Protein AF-0000000068955919 (afdb_homodimer)

Structure (mmCIF, N/CA/C/O backbone):
data_AF-0000000068955919-model_v1
#
loop_
_entity.id
_entity.type
_entity.pdbx_description
1 polymer FucIase
#
loop_
_atom_site.group_PDB
_atom_site.id
_atom_site.type_symbol
_atom_site.label_atom_id
_atom_site.label_alt_id
_atom_site.label_comp_id
_atom_site.label_asym_id
_atom_site.label_entity_id
_atom_site.label_seq_id
_atom_site.pdbx_PDB_ins_code
_atom_site.Cartn_x
_atom_site.Cartn_y
_atom_site.Cartn_z
_atom_site.occupancy
_atom_site.B_iso_or_equiv
_atom_site.auth_seq_id
_atom_site.auth_comp_id
_atom_site.auth_asym_id
_atom_site.auth_atom_id
_atom_site.pdbx_PDB_model_num
ATOM 1 N N . GLY A 1 1 ? -10.75 -28.016 8.672 1 82.38 1 GLY A N 1
ATOM 2 C CA . GLY A 1 1 ? -10.547 -27.531 10.023 1 82.38 1 GLY A CA 1
ATOM 3 C C . GLY A 1 1 ? -9.117 -27.094 10.289 1 82.38 1 GLY A C 1
ATOM 4 O O . GLY A 1 1 ? -8.875 -25.938 10.633 1 82.38 1 GLY A O 1
ATOM 5 N N . LEU A 1 2 ? -8.164 -27.938 10.016 1 85.25 2 LEU A N 1
ATOM 6 C CA . LEU A 1 2 ? -6.766 -27.625 10.281 1 85.25 2 LEU A CA 1
ATOM 7 C C . LEU A 1 2 ? -6.324 -26.406 9.484 1 85.25 2 LEU A C 1
ATOM 9 O O . LEU A 1 2 ? -5.602 -25.547 10 1 85.25 2 LEU A O 1
ATOM 13 N N . ALA A 1 3 ? -6.715 -26.391 8.305 1 89.88 3 ALA A N 1
ATOM 14 C CA . ALA A 1 3 ? -6.355 -25.234 7.473 1 89.88 3 ALA A CA 1
ATOM 15 C C . ALA A 1 3 ? -6.871 -23.938 8.078 1 89.88 3 ALA A C 1
ATOM 17 O O . ALA A 1 3 ? -6.145 -22.938 8.141 1 89.88 3 ALA A O 1
ATOM 18 N N . VAL A 1 4 ? -8.07 -23.953 8.523 1 88.31 4 VAL A N 1
ATOM 19 C CA . VAL A 1 4 ? -8.695 -22.781 9.133 1 88.31 4 VAL A CA 1
ATOM 20 C C . VAL A 1 4 ? -7.938 -22.391 10.406 1 88.31 4 VAL A C 1
ATOM 22 O O . VAL A 1 4 ? -7.625 -21.219 10.617 1 88.31 4 VAL A O 1
ATOM 25 N N . ALA A 1 5 ? -7.582 -23.344 11.156 1 86.25 5 ALA A N 1
ATOM 26 C CA . ALA A 1 5 ? -6.895 -23.109 12.422 1 86.25 5 ALA A CA 1
ATOM 27 C C . ALA A 1 5 ? -5.48 -22.594 12.188 1 86.25 5 ALA A C 1
ATOM 29 O O . ALA A 1 5 ? -4.973 -21.781 12.969 1 86.25 5 ALA A O 1
ATOM 30 N N . SER A 1 6 ? -4.895 -22.984 11.117 1 92.25 6 SER A N 1
ATOM 31 C CA . SER A 1 6 ? -3.504 -22.641 10.836 1 92.25 6 SER A CA 1
ATOM 32 C C . SER A 1 6 ? -3.373 -21.188 10.383 1 92.25 6 SER A C 1
ATOM 34 O O . SER A 1 6 ? -2.297 -20.594 10.492 1 92.25 6 SER A O 1
ATOM 36 N N . MET A 1 7 ? -4.395 -20.672 9.938 1 95.19 7 MET A N 1
ATOM 37 C CA . MET A 1 7 ? -4.344 -19.312 9.414 1 95.19 7 MET A CA 1
ATOM 38 C C . MET A 1 7 ? -4.566 -18.281 10.523 1 95.19 7 MET A C 1
ATOM 40 O O . MET A 1 7 ? -3.971 -17.203 10.508 1 95.19 7 MET A O 1
ATOM 44 N N . LYS A 1 8 ? -5.301 -18.672 11.547 1 94.19 8 LYS A N 1
ATOM 45 C CA . LYS A 1 8 ? -5.688 -17.75 12.602 1 94.19 8 LYS A CA 1
ATOM 46 C C . LYS A 1 8 ? -4.461 -17.203 13.336 1 94.19 8 LYS A C 1
ATOM 48 O O . LYS A 1 8 ? -3.604 -17.984 13.773 1 94.19 8 LYS A O 1
ATOM 53 N N . GLY A 1 9 ? -4.395 -15.961 13.422 1 95.75 9 GLY A N 1
ATOM 54 C CA . GLY A 1 9 ? -3.322 -15.312 14.164 1 95.75 9 GLY A CA 1
ATOM 55 C C . GLY A 1 9 ? -2.064 -15.109 13.344 1 95.75 9 GLY A C 1
ATOM 56 O O . GLY A 1 9 ? -1.121 -14.453 13.797 1 95.75 9 GLY A O 1
ATOM 57 N N . LYS A 1 10 ? -1.983 -15.586 12.141 1 98.12 10 LYS A N 1
ATOM 58 C CA . LYS A 1 10 ? -0.837 -15.406 11.258 1 98.12 10 LYS A CA 1
ATOM 59 C C . LYS A 1 10 ? -0.991 -14.156 10.398 1 98.12 10 LYS A C 1
ATOM 61 O O . LYS A 1 10 ? -1.968 -13.414 10.547 1 98.12 10 LYS A O 1
ATOM 66 N N . SER A 1 11 ? -0.005 -13.93 9.594 1 98.31 11 SER A N 1
ATOM 67 C CA . SER A 1 11 ? -0.055 -12.68 8.844 1 98.31 11 SER A CA 1
ATOM 68 C C . SER A 1 11 ? 0.162 -12.922 7.355 1 98.31 11 SER A C 1
ATOM 70 O O . SER A 1 11 ? 0.754 -13.93 6.965 1 98.31 11 SER A O 1
ATOM 72 N N . TYR A 1 12 ? -0.446 -12.07 6.543 1 98.62 12 TYR A N 1
ATOM 73 C CA . TYR A 1 12 ? -0.053 -11.828 5.16 1 98.62 12 TYR A CA 1
ATOM 74 C C . TYR A 1 12 ? 0.904 -10.648 5.059 1 98.62 12 TYR A C 1
ATOM 76 O O . TYR A 1 12 ? 0.56 -9.531 5.441 1 98.62 12 TYR A O 1
ATOM 84 N N . LEU A 1 13 ? 2.125 -10.891 4.59 1 98.69 13 LEU A N 1
ATOM 85 C CA . LEU A 1 13 ? 3.094 -9.812 4.43 1 98.69 13 LEU A CA 1
ATOM 86 C C . LEU A 1 13 ? 2.992 -9.195 3.037 1 98.69 13 LEU A C 1
ATOM 88 O O . LEU A 1 13 ? 3.283 -9.859 2.037 1 98.69 13 LEU A O 1
ATOM 92 N N . SER A 1 14 ? 2.578 -7.977 2.957 1 98.06 14 SER A N 1
ATOM 93 C CA . SER A 1 14 ? 2.521 -7.215 1.712 1 98.06 14 SER A CA 1
ATOM 94 C C . SER A 1 14 ? 3.797 -6.406 1.501 1 98.06 14 SER A C 1
ATOM 96 O O . SER A 1 14 ? 3.994 -5.371 2.143 1 98.06 14 SER A O 1
ATOM 98 N N . VAL A 1 15 ? 4.676 -6.824 0.624 1 98.25 15 VAL A N 1
ATOM 99 C CA . VAL A 1 15 ? 5.871 -6.066 0.277 1 98.25 15 VAL A CA 1
ATOM 100 C C . VAL A 1 15 ? 5.582 -5.168 -0.926 1 98.25 15 VAL A C 1
ATOM 102 O O . VAL A 1 15 ? 5.684 -5.609 -2.074 1 98.25 15 VAL A O 1
ATOM 105 N N . GLY A 1 16 ? 5.324 -3.902 -0.64 1 96.69 16 GLY A N 1
ATOM 106 C CA . GLY A 1 16 ? 4.809 -2.98 -1.638 1 96.69 16 GLY A CA 1
ATOM 107 C C . GLY A 1 16 ? 3.295 -2.889 -1.644 1 96.69 16 GLY A C 1
ATOM 108 O O . GLY A 1 16 ? 2.629 -3.484 -0.793 1 96.69 16 GLY A O 1
ATOM 109 N N . GLY A 1 17 ? 2.789 -2.113 -2.609 1 93.62 17 GLY A N 1
ATOM 110 C CA . GLY A 1 17 ? 1.358 -1.854 -2.662 1 93.62 17 GLY A CA 1
ATOM 111 C C . GLY A 1 17 ? 0.689 -2.447 -3.889 1 93.62 17 GLY A C 1
ATOM 112 O O . GLY A 1 17 ? 0.684 -3.666 -4.07 1 93.62 17 GLY A O 1
ATOM 113 N N . VAL A 1 18 ? 0.191 -1.523 -4.77 1 94.12 18 VAL A N 1
ATOM 114 C CA . VAL A 1 18 ? -0.607 -1.925 -5.926 1 94.12 18 VAL A CA 1
ATOM 115 C C . VAL A 1 18 ? 0.286 -2.033 -7.156 1 94.12 18 VAL A C 1
ATOM 117 O O . VAL A 1 18 ? 0.941 -1.063 -7.547 1 94.12 18 VAL A O 1
ATOM 120 N N . SER A 1 19 ? 0.275 -3.209 -7.734 1 93.5 19 SER A N 1
ATOM 121 C CA . SER A 1 19 ? 1.065 -3.443 -8.938 1 93.5 19 SER A CA 1
ATOM 122 C C . SER A 1 19 ? 0.282 -3.074 -10.195 1 93.5 19 SER A C 1
ATOM 124 O O . SER A 1 19 ? -0.778 -3.645 -10.461 1 93.5 19 SER A O 1
ATOM 126 N N . MET A 1 20 ? 0.751 -2.086 -10.945 1 89.44 20 MET A N 1
ATOM 127 C CA . MET A 1 20 ? 0.259 -1.691 -12.258 1 89.44 20 MET A CA 1
ATOM 128 C C . MET A 1 20 ? -1.243 -1.429 -12.227 1 89.44 20 MET A C 1
ATOM 130 O O . MET A 1 20 ? -1.959 -1.76 -13.172 1 89.44 20 MET A O 1
ATOM 134 N N . GLY A 1 21 ? -1.782 -1.108 -11.133 1 83.44 21 GLY A N 1
ATOM 135 C CA . GLY A 1 21 ? -3.184 -0.738 -11.016 1 83.44 21 GLY A CA 1
ATOM 136 C C . GLY A 1 21 ? -4.109 -1.935 -10.914 1 83.44 21 GLY A C 1
ATOM 137 O O . GLY A 1 21 ? -5.332 -1.782 -10.945 1 83.44 21 GLY A O 1
ATOM 138 N N . ILE A 1 22 ? -3.59 -3.131 -10.727 1 85.5 22 ILE A N 1
ATOM 139 C CA . ILE A 1 22 ? -4.414 -4.332 -10.648 1 85.5 22 ILE A CA 1
ATOM 140 C C . ILE A 1 22 ? -5.211 -4.32 -9.344 1 85.5 22 ILE A C 1
ATOM 142 O O . ILE A 1 22 ? -4.66 -4.055 -8.273 1 85.5 22 ILE A O 1
ATOM 146 N N . ALA A 1 23 ? -6.465 -4.684 -9.516 1 85.81 23 ALA A N 1
ATOM 147 C CA . ALA A 1 23 ? -7.375 -4.598 -8.367 1 85.81 23 ALA A CA 1
ATOM 148 C C . ALA A 1 23 ? -7.02 -5.637 -7.309 1 85.81 23 ALA A C 1
ATOM 150 O O . ALA A 1 23 ? -7.168 -5.387 -6.113 1 85.81 23 ALA A O 1
ATOM 151 N N . GLY A 1 24 ? -6.566 -6.777 -7.762 1 89.56 24 GLY A N 1
ATOM 152 C CA . GLY A 1 24 ? -6.207 -7.832 -6.828 1 89.56 24 GLY A CA 1
ATOM 153 C C . GLY A 1 24 ? -5.031 -7.469 -5.941 1 89.56 24 GLY A C 1
ATOM 154 O O . GLY A 1 24 ? -4.793 -8.117 -4.918 1 89.56 24 GLY A O 1
ATOM 155 N N . SER A 1 25 ? -4.363 -6.43 -6.312 1 91.69 25 SER A N 1
ATOM 156 C CA . SER A 1 25 ? -3.209 -5.977 -5.543 1 91.69 25 SER A CA 1
ATOM 157 C C . SER A 1 25 ? -3.619 -4.98 -4.465 1 91.69 25 SER A C 1
ATOM 159 O O . SER A 1 25 ? -2.811 -4.617 -3.607 1 91.69 25 SER A O 1
ATOM 161 N N . ILE A 1 26 ? -4.844 -4.531 -4.52 1 93.88 26 ILE A N 1
ATOM 162 C CA . ILE A 1 26 ? -5.367 -3.744 -3.41 1 93.88 26 ILE A CA 1
ATOM 163 C C . ILE A 1 26 ? -5.664 -4.66 -2.225 1 93.88 26 ILE A C 1
ATOM 165 O O . ILE A 1 26 ? -6.664 -5.387 -2.229 1 93.88 26 ILE A O 1
ATOM 169 N N . VAL A 1 27 ? -4.824 -4.621 -1.248 1 95.25 27 VAL A N 1
ATOM 170 C CA . VAL A 1 27 ? -4.934 -5.551 -0.131 1 95.25 27 VAL A CA 1
ATOM 171 C C . VAL A 1 27 ? -6.074 -5.129 0.788 1 95.25 27 VAL A C 1
ATOM 173 O O . VAL A 1 27 ? -6.078 -4.012 1.311 1 95.25 27 VAL A O 1
ATOM 176 N N . ASP A 1 28 ? -7.004 -5.965 0.941 1 94.56 28 ASP A N 1
ATOM 177 C CA . ASP A 1 28 ? -8.164 -5.711 1.782 1 94.56 28 ASP A CA 1
ATOM 178 C C . ASP A 1 28 ? -7.945 -6.23 3.201 1 94.56 28 ASP A C 1
ATOM 180 O O . ASP A 1 28 ? -8.18 -7.41 3.479 1 94.56 28 ASP A O 1
ATOM 184 N N . HIS A 1 29 ? -7.633 -5.348 4.125 1 93.94 29 HIS A N 1
ATOM 185 C CA . HIS A 1 29 ? -7.344 -5.715 5.508 1 93.94 29 HIS A CA 1
ATOM 186 C C . HIS A 1 29 ? -8.547 -6.371 6.168 1 93.94 29 HIS A C 1
ATOM 188 O O . HIS A 1 29 ? -8.398 -7.297 6.969 1 93.94 29 HIS A O 1
ATOM 194 N N . ASN A 1 30 ? -9.734 -5.836 5.891 1 92.5 30 ASN A N 1
ATOM 195 C CA . ASN A 1 30 ? -10.945 -6.391 6.477 1 92.5 30 ASN A CA 1
ATOM 196 C C . ASN A 1 30 ? -11.164 -7.84 6.043 1 92.5 30 ASN A C 1
ATOM 198 O O . ASN A 1 30 ? -11.594 -8.672 6.848 1 92.5 30 ASN A O 1
ATOM 202 N N . PHE A 1 31 ? -10.922 -8.211 4.793 1 96.25 31 PHE A N 1
ATOM 203 C CA . PHE A 1 31 ? -11.055 -9.578 4.301 1 96.25 31 PHE A CA 1
ATOM 204 C C . PHE A 1 31 ? -10.156 -10.523 5.086 1 96.25 31 PHE A C 1
ATOM 206 O O . PHE A 1 31 ? -10.617 -11.547 5.598 1 96.25 31 PHE A O 1
ATOM 213 N N . PHE A 1 32 ? -8.875 -10.164 5.246 1 97.38 32 PHE A N 1
ATOM 214 C CA . PHE A 1 32 ? -7.922 -11.023 5.934 1 97.38 32 PHE A CA 1
ATOM 215 C C . PHE A 1 32 ? -8.312 -11.211 7.395 1 97.38 32 PHE A C 1
ATOM 217 O O . PHE A 1 32 ? -8.242 -12.32 7.926 1 97.38 32 PHE A O 1
ATOM 224 N N . GLU A 1 33 ? -8.742 -10.156 7.98 1 95.06 33 GLU A N 1
ATOM 225 C CA . GLU A 1 33 ? -9.078 -10.219 9.398 1 95.06 33 GLU A CA 1
ATOM 226 C C . GLU A 1 33 ? -10.398 -10.953 9.625 1 95.06 33 GLU A C 1
ATOM 228 O O . GLU A 1 33 ? -10.477 -11.852 10.469 1 95.06 33 GLU A O 1
ATOM 233 N N . SER A 1 34 ? -11.391 -10.586 8.844 1 95.19 34 SER A N 1
ATOM 234 C CA . SER A 1 34 ? -12.758 -11.031 9.125 1 95.19 34 SER A CA 1
ATOM 235 C C . SER A 1 34 ? -12.984 -12.461 8.633 1 95.19 34 SER A C 1
ATOM 237 O O . SER A 1 34 ? -13.711 -13.234 9.258 1 95.19 34 SER A O 1
ATOM 239 N N . TRP A 1 35 ? -12.43 -12.836 7.504 1 96.56 35 TRP A N 1
ATOM 240 C CA . TRP A 1 35 ? -12.703 -14.156 6.938 1 96.56 35 TRP A CA 1
ATOM 241 C C . TRP A 1 35 ? -11.602 -15.141 7.305 1 96.56 35 TRP A C 1
ATOM 243 O O . TRP A 1 35 ? -11.859 -16.328 7.484 1 96.56 35 TRP A O 1
ATOM 253 N N . LEU A 1 36 ? -10.352 -14.68 7.426 1 97.56 36 LEU A N 1
ATOM 254 C CA . LEU A 1 36 ? -9.242 -15.617 7.531 1 97.56 36 LEU A CA 1
ATOM 255 C C . LEU A 1 36 ? -8.633 -15.594 8.93 1 97.56 36 LEU A C 1
ATOM 257 O O . LEU A 1 36 ? -7.859 -16.484 9.289 1 97.56 36 LEU A O 1
ATOM 261 N N . GLY A 1 37 ? -9 -14.602 9.758 1 96.5 37 GLY A N 1
ATOM 262 C CA . GLY A 1 37 ? -8.391 -14.461 11.07 1 96.5 37 GLY A CA 1
ATOM 263 C C . GLY A 1 37 ? -6.922 -14.086 11.008 1 96.5 37 GLY A C 1
ATOM 264 O O . GLY A 1 37 ? -6.16 -14.375 11.93 1 96.5 37 GLY A O 1
ATOM 265 N N . MET A 1 38 ? -6.516 -13.531 9.898 1 97.56 38 MET A N 1
ATOM 266 C CA . MET A 1 38 ? -5.129 -13.141 9.648 1 97.56 38 MET A CA 1
ATOM 267 C C . MET A 1 38 ? -4.965 -11.625 9.727 1 97.56 38 MET A C 1
ATOM 269 O O . MET A 1 38 ? -5.945 -10.883 9.641 1 97.56 38 MET A O 1
ATOM 273 N N . LYS A 1 39 ? -3.746 -11.219 9.898 1 96.19 39 LYS A N 1
ATOM 274 C CA . LYS A 1 39 ? -3.4 -9.805 9.836 1 96.19 39 LYS A CA 1
ATOM 275 C C . LYS A 1 39 ? -2.617 -9.484 8.57 1 96.19 39 LYS A C 1
ATOM 277 O O . LYS A 1 39 ? -1.984 -10.367 7.984 1 96.19 39 LYS A O 1
ATOM 282 N N . VAL A 1 40 ? -2.764 -8.297 8.141 1 96.94 40 VAL A N 1
ATOM 283 C CA . VAL A 1 40 ? -1.938 -7.824 7.031 1 96.94 40 VAL A CA 1
ATOM 284 C C . VAL A 1 40 ? -0.771 -7 7.57 1 96.94 40 VAL A C 1
ATOM 286 O O . VAL A 1 40 ? -0.966 -6.086 8.367 1 96.94 40 VAL A O 1
ATOM 289 N N . GLN A 1 41 ? 0.388 -7.449 7.281 1 96.56 41 GLN A N 1
ATOM 290 C CA . GLN A 1 41 ? 1.588 -6.656 7.531 1 96.56 41 GLN A CA 1
ATOM 291 C C . GLN A 1 41 ? 2.074 -5.973 6.258 1 96.56 41 GLN A C 1
ATOM 293 O O . GLN A 1 41 ? 2.408 -6.641 5.277 1 96.56 41 GLN A O 1
ATOM 298 N N . ALA A 1 42 ? 2.068 -4.66 6.316 1 95.44 42 ALA A N 1
ATOM 299 C CA . ALA A 1 42 ? 2.453 -3.9 5.129 1 95.44 42 ALA A CA 1
ATOM 300 C C . ALA A 1 42 ? 3.9 -3.43 5.227 1 95.44 42 ALA A C 1
ATOM 302 O O . ALA A 1 42 ? 4.289 -2.793 6.207 1 95.44 42 ALA A O 1
ATOM 303 N N . GLY A 1 43 ? 4.727 -3.746 4.309 1 95.19 43 GLY A N 1
ATOM 304 C CA . GLY A 1 43 ? 6.086 -3.252 4.16 1 95.19 43 GLY A CA 1
ATOM 305 C C . GLY A 1 43 ? 6.344 -2.604 2.814 1 95.19 43 GLY A C 1
ATOM 306 O O . GLY A 1 43 ? 6.07 -3.201 1.77 1 95.19 43 GLY A O 1
ATOM 307 N N . ASP A 1 44 ? 6.758 -1.344 2.812 1 97.38 44 ASP A N 1
ATOM 308 C CA . ASP A 1 44 ? 7.16 -0.684 1.574 1 97.38 44 ASP A CA 1
ATOM 309 C C . ASP A 1 44 ? 8.422 -1.316 1.001 1 97.38 44 ASP A C 1
ATOM 311 O O . ASP A 1 44 ? 9.281 -1.79 1.749 1 97.38 44 ASP A O 1
ATOM 315 N N . MET A 1 45 ? 8.578 -1.239 -0.357 1 98.5 45 MET A N 1
ATOM 316 C CA . MET A 1 45 ? 9.688 -1.948 -0.985 1 98.5 45 MET A CA 1
ATOM 317 C C . MET A 1 45 ? 11.016 -1.275 -0.658 1 98.5 45 MET A C 1
ATOM 319 O O . MET A 1 45 ? 12.078 -1.873 -0.834 1 98.5 45 MET A O 1
ATOM 323 N N . THR A 1 46 ? 10.977 -0.089 -0.078 1 98.06 46 THR A N 1
ATOM 324 C CA . THR A 1 46 ? 12.211 0.546 0.38 1 98.06 46 THR A CA 1
ATOM 325 C C . THR A 1 46 ? 12.82 -0.236 1.538 1 98.06 46 THR A C 1
ATOM 327 O O . THR A 1 46 ? 14.031 -0.157 1.776 1 98.06 46 THR A O 1
ATOM 330 N N . GLU A 1 47 ? 11.961 -0.972 2.258 1 97.25 47 GLU A N 1
ATOM 331 C CA . GLU A 1 47 ? 12.5 -1.849 3.291 1 97.25 47 GLU A CA 1
ATOM 332 C C . GLU A 1 47 ? 13.383 -2.939 2.686 1 97.25 47 GLU A C 1
ATOM 334 O O . GLU A 1 47 ? 14.438 -3.266 3.23 1 97.25 47 GLU A O 1
ATOM 339 N N . LEU A 1 48 ? 12.906 -3.51 1.617 1 98.06 48 LEU A N 1
ATOM 340 C CA . LEU A 1 48 ? 13.719 -4.492 0.905 1 98.06 48 LEU A CA 1
ATOM 341 C C . LEU A 1 48 ? 15.023 -3.873 0.42 1 98.06 48 LEU A C 1
ATOM 343 O O . LEU A 1 48 ? 16.094 -4.488 0.536 1 98.06 48 LEU A O 1
ATOM 347 N N . ARG A 1 49 ? 14.93 -2.693 -0.121 1 97.94 49 ARG A N 1
ATOM 348 C CA . ARG A 1 49 ? 16.125 -1.982 -0.578 1 97.94 49 ARG A CA 1
ATOM 349 C C . ARG A 1 49 ? 17.094 -1.734 0.576 1 97.94 49 ARG A C 1
ATOM 351 O O . ARG A 1 49 ? 18.297 -1.905 0.426 1 97.94 49 ARG A O 1
ATOM 358 N N . ARG A 1 50 ? 16.578 -1.32 1.721 1 97.88 50 ARG A N 1
ATOM 359 C CA . ARG A 1 50 ? 17.391 -1.077 2.904 1 97.88 50 ARG A CA 1
ATOM 360 C C . ARG A 1 50 ? 18.125 -2.34 3.326 1 97.88 50 ARG A C 1
ATOM 362 O O . ARG A 1 50 ? 19.328 -2.291 3.631 1 97.88 50 ARG A O 1
ATOM 369 N N . ARG A 1 51 ? 17.453 -3.439 3.34 1 98.25 51 ARG A N 1
ATOM 370 C CA . ARG A 1 51 ? 18.062 -4.695 3.779 1 98.25 51 ARG A CA 1
ATOM 371 C C . ARG A 1 51 ? 19.188 -5.109 2.854 1 98.25 51 ARG A C 1
ATOM 373 O O . ARG A 1 51 ? 20.25 -5.551 3.316 1 98.25 51 ARG A O 1
ATOM 380 N N . ILE A 1 52 ? 18.984 -4.941 1.561 1 98.38 52 ILE A N 1
ATOM 381 C CA . ILE A 1 52 ? 20.016 -5.301 0.583 1 98.38 52 ILE A CA 1
ATOM 382 C C . ILE A 1 52 ? 21.203 -4.344 0.702 1 98.38 52 ILE A C 1
ATOM 384 O O . ILE A 1 52 ? 22.344 -4.781 0.811 1 98.38 52 ILE A O 1
ATOM 388 N N . ASP A 1 53 ? 20.922 -3.064 0.785 1 97.5 53 ASP A N 1
ATOM 389 C CA . ASP A 1 53 ? 21.969 -2.037 0.765 1 97.5 53 ASP A CA 1
ATOM 390 C C . ASP A 1 53 ? 22.781 -2.053 2.057 1 97.5 53 ASP A C 1
ATOM 392 O O . ASP A 1 53 ? 23.984 -1.793 2.041 1 97.5 53 ASP A O 1
ATOM 396 N N . GLN A 1 54 ? 22.125 -2.332 3.141 1 97 54 GLN A N 1
ATOM 397 C CA . GLN A 1 54 ? 22.797 -2.242 4.434 1 97 54 GLN A CA 1
ATOM 398 C C . GLN A 1 54 ? 23.219 -3.623 4.93 1 97 54 GLN A C 1
ATOM 400 O O . GLN A 1 54 ? 23.547 -3.793 6.109 1 97 54 GLN A O 1
ATOM 405 N N . LYS A 1 55 ? 23.141 -4.625 4.07 1 97.62 55 LYS A N 1
ATOM 406 C CA . LYS A 1 55 ? 23.594 -5.988 4.332 1 97.62 55 LYS A CA 1
ATOM 407 C C . LYS A 1 55 ? 22.859 -6.59 5.527 1 97.62 55 LYS A C 1
ATOM 409 O O . LYS A 1 55 ? 23.484 -7.172 6.418 1 97.62 55 LYS A O 1
ATOM 414 N N . ILE A 1 56 ? 21.641 -6.312 5.621 1 98.06 56 ILE A N 1
ATOM 415 C CA . ILE A 1 56 ? 20.781 -6.914 6.645 1 98.06 56 ILE A CA 1
ATOM 416 C C . ILE A 1 56 ? 20.328 -8.297 6.184 1 98.06 56 ILE A C 1
ATOM 418 O O . ILE A 1 56 ? 19.141 -8.492 5.902 1 98.06 56 ILE A O 1
ATOM 422 N N . TYR A 1 57 ? 21.203 -9.211 6.051 1 98.31 57 TYR A N 1
ATOM 423 C CA . TYR A 1 57 ? 21 -10.594 5.648 1 98.31 57 TYR A CA 1
ATOM 424 C C . TYR A 1 57 ? 22.188 -11.461 6.062 1 98.31 57 TYR A C 1
ATOM 426 O O . TYR A 1 57 ? 23.188 -10.945 6.559 1 98.31 57 TYR A O 1
ATOM 434 N N . ASP A 1 58 ? 22.078 -12.719 6 1 98.12 58 ASP A N 1
ATOM 435 C CA . ASP A 1 58 ? 23.141 -13.688 6.293 1 98.12 58 ASP A CA 1
ATOM 436 C C . ASP A 1 58 ? 24.094 -13.828 5.113 1 98.12 58 ASP A C 1
ATOM 438 O O . ASP A 1 58 ? 23.828 -14.578 4.176 1 98.12 58 ASP A O 1
ATOM 442 N N . GLU A 1 59 ? 25.312 -13.266 5.199 1 97.94 59 GLU A N 1
ATOM 443 C CA . GLU A 1 59 ? 26.281 -13.227 4.102 1 97.94 59 GLU A CA 1
ATOM 444 C C . GLU A 1 59 ? 26.797 -14.625 3.783 1 97.94 59 GLU A C 1
ATOM 446 O O . GLU A 1 59 ? 27.109 -14.93 2.629 1 97.94 59 GLU A O 1
ATOM 451 N N . ALA A 1 60 ? 26.938 -15.398 4.805 1 98 60 ALA A N 1
ATOM 452 C CA . ALA A 1 60 ? 27.375 -16.781 4.574 1 98 60 ALA A CA 1
ATOM 453 C C . ALA A 1 60 ? 26.328 -17.547 3.764 1 98 60 ALA A C 1
ATOM 455 O O . ALA A 1 60 ? 26.688 -18.328 2.879 1 98 60 ALA A O 1
ATOM 456 N N . GLU A 1 61 ? 25.109 -17.359 4.078 1 98.31 61 GLU A N 1
ATOM 457 C CA . GLU A 1 61 ? 24.047 -18.016 3.32 1 98.31 61 GLU A CA 1
ATOM 458 C C . GLU A 1 61 ? 24.031 -17.547 1.87 1 98.31 61 GLU A C 1
ATOM 460 O O . GLU A 1 61 ? 23.75 -18.328 0.958 1 98.31 61 GLU A O 1
ATOM 465 N N . LEU A 1 62 ? 24.266 -16.25 1.658 1 98.69 62 LEU A N 1
ATOM 466 C CA . LEU A 1 62 ? 24.328 -15.727 0.299 1 98.69 62 LEU A CA 1
ATOM 467 C C . LEU A 1 62 ? 25.391 -16.453 -0.524 1 98.69 62 LEU A C 1
ATOM 469 O O . LEU A 1 62 ? 25.156 -16.766 -1.696 1 98.69 62 LEU A O 1
ATOM 473 N N . GLU A 1 63 ? 26.531 -16.672 0.098 1 98.5 63 GLU A N 1
ATOM 474 C CA . GLU A 1 63 ? 27.594 -17.391 -0.603 1 98.5 63 GLU A CA 1
ATOM 475 C C . GLU A 1 63 ? 27.156 -18.797 -0.972 1 98.5 63 GLU A C 1
ATOM 477 O O . GLU A 1 63 ? 27.469 -19.297 -2.057 1 98.5 63 GLU A O 1
ATOM 482 N N . MET A 1 64 ? 26.438 -19.406 -0.068 1 98.56 64 MET A N 1
ATOM 483 C CA . MET A 1 64 ? 25.875 -20.719 -0.341 1 98.56 64 MET A CA 1
ATOM 484 C C . MET A 1 64 ? 24.906 -20.672 -1.509 1 98.56 64 MET A C 1
ATOM 486 O O . MET A 1 64 ? 24.938 -21.547 -2.389 1 98.56 64 MET A O 1
ATOM 490 N N . ALA A 1 65 ? 24.062 -19.703 -1.479 1 98.81 65 ALA A N 1
ATOM 491 C CA . ALA A 1 65 ? 23.047 -19.562 -2.525 1 98.81 65 ALA A CA 1
ATOM 492 C C . ALA A 1 65 ? 23.703 -19.328 -3.885 1 98.81 65 ALA A C 1
ATOM 494 O O . ALA A 1 65 ? 23.266 -19.891 -4.895 1 98.81 65 ALA A O 1
ATOM 495 N N . LEU A 1 66 ? 24.703 -18.469 -3.926 1 98.75 66 LEU A N 1
ATOM 496 C CA . LEU A 1 66 ? 25.422 -18.172 -5.164 1 98.75 66 LEU A CA 1
ATOM 497 C C . LEU A 1 66 ? 26.109 -19.422 -5.719 1 98.75 66 LEU A C 1
ATOM 499 O O . LEU A 1 66 ? 26.047 -19.688 -6.918 1 98.75 66 LEU A O 1
ATOM 503 N N . ALA A 1 67 ? 26.734 -20.172 -4.848 1 98.69 67 ALA A N 1
ATOM 504 C CA . ALA A 1 67 ? 27.391 -21.406 -5.266 1 98.69 67 ALA A CA 1
ATOM 505 C C . ALA A 1 67 ? 26.375 -22.422 -5.797 1 98.69 67 ALA A C 1
ATOM 507 O O . ALA A 1 67 ? 26.641 -23.109 -6.785 1 98.69 67 ALA A O 1
ATOM 508 N N . TRP A 1 68 ? 25.312 -22.484 -5.102 1 98.75 68 TRP A N 1
ATOM 509 C CA . TRP A 1 68 ? 24.234 -23.391 -5.52 1 98.75 68 TRP A CA 1
ATOM 510 C C . TRP A 1 68 ? 23.703 -22.984 -6.891 1 98.75 68 TRP A C 1
ATOM 512 O O . TRP A 1 68 ? 23.453 -23.844 -7.742 1 98.75 68 TRP A O 1
ATOM 522 N N . ALA A 1 69 ? 23.5 -21.719 -7.117 1 98.69 69 ALA A N 1
ATOM 523 C CA . ALA A 1 69 ? 23.016 -21.219 -8.398 1 98.69 69 ALA A CA 1
ATOM 524 C C . ALA A 1 69 ? 24.031 -21.516 -9.516 1 98.69 69 ALA A C 1
ATOM 526 O O . ALA A 1 69 ? 23.641 -21.891 -10.625 1 98.69 69 ALA A O 1
ATOM 527 N N . ASP A 1 70 ? 25.281 -21.328 -9.258 1 98.25 70 ASP A N 1
ATOM 528 C CA . ASP A 1 70 ? 26.344 -21.594 -10.227 1 98.25 70 ASP A CA 1
ATOM 529 C C . ASP A 1 70 ? 26.297 -23.047 -10.695 1 98.25 70 ASP A C 1
ATOM 531 O O . ASP A 1 70 ? 26.562 -23.344 -11.859 1 98.25 70 ASP A O 1
ATOM 535 N N . LYS A 1 71 ? 25.922 -23.844 -9.789 1 98.12 71 LYS A N 1
ATOM 536 C CA . LYS A 1 71 ? 25.922 -25.281 -10.07 1 98.12 71 LYS A CA 1
ATOM 537 C C . LYS A 1 71 ? 24.641 -25.703 -10.773 1 98.12 71 LYS A C 1
ATOM 539 O O . LYS A 1 71 ? 24.656 -26.609 -11.609 1 98.12 71 LYS A O 1
ATOM 544 N N . ASN A 1 72 ? 23.531 -25.094 -10.445 1 98.31 72 ASN A N 1
ATOM 545 C CA . ASN A 1 72 ? 22.25 -25.688 -10.805 1 98.31 72 ASN A CA 1
ATOM 546 C C . ASN A 1 72 ? 21.531 -24.859 -11.859 1 98.31 72 ASN A C 1
ATOM 548 O O . ASN A 1 72 ? 20.641 -25.375 -12.547 1 98.31 72 ASN A O 1
ATOM 552 N N . PHE A 1 73 ? 21.797 -23.562 -11.922 1 98.5 73 PHE A N 1
ATOM 553 C CA . PHE A 1 73 ? 21.062 -22.703 -12.852 1 98.5 73 PHE A CA 1
ATOM 554 C C . PHE A 1 73 ? 21.516 -22.953 -14.289 1 98.5 73 PHE A C 1
ATOM 556 O O . PHE A 1 73 ? 22.703 -23.031 -14.562 1 98.5 73 PHE A O 1
ATOM 563 N N . ARG A 1 74 ? 20.578 -23.156 -15.164 1 98.25 74 ARG A N 1
ATOM 564 C CA . ARG A 1 74 ? 20.781 -23.156 -16.609 1 98.25 74 ARG A CA 1
ATOM 565 C C . ARG A 1 74 ? 20.219 -21.891 -17.234 1 98.25 74 ARG A C 1
ATOM 567 O O . ARG A 1 74 ? 19.047 -21.547 -17.016 1 98.25 74 ARG A O 1
ATOM 574 N N . TYR A 1 75 ? 21.016 -21.203 -17.953 1 97.81 75 TYR A N 1
ATOM 575 C CA . TYR A 1 75 ? 20.578 -19.922 -18.484 1 97.81 75 TYR A CA 1
ATOM 576 C C . TYR A 1 75 ? 20.062 -20.062 -19.906 1 97.81 75 TYR A C 1
ATOM 578 O O . TYR A 1 75 ? 20.656 -20.766 -20.734 1 97.81 75 TYR A O 1
ATOM 586 N N . GLY A 1 76 ? 18.906 -19.531 -20.094 1 97.12 76 GLY A N 1
ATOM 587 C CA . GLY A 1 76 ? 18.266 -19.609 -21.406 1 97.12 76 GLY A CA 1
ATOM 588 C C . GLY A 1 76 ? 18.625 -18.438 -22.312 1 97.12 76 GLY A C 1
ATOM 589 O O . GLY A 1 76 ? 19.547 -17.672 -22.016 1 97.12 76 GLY A O 1
ATOM 590 N N . GLU A 1 77 ? 17.906 -18.328 -23.375 1 94.94 77 GLU A N 1
ATOM 591 C CA . GLU A 1 77 ? 18.156 -17.328 -24.406 1 94.94 77 GLU A CA 1
ATOM 592 C C . GLU A 1 77 ? 17.891 -15.922 -23.891 1 94.94 77 GLU A C 1
ATOM 594 O O . GLU A 1 77 ? 16.922 -15.703 -23.156 1 94.94 77 GLU A O 1
ATOM 599 N N . ASP A 1 78 ? 18.75 -14.961 -24.203 1 96.69 78 ASP A N 1
ATOM 600 C CA . ASP A 1 78 ? 18.531 -13.531 -24 1 96.69 78 ASP A CA 1
ATOM 601 C C . ASP A 1 78 ? 17.859 -12.898 -25.219 1 96.69 78 ASP A C 1
ATOM 603 O O . ASP A 1 78 ? 18.516 -12.633 -26.219 1 96.69 78 ASP A O 1
ATOM 607 N N . GLN A 1 79 ? 16.641 -12.594 -25.109 1 96 79 GLN A N 1
ATOM 608 C CA . GLN A 1 79 ? 15.875 -12.094 -26.25 1 96 79 GLN A CA 1
ATOM 609 C C . GLN A 1 79 ? 15.906 -10.57 -26.312 1 96 79 GLN A C 1
ATOM 611 O O . GLN A 1 79 ? 15.234 -9.969 -27.156 1 96 79 GLN A O 1
ATOM 616 N N . ASN A 1 80 ? 16.672 -9.938 -25.422 1 97.31 80 ASN A N 1
ATOM 617 C CA . ASN A 1 80 ? 16.75 -8.484 -25.406 1 97.31 80 ASN A CA 1
ATOM 618 C C . ASN A 1 80 ? 17.516 -7.945 -26.625 1 97.31 80 ASN A C 1
ATOM 620 O O . ASN A 1 80 ? 18.391 -8.625 -27.156 1 97.31 80 ASN A O 1
ATOM 624 N N . ALA A 1 81 ? 17.125 -6.738 -27.094 1 96.81 81 ALA A N 1
ATOM 625 C CA . ALA A 1 81 ? 17.938 -6.027 -28.078 1 96.81 81 ALA A CA 1
ATOM 626 C C . ALA A 1 81 ? 19.359 -5.84 -27.562 1 96.81 81 ALA A C 1
ATOM 628 O O . ALA A 1 81 ? 19.594 -5.809 -26.344 1 96.81 81 ALA A O 1
ATOM 629 N N . SER A 1 82 ? 20.266 -5.715 -28.422 1 96.62 82 SER A N 1
ATOM 630 C CA . SER A 1 82 ? 21.688 -5.672 -28.094 1 96.62 82 SER A CA 1
ATOM 631 C C . SER A 1 82 ? 21.984 -4.562 -27.094 1 96.62 82 SER A C 1
ATOM 633 O O . SER A 1 82 ? 22.828 -4.738 -26.203 1 96.62 82 SER A O 1
ATOM 635 N N . GLN A 1 83 ? 21.297 -3.439 -27.219 1 95.38 83 GLN A N 1
ATOM 636 C CA . GLN A 1 83 ? 21.562 -2.287 -26.359 1 95.38 83 GLN A CA 1
ATOM 637 C C . GLN A 1 83 ? 21.141 -2.557 -24.922 1 95.38 83 GLN A C 1
ATOM 639 O O . GLN A 1 83 ? 21.578 -1.863 -24 1 95.38 83 GLN A O 1
ATOM 644 N N . TYR A 1 84 ? 20.328 -3.545 -24.719 1 95.88 84 TYR A N 1
ATOM 645 C CA . TYR A 1 84 ? 19.812 -3.826 -23.375 1 95.88 84 TYR A CA 1
ATOM 646 C C . TYR A 1 84 ? 20.469 -5.07 -22.797 1 95.88 84 TYR A C 1
ATOM 648 O O . TYR A 1 84 ? 20.188 -5.457 -21.672 1 95.88 84 TYR A O 1
ATOM 656 N N . LYS A 1 85 ? 21.297 -5.734 -23.578 1 96.75 85 LYS A N 1
ATOM 657 C CA . LYS A 1 85 ? 21.984 -6.918 -23.078 1 96.75 85 LYS A CA 1
ATOM 658 C C . LYS A 1 85 ? 23.047 -6.535 -22.047 1 96.75 85 LYS A C 1
ATOM 660 O O . LYS A 1 85 ? 23.734 -5.523 -22.203 1 96.75 85 LYS A O 1
ATOM 665 N N . ARG A 1 86 ? 23.156 -7.379 -21.047 1 94.94 86 ARG A N 1
ATOM 666 C CA . ARG A 1 86 ? 24.094 -7.148 -19.953 1 94.94 86 ARG A CA 1
ATOM 667 C C . ARG A 1 86 ? 25.344 -8.008 -20.109 1 94.94 86 ARG A C 1
ATOM 669 O O . ARG A 1 86 ? 25.281 -9.086 -20.703 1 94.94 86 ARG A O 1
ATOM 676 N N . ASN A 1 87 ? 26.469 -7.414 -19.609 1 96.19 87 ASN A N 1
ATOM 677 C CA . ASN A 1 87 ? 27.688 -8.195 -19.641 1 96.19 87 ASN A CA 1
ATOM 678 C C . ASN A 1 87 ? 27.766 -9.164 -18.469 1 96.19 87 ASN A C 1
ATOM 680 O O . ASN A 1 87 ? 26.844 -9.234 -17.656 1 96.19 87 ASN A O 1
ATOM 684 N N . GLU A 1 88 ? 28.828 -9.875 -18.375 1 95.56 88 GLU A N 1
ATOM 685 C CA . GLU A 1 88 ? 28.969 -10.93 -17.375 1 95.56 88 GLU A CA 1
ATOM 686 C C . GLU A 1 88 ? 28.906 -10.375 -15.961 1 95.56 88 GLU A C 1
ATOM 688 O O . GLU A 1 88 ? 28.234 -10.938 -15.094 1 95.56 88 GLU A O 1
ATOM 693 N N . ALA A 1 89 ? 29.641 -9.297 -15.742 1 97.31 89 ALA A N 1
ATOM 694 C CA . ALA A 1 89 ? 29.656 -8.688 -14.422 1 97.31 89 ALA A CA 1
ATOM 695 C C . ALA A 1 89 ? 28.281 -8.18 -14.023 1 97.31 89 ALA A C 1
ATOM 697 O O . ALA A 1 89 ? 27.875 -8.32 -12.867 1 97.31 89 ALA A O 1
ATOM 698 N N . GLN A 1 90 ? 27.594 -7.562 -14.969 1 97 90 GLN A N 1
ATOM 699 C CA . GLN A 1 90 ? 26.234 -7.059 -14.727 1 97 90 GLN A CA 1
ATOM 700 C C . GLN A 1 90 ? 25.266 -8.203 -14.43 1 97 90 GLN A C 1
ATOM 702 O O . GLN A 1 90 ? 24.422 -8.086 -13.539 1 97 90 GLN A O 1
ATOM 707 N N . ASN A 1 91 ? 25.375 -9.273 -15.148 1 96.81 91 ASN A N 1
ATOM 708 C CA . ASN A 1 91 ? 24.531 -10.438 -14.93 1 96.81 91 ASN A CA 1
ATOM 709 C C . ASN A 1 91 ? 24.766 -11.055 -13.555 1 96.81 91 ASN A C 1
ATOM 711 O O . ASN A 1 91 ? 23.828 -11.5 -12.898 1 96.81 91 ASN A O 1
ATOM 715 N N . ARG A 1 92 ? 26.016 -11.109 -13.195 1 97.5 92 ARG A N 1
ATOM 716 C CA . ARG A 1 92 ? 26.359 -11.625 -11.867 1 97.5 92 ARG A CA 1
ATOM 717 C C . ARG A 1 92 ? 25.734 -10.773 -10.773 1 97.5 92 ARG A C 1
ATOM 719 O O . ARG A 1 92 ? 25.25 -11.297 -9.773 1 97.5 92 ARG A O 1
ATOM 726 N N . ALA A 1 93 ? 25.797 -9.461 -10.945 1 97.94 93 ALA A N 1
ATOM 727 C CA . ALA A 1 93 ? 25.203 -8.539 -9.977 1 97.94 93 ALA A CA 1
ATOM 728 C C . ALA A 1 93 ? 23.688 -8.734 -9.891 1 97.94 93 ALA A C 1
ATOM 730 O O . ALA A 1 93 ? 23.109 -8.672 -8.797 1 97.94 93 ALA A O 1
ATOM 731 N N . VAL A 1 94 ? 23.109 -8.93 -11.023 1 97.94 94 VAL A N 1
ATOM 732 C CA . VAL A 1 94 ? 21.672 -9.156 -11.102 1 97.94 94 VAL A CA 1
ATOM 733 C C . VAL A 1 94 ? 21.312 -10.453 -10.375 1 97.94 94 VAL A C 1
ATOM 735 O O . VAL A 1 94 ? 20.359 -10.5 -9.609 1 97.94 94 VAL A O 1
ATOM 738 N N . LEU A 1 95 ? 22.047 -11.484 -10.609 1 98.5 95 LEU A N 1
ATOM 739 C CA . LEU A 1 95 ? 21.828 -12.766 -9.945 1 98.5 95 LEU A CA 1
ATOM 740 C C . LEU A 1 95 ? 21.938 -12.617 -8.43 1 98.5 95 LEU A C 1
ATOM 742 O O . LEU A 1 95 ? 21.094 -13.125 -7.691 1 98.5 95 LEU A O 1
ATOM 746 N N . LYS A 1 96 ? 22.984 -11.992 -8.047 1 98.75 96 LYS A N 1
ATOM 747 C CA . LYS A 1 96 ? 23.203 -11.773 -6.617 1 98.75 96 LYS A CA 1
ATOM 748 C C . LYS A 1 96 ? 22.031 -11.047 -5.98 1 98.75 96 LYS A C 1
ATOM 750 O O . LYS A 1 96 ? 21.547 -11.453 -4.926 1 98.75 96 LYS A O 1
ATOM 755 N N . GLU A 1 97 ? 21.594 -10.008 -6.562 1 98.62 97 GLU A N 1
ATOM 756 C CA . GLU A 1 97 ? 20.469 -9.234 -6.02 1 98.62 97 GLU A CA 1
ATOM 757 C C . GLU A 1 97 ? 19.188 -10.055 -6.02 1 98.62 97 GLU A C 1
ATOM 759 O O . GLU A 1 97 ? 18.375 -9.938 -5.102 1 98.62 97 GLU A O 1
ATOM 764 N N . SER A 1 98 ? 18.984 -10.844 -7.043 1 98.69 98 SER A N 1
ATOM 765 C CA . SER A 1 98 ? 17.797 -11.695 -7.125 1 98.69 98 SER A CA 1
ATOM 766 C C . SER A 1 98 ? 17.766 -12.695 -5.973 1 98.69 98 SER A C 1
ATOM 768 O O . SER A 1 98 ? 16.703 -12.93 -5.387 1 98.69 98 SER A O 1
ATOM 770 N N . LEU A 1 99 ? 18.906 -13.258 -5.672 1 98.88 99 LEU A N 1
ATOM 771 C CA . LEU A 1 99 ? 19 -14.203 -4.566 1 98.88 99 LEU A CA 1
ATOM 772 C C . LEU A 1 99 ? 18.828 -13.492 -3.229 1 98.88 99 LEU A C 1
ATOM 774 O O . LEU A 1 99 ? 18.203 -14.031 -2.307 1 98.88 99 LEU A O 1
ATOM 778 N N . LEU A 1 100 ? 19.375 -12.289 -3.104 1 98.88 100 LEU A N 1
ATOM 779 C CA . LEU A 1 100 ? 19.203 -11.477 -1.903 1 98.88 100 LEU A CA 1
ATOM 780 C C . LEU A 1 100 ? 17.719 -11.148 -1.675 1 98.88 100 LEU A C 1
ATOM 782 O O . LEU A 1 100 ? 17.266 -11.117 -0.532 1 98.88 100 LEU A O 1
ATOM 786 N N . MET A 1 101 ? 17.047 -10.852 -2.766 1 98.88 101 MET A N 1
ATOM 787 C CA . MET A 1 101 ? 15.609 -10.602 -2.645 1 98.88 101 MET A CA 1
ATOM 788 C C . MET A 1 101 ? 14.898 -11.805 -2.029 1 98.88 101 MET A C 1
ATOM 790 O O . MET A 1 101 ? 14.055 -11.648 -1.145 1 98.88 101 MET A O 1
ATOM 794 N N . ALA A 1 102 ? 15.195 -12.992 -2.496 1 98.88 102 ALA A N 1
ATOM 795 C CA . ALA A 1 102 ? 14.594 -14.203 -1.958 1 98.88 102 ALA A CA 1
ATOM 796 C C . ALA A 1 102 ? 14.883 -14.344 -0.465 1 98.88 102 ALA A C 1
ATOM 798 O O . ALA A 1 102 ? 13.969 -14.625 0.323 1 98.88 102 ALA A O 1
ATOM 799 N N . MET A 1 103 ? 16.141 -14.141 -0.101 1 98.75 103 MET A N 1
ATOM 800 C CA . MET A 1 103 ? 16.562 -14.281 1.288 1 98.75 103 MET A CA 1
ATOM 801 C C . MET A 1 103 ? 15.867 -13.258 2.176 1 98.75 103 MET A C 1
ATOM 803 O O . MET A 1 103 ? 15.359 -13.594 3.244 1 98.75 103 MET A O 1
ATOM 807 N N . CYS A 1 104 ? 15.844 -12.039 1.717 1 98.81 104 CYS A N 1
ATOM 808 C CA . CYS A 1 104 ? 15.289 -10.953 2.523 1 98.81 104 CYS A CA 1
ATOM 809 C C . CYS A 1 104 ? 13.781 -11.117 2.697 1 98.81 104 CYS A C 1
ATOM 811 O O . CYS A 1 104 ? 13.258 -10.906 3.789 1 98.81 104 CYS A O 1
ATOM 813 N N . ILE A 1 105 ? 13.062 -11.469 1.628 1 98.88 105 ILE A N 1
ATOM 814 C CA . ILE A 1 105 ? 11.625 -11.656 1.723 1 98.88 105 ILE A CA 1
ATOM 815 C C . ILE A 1 105 ? 11.312 -12.812 2.676 1 98.88 105 ILE A C 1
ATOM 817 O O . ILE A 1 105 ? 10.414 -12.703 3.518 1 98.88 105 ILE A O 1
ATOM 821 N N . ARG A 1 106 ? 12.055 -13.883 2.561 1 98.75 106 ARG A N 1
ATOM 822 C CA . ARG A 1 106 ? 11.891 -15.008 3.479 1 98.75 106 ARG A CA 1
ATOM 823 C C . ARG A 1 106 ? 12.102 -14.57 4.922 1 98.75 106 ARG A C 1
ATOM 825 O O . ARG A 1 106 ? 11.312 -14.914 5.805 1 98.75 106 ARG A O 1
ATOM 832 N N . ASP A 1 107 ? 13.219 -13.844 5.164 1 98.62 107 ASP A N 1
ATOM 833 C CA . ASP A 1 107 ? 13.531 -13.375 6.508 1 98.62 107 ASP A CA 1
ATOM 834 C C . ASP A 1 107 ? 12.461 -12.43 7.031 1 98.62 107 ASP A C 1
ATOM 836 O O . ASP A 1 107 ? 12.164 -12.414 8.227 1 98.62 107 ASP A O 1
ATOM 840 N N . MET A 1 108 ? 11.945 -11.594 6.156 1 98.56 108 MET A N 1
ATOM 841 C CA . MET A 1 108 ? 10.859 -10.703 6.551 1 98.56 108 MET A CA 1
ATOM 842 C C . MET A 1 108 ? 9.617 -11.492 6.953 1 98.56 108 MET A C 1
ATOM 844 O O . MET A 1 108 ? 8.891 -11.094 7.859 1 98.56 108 MET A O 1
ATOM 848 N N . MET A 1 109 ? 9.367 -12.57 6.289 1 98.62 109 MET A N 1
ATOM 849 C CA . MET A 1 109 ? 8.203 -13.391 6.598 1 98.62 109 MET A CA 1
ATOM 850 C C . MET A 1 109 ? 8.367 -14.094 7.945 1 98.62 109 MET A C 1
ATOM 852 O O . MET A 1 109 ? 7.531 -13.953 8.836 1 98.62 109 MET A O 1
ATOM 856 N N . GLN A 1 110 ? 9.516 -14.773 8.109 1 97.62 110 GLN A N 1
ATOM 857 C CA . GLN A 1 110 ? 9.586 -15.773 9.172 1 97.62 110 GLN A CA 1
ATOM 858 C C . GLN A 1 110 ? 10.648 -15.398 10.203 1 97.62 110 GLN A C 1
ATOM 860 O O . GLN A 1 110 ? 10.734 -16.016 11.266 1 97.62 110 GLN A O 1
ATOM 865 N N . GLY A 1 111 ? 11.469 -14.445 9.93 1 97.69 111 GLY A N 1
ATOM 866 C CA . GLY A 1 111 ? 12.578 -14.109 10.812 1 97.69 111 GLY A CA 1
ATOM 867 C C . GLY A 1 111 ? 13.852 -14.867 10.492 1 97.69 111 GLY A C 1
ATOM 868 O O . GLY A 1 111 ? 13.852 -15.758 9.641 1 97.69 111 GLY A O 1
ATOM 869 N N . ASN A 1 112 ? 14.898 -14.477 11.016 1 97.75 112 ASN A N 1
ATOM 870 C CA . ASN A 1 112 ? 16.219 -15.094 10.883 1 97.75 112 ASN A CA 1
ATOM 871 C C . ASN A 1 112 ? 17.078 -14.836 12.109 1 97.75 112 ASN A C 1
ATOM 873 O O . ASN A 1 112 ? 17.547 -13.711 12.328 1 97.75 112 ASN A O 1
ATOM 877 N N . LYS A 1 113 ? 17.375 -15.836 12.844 1 96.5 113 LYS A N 1
ATOM 878 C CA . LYS A 1 113 ? 18.109 -15.719 14.102 1 96.5 113 LYS A CA 1
ATOM 879 C C . LYS A 1 113 ? 19.516 -15.18 13.875 1 96.5 113 LYS A C 1
ATOM 881 O O . LYS A 1 113 ? 20.078 -14.531 14.75 1 96.5 113 LYS A O 1
ATOM 886 N N . THR A 1 114 ? 20.062 -15.477 12.703 1 97.25 114 THR A N 1
ATOM 887 C CA . THR A 1 114 ? 21.406 -15.008 12.383 1 97.25 114 THR A CA 1
ATOM 888 C C . THR A 1 114 ? 21.469 -13.484 12.43 1 97.25 114 THR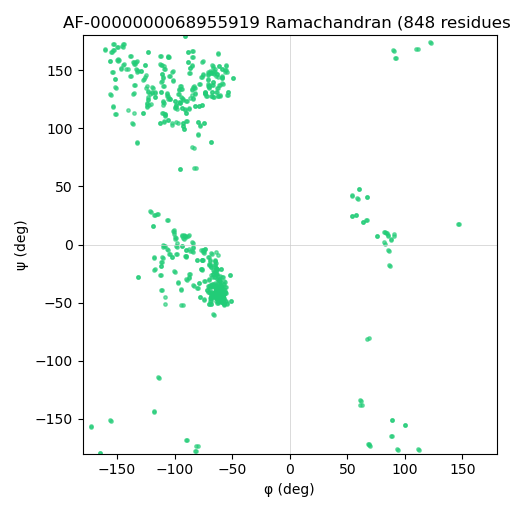 A C 1
ATOM 890 O O . THR A 1 114 ? 22.5 -12.906 12.797 1 97.25 114 THR A O 1
ATOM 893 N N . LEU A 1 115 ? 20.391 -12.805 12.008 1 97.56 115 LEU A N 1
ATOM 894 C CA . LEU A 1 115 ? 20.359 -11.344 12.039 1 97.56 115 LEU A CA 1
ATOM 895 C C . LEU A 1 115 ? 20.406 -10.828 13.477 1 97.56 115 LEU A C 1
ATOM 897 O O . LEU A 1 115 ? 21 -9.781 13.742 1 97.56 115 LEU A O 1
ATOM 901 N N . ALA A 1 116 ? 19.766 -11.555 14.414 1 96.88 116 ALA A N 1
ATOM 902 C CA . ALA A 1 116 ? 19.828 -11.18 15.828 1 96.88 116 ALA A CA 1
ATOM 903 C C . ALA A 1 116 ? 21.266 -11.211 16.344 1 96.88 116 ALA A C 1
ATOM 905 O O . ALA A 1 116 ? 21.672 -10.344 17.109 1 96.88 116 ALA A O 1
ATOM 906 N N . ASP A 1 117 ? 21.984 -12.195 15.961 1 96.44 117 ASP A N 1
ATOM 907 C CA . ASP A 1 117 ? 23.375 -12.352 16.359 1 96.44 117 ASP A CA 1
ATOM 908 C C . ASP A 1 117 ? 24.219 -11.18 15.852 1 96.44 117 ASP A C 1
ATOM 910 O O . ASP A 1 117 ? 25.234 -10.836 16.453 1 96.44 117 ASP A O 1
ATOM 914 N N . LYS A 1 118 ? 23.766 -10.555 14.727 1 95.19 118 LYS A N 1
ATOM 915 C CA . LYS A 1 118 ? 24.453 -9.398 14.141 1 95.19 118 LYS A CA 1
ATOM 916 C C . LYS A 1 118 ? 24.016 -8.109 14.828 1 95.19 118 LYS A C 1
ATOM 918 O O . LYS A 1 118 ? 24.438 -7.02 14.438 1 95.19 118 LYS A O 1
ATOM 923 N N . GLY A 1 119 ? 23.156 -8.234 15.812 1 95.44 119 GLY A N 1
ATOM 924 C CA . GLY A 1 119 ? 22.656 -7.066 16.531 1 95.44 119 GLY A CA 1
ATOM 925 C C . GLY A 1 119 ? 21.438 -6.453 15.883 1 95.44 119 GLY A C 1
ATOM 926 O O . GLY A 1 119 ? 20.969 -5.387 16.297 1 95.44 119 GLY A O 1
ATOM 927 N N . LEU A 1 120 ? 20.922 -7.066 14.836 1 96.12 120 LEU A N 1
ATOM 928 C CA . LEU A 1 120 ? 19.719 -6.605 14.133 1 96.12 120 LEU A CA 1
ATOM 929 C C . LEU A 1 120 ? 18.484 -7.316 14.648 1 96.12 120 LEU A C 1
ATOM 931 O O . LEU A 1 120 ? 17.797 -8 13.883 1 96.12 120 LEU A O 1
ATOM 935 N N . VAL A 1 121 ? 18.125 -7.094 15.906 1 96.5 121 VAL A N 1
ATOM 936 C CA . VAL A 1 121 ? 17.125 -7.859 16.641 1 96.5 121 VAL A CA 1
ATOM 937 C C . VAL A 1 121 ? 15.734 -7.59 16.062 1 96.5 121 VAL A C 1
ATOM 939 O O . VAL A 1 121 ? 14.953 -8.523 15.852 1 96.5 121 VAL A O 1
ATOM 942 N N . GLU A 1 122 ? 15.438 -6.375 15.797 1 94.31 122 GLU A N 1
ATOM 943 C CA . GLU A 1 122 ? 14.125 -6.047 15.25 1 94.31 122 GLU A CA 1
ATOM 944 C C . GLU A 1 122 ? 13.898 -6.734 13.906 1 94.31 122 GLU A C 1
ATOM 946 O O . GLU A 1 122 ? 12.859 -7.363 13.695 1 94.31 122 GLU A O 1
ATOM 951 N N . GLU A 1 123 ? 14.898 -6.621 13.008 1 95.44 123 GLU A N 1
ATOM 952 C CA . GLU A 1 123 ? 14.789 -7.199 11.672 1 95.44 123 GLU A CA 1
ATOM 953 C C . GLU A 1 123 ? 14.797 -8.727 11.727 1 95.44 123 GLU A C 1
ATOM 955 O O . GLU A 1 123 ? 14.367 -9.391 10.781 1 95.44 123 GLU A O 1
ATOM 960 N N . SER A 1 124 ? 15.289 -9.273 12.836 1 97.44 124 SER A N 1
ATOM 961 C CA . SER A 1 124 ? 15.414 -10.719 12.969 1 97.44 124 SER A CA 1
ATOM 962 C C . SER A 1 124 ? 14.062 -11.359 13.273 1 97.44 124 SER A C 1
ATOM 964 O O . SER A 1 124 ? 13.891 -12.57 13.102 1 97.44 124 SER A O 1
ATOM 966 N N . LEU A 1 125 ? 13.094 -10.695 13.758 1 96.56 125 LEU A N 1
ATOM 967 C CA . LEU A 1 125 ? 11.852 -11.25 14.289 1 96.56 125 LEU A CA 1
ATOM 968 C C . LEU A 1 125 ? 10.945 -11.734 13.164 1 96.56 125 LEU A C 1
ATOM 970 O O . LEU A 1 125 ? 10.188 -12.695 13.336 1 96.56 125 LEU A O 1
ATOM 974 N N . GLY A 1 126 ? 11.023 -11.055 11.969 1 95.5 126 GLY A N 1
ATOM 975 C CA . GLY A 1 126 ? 10.062 -11.336 10.906 1 95.5 126 GLY A CA 1
ATOM 976 C C . GLY A 1 126 ? 8.664 -10.859 11.242 1 95.5 126 GLY A C 1
ATOM 977 O O . GLY A 1 126 ? 8.438 -10.266 12.297 1 95.5 126 GLY A O 1
ATOM 978 N N . TYR A 1 127 ? 7.668 -11.18 10.414 1 97.12 127 TYR A N 1
ATOM 979 C CA . TYR A 1 127 ? 6.316 -10.656 10.57 1 97.12 127 TYR A CA 1
ATOM 980 C C . TYR A 1 127 ? 5.316 -11.773 10.812 1 97.12 127 TYR A C 1
ATOM 982 O O . TYR A 1 127 ? 4.109 -11.594 10.633 1 97.12 127 TYR A O 1
ATOM 990 N N . ASN A 1 128 ? 5.785 -12.977 11.172 1 97.81 128 ASN A N 1
ATOM 991 C CA . ASN A 1 128 ? 4.91 -14.117 11.414 1 97.81 128 ASN A CA 1
ATOM 992 C C . ASN A 1 128 ? 3.996 -14.391 10.227 1 97.81 128 ASN A C 1
ATOM 994 O O . ASN A 1 128 ? 2.811 -14.672 10.398 1 97.81 128 ASN A O 1
ATOM 998 N N . ALA A 1 129 ? 4.539 -14.305 9.07 1 98.62 129 ALA A N 1
ATOM 999 C CA . ALA A 1 129 ? 3.746 -14.414 7.848 1 98.62 129 ALA A CA 1
ATOM 1000 C C . ALA A 1 129 ? 3.783 -15.836 7.293 1 98.62 129 ALA A C 1
ATOM 1002 O O . ALA A 1 129 ? 4.855 -16.438 7.168 1 98.62 129 ALA A O 1
ATOM 1003 N N . ILE A 1 130 ? 2.58 -16.344 6.93 1 98.5 130 ILE A N 1
ATOM 1004 C CA . ILE A 1 130 ? 2.498 -17.656 6.297 1 98.5 130 ILE A CA 1
ATOM 1005 C C . ILE A 1 130 ? 2.236 -17.5 4.801 1 98.5 130 ILE A C 1
ATOM 1007 O O . ILE A 1 130 ? 2.277 -18.469 4.047 1 98.5 130 ILE A O 1
ATOM 1011 N N . ALA A 1 131 ? 1.969 -16.312 4.363 1 98.81 131 ALA A N 1
ATOM 1012 C CA . ALA A 1 131 ? 1.858 -15.898 2.967 1 98.81 131 ALA A CA 1
ATOM 1013 C C . ALA A 1 131 ? 2.35 -14.461 2.783 1 98.81 131 ALA A C 1
ATOM 1015 O O . ALA A 1 131 ? 2.301 -13.656 3.717 1 98.81 131 ALA A O 1
ATOM 1016 N N . ALA A 1 132 ? 2.82 -14.172 1.644 1 98.81 132 ALA A N 1
ATOM 1017 C CA . ALA A 1 132 ? 3.299 -12.836 1.312 1 98.81 132 ALA A CA 1
ATOM 1018 C C . ALA A 1 132 ? 3.012 -12.492 -0.147 1 98.81 132 ALA A C 1
ATOM 1020 O O . ALA A 1 132 ? 2.52 -13.336 -0.901 1 98.81 132 ALA A O 1
ATOM 1021 N N . GLY A 1 133 ? 3.203 -11.32 -0.515 1 98.62 133 GLY A N 1
ATOM 1022 C CA . GLY A 1 133 ? 3.203 -10.844 -1.888 1 98.62 133 GLY A CA 1
ATOM 1023 C C . GLY A 1 133 ? 4.258 -9.781 -2.15 1 98.62 133 GLY A C 1
ATOM 1024 O O . GLY A 1 133 ? 4.684 -9.078 -1.23 1 98.62 133 GLY A O 1
ATOM 1025 N N . PHE A 1 134 ? 4.688 -9.742 -3.314 1 98.62 134 PHE A N 1
ATOM 1026 C CA . PHE A 1 134 ? 5.672 -8.758 -3.744 1 98.62 134 PHE A CA 1
ATOM 1027 C C . PHE A 1 134 ? 5.148 -7.949 -4.926 1 98.62 134 PHE A C 1
ATOM 1029 O O . PHE A 1 134 ? 4.773 -8.516 -5.953 1 98.62 134 PHE A O 1
ATOM 1036 N N . GLN A 1 135 ? 5.137 -6.629 -4.785 1 97.94 135 GLN A N 1
ATOM 1037 C CA . GLN A 1 135 ? 4.609 -5.742 -5.816 1 97.94 135 GLN A CA 1
ATOM 1038 C C . GLN A 1 135 ? 5.469 -5.797 -7.078 1 97.94 135 GLN A C 1
ATOM 1040 O O . GLN A 1 135 ? 4.988 -6.18 -8.148 1 97.94 135 GLN A O 1
ATOM 1045 N N . GLY A 1 136 ? 6.723 -5.438 -6.957 1 96.94 136 GLY A N 1
ATOM 1046 C CA . GLY A 1 136 ? 7.652 -5.406 -8.07 1 96.94 136 GLY A CA 1
ATOM 1047 C C . GLY A 1 136 ? 7.336 -4.32 -9.086 1 96.94 136 GLY A C 1
ATOM 1048 O O . GLY A 1 136 ? 7.895 -3.223 -9.023 1 96.94 136 GLY A O 1
ATOM 1049 N N . GLN A 1 137 ? 6.309 -4.625 -10.023 1 93.75 137 GLN A N 1
ATOM 1050 C CA . GLN A 1 137 ? 5.977 -3.703 -11.102 1 93.75 137 GLN A CA 1
ATOM 1051 C C . GLN A 1 137 ? 5.008 -2.625 -10.625 1 93.75 137 GLN A C 1
ATOM 1053 O O . GLN A 1 137 ? 4.133 -2.889 -9.797 1 93.75 137 GLN A O 1
ATOM 1058 N N . ARG A 1 138 ? 5.305 -1.372 -11.016 1 91.38 138 ARG A N 1
ATOM 1059 C CA . ARG A 1 138 ? 6.402 -0.974 -11.891 1 91.38 138 ARG A CA 1
ATOM 1060 C C . ARG A 1 138 ? 7.488 -0.241 -11.109 1 91.38 138 ARG A C 1
ATOM 1062 O O . ARG A 1 138 ? 8.594 -0.033 -11.617 1 91.38 138 ARG A O 1
ATOM 1069 N N . HIS A 1 139 ? 7.227 -0.103 -9.906 1 95.5 139 HIS A N 1
ATOM 1070 C CA . HIS A 1 139 ? 8.086 0.867 -9.227 1 95.5 139 HIS A CA 1
ATOM 1071 C C . HIS A 1 139 ? 9.445 0.266 -8.906 1 95.5 139 HIS A C 1
ATOM 1073 O O . HIS A 1 139 ? 10.477 0.879 -9.18 1 95.5 139 HIS A O 1
ATOM 1079 N N . TRP A 1 140 ? 9.445 -0.926 -8.406 1 97.81 140 TRP A N 1
ATOM 1080 C CA . TRP A 1 140 ? 10.703 -1.611 -8.141 1 97.81 140 TRP A CA 1
ATOM 1081 C C . TRP A 1 140 ? 11.414 -1.976 -9.438 1 97.81 140 TRP A C 1
ATOM 1083 O O . TRP A 1 140 ? 12.586 -1.647 -9.625 1 97.81 140 TRP A O 1
ATOM 1093 N N . THR A 1 141 ? 10.719 -2.57 -10.383 1 97.31 141 THR A N 1
ATOM 1094 C CA . THR A 1 141 ? 11.312 -3.207 -11.547 1 97.31 141 THR A CA 1
ATOM 1095 C C . THR A 1 141 ? 11.773 -2.158 -12.562 1 97.31 141 THR A C 1
ATOM 1097 O O . THR A 1 141 ? 12.516 -2.471 -13.492 1 97.31 141 THR A O 1
ATOM 1100 N N . ASP A 1 142 ? 11.352 -0.932 -12.391 1 96 142 ASP A N 1
ATOM 1101 C CA . ASP A 1 142 ? 11.859 0.141 -13.242 1 96 142 ASP A CA 1
ATOM 1102 C C . ASP A 1 142 ? 13.32 0.443 -12.938 1 96 142 ASP A C 1
ATOM 1104 O O . ASP A 1 142 ? 14.016 1.072 -13.742 1 96 142 ASP A O 1
ATOM 1108 N N . GLN A 1 143 ? 13.734 -0.03 -11.773 1 95.94 143 GLN A N 1
ATOM 1109 C CA . GLN A 1 143 ? 15.094 0.326 -11.406 1 95.94 143 GLN A CA 1
ATOM 1110 C C . GLN A 1 143 ? 15.883 -0.901 -10.945 1 95.94 143 GLN A C 1
ATOM 1112 O O . GLN A 1 143 ? 17.109 -0.946 -11.078 1 95.94 143 GLN A O 1
ATOM 1117 N N . TYR A 1 144 ? 15.273 -1.895 -10.414 1 98 144 TYR A N 1
ATOM 1118 C CA . TYR A 1 144 ? 15.922 -3.055 -9.812 1 98 144 TYR A CA 1
ATOM 1119 C C . TYR A 1 144 ? 15.461 -4.344 -10.477 1 98 144 TYR A C 1
ATOM 1121 O O . TYR A 1 144 ? 14.461 -4.352 -11.203 1 98 144 TYR A O 1
ATOM 1129 N N . PRO A 1 145 ? 16.188 -5.469 -10.227 1 98.12 145 PRO A N 1
ATOM 1130 C CA . PRO A 1 145 ? 15.82 -6.738 -10.859 1 98.12 145 PRO A CA 1
ATOM 1131 C C . PRO A 1 145 ? 14.398 -7.176 -10.516 1 98.12 145 PRO A C 1
ATOM 1133 O O . PRO A 1 145 ? 13.938 -6.969 -9.391 1 98.12 145 PRO A O 1
ATOM 1136 N N . ASN A 1 146 ? 13.742 -7.801 -11.5 1 98.25 146 ASN A N 1
ATOM 1137 C CA . ASN A 1 146 ? 12.398 -8.289 -11.242 1 98.25 146 ASN A CA 1
ATOM 1138 C C . ASN A 1 146 ? 12.383 -9.352 -10.141 1 98.25 146 ASN A C 1
ATOM 1140 O O . ASN A 1 146 ? 13.445 -9.805 -9.703 1 98.25 146 ASN A O 1
ATOM 1144 N N . GLY A 1 147 ? 11.25 -9.672 -9.594 1 98 147 GLY A N 1
ATOM 1145 C CA . GLY A 1 147 ? 11.117 -10.578 -8.469 1 98 147 GLY A CA 1
ATOM 1146 C C . GLY A 1 147 ? 10.984 -12.031 -8.891 1 98 147 GLY A C 1
ATOM 1147 O O . GLY A 1 147 ? 10.742 -12.906 -8.055 1 98 147 GLY A O 1
ATOM 1148 N N . ASP A 1 148 ? 11.141 -12.391 -10.141 1 98.56 148 ASP A N 1
ATOM 1149 C CA . ASP A 1 148 ? 10.828 -13.719 -10.672 1 98.56 148 ASP A CA 1
ATOM 1150 C C . ASP A 1 148 ? 11.695 -14.789 -10.008 1 98.56 148 ASP A C 1
ATOM 1152 O O . ASP A 1 148 ? 11.18 -15.805 -9.539 1 98.56 148 ASP A O 1
ATOM 1156 N N . THR A 1 149 ? 13.008 -14.57 -9.984 1 98.81 149 THR A N 1
ATOM 1157 C CA . THR A 1 149 ? 13.891 -15.562 -9.367 1 98.81 149 THR A CA 1
ATOM 1158 C C . THR A 1 149 ? 13.539 -15.766 -7.898 1 98.81 149 THR A C 1
ATOM 1160 O O . THR A 1 149 ? 13.43 -16.906 -7.434 1 98.81 149 THR A O 1
ATOM 1163 N N . ALA A 1 150 ? 13.352 -14.672 -7.203 1 98.81 150 ALA A N 1
ATOM 1164 C CA . ALA A 1 150 ? 13.031 -14.742 -5.781 1 98.81 150 ALA A CA 1
ATOM 1165 C C . ALA A 1 150 ? 11.711 -15.469 -5.555 1 98.81 150 ALA A C 1
ATOM 1167 O O . ALA A 1 150 ? 11.625 -16.375 -4.723 1 98.81 150 ALA A O 1
ATOM 1168 N N . GLU A 1 151 ? 10.695 -15.102 -6.27 1 98.81 151 GLU A N 1
ATOM 1169 C CA . GLU A 1 151 ? 9.375 -15.703 -6.105 1 98.81 151 GLU A CA 1
ATOM 1170 C C . GLU A 1 151 ? 9.383 -17.172 -6.508 1 98.81 151 GLU A C 1
ATOM 1172 O O . GLU A 1 151 ? 8.789 -18.016 -5.832 1 98.81 151 GLU A O 1
ATOM 1177 N N . ALA A 1 152 ? 10.023 -17.469 -7.621 1 98.88 152 ALA A N 1
ATOM 1178 C CA . ALA A 1 152 ? 10.094 -18.859 -8.07 1 98.88 152 ALA A CA 1
ATOM 1179 C C . ALA A 1 152 ? 10.742 -19.734 -7.008 1 98.88 152 ALA A C 1
ATOM 1181 O O . ALA A 1 152 ? 10.227 -20.812 -6.688 1 98.88 152 ALA A O 1
ATOM 1182 N N . LEU A 1 153 ? 11.859 -19.297 -6.496 1 98.88 153 LEU A N 1
ATOM 1183 C CA . LEU A 1 153 ? 12.578 -20.094 -5.508 1 98.88 153 LEU A CA 1
ATOM 1184 C C . LEU A 1 153 ? 11.773 -20.219 -4.219 1 98.88 153 LEU A C 1
ATOM 1186 O O . LEU A 1 153 ? 11.68 -21.312 -3.643 1 98.88 153 LEU A O 1
ATOM 1190 N N . LEU A 1 154 ? 11.203 -19.125 -3.746 1 98.88 154 LEU A N 1
ATOM 1191 C CA . LEU A 1 154 ? 10.43 -19.141 -2.508 1 98.88 154 LEU A CA 1
ATOM 1192 C C . LEU A 1 154 ? 9.203 -20.031 -2.65 1 98.88 154 LEU A C 1
ATOM 1194 O O . LEU A 1 154 ? 8.859 -20.781 -1.732 1 98.88 154 LEU A O 1
ATOM 1198 N N . ASN A 1 155 ? 8.57 -20 -3.781 1 98.94 155 ASN A N 1
ATOM 1199 C CA . ASN A 1 155 ? 7.352 -20.766 -4.008 1 98.94 155 ASN A CA 1
ATOM 1200 C C . ASN A 1 155 ? 7.656 -22.25 -4.227 1 98.94 155 ASN A C 1
ATOM 1202 O O . ASN A 1 155 ? 6.746 -23.078 -4.199 1 98.94 155 ASN A O 1
ATOM 1206 N N . SER A 1 156 ? 8.906 -22.609 -4.449 1 98.88 156 SER A N 1
ATOM 1207 C CA . SER A 1 156 ? 9.289 -23.984 -4.75 1 98.88 156 SER A CA 1
ATOM 1208 C C . SER A 1 156 ? 9.57 -24.766 -3.477 1 98.88 156 SER A C 1
ATOM 1210 O O . SER A 1 156 ? 9.789 -24.188 -2.414 1 98.88 156 SER A O 1
ATOM 1212 N N . SER A 1 157 ? 9.633 -26.062 -3.627 1 98.81 157 SER A N 1
ATOM 1213 C CA . SER A 1 157 ? 9.836 -26.953 -2.488 1 98.81 157 SER A CA 1
ATOM 1214 C C . SER A 1 157 ? 11.32 -27.203 -2.258 1 98.81 157 SER A C 1
ATOM 1216 O O . SER A 1 157 ? 11.688 -28.125 -1.512 1 98.81 157 SER A O 1
ATOM 1218 N N . PHE A 1 158 ? 12.203 -26.516 -2.967 1 98.69 158 PHE A N 1
ATOM 1219 C CA . PHE A 1 158 ? 13.641 -26.703 -2.83 1 98.69 158 PHE A CA 1
ATOM 1220 C C . PHE A 1 158 ? 14.391 -25.438 -3.236 1 98.69 158 PHE A C 1
ATOM 1222 O O . PHE A 1 158 ? 13.906 -24.656 -4.055 1 98.69 158 PHE A O 1
ATOM 1229 N N . ASP A 1 159 ? 15.469 -25.188 -2.668 1 98.25 159 ASP A N 1
ATOM 1230 C CA . ASP A 1 159 ? 16.422 -24.141 -2.986 1 98.25 159 ASP A CA 1
ATOM 1231 C C . ASP A 1 159 ? 17.812 -24.5 -2.494 1 98.25 159 ASP A C 1
ATOM 1233 O O . ASP A 1 159 ? 18.188 -25.672 -2.469 1 98.25 159 ASP A O 1
ATOM 1237 N N . TRP A 1 160 ? 18.641 -23.531 -2.168 1 98.44 160 TRP A N 1
ATOM 1238 C CA . TRP A 1 160 ? 20.016 -23.781 -1.769 1 98.44 160 TRP A CA 1
ATOM 1239 C C . TRP A 1 160 ? 20.078 -24.484 -0.42 1 98.44 160 TRP A C 1
ATOM 1241 O O . TRP A 1 160 ? 21.125 -25.016 -0.032 1 98.44 160 TRP A O 1
ATOM 1251 N N . ASN A 1 161 ? 19 -24.641 0.247 1 96.75 161 ASN A N 1
ATOM 1252 C CA . ASN A 1 161 ? 18.922 -25.359 1.515 1 96.75 161 ASN A CA 1
ATOM 1253 C C . ASN A 1 161 ? 18.422 -26.781 1.324 1 96.75 161 ASN A C 1
ATOM 1255 O O . ASN A 1 161 ? 18.203 -27.5 2.299 1 96.75 161 ASN A O 1
ATOM 1259 N N . GLY A 1 162 ? 18.25 -27.203 0.117 1 97.75 162 GLY A N 1
ATOM 1260 C CA . GLY A 1 162 ? 17.703 -28.516 -0.163 1 97.75 162 GLY A CA 1
ATOM 1261 C C . GLY A 1 162 ? 16.188 -28.531 -0.258 1 97.75 162 GLY A C 1
ATOM 1262 O O . GLY A 1 162 ? 15.57 -27.5 -0.564 1 97.75 162 GLY A O 1
ATOM 1263 N N . VAL A 1 163 ? 15.617 -29.734 -0.205 1 98.44 163 VAL A N 1
ATOM 1264 C CA . VAL A 1 163 ? 14.164 -29.891 -0.222 1 98.44 163 VAL A CA 1
ATOM 1265 C C . VAL A 1 163 ? 13.578 -29.344 1.078 1 98.44 163 VAL A C 1
ATOM 1267 O O . VAL A 1 163 ? 14.039 -29.688 2.168 1 98.44 163 VAL A O 1
ATOM 1270 N N . ARG A 1 164 ? 12.633 -28.5 1.021 1 97.88 164 ARG A N 1
ATOM 1271 C CA . ARG A 1 164 ? 12.008 -27.844 2.168 1 97.88 164 ARG A CA 1
ATOM 1272 C C . ARG A 1 164 ? 10.57 -27.453 1.862 1 97.88 164 ARG A C 1
ATOM 1274 O O . ARG A 1 164 ? 10.133 -27.531 0.713 1 97.88 164 ARG A O 1
ATOM 1281 N N . GLU A 1 165 ? 9.805 -27.078 2.891 1 98.25 165 GLU A N 1
ATOM 1282 C CA . GLU A 1 165 ? 8.438 -26.578 2.709 1 98.25 165 GLU A CA 1
ATOM 1283 C C . GLU A 1 165 ? 8.414 -25.312 1.858 1 98.25 165 GLU A C 1
ATOM 1285 O O . GLU A 1 165 ? 9.219 -24.406 2.072 1 98.25 165 GLU A O 1
ATOM 1290 N N . PRO A 1 166 ? 7.605 -25.297 0.818 1 98.69 166 PRO A N 1
ATOM 1291 C CA . PRO A 1 166 ? 7.52 -24.078 0.017 1 98.69 166 PRO A CA 1
ATOM 1292 C C . PRO A 1 166 ? 6.855 -22.922 0.768 1 98.69 166 PRO A C 1
ATOM 1294 O O . PRO A 1 166 ? 6.02 -23.156 1.646 1 98.69 166 PRO A O 1
ATOM 1297 N N . PHE A 1 167 ? 7.27 -21.734 0.495 1 98.56 167 PHE A N 1
ATOM 1298 C CA . PHE A 1 167 ? 6.566 -20.547 0.934 1 98.56 167 PHE A CA 1
ATOM 1299 C C . PHE A 1 167 ? 5.453 -20.188 -0.041 1 98.56 167 PHE A C 1
ATOM 1301 O O . PHE A 1 167 ? 5.332 -20.781 -1.108 1 98.56 167 PHE A O 1
ATOM 1308 N N . VAL A 1 168 ? 4.594 -19.328 0.374 1 98.81 168 VAL A N 1
ATOM 1309 C CA . VAL A 1 168 ? 3.543 -18.766 -0.471 1 98.81 168 VAL A CA 1
ATOM 1310 C C . VAL A 1 168 ? 3.803 -17.281 -0.711 1 98.81 168 VAL A C 1
ATOM 1312 O O . VAL A 1 168 ? 3.617 -16.453 0.189 1 98.81 168 VAL A O 1
ATOM 1315 N N . VAL A 1 169 ? 4.262 -16.969 -1.89 1 98.88 169 VAL A N 1
ATOM 1316 C CA . VAL A 1 169 ? 4.555 -15.586 -2.24 1 98.88 169 VAL A CA 1
ATOM 1317 C C . VAL A 1 169 ? 3.842 -15.219 -3.539 1 98.88 169 VAL A C 1
ATOM 1319 O O . VAL A 1 169 ? 4.168 -15.75 -4.605 1 98.88 169 VAL A O 1
ATOM 1322 N N . ALA A 1 170 ? 2.914 -14.344 -3.434 1 98.56 170 ALA A N 1
ATOM 1323 C CA . ALA A 1 170 ? 2.094 -13.961 -4.578 1 98.56 170 ALA A CA 1
ATOM 1324 C C . ALA A 1 170 ? 2.805 -12.922 -5.441 1 98.56 170 ALA A C 1
ATOM 1326 O O . ALA A 1 170 ? 3.26 -11.891 -4.934 1 98.56 170 ALA A O 1
ATOM 1327 N N . THR A 1 171 ? 2.854 -13.172 -6.727 1 97.81 171 THR A N 1
ATOM 1328 C CA . THR A 1 171 ? 3.395 -12.234 -7.703 1 97.81 171 THR A CA 1
ATOM 1329 C C . THR A 1 171 ? 2.521 -10.984 -7.789 1 97.81 171 THR A C 1
ATOM 1331 O O . THR A 1 171 ? 1.293 -11.07 -7.711 1 97.81 171 THR A O 1
ATOM 1334 N N . GLU A 1 172 ? 3.221 -9.805 -7.902 1 97.12 172 GLU A N 1
ATOM 1335 C CA . GLU A 1 172 ? 2.568 -8.516 -8.094 1 97.12 172 GLU A CA 1
ATOM 1336 C C . GLU A 1 172 ? 1.692 -8.148 -6.902 1 97.12 172 GLU A C 1
ATOM 1338 O O . GLU A 1 172 ? 0.772 -7.34 -7.023 1 97.12 172 GLU A O 1
ATOM 1343 N N . ASN A 1 173 ? 1.988 -8.82 -5.785 1 97.94 173 ASN A N 1
ATOM 1344 C CA . ASN A 1 173 ? 1.251 -8.578 -4.551 1 97.94 173 ASN A CA 1
ATOM 1345 C C . ASN A 1 173 ? -0.246 -8.812 -4.734 1 97.94 173 ASN A C 1
ATOM 1347 O O . ASN A 1 173 ? -1.063 -8.156 -4.086 1 97.94 173 ASN A O 1
ATOM 1351 N N . ASP A 1 174 ? -0.633 -9.656 -5.707 1 97.75 174 ASP A N 1
ATOM 1352 C CA . ASP A 1 174 ? -2.031 -10.062 -5.824 1 97.75 174 ASP A CA 1
ATOM 1353 C C . ASP A 1 174 ? -2.445 -10.938 -4.648 1 97.75 174 ASP A C 1
ATOM 1355 O O . ASP A 1 174 ? -2.416 -12.172 -4.742 1 97.75 174 ASP A O 1
ATOM 1359 N N . SER A 1 175 ? -2.879 -10.305 -3.617 1 98 175 SER A N 1
ATOM 1360 C CA . SER A 1 175 ? -3.131 -10.977 -2.346 1 98 175 SER A CA 1
ATOM 1361 C C . SER A 1 175 ? -4.27 -11.977 -2.469 1 98 175 SER A C 1
ATOM 1363 O O . SER A 1 175 ? -4.305 -12.977 -1.748 1 98 175 SER A O 1
ATOM 1365 N N . LEU A 1 176 ? -5.219 -11.766 -3.391 1 98.19 176 LEU A N 1
ATOM 1366 C CA . LEU A 1 176 ? -6.336 -12.688 -3.557 1 98.19 176 LEU A CA 1
ATOM 1367 C C . LEU A 1 176 ? -5.871 -13.992 -4.188 1 98.19 176 LEU A C 1
ATOM 1369 O O . LEU A 1 176 ? -6.355 -15.07 -3.826 1 98.19 176 LEU A O 1
ATOM 1373 N N . ASN A 1 177 ? -4.965 -13.867 -5.145 1 98.31 177 ASN A N 1
ATOM 1374 C CA . ASN A 1 177 ? -4.328 -15.086 -5.648 1 98.31 177 ASN A CA 1
ATOM 1375 C C . ASN A 1 177 ? -3.436 -15.727 -4.59 1 98.31 177 ASN A C 1
ATOM 1377 O O . ASN A 1 177 ? -3.307 -16.953 -4.543 1 98.31 177 ASN A O 1
ATOM 1381 N N . GLY A 1 178 ? -2.775 -14.867 -3.773 1 98.62 178 GLY A N 1
ATOM 1382 C CA . GLY A 1 178 ? -1.996 -15.359 -2.65 1 98.62 178 GLY A CA 1
ATOM 1383 C C . GLY A 1 178 ? -2.805 -16.219 -1.695 1 98.62 178 GLY A C 1
ATOM 1384 O O . GLY A 1 178 ? -2.328 -17.25 -1.227 1 98.62 178 GLY A O 1
ATOM 1385 N N . VAL A 1 179 ? -4.012 -15.797 -1.43 1 98.69 179 VAL A N 1
ATOM 1386 C CA . VAL A 1 179 ? -4.891 -16.547 -0.543 1 98.69 179 VAL A CA 1
ATOM 1387 C C . VAL A 1 179 ? -5.25 -17.891 -1.188 1 98.69 179 VAL A C 1
ATOM 1389 O O . VAL A 1 179 ? -5.289 -18.922 -0.511 1 98.69 179 VAL A O 1
ATOM 1392 N N . ALA A 1 180 ? -5.523 -17.844 -2.49 1 98.62 180 ALA A N 1
ATOM 1393 C CA . ALA A 1 180 ? -5.785 -19.109 -3.193 1 98.62 180 ALA A CA 1
ATOM 1394 C C . ALA A 1 180 ? -4.59 -20.047 -3.088 1 98.62 180 ALA A C 1
ATOM 1396 O O . ALA A 1 180 ? -4.762 -21.25 -2.883 1 98.62 180 ALA A O 1
ATOM 1397 N N . MET A 1 181 ? -3.375 -19.531 -3.248 1 98.88 181 MET A N 1
ATOM 1398 C CA . MET A 1 181 ? -2.166 -20.328 -3.076 1 98.88 181 MET A CA 1
ATOM 1399 C C . MET A 1 181 ? -2.098 -20.922 -1.669 1 98.88 181 MET A C 1
ATOM 1401 O O . MET A 1 181 ? -1.764 -22.094 -1.495 1 98.88 181 MET A O 1
ATOM 1405 N N . LEU A 1 182 ? -2.379 -20.047 -0.715 1 98.81 182 LEU A N 1
ATOM 1406 C CA . LEU A 1 182 ? -2.326 -20.469 0.681 1 98.81 182 LEU A CA 1
ATOM 1407 C C . LEU A 1 182 ? -3.301 -21.609 0.942 1 98.81 182 LEU A C 1
ATOM 1409 O O . LEU A 1 182 ? -2.953 -22.594 1.607 1 98.81 182 LEU A O 1
ATOM 1413 N N . PHE A 1 183 ? -4.562 -21.484 0.406 1 98.75 183 PHE A N 1
ATOM 1414 C CA . PHE A 1 183 ? -5.551 -22.547 0.542 1 98.75 183 PHE A CA 1
ATOM 1415 C C . PHE A 1 183 ? -5.027 -23.859 -0.04 1 98.75 183 PHE A C 1
ATOM 1417 O O . PHE A 1 183 ? -5.07 -24.906 0.62 1 98.75 183 PHE A O 1
ATOM 1424 N N . GLY A 1 184 ? -4.543 -23.781 -1.257 1 98.69 184 GLY A N 1
ATOM 1425 C CA . GLY A 1 184 ? -4.031 -24.969 -1.908 1 98.69 184 GLY A CA 1
ATOM 1426 C C . GLY A 1 184 ? -2.887 -25.625 -1.15 1 98.69 184 GLY A C 1
ATOM 1427 O O . GLY A 1 184 ? -2.844 -26.844 -1.006 1 98.69 184 GLY A O 1
ATOM 1428 N N . HIS A 1 185 ? -1.981 -24.797 -0.683 1 98.62 185 HIS A N 1
ATOM 1429 C CA . HIS A 1 185 ? -0.844 -25.297 0.078 1 98.62 185 HIS A CA 1
ATOM 1430 C C . HIS A 1 185 ? -1.302 -26 1.356 1 98.62 185 HIS A C 1
ATOM 1432 O O . HIS A 1 185 ? -0.814 -27.078 1.688 1 98.62 185 HIS A O 1
ATOM 1438 N N . GLN A 1 186 ? -2.213 -25.406 2.047 1 97.69 186 GLN A N 1
ATOM 1439 C CA . GLN A 1 186 ? -2.684 -25.953 3.311 1 97.69 186 GLN A CA 1
ATOM 1440 C C . GLN A 1 186 ? -3.43 -27.266 3.086 1 97.69 186 GLN A C 1
ATOM 1442 O O . GLN A 1 186 ? -3.379 -28.172 3.926 1 97.69 186 GLN A O 1
ATOM 1447 N N . LEU A 1 187 ? -4.113 -27.359 1.989 1 97.75 187 LEU A N 1
ATOM 1448 C CA . LEU A 1 187 ? -4.941 -28.531 1.711 1 97.75 187 LEU A CA 1
ATOM 1449 C C . LEU A 1 187 ? -4.09 -29.703 1.226 1 97.75 187 LEU A C 1
ATOM 1451 O O . LEU A 1 187 ? -4.406 -30.859 1.497 1 97.75 187 LEU A O 1
ATOM 1455 N N . THR A 1 188 ? -2.975 -29.422 0.484 1 97.75 188 THR A N 1
ATOM 1456 C CA . THR A 1 188 ? -2.285 -30.5 -0.213 1 97.75 188 THR A CA 1
ATOM 1457 C C . THR A 1 188 ? -0.864 -30.656 0.316 1 97.75 188 THR A C 1
ATOM 1459 O O . THR A 1 188 ? -0.22 -31.688 0.072 1 97.75 188 THR A O 1
ATOM 1462 N N . GLY A 1 189 ? -0.325 -29.578 0.945 1 97.62 189 GLY A N 1
ATOM 1463 C CA . GLY A 1 189 ? 1.064 -29.594 1.373 1 97.62 189 GLY A CA 1
ATOM 1464 C C . GLY A 1 189 ? 2.043 -29.406 0.229 1 97.62 189 GLY A C 1
ATOM 1465 O O . GLY A 1 189 ? 3.248 -29.594 0.399 1 97.62 189 GLY A O 1
ATOM 1466 N N . THR A 1 190 ? 1.592 -29.109 -0.946 1 98.69 190 THR A N 1
ATOM 1467 C CA . THR A 1 190 ? 2.443 -29.016 -2.127 1 98.69 190 THR A CA 1
ATOM 1468 C C . THR A 1 190 ? 2.656 -27.562 -2.521 1 98.69 190 THR A C 1
ATOM 1470 O O . THR A 1 190 ? 1.95 -26.672 -2.043 1 98.69 190 THR A O 1
ATOM 1473 N N . ALA A 1 191 ? 3.699 -27.312 -3.318 1 98.81 191 ALA A N 1
ATOM 1474 C CA . ALA A 1 191 ? 3.891 -26 -3.943 1 98.81 191 ALA A CA 1
ATOM 1475 C C . ALA A 1 191 ? 2.697 -25.625 -4.82 1 98.81 191 ALA A C 1
ATOM 1477 O O . ALA A 1 191 ? 1.94 -26.5 -5.25 1 98.81 191 ALA A O 1
ATOM 1478 N N . GLN A 1 192 ? 2.443 -24.406 -4.961 1 98.88 192 GLN A N 1
ATOM 1479 C CA . GLN A 1 192 ? 1.367 -23.859 -5.781 1 98.88 192 GLN A CA 1
ATOM 1480 C C . GLN A 1 192 ? 1.922 -23.125 -7 1 98.88 192 GLN A C 1
ATOM 1482 O O . GLN A 1 192 ? 2.988 -22.516 -6.926 1 98.88 192 GLN A O 1
ATOM 1487 N N . ILE A 1 193 ? 1.244 -23.156 -8.102 1 98.75 193 ILE A N 1
ATOM 1488 C CA . ILE A 1 193 ? 1.693 -22.516 -9.328 1 98.75 193 ILE A CA 1
ATOM 1489 C C . ILE A 1 193 ? 0.874 -21.25 -9.578 1 98.75 193 ILE A C 1
ATOM 1491 O O . ILE A 1 193 ? -0.314 -21.328 -9.898 1 98.75 193 ILE A O 1
ATOM 1495 N N . PHE A 1 194 ? 1.476 -20.109 -9.375 1 98.38 194 PHE A N 1
ATOM 1496 C CA . PHE A 1 194 ? 0.887 -18.828 -9.758 1 98.38 194 PHE A CA 1
ATOM 1497 C C . PHE A 1 194 ? 0.942 -18.641 -11.266 1 98.38 194 PHE A C 1
ATOM 1499 O O . PHE A 1 194 ? 1.998 -18.797 -11.883 1 98.38 194 PHE A O 1
ATOM 1506 N N . ALA A 1 195 ? -0.161 -18.266 -11.914 1 97.5 195 ALA A N 1
ATOM 1507 C CA . ALA A 1 195 ? -0.128 -18.078 -13.359 1 97.5 195 ALA A CA 1
ATOM 1508 C C . ALA A 1 195 ? -1.128 -17 -13.789 1 97.5 195 ALA A C 1
ATOM 1510 O O . ALA A 1 195 ? -2.08 -16.703 -13.07 1 97.5 195 ALA A O 1
ATOM 1511 N N . ASP A 1 196 ? -0.873 -16.438 -14.961 1 96.19 196 ASP A N 1
ATOM 1512 C CA . ASP A 1 196 ? -1.87 -15.672 -15.711 1 96.19 196 ASP A CA 1
ATOM 1513 C C . ASP A 1 196 ? -2.771 -16.594 -16.516 1 96.19 196 ASP A C 1
ATOM 1515 O O . ASP A 1 196 ? -2.301 -17.578 -17.094 1 96.19 196 ASP A O 1
ATOM 1519 N N . VAL A 1 197 ? -4.012 -16.281 -16.406 1 95.94 197 VAL A N 1
ATOM 1520 C CA . VAL A 1 197 ? -4.918 -16.812 -17.422 1 95.94 197 VAL A CA 1
ATOM 1521 C C . VAL A 1 197 ? -4.828 -15.977 -18.688 1 95.94 197 VAL A C 1
ATOM 1523 O O . VAL A 1 197 ? -5.594 -15.023 -18.875 1 95.94 197 VAL A O 1
ATOM 1526 N N . ARG A 1 198 ? -4.012 -16.422 -19.594 1 94.56 198 ARG A N 1
ATOM 1527 C CA . ARG A 1 198 ? -3.51 -15.508 -20.609 1 94.56 198 ARG A CA 1
ATOM 1528 C C . ARG A 1 198 ? -4.371 -15.562 -21.875 1 94.56 198 ARG A C 1
ATOM 1530 O O . ARG A 1 198 ? -4.762 -14.523 -22.406 1 94.56 198 ARG A O 1
ATOM 1537 N N . THR A 1 199 ? -4.582 -16.844 -22.391 1 94.62 199 THR A N 1
ATOM 1538 C CA . THR A 1 199 ? -5.207 -16.938 -23.703 1 94.62 199 THR A CA 1
ATOM 1539 C C . THR A 1 199 ? -5.984 -18.25 -23.828 1 94.62 199 THR A C 1
ATOM 1541 O O . THR A 1 199 ? -5.52 -19.297 -23.391 1 94.62 199 THR A O 1
ATOM 1544 N N . TYR A 1 200 ? -7.074 -18.156 -24.469 1 96.44 200 TYR A N 1
ATOM 1545 C CA . TYR A 1 200 ? -7.809 -19.328 -24.953 1 96.44 200 TYR A CA 1
ATOM 1546 C C . TYR A 1 200 ? -7.402 -19.672 -26.391 1 96.44 200 TYR A C 1
ATOM 1548 O O . TYR A 1 200 ? -7.457 -18.812 -27.281 1 96.44 200 TYR A O 1
ATOM 1556 N N . TRP A 1 201 ? -6.984 -20.922 -26.609 1 97.56 201 TRP A N 1
ATOM 1557 C CA . TRP A 1 201 ? -6.715 -21.453 -27.938 1 97.56 201 TRP A CA 1
ATOM 1558 C C . TRP A 1 201 ? -7.789 -22.453 -28.344 1 97.56 201 TRP A C 1
ATOM 1560 O O . TRP A 1 201 ? -7.832 -23.578 -27.828 1 97.56 201 TRP A O 1
ATOM 1570 N N . SER A 1 202 ? -8.562 -22.094 -29.281 1 97.69 202 SER A N 1
ATOM 1571 C CA . SER A 1 202 ? -9.578 -23.016 -29.797 1 97.69 202 SER A CA 1
ATOM 1572 C C . SER A 1 202 ? -8.961 -24.078 -30.688 1 97.69 202 SER A C 1
ATOM 1574 O O . SER A 1 202 ? -7.891 -23.859 -31.266 1 97.69 202 SER A O 1
ATOM 1576 N N . PRO A 1 203 ? -9.695 -25.188 -30.797 1 97.75 203 PRO A N 1
ATOM 1577 C CA . PRO A 1 203 ? -9.195 -26.203 -31.734 1 97.75 203 PRO A CA 1
ATOM 1578 C C . PRO A 1 203 ? -9.008 -25.641 -33.156 1 97.75 203 PRO A C 1
ATOM 1580 O O . PRO A 1 203 ? -8 -25.938 -33.781 1 97.75 203 PRO A O 1
ATOM 1583 N N . GLU A 1 204 ? -9.906 -24.812 -33.625 1 97.69 204 GLU A N 1
ATOM 1584 C CA . GLU A 1 204 ? -9.836 -24.234 -34.938 1 97.69 204 GLU A CA 1
ATOM 1585 C C . GLU A 1 204 ? -8.633 -23.312 -35.094 1 97.69 204 GLU A C 1
ATOM 1587 O O . GLU A 1 204 ? -7.934 -23.344 -36.094 1 97.69 204 GLU A O 1
ATOM 1592 N N . ALA A 1 205 ? -8.43 -22.484 -34.094 1 97.38 205 ALA A N 1
ATOM 1593 C CA . ALA A 1 205 ? -7.309 -21.562 -34.125 1 97.38 205 ALA A CA 1
ATOM 1594 C C . ALA A 1 205 ? -5.977 -22.312 -34.156 1 97.38 205 ALA A C 1
ATOM 1596 O O . ALA A 1 205 ? -5.047 -21.922 -34.875 1 97.38 205 ALA A O 1
ATOM 1597 N N . VAL A 1 206 ? -5.852 -23.328 -33.312 1 97.69 206 VAL A N 1
ATOM 1598 C CA . VAL A 1 206 ? -4.617 -24.094 -33.25 1 97.69 206 VAL A CA 1
ATOM 1599 C C . VAL A 1 206 ? -4.34 -24.766 -34.594 1 97.69 206 VAL A C 1
ATOM 1601 O O . VAL A 1 206 ? -3.213 -24.719 -35.094 1 97.69 206 VAL A O 1
ATOM 1604 N N . GLU A 1 207 ? -5.359 -25.359 -35.125 1 97.44 207 GLU A N 1
ATOM 1605 C CA . GLU A 1 207 ? -5.199 -26.016 -36.406 1 97.44 207 GLU A CA 1
ATOM 1606 C C . GLU A 1 207 ? -4.777 -25.016 -37.5 1 97.44 207 GLU A C 1
ATOM 1608 O O . GLU A 1 207 ? -3.934 -25.312 -38.344 1 97.44 207 GLU A O 1
ATOM 1613 N N . ARG A 1 208 ? -5.363 -23.906 -37.438 1 97.31 208 ARG A N 1
ATOM 1614 C CA . ARG A 1 208 ? -5.051 -22.859 -38.406 1 97.31 208 ARG A CA 1
ATOM 1615 C C . ARG A 1 208 ? -3.598 -22.422 -38.312 1 97.31 208 ARG A C 1
ATOM 1617 O O . ARG A 1 208 ? -2.91 -22.25 -39.312 1 97.31 208 ARG A O 1
ATOM 1624 N N . VAL A 1 209 ? -3.072 -22.281 -37.125 1 95.62 209 VAL A N 1
ATOM 1625 C CA . VAL A 1 209 ? -1.769 -21.672 -36.906 1 95.62 209 VAL A CA 1
ATOM 1626 C C . VAL A 1 209 ? -0.678 -22.734 -36.969 1 95.62 209 VAL A C 1
ATOM 1628 O O . VAL A 1 209 ? 0.441 -22.469 -37.406 1 95.62 209 VAL A O 1
ATOM 1631 N N . THR A 1 210 ? -0.967 -23.969 -36.594 1 96.44 210 THR A N 1
ATOM 1632 C CA . THR A 1 210 ? 0.077 -24.984 -36.469 1 96.44 210 THR A CA 1
ATOM 1633 C C . THR A 1 210 ? -0.074 -26.047 -37.531 1 96.44 210 THR A C 1
ATOM 1635 O O . THR A 1 210 ? 0.848 -26.844 -37.781 1 96.44 210 THR A O 1
ATOM 1638 N N . GLY A 1 211 ? -1.255 -26.203 -38.188 1 96.81 211 GLY A N 1
ATOM 1639 C CA . GLY A 1 211 ? -1.534 -27.234 -39.156 1 96.81 211 GLY A CA 1
ATOM 1640 C C . GLY A 1 211 ? -1.915 -28.578 -38.562 1 96.81 211 GLY A C 1
ATOM 1641 O O . GLY A 1 211 ? -2.111 -29.562 -39.25 1 96.81 211 GLY A O 1
ATOM 1642 N N . GLN A 1 212 ? -1.989 -28.641 -37.281 1 96.12 212 GLN A N 1
ATOM 1643 C CA . GLN A 1 212 ? -2.311 -29.875 -36.562 1 96.12 212 GLN A CA 1
ATOM 1644 C C . GLN A 1 212 ? -3.5 -29.688 -35.625 1 96.12 212 GLN A C 1
ATOM 1646 O O . GLN A 1 212 ? -3.645 -28.625 -35 1 96.12 212 GLN A O 1
ATOM 1651 N N . ALA A 1 213 ? -4.25 -30.703 -35.5 1 96.69 213 ALA A N 1
ATOM 1652 C CA . ALA A 1 213 ? -5.426 -30.641 -34.625 1 96.69 213 ALA A CA 1
ATOM 1653 C C . ALA A 1 213 ? -5.074 -31 -33.188 1 96.69 213 ALA A C 1
ATOM 1655 O O . ALA A 1 213 ? -4.219 -31.859 -32.969 1 96.69 213 ALA A O 1
ATOM 1656 N N . LEU A 1 214 ? -5.793 -30.359 -32.25 1 97.69 214 LEU A N 1
ATOM 1657 C CA . LEU A 1 214 ? -5.703 -30.781 -30.859 1 97.69 214 LEU A CA 1
ATOM 1658 C C . LEU A 1 214 ? -6.348 -32.156 -30.672 1 97.69 214 LEU A C 1
ATOM 1660 O O . LEU A 1 214 ? -7.273 -32.5 -31.391 1 97.69 214 LEU A O 1
ATOM 1664 N N . SER A 1 215 ? -5.863 -32.906 -29.766 1 96.56 215 SER A N 1
ATOM 1665 C CA . SER A 1 215 ? -6.395 -34.25 -29.5 1 96.56 215 SER A CA 1
ATOM 1666 C C . SER A 1 215 ? -6.336 -34.562 -28.016 1 96.56 215 SER A C 1
ATOM 1668 O O . SER A 1 215 ? -5.754 -33.812 -27.234 1 96.56 215 SER A O 1
ATOM 1670 N N . GLY A 1 216 ? -6.953 -35.719 -27.672 1 96.19 216 GLY A N 1
ATOM 1671 C CA . GLY A 1 216 ? -6.934 -36.156 -26.281 1 96.19 216 GLY A CA 1
ATOM 1672 C C . GLY A 1 216 ? -7.621 -35.188 -25.344 1 96.19 216 GLY A C 1
ATOM 1673 O O . GLY A 1 216 ? -8.719 -34.719 -25.641 1 96.19 216 GLY A O 1
ATOM 1674 N N . LEU A 1 217 ? -6.977 -34.906 -24.203 1 96.56 217 LEU A N 1
ATOM 1675 C CA . LEU A 1 217 ? -7.523 -34 -23.203 1 96.56 217 LEU A CA 1
ATOM 1676 C C . LEU A 1 217 ? -7.652 -32.594 -23.75 1 96.56 217 LEU A C 1
ATOM 1678 O O . LEU A 1 217 ? -8.461 -31.797 -23.25 1 96.56 217 LEU A O 1
ATOM 1682 N N . ALA A 1 218 ? -6.934 -32.281 -24.797 1 97.62 218 ALA A N 1
ATOM 1683 C CA . ALA A 1 218 ? -6.879 -30.938 -25.359 1 97.62 218 ALA A CA 1
ATOM 1684 C C . ALA A 1 218 ? -7.898 -30.766 -26.469 1 97.62 218 ALA A C 1
ATOM 1686 O O . ALA A 1 218 ? -8.023 -29.672 -27.031 1 97.62 218 ALA A O 1
ATOM 1687 N N . GLU A 1 219 ? -8.648 -31.766 -26.812 1 97.31 219 GLU A N 1
ATOM 1688 C CA . GLU A 1 219 ? -9.43 -31.828 -28.047 1 97.31 219 GLU A CA 1
ATOM 1689 C C . GLU A 1 219 ? -10.414 -30.672 -28.125 1 97.31 219 GLU A C 1
ATOM 1691 O O . GLU A 1 219 ? -10.758 -30.219 -29.219 1 97.31 219 GLU A O 1
ATOM 1696 N N . HIS A 1 220 ? -10.875 -30.125 -27 1 97.56 220 HIS A N 1
ATOM 1697 C CA . HIS A 1 220 ? -11.914 -29.094 -27.031 1 97.56 220 HIS A CA 1
ATOM 1698 C C . HIS A 1 220 ? -11.312 -27.703 -26.828 1 97.56 220 HIS A C 1
ATOM 1700 O O . HIS A 1 220 ? -12.047 -26.734 -26.609 1 97.56 220 HIS A O 1
ATOM 1706 N N . GLY A 1 221 ? -10 -27.578 -26.891 1 98.12 221 GLY A N 1
ATOM 1707 C CA . GLY A 1 221 ? -9.32 -26.312 -26.656 1 98.12 221 GLY A CA 1
ATOM 1708 C C . GLY A 1 221 ? -8.531 -26.281 -25.359 1 98.12 221 GLY A C 1
ATOM 1709 O O . GLY A 1 221 ? -8.688 -27.172 -24.516 1 98.12 221 GLY A O 1
ATOM 1710 N N . ILE A 1 222 ? -7.734 -25.266 -25.266 1 98.44 222 ILE A N 1
ATOM 1711 C CA . ILE A 1 222 ? -6.852 -25.188 -24.094 1 98.44 222 ILE A CA 1
ATOM 1712 C C . ILE A 1 222 ? -6.699 -23.734 -23.672 1 98.44 222 ILE A C 1
ATOM 1714 O O . ILE A 1 222 ? -6.984 -22.812 -24.453 1 98.44 222 ILE A O 1
ATOM 1718 N N . ILE A 1 223 ? -6.395 -23.531 -22.422 1 98.31 223 ILE A N 1
ATOM 1719 C CA . ILE A 1 223 ? -6.043 -22.234 -21.875 1 98.31 223 ILE A CA 1
ATOM 1720 C C . ILE A 1 223 ? -4.535 -22.156 -21.641 1 98.31 223 ILE A C 1
ATOM 1722 O O . ILE A 1 223 ? -3.949 -23.062 -21.031 1 98.31 223 ILE A O 1
ATOM 1726 N N . HIS A 1 224 ? -3.912 -21.141 -22.219 1 97.88 224 HIS A N 1
ATOM 1727 C CA . HIS A 1 224 ? -2.502 -20.859 -21.969 1 97.88 224 HIS A CA 1
ATOM 1728 C C . HIS A 1 224 ? -2.301 -20.172 -20.625 1 97.88 224 HIS A C 1
ATOM 1730 O O . HIS A 1 224 ? -2.627 -18.984 -20.469 1 97.88 224 HIS A O 1
ATOM 1736 N N . LEU A 1 225 ? -1.854 -20.938 -19.656 1 98.19 225 LEU A N 1
ATOM 1737 C CA . LEU A 1 225 ? -1.458 -20.375 -18.359 1 98.19 225 LEU A CA 1
ATOM 1738 C C . LEU A 1 225 ? 0.028 -20.031 -18.359 1 98.19 225 LEU A C 1
ATOM 1740 O O . LEU A 1 225 ? 0.874 -20.922 -18.5 1 98.19 225 LEU A O 1
ATOM 1744 N N . ILE A 1 226 ? 0.318 -18.719 -18.219 1 97.06 226 ILE A N 1
ATOM 1745 C CA . ILE A 1 226 ? 1.7 -18.25 -18.328 1 97.06 226 ILE A CA 1
ATOM 1746 C C . ILE A 1 226 ? 1.896 -17 -17.484 1 97.06 226 ILE A C 1
ATOM 1748 O O . ILE A 1 226 ? 0.996 -16.156 -17.391 1 97.06 226 ILE A O 1
ATOM 1752 N N . ASN A 1 227 ? 3.004 -16.953 -16.719 1 94.5 227 ASN A N 1
ATOM 1753 C CA . ASN A 1 227 ? 3.422 -15.781 -15.953 1 94.5 227 ASN A CA 1
ATOM 1754 C C . ASN A 1 227 ? 4.926 -15.547 -16.062 1 94.5 227 ASN A C 1
ATOM 1756 O O . ASN A 1 227 ? 5.66 -16.422 -16.547 1 94.5 227 ASN A O 1
ATOM 1760 N N . SER A 1 228 ? 5.496 -14.352 -15.742 1 92.06 228 SER A N 1
ATOM 1761 C CA . SER A 1 228 ? 6.855 -13.906 -16.031 1 92.06 228 SER A CA 1
ATOM 1762 C C . SER A 1 228 ? 7.891 -14.82 -15.398 1 92.06 228 SER A C 1
ATOM 1764 O O . SER A 1 228 ? 9.062 -14.797 -15.773 1 92.06 228 SER A O 1
ATOM 1766 N N . GLY A 1 229 ? 7.605 -15.578 -14.422 1 94.44 229 GLY A N 1
ATOM 1767 C CA . GLY A 1 229 ? 8.617 -16.484 -13.898 1 94.44 229 GLY A CA 1
ATOM 1768 C C . GLY A 1 229 ? 8.5 -16.688 -12.398 1 94.44 229 GLY A C 1
ATOM 1769 O O . GLY A 1 229 ? 9.477 -17.062 -11.75 1 94.44 229 GLY A O 1
ATOM 1770 N N . SER A 1 230 ? 7.488 -16.391 -11.945 1 96.56 230 SER A N 1
ATOM 1771 C CA . SER A 1 230 ? 7.332 -16.469 -10.5 1 96.56 230 SER A CA 1
ATOM 1772 C C . SER A 1 230 ? 6.816 -17.844 -10.07 1 96.56 230 SER A C 1
ATOM 1774 O O . SER A 1 230 ? 6.809 -18.156 -8.883 1 96.56 230 SER A O 1
ATOM 1776 N N . ALA A 1 231 ? 6.414 -18.656 -11.008 1 98.44 231 ALA A N 1
ATOM 1777 C CA . ALA A 1 231 ? 5.816 -19.953 -10.695 1 98.44 231 ALA A CA 1
ATOM 1778 C C . ALA A 1 231 ? 6.816 -20.859 -9.984 1 98.44 231 ALA A C 1
ATOM 1780 O O . ALA A 1 231 ? 8.008 -20.844 -10.289 1 98.44 231 ALA A O 1
ATOM 1781 N N . ALA A 1 232 ? 6.328 -21.703 -9.086 1 98.81 232 ALA A N 1
ATOM 1782 C CA . ALA A 1 232 ? 7.164 -22.703 -8.438 1 98.81 232 ALA A CA 1
ATOM 1783 C C . ALA A 1 232 ? 7.801 -23.641 -9.461 1 98.81 232 ALA A C 1
ATOM 1785 O O . ALA A 1 232 ? 7.137 -24.094 -10.398 1 98.81 232 ALA A O 1
ATOM 1786 N N . LEU A 1 233 ? 9.031 -23.953 -9.25 1 98.88 233 LEU A N 1
ATOM 1787 C CA . LEU A 1 233 ? 9.742 -24.828 -10.172 1 98.88 233 LEU A CA 1
ATOM 1788 C C . LEU A 1 233 ? 9.156 -26.234 -10.141 1 98.88 233 LEU A C 1
ATOM 1790 O O . LEU A 1 233 ? 9.273 -26.984 -11.125 1 98.88 233 LEU A O 1
ATOM 1794 N N . ASP A 1 234 ? 8.484 -26.578 -9.07 1 98.88 234 ASP A N 1
ATOM 1795 C CA . ASP A 1 234 ? 7.715 -27.812 -8.992 1 98.88 234 ASP A CA 1
ATOM 1796 C C . ASP A 1 234 ? 6.754 -27.938 -10.172 1 98.88 234 ASP A C 1
ATOM 1798 O O . ASP A 1 234 ? 6.387 -29.047 -10.562 1 98.88 234 ASP A O 1
ATOM 1802 N N . GLY A 1 235 ? 6.387 -26.844 -10.68 1 98.75 235 GLY A N 1
ATOM 1803 C CA . GLY A 1 235 ? 5.395 -26.781 -11.742 1 98.75 235 GLY A CA 1
ATOM 1804 C C . GLY A 1 235 ? 5.852 -27.438 -13.023 1 98.75 235 GLY A C 1
ATOM 1805 O O . GLY A 1 235 ? 5.035 -27.734 -13.898 1 98.75 235 GLY A O 1
ATOM 1806 N N . ALA A 1 236 ? 7.156 -27.656 -13.172 1 98.75 236 ALA A N 1
ATOM 1807 C CA . ALA A 1 236 ? 7.641 -28.422 -14.312 1 98.75 236 ALA A CA 1
ATOM 1808 C C . ALA A 1 236 ? 7.113 -29.859 -14.273 1 98.75 236 ALA A C 1
ATOM 1810 O O . ALA A 1 236 ? 7.117 -30.562 -15.297 1 98.75 236 ALA A O 1
ATOM 1811 N N . CYS A 1 237 ? 6.723 -30.297 -13.102 1 98.81 237 CYS A N 1
ATOM 1812 C CA . CYS A 1 237 ? 6.117 -31.609 -12.867 1 98.81 237 CYS A CA 1
ATOM 1813 C C . CYS A 1 237 ? 7.066 -32.719 -13.273 1 98.81 237 CYS A C 1
ATOM 1815 O O . CYS A 1 237 ? 6.672 -33.656 -13.992 1 98.81 237 CYS A O 1
ATOM 1817 N N . LYS A 1 238 ? 8.336 -32.594 -12.82 1 98.81 238 LYS A N 1
ATOM 1818 C CA . LYS A 1 238 ? 9.336 -33.656 -13.055 1 98.81 238 LYS A CA 1
ATOM 1819 C C . LYS A 1 238 ? 9.398 -34.625 -11.883 1 98.81 238 LYS A C 1
ATOM 1821 O O . LYS A 1 238 ? 10.344 -35.406 -11.781 1 98.81 238 LYS A O 1
ATOM 1826 N N . GLN A 1 239 ? 8.508 -34.5 -10.961 1 98.69 239 GLN A N 1
ATOM 1827 C CA . GLN A 1 239 ? 8.297 -35.5 -9.898 1 98.69 239 GLN A CA 1
ATOM 1828 C C . GLN A 1 239 ? 7.375 -36.625 -10.359 1 98.69 239 GLN A C 1
ATOM 1830 O O . GLN A 1 239 ? 6.578 -36.438 -11.281 1 98.69 239 GLN A O 1
ATOM 1835 N N . ARG A 1 240 ? 7.523 -37.781 -9.734 1 98.44 240 ARG A N 1
ATOM 1836 C CA . ARG A 1 240 ? 6.746 -38.938 -10.172 1 98.44 240 ARG A CA 1
ATOM 1837 C C . ARG A 1 240 ? 5.938 -39.531 -9.016 1 98.44 240 ARG A C 1
ATOM 1839 O O . ARG A 1 240 ? 6.438 -39.625 -7.898 1 98.44 240 ARG A O 1
ATOM 1846 N N . ASP A 1 241 ? 4.707 -39.812 -9.32 1 96.5 241 ASP A N 1
ATOM 1847 C CA . ASP A 1 241 ? 3.893 -40.5 -8.32 1 96.5 241 ASP A CA 1
ATOM 1848 C C . ASP A 1 241 ? 4.191 -42 -8.297 1 96.5 241 ASP A C 1
ATOM 1850 O O . ASP A 1 241 ? 5.168 -42.469 -8.898 1 96.5 241 ASP A O 1
ATOM 1854 N N . SER A 1 242 ? 3.398 -42.75 -7.5 1 95.69 242 SER A N 1
ATOM 1855 C CA . SER A 1 242 ? 3.656 -44.188 -7.297 1 95.69 242 SER A CA 1
ATOM 1856 C C . SER A 1 242 ? 3.514 -44.969 -8.602 1 95.69 242 SER A C 1
ATOM 1858 O O . SER A 1 242 ? 4.09 -46.031 -8.75 1 95.69 242 SER A O 1
ATOM 1860 N N . GLU A 1 243 ? 2.834 -44.438 -9.539 1 96.81 243 GLU A N 1
ATOM 1861 C CA . GLU A 1 243 ? 2.623 -45.094 -10.828 1 96.81 243 GLU A CA 1
ATOM 1862 C C . GLU A 1 243 ? 3.602 -44.594 -11.875 1 96.81 243 GLU A C 1
ATOM 1864 O O . GLU A 1 243 ? 3.492 -44.938 -13.055 1 96.81 243 GLU A O 1
ATOM 1869 N N . GLY A 1 244 ? 4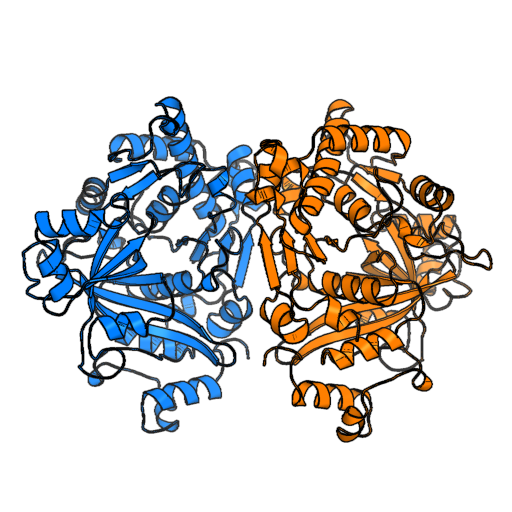.48 -43.719 -11.516 1 96.56 244 GLY A N 1
ATOM 1870 C CA . GLY A 1 244 ? 5.488 -43.188 -12.414 1 96.56 244 GLY A CA 1
ATOM 1871 C C . GLY A 1 244 ? 4.992 -42.031 -13.25 1 96.56 244 GLY A C 1
ATOM 1872 O O . GLY A 1 244 ? 5.664 -41.594 -14.188 1 96.56 244 GLY A O 1
ATOM 1873 N N . LYS A 1 245 ? 3.854 -41.531 -12.953 1 97.56 245 LYS A N 1
ATOM 1874 C CA . LYS A 1 245 ? 3.266 -40.406 -13.688 1 97.56 245 LYS A CA 1
ATOM 1875 C C . LYS A 1 245 ? 3.75 -39.062 -13.133 1 97.56 245 LYS A C 1
ATOM 1877 O O . LYS A 1 245 ? 4.086 -38.969 -11.953 1 97.56 245 LYS A O 1
ATOM 1882 N N . PRO A 1 246 ? 3.777 -38.062 -14.023 1 98.31 246 PRO A N 1
ATOM 1883 C CA . PRO A 1 246 ? 4.203 -36.75 -13.555 1 98.31 246 PRO A CA 1
ATOM 1884 C C . PRO A 1 246 ? 3.273 -36.188 -12.492 1 98.31 246 PRO A C 1
ATOM 1886 O O . PRO A 1 246 ? 2.057 -36.375 -12.555 1 98.31 246 PRO A O 1
ATOM 1889 N N . THR A 1 247 ? 3.875 -35.469 -11.508 1 98.62 247 THR A N 1
ATOM 1890 C CA . THR A 1 247 ? 3.082 -34.906 -10.414 1 98.62 247 THR A CA 1
ATOM 1891 C C . THR A 1 247 ? 3.873 -33.844 -9.656 1 98.62 247 THR A C 1
ATOM 1893 O O . THR A 1 247 ? 4.953 -33.438 -10.086 1 98.62 247 THR A O 1
ATOM 1896 N N . MET A 1 248 ? 3.33 -33.281 -8.672 1 98.81 248 MET A N 1
ATOM 1897 C CA . MET A 1 248 ? 3.928 -32.469 -7.609 1 98.81 248 MET A CA 1
ATOM 1898 C C . MET A 1 248 ? 3.633 -33.094 -6.238 1 98.81 248 MET A C 1
ATOM 1900 O O . MET A 1 248 ? 2.492 -33.438 -5.949 1 98.81 248 MET A O 1
ATOM 1904 N N . LYS A 1 249 ? 4.613 -33.281 -5.426 1 98.56 249 LYS A N 1
ATOM 1905 C CA . LYS A 1 249 ? 4.461 -33.938 -4.137 1 98.56 249 LYS A CA 1
ATOM 1906 C C . LYS A 1 249 ? 4.645 -32.969 -2.984 1 98.56 249 LYS A C 1
ATOM 1908 O O . LYS A 1 249 ? 5.238 -31.906 -3.158 1 98.56 249 LYS A O 1
ATOM 1913 N N . PRO A 1 250 ? 4.039 -33.281 -1.811 1 98.25 250 PRO A N 1
ATOM 1914 C CA . PRO A 1 250 ? 4.465 -32.531 -0.625 1 98.25 250 PRO A CA 1
ATOM 1915 C C . PRO A 1 250 ? 5.969 -32.625 -0.383 1 98.25 250 PRO A C 1
ATOM 1917 O O . PRO A 1 250 ? 6.582 -33.656 -0.655 1 98.25 250 PRO A O 1
ATOM 1920 N N . HIS A 1 251 ? 6.5 -31.594 0.157 1 97.69 251 HIS A N 1
ATOM 1921 C CA . HIS A 1 251 ? 7.953 -31.469 0.214 1 97.69 251 HIS A CA 1
ATOM 1922 C C . HIS A 1 251 ? 8.594 -32.656 0.904 1 97.69 251 HIS A C 1
ATOM 1924 O O . HIS A 1 251 ? 9.703 -33.062 0.552 1 97.69 251 HIS A O 1
ATOM 1930 N N . TRP A 1 252 ? 7.922 -33.281 1.897 1 98 252 TRP A N 1
ATOM 1931 C CA . TRP A 1 252 ? 8.516 -34.375 2.672 1 98 252 TRP A CA 1
ATOM 1932 C C . TRP A 1 252 ? 8.547 -35.656 1.867 1 98 252 TRP A C 1
ATOM 1934 O O . TRP A 1 252 ? 9.094 -36.688 2.32 1 98 252 TRP A O 1
ATOM 1944 N N . GLU A 1 253 ? 7.977 -35.656 0.692 1 98.44 253 GLU A N 1
ATOM 1945 C CA . GLU A 1 253 ? 7.984 -36.844 -0.169 1 98.44 253 GLU A CA 1
ATOM 1946 C C . GLU A 1 253 ? 8.875 -36.625 -1.392 1 98.44 253 GLU A C 1
ATOM 1948 O O . GLU A 1 253 ? 9.031 -37.531 -2.215 1 98.44 253 GLU A O 1
ATOM 1953 N N . ILE A 1 254 ? 9.453 -35.5 -1.548 1 98.62 254 ILE A N 1
ATOM 1954 C CA . ILE A 1 254 ? 10.266 -35.188 -2.717 1 98.62 254 ILE A CA 1
ATOM 1955 C C . ILE A 1 254 ? 11.695 -35.688 -2.51 1 98.62 254 ILE A C 1
ATOM 1957 O O . ILE A 1 254 ? 12.312 -35.406 -1.479 1 98.62 254 ILE A O 1
ATOM 1961 N N . SER A 1 255 ? 12.219 -36.438 -3.453 1 98.12 255 SER A N 1
ATOM 1962 C CA . SER A 1 255 ? 13.617 -36.844 -3.41 1 98.12 255 SER A CA 1
ATOM 1963 C C . SER A 1 255 ? 14.531 -35.781 -4.004 1 98.12 255 SER A C 1
ATOM 1965 O O . SER A 1 255 ? 14.07 -34.938 -4.758 1 98.12 255 SER A O 1
ATOM 1967 N N . GLN A 1 256 ? 15.812 -35.906 -3.639 1 97.69 256 GLN A N 1
ATOM 1968 C CA . GLN A 1 256 ? 16.781 -35 -4.223 1 97.69 256 GLN A CA 1
ATOM 1969 C C . GLN A 1 256 ? 16.828 -35.125 -5.742 1 97.69 256 GLN A C 1
ATOM 1971 O O . GLN A 1 256 ? 16.984 -34.125 -6.449 1 97.69 256 GLN A O 1
ATOM 1976 N N . GLN A 1 257 ? 16.703 -36.312 -6.207 1 98.06 257 GLN A N 1
ATOM 1977 C CA . GLN A 1 257 ? 16.703 -36.562 -7.645 1 98.06 257 GLN A CA 1
ATOM 1978 C C . GLN A 1 257 ? 15.555 -35.844 -8.328 1 98.06 257 GLN A C 1
ATOM 1980 O O . GLN A 1 257 ? 15.719 -35.312 -9.43 1 98.06 257 GLN A O 1
ATOM 1985 N N . GLU A 1 258 ? 14.43 -35.844 -7.73 1 98.62 258 GLU A N 1
ATOM 1986 C CA . GLU A 1 258 ? 13.266 -35.188 -8.289 1 98.62 258 GLU A CA 1
ATOM 1987 C C . GLU A 1 258 ? 13.453 -33.656 -8.273 1 98.62 258 GLU A C 1
ATOM 1989 O O . GLU A 1 258 ? 13.062 -32.969 -9.227 1 98.62 258 GLU A O 1
ATOM 1994 N N . ALA A 1 259 ? 14 -33.125 -7.172 1 98.56 259 ALA A N 1
ATOM 1995 C CA . ALA A 1 259 ? 14.328 -31.719 -7.117 1 98.56 259 ALA A CA 1
ATOM 1996 C C . ALA A 1 259 ? 15.297 -31.328 -8.227 1 98.56 259 ALA A C 1
ATOM 1998 O O . ALA A 1 259 ? 15.102 -30.312 -8.906 1 98.56 259 ALA A O 1
ATOM 1999 N N . ASP A 1 260 ? 16.344 -32.156 -8.445 1 98.5 260 ASP A N 1
ATOM 2000 C CA . ASP A 1 260 ? 17.344 -31.906 -9.484 1 98.5 260 ASP A CA 1
ATOM 2001 C C . ASP A 1 260 ? 16.719 -31.938 -10.875 1 98.5 260 ASP A C 1
ATOM 2003 O O . ASP A 1 260 ? 17.109 -31.188 -11.766 1 98.5 260 ASP A O 1
ATOM 2007 N N . ALA A 1 261 ? 15.773 -32.812 -11.031 1 98.75 261 ALA A N 1
ATOM 2008 C CA . ALA A 1 261 ? 15.094 -32.938 -12.32 1 98.75 261 ALA A CA 1
ATOM 2009 C C .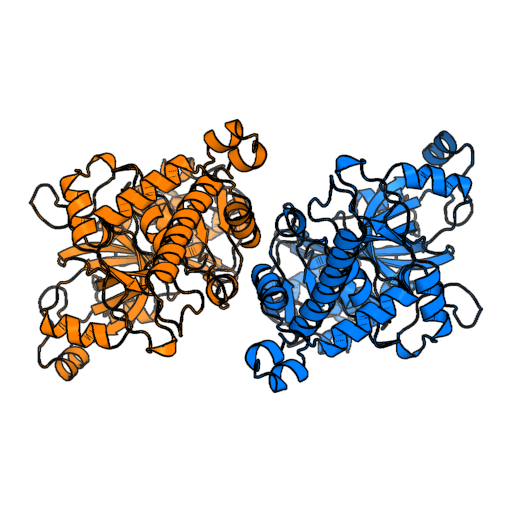 ALA A 1 261 ? 14.289 -31.688 -12.633 1 98.75 261 ALA A C 1
ATOM 2011 O O . ALA A 1 261 ? 14.227 -31.25 -13.789 1 98.75 261 ALA A O 1
ATOM 2012 N N . CYS A 1 262 ? 13.617 -31.156 -11.625 1 98.81 262 CYS A N 1
ATOM 2013 C CA . CYS A 1 262 ? 12.891 -29.906 -11.812 1 98.81 262 CYS A CA 1
ATOM 2014 C C . CYS A 1 262 ? 13.844 -28.766 -12.164 1 98.81 262 CYS A C 1
ATOM 2016 O O . CYS A 1 262 ? 13.539 -27.953 -13.031 1 98.81 262 CYS A O 1
ATOM 2018 N N . LEU A 1 263 ? 14.977 -28.688 -11.453 1 98.75 263 LEU A N 1
ATOM 2019 C CA . LEU A 1 263 ? 15.984 -27.656 -11.734 1 98.75 263 LEU A CA 1
ATOM 2020 C C . LEU A 1 263 ? 16.516 -27.812 -13.164 1 98.75 263 LEU A C 1
ATOM 2022 O O . LEU A 1 263 ? 16.672 -26.812 -13.867 1 98.75 263 LEU A O 1
ATOM 2026 N N . ALA A 1 264 ? 16.734 -29.062 -13.578 1 98.5 264 ALA A N 1
ATOM 2027 C CA . ALA A 1 264 ? 17.281 -29.328 -14.906 1 98.5 264 ALA A CA 1
ATOM 2028 C C . ALA A 1 264 ? 16.266 -28.969 -15.992 1 98.5 264 ALA A C 1
ATOM 2030 O O . ALA A 1 264 ? 16.641 -28.625 -17.109 1 98.5 264 ALA A O 1
ATOM 2031 N N . ALA A 1 265 ? 15.008 -29.016 -15.633 1 98.62 265 ALA A N 1
ATOM 2032 C CA . ALA A 1 265 ? 13.938 -28.719 -16.578 1 98.62 265 ALA A CA 1
ATOM 2033 C C . ALA A 1 265 ? 13.688 -27.219 -16.672 1 98.62 265 ALA A C 1
ATOM 2035 O O . ALA A 1 265 ? 12.859 -26.766 -17.453 1 98.62 265 ALA A O 1
ATOM 2036 N N . THR A 1 266 ? 14.391 -26.406 -15.883 1 98.69 266 THR A N 1
ATOM 2037 C CA . THR A 1 266 ? 14.164 -24.969 -15.789 1 98.69 266 THR A CA 1
ATOM 2038 C C . THR A 1 266 ? 15.344 -24.203 -16.375 1 98.69 266 THR A C 1
ATOM 2040 O O . THR A 1 266 ? 16.5 -24.516 -16.094 1 98.69 266 THR A O 1
ATOM 2043 N N . GLU A 1 267 ? 15.039 -23.25 -17.219 1 98.62 267 GLU A N 1
ATOM 2044 C CA . GLU A 1 267 ? 16.031 -22.281 -17.688 1 98.62 267 GLU A CA 1
ATOM 2045 C C . GLU A 1 267 ? 15.758 -20.891 -17.125 1 98.62 267 GLU A C 1
ATOM 2047 O O . GLU A 1 267 ? 14.602 -20.516 -16.922 1 98.62 267 GLU A O 1
ATOM 2052 N N . TRP A 1 268 ? 16.797 -20.188 -16.812 1 98.62 268 TRP A N 1
ATOM 2053 C CA . TRP A 1 268 ? 16.703 -18.812 -16.359 1 98.62 268 TRP A CA 1
ATOM 2054 C C . TRP A 1 268 ? 17.062 -17.844 -17.484 1 98.62 268 TRP A C 1
ATOM 2056 O O . TRP A 1 268 ? 18.25 -17.641 -17.781 1 98.62 268 TRP A O 1
ATOM 2066 N N . CYS A 1 269 ? 16.078 -17.203 -18.078 1 98.19 269 CYS A N 1
ATOM 2067 C CA . CYS A 1 269 ? 16.266 -16.281 -19.188 1 98.19 269 CYS A CA 1
ATOM 2068 C C . CYS A 1 269 ? 16.359 -14.844 -18.688 1 98.19 269 CYS A C 1
ATOM 2070 O O . CYS A 1 269 ? 15.594 -14.43 -17.812 1 98.19 269 CYS A O 1
ATOM 2072 N N . PRO A 1 270 ? 17.312 -14.062 -19.219 1 97.75 270 PRO A N 1
ATOM 2073 C CA . PRO A 1 270 ? 17.328 -12.641 -18.859 1 97.75 270 PRO A CA 1
ATOM 2074 C C . PRO A 1 270 ? 15.977 -11.969 -19.109 1 97.75 270 PRO A C 1
ATOM 2076 O O . PRO A 1 270 ? 15.367 -12.18 -20.172 1 97.75 270 PRO A O 1
ATOM 2079 N N . ALA A 1 271 ? 15.539 -11.258 -18.094 1 97.06 271 ALA A N 1
ATOM 2080 C CA . ALA A 1 271 ? 14.234 -10.602 -18.188 1 97.06 271 ALA A CA 1
ATOM 2081 C C . ALA A 1 271 ? 14.195 -9.633 -19.359 1 97.06 271 ALA A C 1
ATOM 2083 O O . ALA A 1 271 ? 15.18 -8.938 -19.641 1 97.06 271 ALA A O 1
ATOM 2084 N N . ILE A 1 272 ? 13.047 -9.539 -20.031 1 95.81 272 ILE A N 1
ATOM 2085 C CA . ILE A 1 272 ? 12.867 -8.664 -21.188 1 95.81 272 ILE A CA 1
ATOM 2086 C C . ILE A 1 272 ? 12.812 -7.211 -20.719 1 95.81 272 ILE A C 1
ATOM 2088 O O . ILE A 1 272 ? 11.969 -6.844 -19.906 1 95.81 272 ILE A O 1
ATOM 2092 N N . HIS A 1 273 ? 13.586 -6.383 -21.281 1 95.38 273 HIS A N 1
ATOM 2093 C CA . HIS A 1 273 ? 13.797 -5.004 -20.859 1 95.38 273 HIS A CA 1
ATOM 2094 C C . HIS A 1 273 ? 12.5 -4.203 -20.922 1 95.38 273 HIS A C 1
ATOM 2096 O O . HIS A 1 273 ? 12.242 -3.371 -20.047 1 95.38 273 HIS A O 1
ATOM 2102 N N . GLU A 1 274 ? 11.68 -4.461 -21.938 1 92 274 GLU A N 1
ATOM 2103 C CA . GLU A 1 274 ? 10.445 -3.703 -22.125 1 92 274 GLU A CA 1
ATOM 2104 C C . GLU A 1 274 ? 9.477 -3.928 -20.969 1 92 274 GLU A C 1
ATOM 2106 O O . GLU A 1 274 ? 8.703 -3.033 -20.609 1 92 274 GLU A O 1
ATOM 2111 N N . TYR A 1 275 ? 9.656 -5.098 -20.344 1 91.06 275 TYR A N 1
ATOM 2112 C CA . TYR A 1 275 ? 8.812 -5.41 -19.203 1 91.06 275 TYR A CA 1
ATOM 2113 C C . TYR A 1 275 ? 9.492 -5.027 -17.891 1 91.06 275 TYR A C 1
ATOM 2115 O O . TYR A 1 275 ? 8.836 -4.562 -16.953 1 91.06 275 TYR A O 1
ATOM 2123 N N . PHE A 1 276 ? 10.781 -5.281 -17.875 1 95.88 276 PHE A N 1
ATOM 2124 C CA . PHE A 1 276 ? 11.562 -5.152 -16.656 1 95.88 276 PHE A CA 1
ATOM 2125 C C . PHE A 1 276 ? 12.852 -4.375 -16.922 1 95.88 276 PHE A C 1
ATOM 2127 O O . PHE A 1 276 ? 13.922 -4.965 -17.062 1 95.88 276 PHE A O 1
ATOM 2134 N N . ARG A 1 277 ? 12.867 -3.145 -16.844 1 94.31 277 ARG A N 1
ATOM 2135 C CA . ARG A 1 277 ? 13.992 -2.266 -17.125 1 94.31 277 ARG A CA 1
ATOM 2136 C C . ARG A 1 277 ? 15.172 -2.57 -16.219 1 94.31 277 ARG A C 1
ATOM 2138 O O . ARG A 1 277 ? 16.328 -2.4 -16.609 1 94.31 277 ARG A O 1
ATOM 2145 N N . GLY A 1 278 ? 14.836 -2.91 -14.953 1 96.38 278 GLY A N 1
ATOM 2146 C CA . GLY A 1 278 ? 15.875 -3.186 -13.977 1 96.38 278 GLY A CA 1
ATOM 2147 C C . GLY A 1 278 ? 16.547 -4.531 -14.18 1 96.38 278 GLY A C 1
ATOM 2148 O O . GLY A 1 278 ? 17.5 -4.867 -13.477 1 96.38 278 GLY A O 1
ATOM 2149 N N . GLY A 1 279 ? 16.047 -5.305 -15.109 1 97.06 279 GLY A N 1
ATOM 2150 C CA . GLY A 1 279 ? 16.609 -6.613 -15.398 1 97.06 279 GLY A CA 1
ATOM 2151 C C . GLY A 1 279 ? 16 -7.723 -14.547 1 97.06 279 GLY A C 1
ATOM 2152 O O . GLY A 1 279 ? 14.812 -7.691 -14.234 1 97.06 279 GLY A O 1
ATOM 2153 N N . GLY A 1 280 ? 16.922 -8.781 -14.328 1 97.62 280 GLY A N 1
ATOM 2154 C CA . GLY A 1 280 ? 16.469 -9.984 -13.641 1 97.62 280 GLY A CA 1
ATOM 2155 C C . GLY A 1 280 ? 16.438 -11.203 -14.547 1 97.62 280 GLY A C 1
ATOM 2156 O O . GLY A 1 280 ? 16.906 -11.156 -15.688 1 97.62 280 GLY A O 1
ATOM 2157 N N . TYR A 1 281 ? 15.969 -12.273 -13.977 1 98.31 281 TYR A N 1
ATOM 2158 C CA . TYR A 1 281 ? 15.789 -13.516 -14.719 1 98.31 281 TYR A CA 1
ATOM 2159 C C . TYR A 1 281 ? 14.367 -14.047 -14.555 1 98.31 281 TYR A C 1
ATOM 2161 O O . TYR A 1 281 ? 13.766 -13.906 -13.484 1 98.31 281 TYR A O 1
ATOM 2169 N N . SER A 1 282 ? 13.875 -14.57 -15.617 1 98.06 282 SER A N 1
ATOM 2170 C CA . SER A 1 282 ? 12.594 -15.273 -15.602 1 98.06 282 SER A CA 1
ATOM 2171 C C . SER A 1 282 ? 12.797 -16.781 -15.719 1 98.06 282 SER A C 1
ATOM 2173 O O . SER A 1 282 ? 13.586 -17.25 -16.547 1 98.06 282 SER A O 1
ATOM 2175 N N . SER A 1 283 ? 12.172 -17.484 -14.836 1 98.38 283 SER A N 1
ATOM 2176 C CA . SER A 1 283 ? 12.211 -18.938 -14.992 1 98.38 283 SER A CA 1
ATOM 2177 C C . SER A 1 283 ? 11.383 -19.391 -16.188 1 98.38 283 SER A C 1
ATOM 2179 O O . SER A 1 283 ? 10.312 -18.828 -16.453 1 98.38 283 SER A O 1
ATOM 2181 N N . ARG A 1 284 ? 11.938 -20.25 -16.938 1 98.12 284 ARG A N 1
ATOM 2182 C CA . ARG A 1 284 ? 11.219 -20.859 -18.062 1 98.12 284 ARG A CA 1
ATOM 2183 C C . ARG A 1 284 ? 11.148 -22.375 -17.906 1 98.12 284 ARG A C 1
ATOM 2185 O O . ARG A 1 284 ? 12.18 -23.047 -17.797 1 98.12 284 ARG A O 1
ATOM 2192 N N . PHE A 1 285 ? 10.023 -22.922 -17.859 1 98.31 285 PHE A N 1
ATOM 2193 C CA . PHE A 1 285 ? 9.789 -24.359 -17.953 1 98.31 285 PHE A CA 1
ATOM 2194 C C . PHE A 1 285 ? 8.438 -24.656 -18.594 1 98.31 285 PHE A C 1
ATOM 2196 O O . PHE A 1 285 ? 7.602 -23.75 -18.719 1 98.31 285 PHE A O 1
ATOM 2203 N N . LEU A 1 286 ? 8.297 -25.828 -19.094 1 98.38 286 LEU A N 1
ATOM 2204 C CA . LEU A 1 286 ? 7.031 -26.344 -19.609 1 98.38 286 LEU A CA 1
ATOM 2205 C C . LEU A 1 286 ? 6.473 -27.438 -18.719 1 98.38 286 LEU A C 1
ATOM 2207 O O . LEU A 1 286 ? 7.156 -28.422 -18.438 1 98.38 286 LEU A O 1
ATOM 2211 N N . THR A 1 287 ? 5.281 -27.203 -18.203 1 98.69 287 THR A N 1
ATOM 2212 C CA . THR A 1 287 ? 4.641 -28.203 -17.359 1 98.69 287 THR A CA 1
ATOM 2213 C C . THR A 1 287 ? 4.367 -29.484 -18.156 1 98.69 287 THR A C 1
ATOM 2215 O O . THR A 1 287 ? 3.809 -29.422 -19.25 1 98.69 287 THR A O 1
ATOM 2218 N N . GLU A 1 288 ? 4.742 -30.609 -17.609 1 98.5 288 GLU A N 1
ATOM 2219 C CA . GLU A 1 288 ? 4.426 -31.875 -18.266 1 98.5 288 GLU A CA 1
ATOM 2220 C C . GLU A 1 288 ? 2.916 -32.062 -18.391 1 98.5 288 GLU A C 1
ATOM 2222 O O . GLU A 1 288 ? 2.146 -31.531 -17.594 1 98.5 288 GLU A O 1
ATOM 2227 N N . GLY A 1 289 ? 2.562 -32.875 -19.453 1 97.88 289 GLY A N 1
ATOM 2228 C CA . GLY A 1 289 ? 1.148 -33.094 -19.703 1 97.88 289 GLY A CA 1
ATOM 2229 C C . GLY A 1 289 ? 0.576 -34.281 -18.922 1 97.88 289 GLY A C 1
ATOM 2230 O O . GLY A 1 289 ? 1.317 -35.156 -18.469 1 97.88 289 GLY A O 1
ATOM 2231 N N . GLY A 1 290 ? -0.771 -34.188 -18.75 1 97.81 290 GLY A N 1
ATOM 2232 C CA . GLY A 1 290 ? -1.503 -35.281 -18.125 1 97.81 290 GLY A CA 1
ATOM 2233 C C . GLY A 1 290 ? -1.628 -35.156 -16.625 1 97.81 290 GLY A C 1
ATOM 2234 O O . GLY A 1 290 ? -2.057 -36.094 -15.945 1 97.81 290 GLY A O 1
ATOM 2235 N N . VAL A 1 291 ? -1.242 -34.094 -16.047 1 98.62 291 VAL A N 1
ATOM 2236 C CA . VAL A 1 291 ? -1.271 -33.906 -14.609 1 98.62 291 VAL A CA 1
ATOM 2237 C C . VAL A 1 291 ? -2.613 -33.312 -14.195 1 98.62 291 VAL A C 1
ATOM 2239 O O . VAL A 1 291 ? -3.029 -32.281 -14.734 1 98.62 291 VAL A O 1
ATOM 2242 N N . PRO A 1 292 ? -3.355 -33.938 -13.297 1 98.69 292 PRO A N 1
ATOM 2243 C CA . PRO A 1 292 ? -4.582 -33.312 -12.797 1 98.69 292 PRO A CA 1
ATOM 2244 C C . PRO A 1 292 ? -4.309 -32.062 -11.945 1 98.69 292 PRO A C 1
ATOM 2246 O O . PRO A 1 292 ? -3.445 -32.094 -11.062 1 98.69 292 PRO A O 1
ATOM 2249 N N . PHE A 1 293 ? -5.008 -31 -12.234 1 98.88 293 PHE A N 1
ATOM 2250 C CA . PHE A 1 293 ? -4.887 -29.75 -11.492 1 98.88 293 PHE A CA 1
ATOM 2251 C C . PHE A 1 293 ? -6.258 -29.188 -11.141 1 98.88 293 PHE A C 1
ATOM 2253 O O . PHE A 1 293 ? -7.242 -29.453 -11.836 1 98.88 293 PHE A O 1
ATOM 2260 N N . THR A 1 294 ? -6.352 -28.484 -10.078 1 98.88 294 THR A N 1
ATOM 2261 C CA . THR A 1 294 ? -7.461 -27.609 -9.734 1 98.88 294 THR A CA 1
ATOM 2262 C C . THR A 1 294 ? -7.031 -26.156 -9.797 1 98.88 294 THR A C 1
ATOM 2264 O O . THR A 1 294 ? -6.152 -25.719 -9.047 1 98.88 294 THR A O 1
ATOM 2267 N N . MET A 1 295 ? -7.555 -25.422 -10.719 1 98.81 295 MET A N 1
ATOM 2268 C CA . MET A 1 295 ? -7.316 -23.984 -10.789 1 98.81 295 MET A CA 1
ATOM 2269 C C . MET A 1 295 ? -8.281 -23.219 -9.891 1 98.81 295 MET A C 1
ATOM 2271 O O . MET A 1 295 ? -9.484 -23.5 -9.883 1 98.81 295 MET A O 1
ATOM 2275 N N . THR A 1 296 ? -7.77 -22.266 -9.102 1 98.81 296 THR A N 1
ATOM 2276 C CA . THR A 1 296 ? -8.625 -21.531 -8.172 1 98.81 296 THR A CA 1
ATOM 2277 C C . THR A 1 296 ? -8.312 -20.047 -8.219 1 98.81 296 THR A C 1
ATOM 2279 O O . THR A 1 296 ? -7.227 -19.641 -8.648 1 98.81 296 THR A O 1
ATOM 2282 N N . ARG A 1 297 ? -9.289 -19.266 -7.812 1 98.5 297 ARG A N 1
ATOM 2283 C CA . ARG A 1 297 ? -9.148 -17.812 -7.715 1 98.5 297 ARG A CA 1
ATOM 2284 C C . ARG A 1 297 ? -10.133 -17.234 -6.703 1 98.5 297 ARG A C 1
ATOM 2286 O O . ARG A 1 297 ? -11.32 -17.562 -6.734 1 98.5 297 ARG A O 1
ATOM 2293 N N . VAL A 1 298 ? -9.609 -16.438 -5.777 1 98 298 VAL A N 1
ATOM 2294 C CA . VAL A 1 298 ? -10.445 -15.656 -4.875 1 98 298 VAL A CA 1
ATOM 2295 C C . VAL A 1 298 ? -10.664 -14.258 -5.449 1 98 298 VAL A C 1
ATOM 2297 O O . VAL A 1 298 ? -9.727 -13.641 -5.969 1 98 298 VAL A O 1
ATOM 2300 N N . ASN A 1 299 ? -11.883 -13.766 -5.438 1 96 299 ASN A N 1
ATOM 2301 C CA . ASN A 1 299 ? -12.242 -12.406 -5.816 1 96 299 ASN A CA 1
ATOM 2302 C C . ASN A 1 299 ? -13.031 -11.703 -4.719 1 96 299 ASN A C 1
ATOM 2304 O O . ASN A 1 299 ? -13.633 -12.367 -3.865 1 96 299 ASN A O 1
ATOM 2308 N N . ILE A 1 300 ? -12.969 -10.406 -4.695 1 94.19 300 ILE A N 1
ATOM 2309 C CA . ILE A 1 300 ? -13.844 -9.609 -3.848 1 94.19 300 ILE A CA 1
ATOM 2310 C C . ILE A 1 300 ? -14.852 -8.859 -4.711 1 94.19 300 ILE A C 1
ATOM 2312 O O . ILE A 1 300 ? -14.469 -8.109 -5.617 1 94.19 300 ILE A O 1
ATOM 2316 N N . ILE A 1 301 ? -16.062 -9.062 -4.457 1 90.62 301 ILE A N 1
ATOM 2317 C CA . ILE A 1 301 ? -17.141 -8.398 -5.184 1 90.62 301 ILE A CA 1
ATOM 2318 C C . ILE A 1 301 ? -17.781 -7.328 -4.305 1 90.62 301 ILE A C 1
ATOM 2320 O O . ILE A 1 301 ? -18.156 -7.598 -3.16 1 90.62 301 ILE A O 1
ATOM 2324 N N . LYS A 1 302 ? -17.875 -6.078 -4.84 1 86.06 302 LYS A N 1
ATOM 2325 C CA . LYS A 1 302 ? -18.5 -4.988 -4.094 1 86.06 302 LYS A CA 1
ATOM 2326 C C . LYS A 1 302 ? -19.891 -5.371 -3.629 1 86.06 302 LYS A C 1
ATOM 2328 O O . LYS A 1 302 ? -20.703 -5.852 -4.422 1 86.06 302 LYS A O 1
ATOM 2333 N N . GLY A 1 303 ? -20.125 -5.191 -2.363 1 80.38 303 GLY A N 1
ATOM 2334 C CA . GLY A 1 303 ? -21.438 -5.465 -1.814 1 80.38 303 GLY A CA 1
ATOM 2335 C C . GLY A 1 303 ? -21.625 -6.914 -1.401 1 80.38 303 GLY A C 1
ATOM 2336 O O . GLY A 1 303 ? -22.516 -7.23 -0.608 1 80.38 303 GLY A O 1
ATOM 2337 N N . LEU A 1 304 ? -20.797 -7.836 -1.897 1 84.81 304 LEU A N 1
ATOM 2338 C CA . LEU A 1 304 ? -20.953 -9.258 -1.616 1 84.81 304 LEU A CA 1
ATOM 2339 C C . LEU A 1 304 ? -19.812 -9.766 -0.729 1 84.81 304 LEU A C 1
ATOM 2341 O O . LEU A 1 304 ? -20.047 -10.531 0.204 1 84.81 304 LEU A O 1
ATOM 2345 N N . GLY A 1 305 ? -18.641 -9.305 -0.965 1 91.06 305 GLY A N 1
ATOM 2346 C CA . GLY A 1 305 ? -17.484 -9.844 -0.283 1 91.06 305 GLY A CA 1
ATOM 2347 C C . GLY A 1 305 ? -16.703 -10.844 -1.126 1 91.06 305 GLY A C 1
ATOM 2348 O O . GLY A 1 305 ? -16.75 -10.789 -2.357 1 91.06 305 GLY A O 1
ATOM 2349 N N . PRO A 1 306 ? -15.992 -11.703 -0.457 1 95.38 306 PRO A N 1
ATOM 2350 C CA . PRO A 1 306 ? -15.164 -12.648 -1.206 1 95.38 306 PRO A CA 1
ATOM 2351 C C . PRO A 1 306 ? -15.969 -13.773 -1.854 1 95.38 306 PRO A C 1
ATOM 2353 O O . PRO A 1 306 ? -16.984 -14.203 -1.3 1 95.38 306 PRO A O 1
ATOM 2356 N N . VAL A 1 307 ? -15.562 -14.234 -2.988 1 95.56 307 VAL A N 1
ATOM 2357 C CA . VAL A 1 307 ? -16.078 -15.414 -3.674 1 95.56 307 VAL A CA 1
ATOM 2358 C C . VAL A 1 307 ? -14.922 -16.266 -4.191 1 95.56 307 VAL A C 1
ATOM 2360 O O . VAL A 1 307 ? -13.82 -15.75 -4.418 1 95.56 307 VAL A O 1
ATOM 2363 N N . LEU A 1 308 ? -15.18 -17.516 -4.355 1 97.38 308 LEU A N 1
ATOM 2364 C CA . LEU A 1 308 ? -14.164 -18.453 -4.832 1 97.38 308 LEU A CA 1
ATOM 2365 C C . LEU A 1 308 ? -14.586 -19.094 -6.152 1 97.38 308 LEU A C 1
ATOM 2367 O O . LEU A 1 308 ? -15.75 -19.469 -6.32 1 97.38 308 LEU A O 1
ATOM 2371 N N . GLN A 1 309 ? -13.688 -19.156 -7.07 1 98 309 GLN A N 1
ATOM 2372 C CA . GLN A 1 309 ? -13.867 -19.891 -8.328 1 98 309 GLN A CA 1
ATOM 2373 C C . GLN A 1 309 ? -12.961 -21.109 -8.383 1 98 309 GLN A C 1
ATOM 2375 O O . GLN A 1 309 ? -11.812 -21.062 -7.938 1 98 309 GLN A O 1
ATOM 2380 N N . ILE A 1 310 ? -13.508 -22.203 -8.922 1 98.38 310 ILE A N 1
ATOM 2381 C CA . ILE A 1 310 ? -12.805 -23.484 -8.977 1 98.38 310 ILE A CA 1
ATOM 2382 C C . ILE A 1 310 ? -12.992 -24.109 -10.359 1 98.38 310 ILE A C 1
ATOM 2384 O O . ILE A 1 310 ? -14.109 -24.203 -10.859 1 98.38 310 ILE A O 1
ATOM 2388 N N . ALA A 1 311 ? -11.914 -24.516 -10.992 1 98.56 311 ALA A N 1
ATOM 2389 C CA . ALA A 1 311 ? -11.945 -25.234 -12.258 1 98.56 311 ALA A CA 1
ATOM 2390 C C . ALA A 1 311 ? -10.969 -26.406 -12.242 1 98.56 311 ALA A C 1
ATOM 2392 O O . ALA A 1 311 ? -9.758 -26.219 -12.391 1 98.56 311 ALA A O 1
ATOM 2393 N N . GLU A 1 312 ? -11.469 -27.641 -12.094 1 98.75 312 GLU A N 1
ATOM 2394 C CA . GLU A 1 312 ? -10.633 -28.828 -12.219 1 98.75 312 GLU A CA 1
ATOM 2395 C C . GLU A 1 312 ? -10.32 -29.125 -13.688 1 98.75 312 GLU A C 1
ATOM 2397 O O . GLU A 1 312 ? -11.156 -28.891 -14.562 1 98.75 312 GLU A O 1
ATOM 2402 N N . GLY A 1 313 ? -9.172 -29.578 -13.93 1 98.69 313 GLY A N 1
ATOM 2403 C CA . GLY A 1 313 ? -8.734 -29.953 -15.266 1 98.69 313 GLY A CA 1
ATOM 2404 C C . GLY A 1 313 ? -7.383 -30.641 -15.273 1 98.69 313 GLY A C 1
ATOM 2405 O O . GLY A 1 313 ? -7.039 -31.359 -14.328 1 98.69 313 GLY A O 1
ATOM 2406 N N . TRP A 1 314 ? -6.727 -30.562 -16.438 1 98.75 314 TRP A N 1
ATOM 2407 C CA . TRP A 1 314 ? -5.434 -31.219 -16.594 1 98.75 314 TRP A CA 1
ATOM 2408 C C . TRP A 1 314 ? -4.457 -30.312 -17.359 1 98.75 314 TRP A C 1
ATOM 2410 O O . TRP A 1 314 ? -4.863 -29.547 -18.234 1 98.75 314 TRP A O 1
ATOM 2420 N N . SER A 1 315 ? -3.203 -30.406 -16.969 1 98.81 315 SER A N 1
ATOM 2421 C CA . SER A 1 315 ? -2.215 -29.984 -17.953 1 98.81 315 SER A CA 1
ATOM 2422 C C . SER A 1 315 ? -2.193 -30.922 -19.156 1 98.81 315 SER A C 1
ATOM 2424 O O . SER A 1 315 ? -2.514 -32.094 -19.031 1 98.81 315 SER A O 1
ATOM 2426 N N . VAL A 1 316 ? -1.761 -30.375 -20.344 1 98.38 316 VAL A N 1
ATOM 2427 C CA . VAL A 1 316 ? -1.728 -31.219 -21.531 1 98.38 316 VAL A CA 1
ATOM 2428 C C . VAL A 1 316 ? -0.384 -31.062 -22.234 1 98.38 316 VAL A C 1
ATOM 2430 O O . VAL A 1 316 ? 0.242 -30 -22.156 1 98.38 316 VAL A O 1
ATOM 2433 N N . GLU A 1 317 ? -0.003 -32.125 -22.844 1 96.75 317 GLU A N 1
ATOM 2434 C CA . GLU A 1 317 ? 1.205 -32.125 -23.672 1 96.75 317 GLU A CA 1
ATOM 2435 C C . GLU A 1 317 ? 0.876 -31.844 -25.141 1 96.75 317 GLU A C 1
ATOM 2437 O O . GLU A 1 317 ? 0.025 -32.5 -25.719 1 96.75 317 GLU A O 1
ATOM 2442 N N . LEU A 1 318 ? 1.526 -30.891 -25.625 1 97.56 318 LEU A N 1
ATOM 2443 C CA . LEU A 1 318 ? 1.411 -30.609 -27.047 1 97.56 318 LEU A CA 1
ATOM 2444 C C . LEU A 1 318 ? 2.652 -31.078 -27.797 1 97.56 318 LEU A C 1
ATOM 2446 O O . LEU A 1 318 ? 3.758 -31.047 -27.25 1 97.56 318 LEU A O 1
ATOM 2450 N N . PRO A 1 319 ? 2.412 -31.562 -29.047 1 96.75 319 PRO A N 1
ATOM 2451 C CA . PRO A 1 319 ? 3.611 -31.812 -29.859 1 96.75 319 PRO A CA 1
ATOM 2452 C C . PRO A 1 319 ? 4.566 -30.625 -29.875 1 96.75 319 PRO A C 1
ATOM 2454 O O . PRO A 1 319 ? 4.121 -29.469 -29.922 1 96.75 319 PRO A O 1
ATOM 2457 N N . LYS A 1 320 ? 5.852 -30.922 -29.875 1 96.62 320 LYS A N 1
ATOM 2458 C CA . LYS A 1 320 ? 6.887 -29.906 -29.734 1 96.62 320 LYS A CA 1
ATOM 2459 C C . LYS A 1 320 ? 6.684 -28.766 -30.734 1 96.62 320 LYS A C 1
ATOM 2461 O O . LYS A 1 320 ? 6.805 -27.594 -30.375 1 96.62 320 LYS A O 1
ATOM 2466 N N . ALA A 1 321 ? 6.469 -29.125 -31.969 1 96.69 321 ALA A N 1
ATOM 2467 C CA . ALA A 1 321 ? 6.309 -28.109 -33 1 96.69 321 ALA A CA 1
ATOM 2468 C C . ALA A 1 321 ? 5.109 -27.219 -32.719 1 96.69 321 ALA A C 1
ATOM 2470 O O . ALA A 1 321 ? 5.156 -26 -32.938 1 96.69 321 ALA A O 1
ATOM 2471 N N . MET A 1 322 ? 4.004 -27.797 -32.281 1 97.06 322 MET A N 1
ATOM 2472 C CA . MET A 1 322 ? 2.803 -27.047 -31.922 1 97.06 322 MET A CA 1
ATOM 2473 C C . MET A 1 322 ? 3.082 -26.141 -30.734 1 97.06 322 MET A C 1
ATOM 2475 O O . MET A 1 322 ? 2.75 -24.953 -30.766 1 97.06 322 MET A O 1
ATOM 2479 N N . HIS A 1 323 ? 3.699 -26.656 -29.656 1 97.25 323 HIS A N 1
ATOM 2480 C CA . HIS A 1 323 ? 4.066 -25.875 -28.484 1 97.25 323 HIS A CA 1
ATOM 2481 C C . HIS A 1 323 ? 4.918 -24.672 -28.875 1 97.25 323 HIS A C 1
ATOM 2483 O O . HIS A 1 323 ? 4.637 -23.547 -28.453 1 97.25 323 HIS A O 1
ATOM 2489 N N . ASP A 1 324 ? 5.957 -24.922 -29.656 1 96.44 324 ASP A N 1
ATOM 2490 C CA . ASP A 1 324 ? 6.898 -23.875 -30.016 1 96.44 324 ASP A CA 1
ATOM 2491 C C . ASP A 1 324 ? 6.188 -22.734 -30.734 1 96.44 324 ASP A C 1
ATOM 2493 O O . ASP A 1 324 ? 6.453 -21.562 -30.469 1 96.44 324 ASP A O 1
ATOM 2497 N N . GLN A 1 325 ? 5.301 -23.047 -31.609 1 96.44 325 GLN A N 1
ATOM 2498 C CA . GLN A 1 325 ? 4.59 -22.047 -32.375 1 96.44 325 GLN A CA 1
ATOM 2499 C C . GLN A 1 325 ? 3.645 -21.234 -31.5 1 96.44 325 GLN A C 1
ATOM 2501 O O . GLN A 1 325 ? 3.57 -20.016 -31.609 1 96.44 325 GLN A O 1
ATOM 2506 N N . LEU A 1 326 ? 2.912 -21.938 -30.641 1 96.94 326 LEU A N 1
ATOM 2507 C CA . LEU A 1 326 ? 1.958 -21.25 -29.781 1 96.94 326 LEU A CA 1
ATOM 2508 C C . LEU A 1 326 ? 2.68 -20.438 -28.719 1 96.94 326 LEU A C 1
ATOM 2510 O O . LEU A 1 326 ? 2.277 -19.312 -28.422 1 96.94 326 LEU A O 1
ATOM 2514 N N . ASP A 1 327 ? 3.719 -20.984 -28.172 1 94.88 327 ASP A N 1
ATOM 2515 C CA . ASP A 1 327 ? 4.484 -20.328 -27.125 1 94.88 327 ASP A CA 1
ATOM 2516 C C . ASP A 1 327 ? 5.145 -19.047 -27.625 1 94.88 327 ASP A C 1
ATOM 2518 O O . ASP A 1 327 ? 5.32 -18.094 -26.875 1 94.88 327 ASP A O 1
ATOM 2522 N N . ALA A 1 328 ? 5.555 -19.016 -28.859 1 93.19 328 ALA A N 1
ATOM 2523 C CA . ALA A 1 328 ? 6.23 -17.875 -29.469 1 93.19 328 ALA A CA 1
ATOM 2524 C C . ALA A 1 328 ? 5.277 -16.688 -29.641 1 93.19 328 ALA A C 1
ATOM 2526 O O . ALA A 1 328 ? 5.711 -15.57 -29.906 1 93.19 328 ALA A O 1
ATOM 2527 N N . ARG A 1 329 ? 3.982 -16.938 -29.5 1 91.06 329 ARG A N 1
ATOM 2528 C CA . ARG A 1 329 ? 3.002 -15.859 -29.656 1 91.06 329 ARG A CA 1
ATOM 2529 C C . ARG A 1 329 ? 2.902 -15.023 -28.375 1 91.06 329 ARG A C 1
ATOM 2531 O O . ARG A 1 329 ? 2.273 -13.969 -28.375 1 91.06 329 ARG A O 1
ATOM 2538 N N . THR A 1 330 ? 3.402 -15.445 -27.312 1 90.06 330 THR A N 1
ATOM 2539 C CA . THR A 1 330 ? 3.533 -14.688 -26.078 1 90.06 330 THR A CA 1
ATOM 2540 C C . THR A 1 330 ? 5 -14.531 -25.688 1 90.06 330 THR A C 1
ATOM 2542 O O . THR A 1 330 ? 5.84 -14.227 -26.547 1 90.06 330 THR A O 1
ATOM 2545 N N . ASN A 1 331 ? 5.312 -14.547 -24.469 1 91.94 331 ASN A N 1
ATOM 2546 C CA . ASN A 1 331 ? 6.715 -14.5 -24.062 1 91.94 331 ASN A CA 1
ATOM 2547 C C . ASN A 1 331 ? 7.254 -15.898 -23.766 1 91.94 331 ASN A C 1
ATOM 2549 O O . ASN A 1 331 ? 7.066 -16.422 -22.672 1 91.94 331 ASN A O 1
ATOM 2553 N N . SER A 1 332 ? 8.039 -16.438 -24.656 1 93.56 332 SER A N 1
ATOM 2554 C CA . SER A 1 332 ? 8.484 -17.828 -24.594 1 93.56 332 SER A CA 1
ATOM 2555 C C . SER A 1 332 ? 9.531 -18.031 -23.516 1 93.56 332 SER A C 1
ATOM 2557 O O . SER A 1 332 ? 9.953 -19.156 -23.25 1 93.56 332 SER A O 1
ATOM 2559 N N . THR A 1 333 ? 9.945 -16.938 -22.859 1 96.31 333 THR A N 1
ATOM 2560 C CA . THR A 1 333 ? 10.969 -17.062 -21.828 1 96.31 333 THR A CA 1
ATOM 2561 C C . THR A 1 333 ? 10.328 -17.281 -20.453 1 96.31 333 THR A C 1
ATOM 2563 O O . THR A 1 333 ? 11.008 -17.234 -19.422 1 96.31 333 THR A O 1
ATOM 2566 N N . TRP A 1 334 ? 9.062 -17.469 -20.422 1 97.56 334 TRP A N 1
ATOM 2567 C CA . TRP A 1 334 ? 8.336 -17.609 -19.172 1 97.56 334 TRP A CA 1
ATOM 2568 C C . TRP A 1 334 ? 7.797 -19.031 -19 1 97.56 334 TRP A C 1
ATOM 2570 O O . TRP A 1 334 ? 7.773 -19.797 -19.969 1 97.56 334 TRP A O 1
ATOM 2580 N N . PRO A 1 335 ? 7.434 -19.406 -17.766 1 98.06 335 PRO A N 1
ATOM 2581 C CA . PRO A 1 335 ? 6.898 -20.766 -17.562 1 98.06 335 PRO A CA 1
ATOM 2582 C C . PRO A 1 335 ? 5.5 -20.938 -18.156 1 98.06 335 PRO A C 1
ATOM 2584 O O . PRO A 1 335 ? 4.645 -20.062 -18 1 98.06 335 PRO A O 1
ATOM 2587 N N . THR A 1 336 ? 5.293 -22.094 -18.797 1 98.12 336 THR A N 1
ATOM 2588 C CA . THR A 1 336 ? 4.055 -22.328 -19.531 1 98.12 336 THR A CA 1
ATOM 2589 C C . THR A 1 336 ? 3.357 -23.594 -19.016 1 98.12 336 THR A C 1
ATOM 2591 O O . THR A 1 336 ? 3.998 -24.625 -18.812 1 98.12 336 THR A O 1
ATOM 2594 N N . THR A 1 337 ? 2.141 -23.5 -18.766 1 98.56 337 THR A N 1
ATOM 2595 C CA . THR A 1 337 ? 1.252 -24.641 -18.578 1 98.56 337 THR A CA 1
ATOM 2596 C C . THR A 1 337 ? 0.064 -24.578 -19.531 1 98.56 337 THR A C 1
ATOM 2598 O O . THR A 1 337 ? -0.678 -23.594 -19.531 1 98.56 337 THR A O 1
ATOM 2601 N N . TRP A 1 338 ? -0.037 -25.594 -20.406 1 98.69 338 TRP A N 1
ATOM 2602 C CA . TRP A 1 338 ? -1.259 -25.75 -21.188 1 98.69 338 TRP A CA 1
ATOM 2603 C C . TRP A 1 338 ? -2.336 -26.469 -20.375 1 98.69 338 TRP A C 1
ATOM 2605 O O . TRP A 1 338 ? -2.141 -27.609 -19.953 1 98.69 338 TRP A O 1
ATOM 2615 N N . PHE A 1 339 ? -3.455 -25.812 -20.156 1 98.81 339 PHE A N 1
ATOM 2616 C CA . PHE A 1 339 ? -4.469 -26.312 -19.234 1 98.81 339 PHE A CA 1
ATOM 2617 C C . PHE A 1 339 ? -5.773 -26.609 -19.969 1 98.81 339 PHE A C 1
ATOM 2619 O O . PHE A 1 339 ? -6.277 -25.766 -20.703 1 98.81 339 PHE A O 1
ATOM 2626 N N . ALA A 1 340 ? -6.301 -27.781 -19.828 1 98.75 340 ALA A N 1
ATOM 2627 C CA . ALA A 1 340 ? -7.613 -28.188 -20.312 1 98.75 340 ALA A CA 1
ATOM 2628 C C . ALA A 1 340 ? -8.594 -28.391 -19.172 1 98.75 340 ALA A C 1
ATOM 2630 O O . ALA A 1 340 ? -8.562 -29.406 -18.484 1 98.75 340 ALA A O 1
ATOM 2631 N N . PRO A 1 341 ? -9.516 -27.453 -19.016 1 98.56 341 PRO A N 1
ATOM 2632 C CA . PRO A 1 341 ? -10.492 -27.625 -17.938 1 98.56 341 PRO A CA 1
ATOM 2633 C C . PRO A 1 341 ? -11.484 -28.75 -18.219 1 98.56 341 PRO A C 1
ATOM 2635 O O . PRO A 1 341 ? -11.828 -29 -19.375 1 98.56 341 PRO A O 1
ATOM 2638 N N . ARG A 1 342 ? -11.875 -29.391 -17.141 1 98 342 ARG A N 1
ATOM 2639 C CA . ARG A 1 342 ? -12.969 -30.359 -17.25 1 98 342 ARG A CA 1
ATOM 2640 C C . ARG A 1 342 ? -14.281 -29.656 -17.594 1 98 342 ARG A C 1
ATOM 2642 O O . ARG A 1 342 ? -14.703 -28.734 -16.891 1 98 342 ARG A O 1
ATOM 2649 N N . LEU A 1 343 ? -14.945 -30.125 -18.656 1 97.62 343 LEU A N 1
ATOM 2650 C CA . LEU A 1 343 ? -16.188 -29.5 -19.109 1 97.62 343 LEU A CA 1
ATOM 2651 C C . LEU A 1 343 ? -17.406 -30.297 -18.656 1 97.62 343 LEU A C 1
ATOM 2653 O O . LEU A 1 343 ? -17.375 -31.531 -18.656 1 97.62 343 LEU A O 1
ATOM 2657 N N . THR A 1 344 ? -18.453 -29.625 -18.266 1 95.25 344 THR A N 1
ATOM 2658 C CA . THR A 1 344 ? -19.672 -30.281 -17.797 1 95.25 344 THR A CA 1
ATOM 2659 C C . THR A 1 344 ? -20.812 -30.078 -18.797 1 95.25 344 THR A C 1
ATOM 2661 O O . THR A 1 344 ? -21.844 -30.75 -18.719 1 95.25 344 THR A O 1
ATOM 2664 N N . GLY A 1 345 ? -20.656 -29.141 -19.719 1 94.5 345 GLY A N 1
ATOM 2665 C CA . GLY A 1 345 ? -21.688 -28.828 -20.672 1 94.5 345 GLY A CA 1
ATOM 2666 C C . GLY A 1 345 ? -22.703 -27.828 -20.141 1 94.5 345 GLY A C 1
ATOM 2667 O O . GLY A 1 345 ? -23.688 -27.516 -20.812 1 94.5 345 GLY A O 1
ATOM 2668 N N . LYS A 1 346 ? -22.438 -27.281 -19.016 1 93.38 346 LYS A N 1
ATOM 2669 C CA . LYS A 1 346 ? -23.391 -26.375 -18.391 1 93.38 346 LYS A CA 1
ATOM 2670 C C . LYS A 1 346 ? -22.703 -25.109 -17.875 1 93.38 346 LYS A C 1
ATOM 2672 O O . LYS A 1 346 ? -21.578 -25.188 -17.359 1 93.38 346 LYS A O 1
ATOM 2677 N N . GLY A 1 347 ? -23.391 -23.969 -18.125 1 92.81 347 GLY A N 1
ATOM 2678 C CA . GLY A 1 347 ? -22.938 -22.734 -17.5 1 92.81 347 GLY A CA 1
ATOM 2679 C C . GLY A 1 347 ? -21.516 -22.344 -17.906 1 92.81 347 GLY A C 1
ATOM 2680 O O . GLY A 1 347 ? -21.188 -22.375 -19.094 1 92.81 347 GLY A O 1
ATOM 2681 N N . PRO A 1 348 ? -20.734 -21.891 -16.891 1 94.19 348 PRO A N 1
ATOM 2682 C CA . PRO A 1 348 ? -19.359 -21.438 -17.172 1 94.19 348 PRO A CA 1
ATOM 2683 C C . PRO A 1 348 ? -18.469 -22.547 -17.719 1 94.19 348 PRO A C 1
ATOM 2685 O O . PRO A 1 348 ? -17.359 -22.281 -18.188 1 94.19 348 PRO A O 1
ATOM 2688 N N . PHE A 1 349 ? -19 -23.766 -17.688 1 97.5 349 PHE A N 1
ATOM 2689 C CA . PHE A 1 349 ? -18.188 -24.891 -18.125 1 97.5 349 PHE A CA 1
ATOM 2690 C C . PHE A 1 349 ? -18.797 -25.562 -19.344 1 97.5 349 PHE A C 1
ATOM 2692 O O . PHE A 1 349 ? -18.656 -26.781 -19.516 1 97.5 349 PHE A O 1
ATOM 2699 N N . THR A 1 350 ? -19.578 -24.828 -20.125 1 96.31 350 THR A N 1
ATOM 2700 C CA . THR A 1 350 ? -20.141 -25.328 -21.375 1 96.31 350 THR A CA 1
ATOM 2701 C C . THR A 1 350 ? -19.031 -25.672 -22.359 1 96.31 350 THR A C 1
ATOM 2703 O O . THR A 1 350 ? -19.109 -26.703 -23.031 1 96.31 350 THR A O 1
ATOM 2706 N N . ASP A 1 351 ? -18.047 -24.859 -22.469 1 96.69 351 ASP A N 1
ATOM 2707 C CA . ASP A 1 351 ? -16.859 -25.016 -23.312 1 96.69 351 ASP A CA 1
ATOM 2708 C C . ASP A 1 351 ? -15.664 -24.266 -22.719 1 96.69 351 ASP A C 1
ATOM 2710 O O . ASP A 1 351 ? -15.789 -23.625 -21.672 1 96.69 351 ASP A O 1
ATOM 2714 N N . VAL A 1 352 ? -14.516 -24.438 -23.266 1 97.69 352 VAL A N 1
ATOM 2715 C CA . VAL A 1 352 ? -13.281 -23.875 -22.703 1 97.69 352 VAL A CA 1
ATOM 2716 C C . VAL A 1 352 ? -13.344 -22.359 -22.719 1 97.69 352 VAL A C 1
ATOM 2718 O O . VAL A 1 352 ? -12.898 -21.688 -21.781 1 97.69 352 VAL A O 1
ATOM 2721 N N . TYR A 1 353 ? -13.852 -21.766 -23.734 1 95.75 353 TYR A N 1
ATOM 2722 C CA . TYR A 1 353 ? -14.008 -20.312 -23.812 1 95.75 353 TYR A CA 1
ATOM 2723 C C . TYR A 1 353 ? -14.852 -19.781 -22.656 1 95.75 353 TYR A C 1
ATOM 2725 O O . TYR A 1 353 ? -14.531 -18.75 -22.062 1 95.75 353 TYR A O 1
ATOM 2733 N N . SER A 1 354 ? -15.938 -20.453 -22.422 1 95 354 SER A N 1
ATOM 2734 C CA . SER A 1 354 ? -16.828 -20.031 -21.359 1 95 354 SER A CA 1
ATOM 2735 C C . SER A 1 354 ? -16.125 -20.031 -20.016 1 95 354 SER A C 1
ATOM 2737 O O . SER A 1 354 ? -16.406 -19.188 -19.156 1 95 354 SER A O 1
ATOM 2739 N N . VAL A 1 355 ? -15.258 -21.016 -19.797 1 95.5 355 VAL A N 1
ATOM 2740 C CA . VAL A 1 355 ? -14.484 -21.047 -18.562 1 95.5 355 VAL A CA 1
ATOM 2741 C C . VAL A 1 355 ? -13.68 -19.75 -18.406 1 95.5 355 VAL A C 1
ATOM 2743 O O . VAL A 1 355 ? -13.758 -19.078 -17.391 1 95.5 355 VAL A O 1
ATOM 2746 N N . MET A 1 356 ? -12.93 -19.375 -19.406 1 94.88 356 MET A N 1
ATOM 2747 C CA . MET A 1 356 ? -12.094 -18.172 -19.359 1 94.88 356 MET A CA 1
ATOM 2748 C C . MET A 1 356 ? -12.945 -16.922 -19.281 1 94.88 356 MET A C 1
ATOM 2750 O O . MET A 1 356 ? -12.633 -15.992 -18.516 1 94.88 356 MET A O 1
ATOM 2754 N N . ALA A 1 357 ? -14.031 -16.906 -20.062 1 92.31 357 ALA A N 1
ATOM 2755 C CA . ALA A 1 357 ? -14.898 -15.727 -20.109 1 92.31 357 ALA A CA 1
ATOM 2756 C C . ALA A 1 357 ? -15.516 -15.43 -18.75 1 92.31 357 ALA A C 1
ATOM 2758 O O . ALA A 1 357 ? -15.797 -14.273 -18.438 1 92.31 357 ALA A O 1
ATOM 2759 N N . ASN A 1 358 ? -15.719 -16.453 -17.984 1 93.44 358 ASN A N 1
ATOM 2760 C CA . ASN A 1 358 ? -16.375 -16.297 -16.688 1 93.44 358 ASN A CA 1
ATOM 2761 C C . ASN A 1 358 ? -15.359 -16.219 -15.547 1 93.44 358 ASN A C 1
ATOM 2763 O O . ASN A 1 358 ? -15.734 -16.078 -14.383 1 93.44 358 ASN A O 1
ATOM 2767 N N . TRP A 1 359 ? -14.102 -16.344 -15.891 1 94.44 359 TRP A N 1
ATOM 2768 C CA . TRP A 1 359 ? -13.055 -16.25 -14.883 1 94.44 359 TRP A CA 1
ATOM 2769 C C . TRP A 1 359 ? -12.859 -14.812 -14.422 1 94.44 359 TRP A C 1
ATOM 2771 O O . TRP A 1 359 ? -12.789 -13.898 -15.25 1 94.44 359 TRP A O 1
ATOM 2781 N N . GLY A 1 360 ? -12.828 -14.523 -13.211 1 90.38 360 GLY A N 1
ATOM 2782 C CA . GLY A 1 360 ? -13.016 -13.195 -12.633 1 90.38 360 GLY A CA 1
ATOM 2783 C C . GLY A 1 360 ? -11.742 -12.375 -12.609 1 90.38 360 GLY A C 1
ATOM 2784 O O . GLY A 1 360 ? -11.758 -11.203 -12.227 1 90.38 360 GLY A O 1
ATOM 2785 N N . ALA A 1 361 ? -10.594 -12.93 -12.977 1 91.81 361 ALA A N 1
ATOM 2786 C CA . ALA A 1 361 ? -9.305 -12.242 -12.914 1 91.81 361 ALA A CA 1
ATOM 2787 C C . ALA A 1 361 ? -8.359 -12.758 -14 1 91.81 361 ALA A C 1
ATOM 2789 O O . ALA A 1 361 ? -8.641 -13.773 -14.648 1 91.81 361 ALA A O 1
ATOM 2790 N N . ASN A 1 362 ? -7.301 -12.047 -14.109 1 92.69 362 ASN A N 1
ATOM 2791 C CA . ASN A 1 362 ? -6.309 -12.516 -15.07 1 92.69 362 ASN A CA 1
ATOM 2792 C C . ASN A 1 362 ? -5.34 -13.508 -14.43 1 92.69 362 ASN A C 1
ATOM 2794 O O . ASN A 1 362 ? -4.477 -14.062 -15.117 1 92.69 362 ASN A O 1
ATOM 2798 N N . HIS A 1 363 ? -5.477 -13.711 -13.172 1 96.94 363 HIS A N 1
ATOM 2799 C CA . HIS A 1 363 ? -4.609 -14.641 -12.461 1 96.94 363 HIS A CA 1
ATOM 2800 C C . HIS A 1 363 ? -5.391 -15.859 -11.977 1 96.94 363 HIS A C 1
ATOM 2802 O O . HIS A 1 363 ? -6.605 -15.781 -11.766 1 96.94 363 HIS A O 1
ATOM 2808 N N . GLY A 1 364 ? -4.719 -16.938 -11.789 1 97.81 364 GLY A N 1
ATOM 2809 C CA . GLY A 1 364 ? -5.18 -18.156 -11.156 1 97.81 364 GLY A CA 1
ATOM 2810 C C . GLY A 1 364 ? -4.055 -18.984 -10.562 1 97.81 364 GLY A C 1
ATOM 2811 O O . GLY A 1 364 ? -2.879 -18.703 -10.812 1 97.81 364 GLY A O 1
ATOM 2812 N N . VAL A 1 365 ? -4.48 -19.938 -9.727 1 98.75 365 VAL A N 1
ATOM 2813 C CA . VAL A 1 365 ? -3.521 -20.812 -9.07 1 98.75 365 VAL A CA 1
ATOM 2814 C C . VAL A 1 365 ? -3.797 -22.266 -9.469 1 98.75 365 VAL A C 1
ATOM 2816 O O . VAL A 1 365 ? -4.945 -22.703 -9.461 1 98.75 365 VAL A O 1
ATOM 2819 N N . LEU A 1 366 ? -2.801 -22.953 -9.867 1 98.81 366 LEU A N 1
ATOM 2820 C CA . LEU A 1 366 ? -2.926 -24.391 -10.078 1 98.81 366 LEU A CA 1
ATOM 2821 C C . LEU A 1 366 ? -2.463 -25.156 -8.844 1 98.81 366 LEU A C 1
ATOM 2823 O O . LEU A 1 366 ? -1.33 -24.984 -8.391 1 98.81 366 LEU A O 1
ATOM 2827 N N . THR A 1 367 ? -3.324 -25.922 -8.344 1 98.88 367 THR A N 1
ATOM 2828 C CA . THR A 1 367 ? -3.049 -26.859 -7.258 1 98.88 367 THR A CA 1
ATOM 2829 C C . THR A 1 367 ? -3.096 -28.297 -7.758 1 98.88 367 THR A C 1
ATOM 2831 O O . THR A 1 367 ? -3.998 -28.672 -8.516 1 98.88 367 THR A O 1
ATOM 2834 N N . ILE A 1 368 ? -2.18 -29.094 -7.355 1 98.81 368 ILE A N 1
ATOM 2835 C CA . ILE A 1 368 ? -2.066 -30.469 -7.816 1 98.81 368 ILE A CA 1
ATOM 2836 C C . ILE A 1 368 ? -3.307 -31.25 -7.402 1 98.81 368 ILE A C 1
ATOM 2838 O O . ILE A 1 368 ? -3.795 -31.109 -6.281 1 98.81 368 ILE A O 1
ATOM 2842 N N . GLY A 1 369 ? -3.838 -32.031 -8.367 1 98.44 369 GLY A N 1
ATOM 2843 C CA . GLY A 1 369 ? -4.926 -32.938 -8.086 1 98.44 369 GLY A CA 1
ATOM 2844 C C . GLY A 1 369 ? -6.297 -32.344 -8.305 1 98.44 369 GLY A C 1
ATOM 2845 O O . GLY A 1 369 ? -6.422 -31.125 -8.5 1 98.44 369 GLY A O 1
ATOM 2846 N N . HIS A 1 370 ? -7.285 -33.188 -8.453 1 98.25 370 HIS A N 1
ATOM 2847 C CA . HIS A 1 370 ? -8.68 -32.75 -8.438 1 98.25 370 HIS A CA 1
ATOM 2848 C C . HIS A 1 370 ? -9.203 -32.656 -7.008 1 98.25 370 HIS A C 1
ATOM 2850 O O . HIS A 1 370 ? -9.945 -33.531 -6.543 1 98.25 370 HIS A O 1
ATOM 2856 N N . VAL A 1 371 ? -8.906 -31.5 -6.426 1 98.19 371 VAL A N 1
ATOM 2857 C CA . VAL A 1 371 ? -9.164 -31.297 -5.004 1 98.19 371 VAL A CA 1
ATOM 2858 C C . VAL A 1 371 ? -10.227 -30.203 -4.832 1 98.19 371 VAL A C 1
ATOM 2860 O O . VAL A 1 371 ? -10.242 -29.5 -3.816 1 98.19 371 VAL A O 1
ATOM 2863 N N . GLY A 1 372 ? -11.055 -30.016 -5.773 1 98.19 372 GLY A N 1
ATOM 2864 C CA . GLY A 1 372 ? -12.086 -29 -5.73 1 98.19 372 GLY A CA 1
ATOM 2865 C C . GLY A 1 372 ? -13.031 -29.156 -4.559 1 98.19 372 GLY A C 1
ATOM 2866 O O . GLY A 1 372 ? -13.461 -28.172 -3.959 1 98.19 372 GLY A O 1
ATOM 2867 N N . ALA A 1 373 ? -13.352 -30.375 -4.27 1 96.94 373 ALA A N 1
ATOM 2868 C CA . ALA A 1 373 ? -14.258 -30.641 -3.16 1 96.94 373 ALA A CA 1
ATOM 2869 C C . ALA A 1 373 ? -13.672 -30.141 -1.842 1 96.94 373 ALA A C 1
ATOM 2871 O O . ALA A 1 373 ? -14.398 -29.609 -0.995 1 96.94 373 ALA A O 1
ATOM 2872 N N . ASP A 1 374 ? -12.43 -30.344 -1.647 1 97.5 374 ASP A N 1
ATOM 2873 C CA . ASP A 1 374 ? -11.758 -29.859 -0.448 1 97.5 374 ASP A CA 1
ATOM 2874 C C . ASP A 1 374 ? -11.789 -28.328 -0.381 1 97.5 374 ASP A C 1
ATOM 2876 O O . ASP A 1 374 ? -11.961 -27.75 0.694 1 97.5 374 ASP A O 1
ATOM 2880 N N . PHE A 1 375 ? -11.617 -27.688 -1.524 1 98.06 375 PHE A N 1
ATOM 2881 C CA . PHE A 1 375 ? -11.703 -26.234 -1.579 1 98.06 375 PHE A CA 1
ATOM 2882 C C . PHE A 1 375 ? -13.094 -25.766 -1.196 1 98.06 375 PHE A C 1
A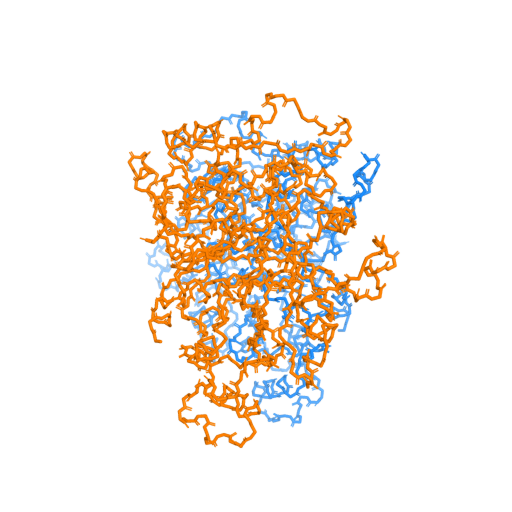TOM 2884 O O . PHE A 1 375 ? -13.242 -24.766 -0.484 1 98.06 375 PHE A O 1
ATOM 2891 N N . ILE A 1 376 ? -14.086 -26.422 -1.735 1 95.31 376 ILE A N 1
ATOM 2892 C CA . ILE A 1 376 ? -15.469 -26.047 -1.441 1 95.31 376 ILE A CA 1
ATOM 2893 C C . ILE A 1 376 ? -15.719 -26.172 0.06 1 95.31 376 ILE A C 1
ATOM 2895 O O . ILE A 1 376 ? -16.328 -25.281 0.661 1 95.31 376 ILE A O 1
ATOM 2899 N N . THR A 1 377 ? -15.258 -27.219 0.663 1 94.94 377 THR A N 1
ATOM 2900 C CA . THR A 1 377 ? -15.422 -27.438 2.098 1 94.94 377 THR A CA 1
ATOM 2901 C C . THR A 1 377 ? -14.719 -26.328 2.885 1 94.94 377 THR A C 1
ATOM 2903 O O . THR A 1 377 ? -15.281 -25.766 3.828 1 94.94 377 THR A O 1
ATOM 2906 N N . LEU A 1 378 ? -13.492 -26.062 2.51 1 95.94 378 LEU A N 1
ATOM 2907 C CA . LEU A 1 378 ? -12.742 -25 3.184 1 95.94 378 LEU A CA 1
ATOM 2908 C C . LEU A 1 378 ? -13.445 -23.656 3.057 1 95.94 378 LEU A C 1
ATOM 2910 O O . LEU A 1 378 ? -13.539 -22.906 4.031 1 95.94 378 LEU A O 1
ATOM 2914 N N . ALA A 1 379 ? -13.898 -23.359 1.857 1 95.19 379 ALA A N 1
ATOM 2915 C CA . ALA A 1 379 ? -14.617 -22.109 1.613 1 95.19 379 ALA A CA 1
ATOM 2916 C C . ALA A 1 379 ? -15.852 -22 2.5 1 95.19 379 ALA A C 1
ATOM 2918 O O . ALA A 1 379 ? -16.156 -20.922 3.02 1 95.19 379 ALA A O 1
ATOM 2919 N N . ALA A 1 380 ? -16.547 -23.047 2.611 1 92.38 380 ALA A N 1
ATOM 2920 C CA . ALA A 1 380 ? -17.734 -23.062 3.461 1 92.38 380 ALA A CA 1
ATOM 2921 C C . ALA A 1 380 ? -17.375 -22.75 4.91 1 92.38 380 ALA A C 1
ATOM 2923 O O . ALA A 1 380 ? -18.094 -21.984 5.578 1 92.38 380 ALA A O 1
ATOM 2924 N N . MET A 1 381 ? -16.344 -23.344 5.375 1 92.31 381 MET A N 1
ATOM 2925 C CA . MET A 1 381 ? -15.906 -23.078 6.742 1 92.31 381 MET A CA 1
ATOM 2926 C C . MET A 1 381 ? -15.555 -21.609 6.934 1 92.31 381 MET A C 1
ATOM 2928 O O . MET A 1 381 ? -15.789 -21.047 8.008 1 92.31 381 MET A O 1
ATOM 2932 N N . LEU A 1 382 ? -15.031 -21.016 5.926 1 95.12 382 LEU A N 1
ATOM 2933 C CA . LEU A 1 382 ? -14.602 -19.625 5.996 1 95.12 382 LEU A CA 1
ATOM 2934 C C . LEU A 1 382 ? -15.734 -18.688 5.598 1 95.12 382 LEU A C 1
ATOM 2936 O O . LEU A 1 382 ? -15.57 -17.469 5.637 1 95.12 382 LEU A O 1
ATOM 2940 N N . ARG A 1 383 ? -16.875 -19.266 5.164 1 94.06 383 ARG A N 1
ATOM 2941 C CA . ARG A 1 383 ? -18.047 -18.5 4.754 1 94.06 383 ARG A CA 1
ATOM 2942 C C . ARG A 1 383 ? -17.766 -17.703 3.48 1 94.06 383 ARG A C 1
ATOM 2944 O O . ARG A 1 383 ? -18.125 -16.531 3.387 1 94.06 383 ARG A O 1
ATOM 2951 N N . ILE A 1 384 ? -17.094 -18.266 2.578 1 95 384 ILE A N 1
ATOM 2952 C CA . ILE A 1 384 ? -16.828 -17.719 1.25 1 95 384 ILE A CA 1
ATOM 2953 C C . ILE A 1 384 ? -17.625 -18.5 0.208 1 95 384 ILE A C 1
ATOM 2955 O O . ILE A 1 384 ? -17.344 -19.672 -0.049 1 95 384 ILE A O 1
ATOM 2959 N N . PRO A 1 385 ? -18.562 -17.891 -0.376 1 94.25 385 PRO A N 1
ATOM 2960 C CA . PRO A 1 385 ? -19.359 -18.625 -1.372 1 94.25 385 PRO A CA 1
ATOM 2961 C C . PRO A 1 385 ? -18.547 -19 -2.611 1 94.25 385 PRO A C 1
ATOM 2963 O O . PRO A 1 385 ? -17.641 -18.266 -3.004 1 94.25 385 PRO A O 1
ATOM 2966 N N . VAL A 1 386 ? -18.891 -20.141 -3.188 1 94.94 386 VAL A N 1
ATOM 2967 C CA . VAL A 1 386 ? -18.281 -20.594 -4.438 1 94.94 386 VAL A CA 1
ATOM 2968 C C . VAL A 1 386 ? -19.203 -20.25 -5.605 1 94.94 386 VAL A C 1
ATOM 2970 O O . VAL A 1 386 ? -20.312 -20.797 -5.719 1 94.94 386 VAL A O 1
ATOM 2973 N N . CYS A 1 387 ? -18.719 -19.438 -6.48 1 93.19 387 CYS A N 1
ATOM 2974 C CA . CYS A 1 387 ? -19.625 -18.906 -7.492 1 93.19 387 CYS A CA 1
ATOM 2975 C C . CYS A 1 387 ? -19.438 -19.609 -8.828 1 93.19 387 CYS A C 1
ATOM 2977 O O . CYS A 1 387 ? -20.219 -19.406 -9.758 1 93.19 387 CYS A O 1
ATOM 2979 N N . MET A 1 388 ? -18.406 -20.391 -8.961 1 93.94 388 MET A N 1
ATOM 2980 C CA . MET A 1 388 ? -18.078 -21.125 -10.172 1 93.94 388 MET A CA 1
ATOM 2981 C C . MET A 1 388 ? -17.281 -22.375 -9.852 1 93.94 388 MET A C 1
ATOM 2983 O O . MET A 1 388 ? -16.234 -22.312 -9.219 1 93.94 388 MET A O 1
ATOM 2987 N N . HIS A 1 389 ? -17.844 -23.547 -10.211 1 96.06 389 HIS A N 1
ATOM 2988 C CA . HIS A 1 389 ? -17.062 -24.766 -10.07 1 96.06 389 HIS A CA 1
ATOM 2989 C C . HIS A 1 389 ? -17.562 -25.859 -11.016 1 96.06 389 HIS A C 1
ATOM 2991 O O . HIS A 1 389 ? -18.688 -25.797 -11.5 1 96.06 389 HIS A O 1
ATOM 2997 N N . ASN A 1 390 ? -16.719 -26.797 -11.305 1 97.31 390 ASN A N 1
ATOM 2998 C CA . ASN A 1 390 ? -17.078 -27.953 -12.125 1 97.31 390 ASN A CA 1
ATOM 2999 C C . ASN A 1 390 ? -16.859 -29.266 -11.367 1 97.31 390 ASN A C 1
ATOM 3001 O O . ASN A 1 390 ? -16.5 -30.281 -11.969 1 97.31 390 ASN A O 1
ATOM 3005 N N . VAL A 1 391 ? -16.969 -29.25 -10.078 1 95.56 391 VAL A N 1
ATOM 3006 C CA . VAL A 1 391 ? -16.828 -30.422 -9.219 1 95.56 391 VAL A CA 1
ATOM 3007 C C . VAL A 1 391 ? -18.125 -31.234 -9.258 1 95.56 391 VAL A C 1
ATOM 3009 O O . VAL A 1 391 ? -19.219 -30.672 -9.266 1 95.56 391 VAL A O 1
ATOM 3012 N N . GLU A 1 392 ? -17.969 -32.5 -9.328 1 92.81 392 GLU A N 1
ATOM 3013 C CA . GLU A 1 392 ? -19.141 -33.375 -9.328 1 92.81 392 GLU A CA 1
ATOM 3014 C C . GLU A 1 392 ? -19.953 -33.219 -8.047 1 92.81 392 GLU A C 1
ATOM 3016 O O . GLU A 1 392 ? -19.391 -33.156 -6.949 1 92.81 392 GLU A O 1
ATOM 3021 N N . GLU A 1 393 ? -21.203 -33.188 -8.258 1 86.81 393 GLU A N 1
ATOM 3022 C CA . GLU A 1 393 ? -22.109 -32.906 -7.145 1 86.81 393 GLU A CA 1
ATOM 3023 C C . GLU A 1 393 ? -21.938 -33.938 -6.031 1 86.81 393 GLU A C 1
ATOM 3025 O O . GLU A 1 393 ? -22.031 -33.594 -4.848 1 86.81 393 GLU A O 1
ATOM 3030 N N . ALA A 1 394 ? -21.781 -35.094 -6.367 1 89 394 ALA A N 1
ATOM 3031 C CA . ALA A 1 394 ? -21.703 -36.188 -5.402 1 89 394 ALA A CA 1
ATOM 3032 C C . ALA A 1 394 ? -20.484 -36.031 -4.504 1 89 394 ALA A C 1
ATOM 3034 O O . ALA A 1 394 ? -20.422 -36.656 -3.428 1 89 394 ALA A O 1
ATOM 3035 N N . LYS A 1 395 ? -19.562 -35.219 -4.875 1 90 395 LYS A N 1
ATOM 3036 C CA . LYS A 1 395 ? -18.328 -35.062 -4.129 1 90 395 LYS A CA 1
ATOM 3037 C C . LYS A 1 395 ? -18.375 -33.844 -3.199 1 90 395 LYS A C 1
ATOM 3039 O O . LYS A 1 395 ? -17.5 -33.688 -2.344 1 90 395 LYS A O 1
ATOM 3044 N N . ILE A 1 396 ? -19.375 -33.062 -3.316 1 87.94 396 ILE A N 1
ATOM 3045 C CA . ILE A 1 396 ? -19.406 -31.797 -2.619 1 87.94 396 ILE A CA 1
ATOM 3046 C C . ILE A 1 396 ? -19.906 -32 -1.19 1 87.94 396 ILE A C 1
ATOM 3048 O O . ILE A 1 396 ? -20.922 -32.656 -0.97 1 87.94 396 ILE A O 1
ATOM 3052 N N . TYR A 1 397 ? -19.125 -31.531 -0.276 1 83.5 397 TYR A N 1
ATOM 3053 C CA . TYR A 1 397 ? -19.531 -31.531 1.127 1 83.5 397 TYR A CA 1
ATOM 3054 C C . TYR A 1 397 ? -19.625 -30.109 1.663 1 83.5 397 TYR A C 1
ATOM 3056 O O . TYR A 1 397 ? -18.719 -29.297 1.453 1 83.5 397 TYR A O 1
ATOM 3064 N N . ARG A 1 398 ? -20.781 -29.812 2.338 1 84.88 398 ARG A N 1
ATOM 3065 C CA . ARG A 1 398 ? -21.031 -28.578 3.076 1 84.88 398 ARG A CA 1
ATOM 3066 C C . ARG A 1 398 ? -21.609 -28.859 4.453 1 84.88 398 ARG A C 1
ATOM 3068 O O . ARG A 1 398 ? -22.172 -29.938 4.684 1 84.88 398 ARG A O 1
ATOM 3075 N N . PRO A 1 399 ? -21.438 -27.906 5.32 1 79.25 399 PRO A N 1
ATOM 3076 C CA . PRO A 1 399 ? -22.062 -28.094 6.629 1 79.25 399 PRO A CA 1
ATOM 3077 C C . PRO A 1 399 ? -23.562 -28.344 6.531 1 79.25 399 PRO A C 1
ATOM 3079 O O . PRO A 1 399 ? -24.219 -27.812 5.633 1 79.25 399 PRO A O 1
ATOM 3082 N N . SER A 1 400 ? -24.047 -29.062 7.465 1 78.94 400 SER A N 1
ATOM 3083 C CA . SER A 1 400 ? -25.469 -29.422 7.469 1 78.94 400 SER A CA 1
ATOM 3084 C C . SER A 1 400 ? -26.359 -28.188 7.527 1 78.94 400 SER A C 1
ATOM 3086 O O . SER A 1 400 ? -27.453 -28.172 6.969 1 78.94 400 SER A O 1
ATOM 3088 N N . ALA A 1 401 ? -25.875 -27.219 8.148 1 81.62 401 ALA A N 1
ATOM 3089 C CA . ALA A 1 401 ? -26.641 -26 8.312 1 81.62 401 ALA A CA 1
ATOM 3090 C C . ALA A 1 401 ? -26.938 -25.344 6.965 1 81.62 401 ALA A C 1
ATOM 3092 O O . ALA A 1 401 ? -27.875 -24.562 6.836 1 81.62 401 ALA A O 1
ATOM 3093 N N . TRP A 1 402 ? -26.125 -25.578 5.973 1 83.62 402 TRP A N 1
ATOM 3094 C CA . TRP A 1 402 ? -26.328 -25.016 4.641 1 83.62 402 TRP A CA 1
ATOM 3095 C C . TRP A 1 402 ? -27.656 -25.469 4.051 1 83.62 402 TRP A C 1
ATOM 3097 O O . TRP A 1 402 ? -28.297 -24.734 3.297 1 83.62 402 TRP A O 1
ATOM 3107 N N . ALA A 1 403 ? -28.047 -26.688 4.41 1 75.94 403 ALA A N 1
ATOM 3108 C CA . ALA A 1 403 ? -29.266 -27.281 3.842 1 75.94 403 ALA A CA 1
ATOM 3109 C C . ALA A 1 403 ? -30.5 -26.484 4.242 1 75.94 403 ALA A C 1
ATOM 3111 O O . ALA A 1 403 ? -31.516 -26.516 3.549 1 75.94 403 ALA A O 1
ATOM 3112 N N . ALA A 1 404 ? -30.406 -25.828 5.266 1 78.88 404 ALA A N 1
ATOM 3113 C CA . ALA A 1 404 ? -31.531 -25.031 5.758 1 78.88 404 ALA A CA 1
ATOM 3114 C C . ALA A 1 404 ? -31.703 -23.766 4.926 1 78.88 404 ALA A C 1
ATOM 3116 O O . ALA A 1 404 ? -32.688 -23.047 5.086 1 78.88 404 ALA A O 1
ATOM 3117 N N . HIS A 1 405 ? -30.859 -23.5 4.062 1 79.44 405 HIS A N 1
ATOM 3118 C CA . HIS A 1 405 ? -30.875 -22.234 3.326 1 79.44 405 HIS A CA 1
ATOM 3119 C C . HIS A 1 405 ? -31.344 -22.453 1.892 1 79.44 405 HIS A C 1
ATOM 3121 O O . HIS A 1 405 ? -31 -21.672 1 1 79.44 405 HIS A O 1
ATOM 3127 N N . GLY A 1 406 ? -32.031 -23.484 1.583 1 73.75 406 GLY A N 1
ATOM 3128 C CA . GLY A 1 406 ? -32.625 -23.734 0.277 1 73.75 406 GLY A CA 1
ATOM 3129 C C . GLY A 1 406 ? -32.156 -25.016 -0.371 1 73.75 406 GLY A C 1
ATOM 3130 O O . GLY A 1 406 ? -31.219 -25.656 0.121 1 73.75 406 GLY A O 1
ATOM 3131 N N . MET A 1 407 ? -32.812 -25.312 -1.545 1 72.69 407 MET A N 1
ATOM 3132 C CA . MET A 1 407 ? -32.531 -26.594 -2.197 1 72.69 407 MET A CA 1
ATOM 3133 C C . MET A 1 407 ? -31.562 -26.391 -3.355 1 72.69 407 MET A C 1
ATOM 3135 O O . MET A 1 407 ? -30.953 -27.359 -3.838 1 72.69 407 MET A O 1
ATOM 3139 N N . ASP A 1 408 ? -31.531 -25.219 -3.832 1 76.81 408 ASP A N 1
ATOM 3140 C CA . ASP A 1 408 ? -30.562 -24.938 -4.891 1 76.81 408 ASP A CA 1
ATOM 3141 C C . ASP A 1 408 ? -29.172 -24.719 -4.32 1 76.81 408 ASP A C 1
ATOM 3143 O O . ASP A 1 408 ? -28.906 -23.719 -3.646 1 76.81 408 ASP A O 1
ATOM 3147 N N . ILE A 1 409 ? -28.281 -25.453 -4.645 1 74.12 409 ILE A N 1
ATOM 3148 C CA . ILE A 1 409 ? -27 -25.594 -3.979 1 74.12 409 ILE A CA 1
ATOM 3149 C C . ILE A 1 409 ? -26.234 -24.266 -4.047 1 74.12 409 ILE A C 1
ATOM 3151 O O . ILE A 1 409 ? -25.672 -23.812 -3.047 1 74.12 409 ILE A O 1
ATOM 3155 N N . GLU A 1 410 ? -26.219 -23.641 -5.18 1 80.88 410 GLU A N 1
ATOM 3156 C CA . GLU A 1 410 ? -25.469 -22.391 -5.312 1 80.88 410 GLU A CA 1
ATOM 3157 C C . GLU A 1 410 ? -26.125 -21.281 -4.488 1 80.88 410 GLU A C 1
ATOM 3159 O O . GLU A 1 410 ? -25.438 -20.578 -3.75 1 80.88 410 GLU A O 1
ATOM 3164 N N . GLY A 1 411 ? -27.422 -21.094 -4.664 1 83.38 411 GLY A N 1
ATOM 3165 C CA . GLY A 1 411 ? -28.109 -20.094 -3.873 1 83.38 411 GLY A CA 1
ATOM 3166 C C . GLY A 1 411 ? -28 -20.328 -2.379 1 83.38 411 GLY A C 1
ATOM 3167 O O . GLY A 1 411 ? -27.875 -19.375 -1.605 1 83.38 411 GLY A O 1
ATOM 3168 N N . GLN A 1 412 ? -28.062 -21.609 -2.113 1 79.38 412 GLN A N 1
ATOM 3169 C CA . GLN A 1 412 ? -27.891 -22.016 -0.724 1 79.38 412 GLN A CA 1
ATOM 3170 C C . GLN A 1 412 ? -26.547 -21.531 -0.17 1 79.38 412 GLN A C 1
ATOM 3172 O O . GLN A 1 412 ? -26.484 -21.078 0.975 1 79.38 412 GLN A O 1
ATOM 3177 N N . ASP A 1 413 ? -25.656 -21.641 -0.859 1 86.5 413 ASP A N 1
ATOM 3178 C CA . ASP A 1 413 ? -24.297 -21.234 -0.478 1 86.5 413 ASP A CA 1
ATOM 3179 C C . ASP A 1 413 ? -24.234 -19.734 -0.21 1 86.5 413 ASP A C 1
ATOM 3181 O O . ASP A 1 413 ? -23.719 -19.297 0.829 1 86.5 413 ASP A O 1
ATOM 3185 N N . TYR A 1 414 ? -24.828 -18.906 -1.009 1 88.44 414 TYR A N 1
ATOM 3186 C CA . TYR A 1 414 ? -24.812 -17.453 -0.863 1 88.44 414 TYR A CA 1
ATOM 3187 C C . TYR A 1 414 ? -25.609 -17.031 0.358 1 88.44 414 TYR A C 1
ATOM 3189 O O . TYR A 1 414 ? -25.172 -16.172 1.132 1 88.44 414 TYR A O 1
ATOM 3197 N N . ARG A 1 415 ? -26.734 -17.594 0.458 1 83 415 ARG A N 1
ATOM 3198 C CA . ARG A 1 415 ? -27.609 -17.219 1.569 1 83 415 ARG A CA 1
ATOM 3199 C C . ARG A 1 415 ? -26.969 -17.578 2.906 1 83 415 ARG A C 1
ATOM 3201 O O . ARG A 1 415 ? -27.047 -16.812 3.865 1 83 415 ARG A O 1
ATOM 3208 N N . ALA A 1 416 ? -26.406 -18.766 2.934 1 80.44 416 ALA A N 1
ATOM 3209 C CA . ALA A 1 416 ? -25.75 -19.188 4.164 1 80.44 416 ALA A CA 1
ATOM 3210 C C . ALA A 1 416 ? -24.594 -18.266 4.512 1 80.44 416 ALA A C 1
ATOM 3212 O O . ALA A 1 416 ? -24.453 -17.828 5.656 1 80.44 416 ALA A O 1
ATOM 3213 N N . CYS A 1 417 ? -23.797 -18 3.594 1 87 417 CYS A N 1
ATOM 3214 C CA . CYS A 1 417 ? -22.641 -17.141 3.818 1 87 417 CYS A CA 1
ATOM 3215 C C . CYS A 1 417 ? -23.062 -15.742 4.23 1 87 417 CYS A C 1
ATOM 3217 O O . CYS A 1 417 ? -22.438 -15.117 5.086 1 87 417 CYS A O 1
ATOM 3219 N N . GLN A 1 418 ? -24.062 -15.211 3.662 1 85.69 418 GLN A N 1
ATOM 3220 C CA . GLN A 1 418 ? -24.594 -13.906 4.02 1 85.69 418 GLN A CA 1
ATOM 3221 C C . GLN A 1 418 ? -25.141 -13.898 5.445 1 85.69 418 GLN A C 1
ATOM 3223 O O . GLN A 1 418 ? -24.906 -12.953 6.203 1 85.69 418 GLN A O 1
ATOM 3228 N N . ASN A 1 419 ? -25.875 -15.031 5.699 1 77.81 419 ASN A N 1
ATOM 3229 C CA . ASN A 1 419 ? -26.531 -15.133 7.008 1 77.81 419 ASN A CA 1
ATOM 3230 C C . ASN A 1 419 ? -25.5 -15.227 8.133 1 77.81 419 ASN A C 1
ATOM 3232 O O . ASN A 1 419 ? -25.641 -14.578 9.164 1 77.81 419 ASN A O 1
ATOM 3236 N N . TYR A 1 420 ? -24.531 -15.953 7.961 1 79.94 420 TYR A N 1
ATOM 3237 C CA . TYR A 1 420 ? -23.578 -16.219 9.023 1 79.94 420 TYR A CA 1
ATOM 3238 C C . TYR A 1 420 ? -22.469 -15.156 9.047 1 79.94 420 TYR A C 1
ATOM 3240 O O . TYR A 1 420 ? -21.859 -14.914 10.086 1 79.94 420 TYR A O 1
ATOM 3248 N N . GLY A 1 421 ? -22.188 -14.523 7.953 1 84.88 421 GLY A N 1
ATOM 3249 C CA . GLY A 1 421 ? -21.125 -13.531 7.859 1 84.88 421 GLY A CA 1
ATOM 3250 C C . GLY A 1 421 ? -19.75 -14.125 7.984 1 84.88 421 GLY A C 1
ATOM 3251 O O . GLY A 1 421 ? -19.594 -15.344 8.086 1 84.88 421 GLY A O 1
ATOM 3252 N N . PRO A 1 422 ? -18.781 -13.25 8.078 1 86 422 PRO A N 1
ATOM 3253 C CA . PRO A 1 422 ? -17.406 -13.742 8.156 1 86 422 PRO A CA 1
ATOM 3254 C C . PRO A 1 422 ? -17.141 -14.531 9.438 1 86 422 PRO A C 1
ATOM 3256 O O . PRO A 1 422 ? -17.75 -14.266 10.477 1 86 422 PRO A O 1
ATOM 3259 N N . LEU A 1 423 ? -16.266 -15.469 9.344 1 84.69 423 LEU A N 1
ATOM 3260 C CA . LEU A 1 423 ? -16 -16.422 10.406 1 84.69 423 LEU A CA 1
ATOM 3261 C C . LEU A 1 423 ? -15.5 -15.719 11.664 1 84.69 423 LEU A C 1
ATOM 3263 O O . LEU A 1 423 ? -15.836 -16.125 12.781 1 84.69 423 LEU A O 1
ATOM 3267 N N . TYR A 1 424 ? -14.742 -14.75 11.633 1 82.38 424 TYR A N 1
ATOM 3268 C CA . TYR A 1 424 ? -14.047 -14.219 12.797 1 82.38 424 TYR A CA 1
ATOM 3269 C C . TYR A 1 424 ? -14.633 -12.883 13.227 1 82.38 424 TYR A C 1
ATOM 3271 O O . TYR A 1 424 ? -14.656 -12.562 14.422 1 82.38 424 TYR A O 1
ATOM 3279 N N . LYS A 1 425 ? -14.898 -11.969 12.266 1 72.31 425 LYS A N 1
ATOM 3280 C CA . LYS A 1 425 ? -15.352 -10.648 12.695 1 72.31 425 LYS A CA 1
ATOM 3281 C C . LYS A 1 425 ? -16.438 -10.109 11.773 1 72.31 425 LYS A C 1
ATOM 3283 O O . LYS A 1 425 ? -16.188 -9.883 10.586 1 72.31 425 LYS A O 1
ATOM 3288 N N . ARG A 1 426 ? -17.641 -9.938 12.383 1 68.81 426 ARG A N 1
ATOM 3289 C CA . ARG A 1 426 ? -18.688 -9.273 11.602 1 68.81 426 ARG A CA 1
ATOM 3290 C C . ARG A 1 426 ? -18.578 -7.762 11.719 1 68.81 426 ARG A C 1
ATOM 3292 O O . ARG A 1 426 ? -18.172 -7.242 12.758 1 68.81 426 ARG A O 1
ATOM 3299 N N . GLY B 1 1 ? -21.047 22.922 -3.439 1 82.25 1 GLY B N 1
ATOM 3300 C CA . GLY B 1 1 ? -21.141 22.438 -4.809 1 82.25 1 GLY B CA 1
ATOM 3301 C C . GLY B 1 1 ? -19.812 22.453 -5.539 1 82.25 1 GLY B C 1
ATOM 3302 O O . GLY B 1 1 ? -19.344 21.406 -5.996 1 82.25 1 GLY B O 1
ATOM 3303 N N . LEU B 1 2 ? -19.141 23.578 -5.555 1 85.12 2 LEU B N 1
ATOM 3304 C CA . LEU B 1 2 ? -17.875 23.703 -6.273 1 85.12 2 LEU B CA 1
ATOM 3305 C C . LEU B 1 2 ? -16.844 22.719 -5.727 1 85.12 2 LEU B C 1
ATOM 3307 O O . LEU B 1 2 ? -16.109 22.094 -6.496 1 85.12 2 LEU B O 1
ATOM 3311 N N . ALA B 1 3 ? -16.797 22.641 -4.488 1 89.69 3 ALA B N 1
ATOM 3312 C CA . ALA B 1 3 ? -15.859 21.703 -3.883 1 89.69 3 ALA B CA 1
ATOM 3313 C C . ALA B 1 3 ? -16.125 20.266 -4.355 1 89.69 3 ALA B C 1
ATOM 3315 O O . ALA B 1 3 ? -15.188 19.547 -4.707 1 89.69 3 ALA B O 1
ATOM 3316 N N . VAL B 1 4 ? -17.344 19.891 -4.379 1 88.56 4 VAL B N 1
ATOM 3317 C CA . VAL B 1 4 ? -17.75 18.547 -4.809 1 88.56 4 VAL B CA 1
ATOM 3318 C C . VAL B 1 4 ? -17.359 18.344 -6.273 1 88.56 4 VAL B C 1
ATOM 3320 O O . VAL B 1 4 ? -16.797 17.312 -6.637 1 88.56 4 VAL B O 1
ATOM 3323 N N . ALA B 1 5 ? -17.578 19.328 -7.051 1 86.38 5 ALA B N 1
ATOM 3324 C CA . ALA B 1 5 ? -17.312 19.234 -8.484 1 86.38 5 ALA B CA 1
ATOM 3325 C C . ALA B 1 5 ? -15.805 19.188 -8.75 1 86.38 5 ALA B C 1
ATOM 3327 O O . ALA B 1 5 ? -15.359 18.531 -9.695 1 86.38 5 ALA B O 1
ATOM 3328 N N . SER B 1 6 ? -15.055 19.797 -7.914 1 92.31 6 SER B N 1
ATOM 3329 C CA . SER B 1 6 ? -13.617 19.922 -8.117 1 92.31 6 SER B CA 1
ATOM 3330 C C . SER B 1 6 ? -12.906 18.609 -7.809 1 92.31 6 SER B C 1
ATOM 3332 O O . SER B 1 6 ? -11.797 18.359 -8.289 1 92.31 6 SER B O 1
ATOM 3334 N N . MET B 1 7 ? -13.508 17.828 -7.078 1 95.25 7 MET B N 1
ATOM 3335 C CA . MET B 1 7 ? -12.875 16.578 -6.668 1 95.25 7 MET B CA 1
ATOM 3336 C C . MET B 1 7 ? -13.125 15.477 -7.699 1 95.25 7 MET B C 1
ATOM 3338 O O . MET B 1 7 ? -12.258 14.633 -7.93 1 95.25 7 MET B O 1
ATOM 3342 N N . LYS B 1 8 ? -14.234 15.57 -8.398 1 94.31 8 LYS B N 1
ATOM 3343 C CA . LYS B 1 8 ? -14.641 14.508 -9.32 1 94.31 8 LYS B CA 1
ATOM 3344 C C . LYS B 1 8 ? -13.617 14.328 -10.438 1 94.31 8 LYS B C 1
ATOM 3346 O O . LYS B 1 8 ? -13.227 15.305 -11.094 1 94.31 8 LYS B O 1
ATOM 3351 N N . GLY B 1 9 ? -13.203 13.156 -10.609 1 95.75 9 GLY B N 1
ATOM 3352 C CA . GLY B 1 9 ? -12.289 12.836 -11.695 1 95.75 9 GLY B CA 1
ATOM 3353 C C . GLY B 1 9 ? -10.828 13.062 -11.336 1 95.75 9 GLY B C 1
ATOM 3354 O O . GLY B 1 9 ? -9.938 12.695 -12.102 1 95.75 9 GLY B O 1
ATOM 3355 N N . LYS B 1 10 ? -10.516 13.602 -10.203 1 98.12 10 LYS B N 1
ATOM 3356 C CA . LYS B 1 10 ? -9.148 13.836 -9.75 1 98.12 10 LYS B CA 1
ATOM 3357 C C . LYS B 1 10 ? -8.625 12.641 -8.953 1 98.12 10 LYS B C 1
ATOM 3359 O O . LYS B 1 10 ? -9.32 11.633 -8.805 1 98.12 10 LYS B O 1
ATOM 3364 N N . SER B 1 11 ? -7.41 12.773 -8.523 1 98.31 11 SER B N 1
ATOM 3365 C CA . SER B 1 11 ? -6.832 11.609 -7.863 1 98.31 11 SER B CA 1
ATOM 3366 C C . SER B 1 11 ? -6.227 11.984 -6.512 1 98.31 11 SER B C 1
ATOM 3368 O O . SER B 1 11 ? -5.875 13.141 -6.285 1 98.31 11 SER B O 1
ATOM 3370 N N . TYR B 1 12 ? -6.25 11.031 -5.586 1 98.62 12 TYR B N 1
ATOM 3371 C CA . TYR B 1 12 ? -5.375 10.992 -4.418 1 98.62 12 TYR B CA 1
ATOM 3372 C C . TYR B 1 12 ? -4.125 10.164 -4.699 1 98.62 12 TYR B C 1
ATOM 3374 O O . TYR B 1 12 ? -4.219 8.977 -5.004 1 98.62 12 TYR B O 1
ATOM 3382 N N . LEU B 1 13 ? -2.953 10.797 -4.648 1 98.69 13 LEU B N 1
ATOM 3383 C CA . LEU B 1 13 ? -1.703 10.07 -4.863 1 98.69 13 LEU B CA 1
ATOM 3384 C C . LEU B 1 13 ? -1.154 9.531 -3.549 1 98.69 13 LEU B C 1
ATOM 3386 O O . LEU B 1 13 ? -0.775 10.297 -2.664 1 98.69 13 LEU B O 1
ATOM 3390 N N . SER B 1 14 ? -1.13 8.242 -3.402 1 98.06 14 SER B N 1
ATOM 3391 C CA . SER B 1 14 ? -0.544 7.57 -2.246 1 98.06 14 SER B CA 1
ATOM 3392 C C . SER B 1 14 ? 0.912 7.199 -2.504 1 98.06 14 SER B C 1
ATOM 3394 O O . SER B 1 14 ? 1.195 6.238 -3.225 1 98.06 14 SER B O 1
ATOM 3396 N N . VAL B 1 15 ? 1.856 7.918 -1.937 1 98.25 15 VAL B N 1
ATOM 3397 C CA . VAL B 1 15 ? 3.271 7.574 -2.037 1 98.25 15 VAL B CA 1
ATOM 3398 C C . VAL B 1 15 ? 3.676 6.699 -0.855 1 98.25 15 VAL B C 1
ATOM 3400 O O . VAL B 1 15 ? 4.008 7.207 0.218 1 98.25 15 VAL B O 1
ATOM 3403 N N . GLY B 1 16 ? 3.734 5.398 -1.104 1 96.69 16 GLY B N 1
ATOM 3404 C CA . GLY B 1 16 ? 3.883 4.418 -0.042 1 96.69 16 GLY B CA 1
ATOM 3405 C C . GLY B 1 16 ? 2.559 3.865 0.45 1 96.69 16 GLY B C 1
ATOM 3406 O O . GLY B 1 16 ? 1.502 4.199 -0.089 1 96.69 16 GLY B O 1
ATOM 3407 N N . GLY B 1 17 ? 2.66 3.012 1.479 1 93.75 17 GLY B N 1
ATOM 3408 C CA . GLY B 1 17 ? 1.479 2.328 1.986 1 93.75 17 GLY B CA 1
ATOM 3409 C C . GLY B 1 17 ? 1.101 2.756 3.391 1 93.75 17 GLY B C 1
ATOM 3410 O O . GLY B 1 17 ? 0.802 3.926 3.631 1 93.75 17 GLY B O 1
ATOM 3411 N N . VAL B 1 18 ? 1.201 1.765 4.34 1 94.06 18 VAL B N 1
ATOM 3412 C CA . VAL B 1 18 ? 0.742 1.968 5.711 1 94.06 18 VAL B CA 1
ATOM 3413 C C . VAL B 1 18 ? 1.912 2.404 6.59 1 94.06 18 VAL B C 1
ATOM 3415 O O . VAL B 1 18 ? 2.918 1.698 6.691 1 94.06 18 VAL B O 1
ATOM 3418 N N . SER B 1 19 ? 1.74 3.553 7.195 1 93.5 19 SER B N 1
ATOM 3419 C CA . SER B 1 19 ? 2.768 4.078 8.086 1 93.5 19 SER B CA 1
ATOM 3420 C C . SER B 1 19 ? 2.586 3.557 9.508 1 93.5 19 SER B C 1
ATOM 3422 O O . SER B 1 19 ? 1.552 3.797 10.141 1 93.5 19 SER B O 1
ATOM 3424 N N . MET B 1 20 ? 3.555 2.805 10.023 1 89.38 20 MET B N 1
ATOM 3425 C CA . MET B 1 20 ? 3.662 2.354 11.406 1 89.38 20 MET B CA 1
ATOM 3426 C C . MET B 1 20 ? 2.389 1.637 11.844 1 89.38 20 MET B C 1
ATOM 3428 O O . MET B 1 20 ? 1.955 1.778 12.992 1 89.38 20 MET B O 1
ATOM 3432 N N . GLY B 1 21 ? 1.655 1.099 10.977 1 83.31 21 GLY B N 1
ATOM 3433 C CA . GLY B 1 21 ? 0.475 0.314 11.297 1 83.31 21 GLY B CA 1
ATOM 3434 C C . GLY B 1 21 ? -0.75 1.166 11.57 1 83.31 21 GLY B C 1
ATOM 3435 O O . GLY B 1 21 ? -1.791 0.65 11.984 1 83.31 21 GLY B O 1
ATOM 3436 N N . ILE B 1 22 ? -0.714 2.465 11.289 1 85.12 22 ILE B N 1
ATOM 3437 C CA . ILE B 1 22 ? -1.844 3.352 11.539 1 85.12 22 ILE B CA 1
ATOM 3438 C C . ILE B 1 22 ? -2.979 3.031 10.57 1 85.12 22 ILE B C 1
ATOM 3440 O O . ILE B 1 22 ? -2.754 2.895 9.367 1 85.12 22 ILE B O 1
ATOM 3444 N N . ALA B 1 23 ? -4.16 2.996 11.156 1 85.56 23 ALA B N 1
ATOM 3445 C CA . ALA B 1 23 ? -5.32 2.58 10.367 1 85.56 23 ALA B CA 1
ATOM 3446 C C . ALA B 1 23 ? -5.664 3.619 9.305 1 85.56 23 ALA B C 1
ATOM 3448 O O . ALA B 1 23 ? -6.109 3.273 8.211 1 85.56 23 ALA B O 1
ATOM 3449 N N . GLY B 1 24 ? -5.457 4.867 9.641 1 89.38 24 GLY B N 1
ATOM 3450 C CA . GLY B 1 24 ? -5.762 5.934 8.703 1 89.38 24 GLY B CA 1
ATOM 3451 C C . GLY B 1 24 ? -4.887 5.898 7.461 1 89.38 24 GLY B C 1
ATOM 3452 O O . GLY B 1 24 ? -5.207 6.535 6.453 1 89.38 24 GLY B O 1
ATOM 3453 N N . SER B 1 25 ? -3.852 5.137 7.539 1 91.69 25 SER B N 1
ATOM 3454 C CA . SER B 1 25 ? -2.928 5.02 6.414 1 91.69 25 SER B CA 1
ATOM 3455 C C . SER B 1 25 ? -3.34 3.891 5.473 1 91.69 25 SER B C 1
ATOM 3457 O O . SER B 1 25 ? -2.777 3.744 4.387 1 91.69 25 SER B O 1
ATOM 3459 N N . ILE B 1 26 ? -4.281 3.092 5.895 1 93.88 26 ILE B N 1
ATOM 3460 C CA . ILE B 1 26 ? -4.875 2.131 4.973 1 93.88 26 ILE B CA 1
ATOM 3461 C C . ILE B 1 26 ? -5.805 2.854 4 1 93.88 26 ILE B C 1
ATOM 3463 O O . ILE B 1 26 ? -6.91 3.256 4.371 1 93.88 26 ILE B O 1
ATOM 3467 N N . VAL B 1 27 ? -5.359 3.012 2.805 1 95.31 27 VAL B N 1
ATOM 3468 C CA . VAL B 1 27 ? -6.105 3.811 1.836 1 95.31 27 VAL B CA 1
ATOM 3469 C C . VAL B 1 27 ? -7.297 3.012 1.315 1 95.31 27 VAL B C 1
ATOM 3471 O O . VAL B 1 27 ? -7.129 1.923 0.763 1 95.31 27 VAL B O 1
ATOM 3474 N N . ASP B 1 28 ? -8.43 3.514 1.521 1 94.5 28 ASP B N 1
ATOM 3475 C CA . ASP B 1 28 ? -9.672 2.873 1.09 1 94.5 28 ASP B CA 1
ATOM 3476 C C . ASP B 1 28 ? -10.094 3.361 -0.294 1 94.5 28 ASP B C 1
ATOM 3478 O O . ASP B 1 28 ? -10.75 4.395 -0.42 1 94.5 28 ASP B O 1
ATOM 3482 N N . HIS B 1 29 ? -9.844 2.564 -1.322 1 93.94 29 HIS B N 1
ATOM 3483 C CA . HIS B 1 29 ? -10.141 2.932 -2.701 1 93.94 29 HIS B CA 1
ATOM 3484 C C . HIS B 1 29 ? -11.641 3.156 -2.898 1 93.94 29 HIS B C 1
ATOM 3486 O O . HIS B 1 29 ? -12.047 4.039 -3.654 1 93.94 29 HIS B O 1
ATOM 3492 N N . ASN B 1 30 ? -12.445 2.309 -2.283 1 92.5 30 ASN B N 1
ATOM 3493 C CA . ASN B 1 30 ? -13.891 2.434 -2.41 1 92.5 30 ASN B CA 1
ATOM 3494 C C . ASN B 1 30 ? -14.391 3.766 -1.857 1 92.5 30 ASN B C 1
ATOM 3496 O O . ASN B 1 30 ? -15.289 4.383 -2.432 1 92.5 30 ASN B O 1
ATOM 3500 N N . PHE B 1 31 ? -13.867 4.262 -0.738 1 96.19 31 PHE B N 1
ATOM 3501 C CA . PHE B 1 31 ? -14.242 5.547 -0.161 1 96.19 31 PHE B CA 1
ATOM 3502 C C . PHE B 1 31 ? -13.984 6.68 -1.146 1 96.19 31 PHE B C 1
ATOM 3504 O O . PHE B 1 31 ? -14.875 7.48 -1.427 1 96.19 31 PHE B O 1
ATOM 3511 N N . PHE B 1 32 ? -12.797 6.711 -1.735 1 97.38 32 PHE B N 1
ATOM 3512 C CA . PHE B 1 32 ? -12.422 7.785 -2.65 1 97.38 32 PHE B CA 1
ATOM 3513 C C . PHE B 1 32 ? -13.305 7.762 -3.895 1 97.38 32 PHE B C 1
ATOM 3515 O O . PHE B 1 32 ? -13.75 8.812 -4.363 1 97.38 32 PHE B O 1
ATOM 3522 N N . GLU B 1 33 ? -13.555 6.602 -4.359 1 95.12 33 GLU B N 1
ATOM 3523 C CA . GLU B 1 33 ? -14.336 6.477 -5.586 1 95.12 33 GLU B CA 1
ATOM 3524 C C . GLU B 1 33 ? -15.812 6.762 -5.328 1 95.12 33 GLU B C 1
ATOM 3526 O O . GLU B 1 33 ? -16.438 7.539 -6.055 1 95.12 33 GLU B O 1
ATOM 3531 N N . SER B 1 34 ? -16.344 6.16 -4.297 1 95.12 34 SER B N 1
ATOM 3532 C CA . SER B 1 34 ? -17.797 6.156 -4.094 1 95.12 34 SER B CA 1
ATOM 3533 C C . SER B 1 34 ? -18.266 7.465 -3.479 1 95.12 34 SER B C 1
ATOM 3535 O O . SER B 1 34 ? -19.359 7.945 -3.797 1 95.12 34 SER B O 1
ATOM 3537 N N . TRP B 1 35 ? -17.516 8.047 -2.572 1 96.5 35 TRP B N 1
ATOM 3538 C CA . TRP B 1 35 ? -17.984 9.25 -1.884 1 96.5 35 TRP B CA 1
ATOM 3539 C C . TRP B 1 35 ? -17.422 10.508 -2.539 1 96.5 35 TRP B C 1
ATOM 3541 O O . TRP B 1 35 ? -18.078 11.547 -2.562 1 96.5 35 TRP B O 1
ATOM 3551 N N . LEU B 1 36 ? -16.203 10.438 -3.088 1 97.56 36 LEU B N 1
ATOM 3552 C CA . LEU B 1 36 ? -15.531 11.664 -3.498 1 97.56 36 LEU B CA 1
ATOM 3553 C C . LEU B 1 36 ? -15.43 11.742 -5.02 1 97.56 36 LEU B C 1
ATOM 3555 O O . LEU B 1 36 ? -15.125 12.805 -5.566 1 97.56 36 LEU B O 1
ATOM 3559 N N . GLY B 1 37 ? -15.734 10.656 -5.73 1 96.5 37 GLY B N 1
ATOM 3560 C CA . GLY B 1 37 ? -15.57 10.641 -7.176 1 96.5 37 GLY B CA 1
ATOM 3561 C C . GLY B 1 37 ? -14.117 10.734 -7.613 1 96.5 37 GLY B C 1
ATOM 3562 O O . GLY B 1 37 ? -13.828 11.18 -8.727 1 96.5 37 GLY B O 1
ATOM 3563 N N . MET B 1 38 ? -13.227 10.391 -6.727 1 97.56 38 MET B N 1
ATOM 3564 C CA . MET B 1 38 ? -11.789 10.461 -6.965 1 97.56 38 MET B CA 1
ATOM 3565 C C . MET B 1 38 ? -11.203 9.062 -7.18 1 97.56 38 MET B C 1
ATOM 3567 O O . MET B 1 38 ? -11.836 8.062 -6.84 1 97.56 38 MET B O 1
ATOM 3571 N N . LYS B 1 39 ? -10.031 9.039 -7.738 1 96.12 39 LYS B N 1
ATOM 3572 C CA . LYS B 1 39 ? -9.266 7.801 -7.863 1 96.12 39 LYS B CA 1
ATOM 3573 C C . LYS B 1 39 ? -8.055 7.801 -6.938 1 96.12 39 LYS B C 1
ATOM 3575 O O . LYS B 1 39 ? -7.566 8.859 -6.547 1 96.12 39 LYS B O 1
ATOM 3580 N N . VAL B 1 40 ? -7.688 6.641 -6.543 1 96.94 40 VAL B N 1
ATOM 3581 C CA . VAL B 1 40 ? -6.445 6.5 -5.789 1 96.94 40 VAL B CA 1
ATOM 3582 C C . VAL B 1 40 ? -5.324 6.047 -6.719 1 96.94 40 VAL B C 1
ATOM 3584 O O . VAL B 1 40 ? -5.48 5.074 -7.465 1 96.94 40 VAL B O 1
ATOM 3587 N N . GLN B 1 41 ? -4.328 6.848 -6.793 1 96.56 41 GLN B N 1
ATOM 3588 C CA . GLN B 1 41 ? -3.098 6.449 -7.465 1 96.56 41 GLN B CA 1
ATOM 3589 C C . GLN B 1 41 ? -2.037 6.012 -6.457 1 96.56 41 GLN B C 1
ATOM 3591 O O . GLN B 1 41 ? -1.615 6.805 -5.613 1 96.56 41 GLN B O 1
ATOM 3596 N N . ALA B 1 42 ? -1.657 4.754 -6.574 1 95.44 42 ALA B N 1
ATOM 3597 C CA . ALA B 1 42 ? -0.693 4.211 -5.621 1 95.44 42 ALA B CA 1
ATOM 3598 C C . ALA B 1 42 ? 0.715 4.199 -6.207 1 95.44 42 ALA B C 1
ATOM 3600 O O . ALA B 1 42 ? 0.935 3.676 -7.301 1 95.44 42 ALA B O 1
ATOM 3601 N N . GLY B 1 43 ? 1.656 4.801 -5.586 1 95.19 43 GLY B N 1
ATOM 3602 C CA . GLY B 1 43 ? 3.07 4.754 -5.918 1 95.19 43 GLY B CA 1
ATOM 3603 C C . GLY B 1 43 ? 3.941 4.293 -4.762 1 95.19 43 GLY B C 1
ATOM 3604 O O . GLY B 1 43 ? 3.877 4.855 -3.668 1 95.19 43 GLY B O 1
ATOM 3605 N N . ASP B 1 44 ? 4.68 3.205 -4.949 1 97.31 44 ASP B N 1
ATOM 3606 C CA . ASP B 1 44 ? 5.645 2.766 -3.943 1 97.31 44 ASP B CA 1
ATOM 3607 C C . ASP B 1 44 ? 6.773 3.779 -3.783 1 97.31 44 ASP B C 1
ATOM 3609 O O . ASP B 1 44 ? 7.156 4.445 -4.746 1 97.31 44 ASP B O 1
ATOM 3613 N N . MET B 1 45 ? 7.363 3.834 -2.553 1 98.5 45 MET B N 1
ATOM 3614 C CA . MET B 1 45 ? 8.344 4.879 -2.287 1 98.5 45 MET B CA 1
ATOM 3615 C C . MET B 1 45 ? 9.633 4.629 -3.064 1 98.5 45 MET B C 1
ATOM 3617 O O . MET B 1 45 ? 10.461 5.531 -3.217 1 98.5 45 MET B O 1
ATOM 3621 N N . THR B 1 46 ? 9.773 3.457 -3.662 1 98.06 46 THR B N 1
ATOM 3622 C CA . THR B 1 46 ? 10.922 3.201 -4.527 1 98.06 46 THR B CA 1
ATOM 3623 C C . THR B 1 46 ? 10.859 4.07 -5.781 1 98.06 46 THR B C 1
ATOM 3625 O O . THR B 1 46 ? 11.883 4.348 -6.402 1 98.06 46 THR B O 1
ATOM 3628 N N . GLU B 1 47 ? 9.633 4.469 -6.141 1 97.25 47 GLU B N 1
ATOM 3629 C CA . GLU B 1 47 ? 9.516 5.414 -7.25 1 97.25 47 GLU B CA 1
ATOM 3630 C C . GLU B 1 47 ? 10.164 6.75 -6.91 1 97.25 47 GLU B C 1
ATOM 3632 O O . GLU B 1 47 ? 10.828 7.355 -7.754 1 97.25 47 GLU B O 1
ATOM 3637 N N . LEU B 1 48 ? 9.922 7.203 -5.715 1 98.06 48 LEU B N 1
ATOM 3638 C CA . LEU B 1 48 ? 10.578 8.422 -5.258 1 98.06 48 LEU B CA 1
ATOM 3639 C C . LEU B 1 48 ? 12.094 8.258 -5.262 1 98.06 48 LEU B C 1
ATOM 3641 O O . LEU B 1 48 ? 12.82 9.156 -5.688 1 98.06 48 LEU B O 1
ATOM 3645 N N . ARG B 1 49 ? 12.547 7.133 -4.785 1 97.88 49 ARG B N 1
ATOM 3646 C CA . ARG B 1 49 ? 13.977 6.844 -4.781 1 97.88 49 ARG B CA 1
ATOM 3647 C C . ARG B 1 49 ? 14.539 6.84 -6.199 1 97.88 49 ARG B C 1
ATOM 3649 O O . ARG B 1 49 ? 15.625 7.375 -6.449 1 97.88 49 ARG B O 1
ATOM 3656 N N . ARG B 1 50 ? 13.828 6.234 -7.129 1 97.88 50 ARG B N 1
ATOM 3657 C CA . ARG B 1 50 ? 14.242 6.191 -8.523 1 97.88 50 ARG B CA 1
ATOM 3658 C C . ARG B 1 50 ? 14.391 7.594 -9.102 1 97.88 50 ARG B C 1
ATOM 3660 O O . ARG B 1 50 ? 15.375 7.895 -9.781 1 97.88 50 ARG B O 1
ATOM 3667 N N . ARG B 1 51 ? 13.445 8.438 -8.836 1 98.25 51 ARG B N 1
ATOM 3668 C CA . ARG B 1 51 ? 13.461 9.789 -9.383 1 98.25 51 ARG B CA 1
ATOM 3669 C C . ARG B 1 51 ? 14.656 10.578 -8.859 1 98.25 51 ARG B C 1
ATOM 3671 O O . ARG B 1 51 ? 15.312 11.297 -9.617 1 98.25 51 ARG B O 1
ATOM 3678 N N . ILE B 1 52 ? 14.945 10.422 -7.578 1 98.38 52 ILE B N 1
ATOM 3679 C CA . ILE B 1 52 ? 16.062 11.125 -6.973 1 98.38 52 ILE B CA 1
ATOM 3680 C C . ILE B 1 52 ? 17.375 10.578 -7.52 1 98.38 52 ILE B C 1
ATOM 3682 O O . ILE B 1 52 ? 18.234 11.336 -7.977 1 98.38 52 ILE B O 1
ATOM 3686 N N . ASP B 1 53 ? 17.5 9.266 -7.578 1 97.44 53 ASP B N 1
ATOM 3687 C CA . ASP B 1 53 ? 18.75 8.609 -7.949 1 97.44 53 ASP B CA 1
ATOM 3688 C C . ASP B 1 53 ? 19.062 8.805 -9.438 1 97.44 53 ASP B C 1
ATOM 3690 O O . ASP B 1 53 ? 20.219 8.922 -9.828 1 97.44 53 ASP B O 1
ATOM 3694 N N . GLN B 1 54 ? 18.031 8.805 -10.234 1 97 54 GLN B N 1
ATOM 3695 C CA . GLN B 1 54 ? 18.25 8.859 -11.68 1 97 54 GLN B CA 1
ATOM 3696 C C . GLN B 1 54 ? 18.031 10.273 -12.211 1 97 54 GLN B C 1
ATOM 3698 O O . GLN B 1 54 ? 17.891 10.477 -13.414 1 97 54 GLN B O 1
ATOM 3703 N N . LYS B 1 55 ? 17.938 11.242 -11.32 1 97.62 55 LYS B N 1
ATOM 3704 C CA . LYS B 1 55 ? 17.828 12.664 -11.641 1 97.62 55 LYS B CA 1
ATOM 3705 C C . LYS B 1 55 ? 16.609 12.953 -12.5 1 97.62 55 LYS B C 1
ATOM 3707 O O . LYS B 1 55 ? 16.703 13.656 -13.516 1 97.62 55 LYS B O 1
ATOM 3712 N N . ILE B 1 56 ? 15.57 12.32 -12.195 1 98 56 ILE B N 1
ATOM 3713 C CA . ILE B 1 56 ? 14.297 12.578 -12.859 1 98 56 ILE B CA 1
ATOM 3714 C C . ILE B 1 56 ? 13.609 13.773 -12.203 1 98 56 ILE B C 1
ATOM 3716 O O . ILE B 1 56 ? 12.578 13.625 -11.547 1 98 56 ILE B O 1
ATOM 3720 N N . TYR B 1 57 ? 14.164 14.922 -12.312 1 98.31 57 TYR B N 1
ATOM 3721 C CA . TYR B 1 57 ? 13.695 16.203 -11.797 1 98.31 57 TYR B CA 1
ATOM 3722 C C . TYR B 1 57 ? 14.359 17.359 -12.531 1 98.31 57 TYR B C 1
ATOM 3724 O O . TYR B 1 57 ? 15.25 17.156 -13.359 1 98.31 57 TYR B O 1
ATOM 3732 N N . ASP B 1 58 ? 13.898 18.531 -12.375 1 98.12 58 ASP B N 1
ATOM 3733 C CA . ASP B 1 58 ? 14.461 19.75 -12.953 1 98.12 58 ASP B CA 1
ATOM 3734 C C . ASP B 1 58 ? 15.656 20.234 -12.141 1 98.12 58 ASP B C 1
ATOM 3736 O O . ASP B 1 58 ? 15.492 20.922 -11.125 1 98.12 58 ASP B O 1
ATOM 3740 N N . GLU B 1 59 ? 16.875 20.062 -12.633 1 97.94 59 GLU B N 1
ATOM 3741 C CA . GLU B 1 59 ? 18.109 20.391 -11.914 1 97.94 59 GLU B CA 1
ATOM 3742 C C . GLU B 1 59 ? 18.266 21.891 -11.711 1 97.94 59 GLU B C 1
ATOM 3744 O O . GLU B 1 59 ? 18.812 22.344 -10.711 1 97.94 59 GLU B O 1
ATOM 3749 N N . ALA B 1 60 ? 17.812 22.625 -12.688 1 98 60 ALA B N 1
ATOM 3750 C CA . ALA B 1 60 ? 17.859 24.078 -12.539 1 98 60 ALA B CA 1
ATOM 3751 C C . ALA B 1 60 ? 16.953 24.531 -11.398 1 98 60 ALA B C 1
ATOM 3753 O O . ALA B 1 60 ? 17.328 25.438 -10.633 1 98 60 ALA B O 1
ATOM 3754 N N . GLU B 1 61 ? 15.82 23.969 -11.305 1 98.31 61 GLU B N 1
ATOM 3755 C CA . GLU B 1 61 ? 14.914 24.312 -10.211 1 98.31 61 GLU B CA 1
ATOM 3756 C C . GLU B 1 61 ? 15.516 23.922 -8.859 1 98.31 61 GLU B C 1
ATOM 3758 O O . GLU B 1 61 ? 15.32 24.625 -7.867 1 98.31 61 GLU B O 1
ATOM 3763 N N . LEU B 1 62 ? 16.203 22.781 -8.797 1 98.69 62 LEU B N 1
ATOM 3764 C CA . LEU B 1 62 ? 16.844 22.375 -7.559 1 98.69 62 LEU B CA 1
ATOM 3765 C C . LEU B 1 62 ? 17.844 23.422 -7.09 1 98.69 62 LEU B C 1
ATOM 3767 O O . LEU B 1 62 ? 17.938 23.703 -5.895 1 98.69 62 LEU B O 1
ATOM 3771 N N . GLU B 1 63 ? 18.594 23.953 -8.047 1 98.5 63 GLU B N 1
ATOM 3772 C CA . GLU B 1 63 ? 19.562 25 -7.691 1 98.5 63 GLU B CA 1
ATOM 3773 C C . GLU B 1 63 ? 18.859 26.219 -7.125 1 98.5 63 GLU B C 1
ATOM 3775 O O . GLU B 1 63 ? 19.344 26.844 -6.18 1 98.5 63 GLU B O 1
ATOM 3780 N N . MET B 1 64 ? 17.734 26.531 -7.719 1 98.56 64 MET B N 1
ATOM 3781 C CA . MET B 1 64 ? 16.922 27.625 -7.219 1 98.56 64 MET B CA 1
ATOM 3782 C C . MET B 1 64 ? 16.438 27.359 -5.797 1 98.56 64 MET B C 1
ATOM 3784 O O . MET B 1 64 ? 16.5 28.234 -4.934 1 98.56 64 MET B O 1
ATOM 3788 N N . ALA B 1 65 ? 15.977 26.172 -5.598 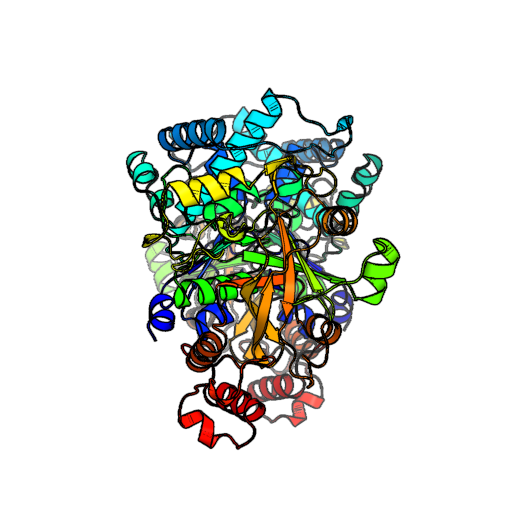1 98.81 65 ALA B N 1
ATOM 3789 C CA . ALA B 1 65 ? 15.461 25.781 -4.289 1 98.81 65 ALA B CA 1
ATOM 3790 C C . ALA B 1 65 ? 16.562 25.828 -3.229 1 98.81 65 ALA B C 1
ATOM 3792 O O . ALA B 1 65 ? 16.328 26.281 -2.105 1 98.81 65 ALA B O 1
ATOM 3793 N N . LEU B 1 66 ? 17.734 25.328 -3.562 1 98.75 66 LEU B N 1
ATOM 3794 C CA . LEU B 1 66 ? 18.859 25.328 -2.641 1 98.75 66 LEU B CA 1
ATOM 3795 C C . LEU B 1 66 ? 19.266 26.75 -2.275 1 98.75 66 LEU B C 1
ATOM 3797 O O . LEU B 1 66 ? 19.516 27.047 -1.105 1 98.75 66 LEU B O 1
ATOM 3801 N N . ALA B 1 67 ? 19.312 27.625 -3.26 1 98.69 67 ALA B N 1
ATOM 3802 C CA . ALA B 1 67 ? 19.656 29.016 -3.018 1 98.69 67 ALA B CA 1
ATOM 3803 C C . ALA B 1 67 ? 18.625 29.688 -2.131 1 98.69 67 ALA B C 1
ATOM 3805 O O . ALA B 1 67 ? 18.969 30.484 -1.25 1 98.69 67 ALA B O 1
ATOM 3806 N N . TRP B 1 68 ? 17.422 29.391 -2.445 1 98.75 68 TRP B N 1
ATOM 3807 C CA . TRP B 1 68 ? 16.328 29.938 -1.657 1 98.75 68 TRP B CA 1
ATOM 3808 C C . TRP B 1 68 ? 16.406 29.469 -0.209 1 98.75 68 TRP B C 1
ATOM 3810 O O . TRP B 1 68 ? 16.203 30.25 0.719 1 98.75 68 TRP B O 1
ATOM 3820 N N . ALA B 1 69 ? 16.688 28.219 0.01 1 98.69 69 ALA B N 1
ATOM 3821 C CA . ALA B 1 69 ? 16.828 27.672 1.355 1 98.69 69 ALA B CA 1
ATOM 3822 C C . ALA B 1 69 ? 18 28.312 2.094 1 98.69 69 ALA B C 1
ATOM 3824 O O . ALA B 1 69 ? 17.891 28.609 3.287 1 98.69 69 ALA B O 1
ATOM 3825 N N . ASP B 1 70 ? 19.094 28.5 1.43 1 98.25 70 ASP B N 1
ATOM 3826 C CA . ASP B 1 70 ? 20.281 29.125 2.023 1 98.25 70 ASP B CA 1
ATOM 3827 C C . ASP B 1 70 ? 19.953 30.516 2.547 1 98.25 70 ASP B C 1
ATOM 3829 O O . ASP B 1 70 ? 20.484 30.953 3.574 1 98.25 70 ASP B O 1
ATOM 3833 N N . LYS B 1 71 ? 19.094 31.109 1.851 1 98.12 71 LYS B N 1
ATOM 3834 C CA . LYS B 1 71 ? 18.734 32.5 2.189 1 98.12 71 LYS B CA 1
ATOM 3835 C C . LYS B 1 71 ? 17.688 32.531 3.293 1 98.12 71 LYS B C 1
ATOM 3837 O O . LYS B 1 71 ? 17.703 33.438 4.133 1 98.12 71 LYS B O 1
ATOM 3842 N N . ASN B 1 72 ? 16.781 31.609 3.322 1 98.31 72 ASN B N 1
ATOM 3843 C CA . ASN B 1 72 ? 15.562 31.812 4.105 1 98.31 72 ASN B CA 1
ATOM 3844 C C . ASN B 1 72 ? 15.5 30.859 5.297 1 98.31 72 ASN B C 1
ATOM 3846 O O . ASN B 1 72 ? 14.781 31.109 6.262 1 98.31 72 ASN B O 1
ATOM 3850 N N . PHE B 1 73 ? 16.172 29.688 5.203 1 98.5 73 PHE B N 1
ATOM 3851 C CA . PHE B 1 73 ? 16.078 28.703 6.277 1 98.5 73 PHE B CA 1
ATOM 3852 C C . PHE B 1 73 ? 16.875 29.156 7.496 1 98.5 73 PHE B C 1
ATOM 3854 O O . PHE B 1 73 ? 18.016 29.609 7.371 1 98.5 73 PHE B O 1
ATOM 3861 N N . ARG B 1 74 ? 16.25 29.125 8.633 1 98.25 74 ARG B N 1
ATOM 3862 C CA . ARG B 1 74 ? 16.906 29.25 9.938 1 98.25 74 ARG B CA 1
ATOM 3863 C C . ARG B 1 74 ? 16.984 27.906 10.641 1 98.25 74 ARG B C 1
ATOM 3865 O O . ARG B 1 74 ? 15.977 27.219 10.797 1 98.25 74 ARG B O 1
ATOM 3872 N N . TYR B 1 75 ? 18.141 27.531 11.039 1 97.88 75 TYR B N 1
ATOM 3873 C CA . TYR B 1 75 ? 18.312 26.203 11.617 1 97.88 75 TYR B CA 1
ATOM 3874 C C . TYR B 1 75 ? 18.266 26.25 13.141 1 97.88 75 TYR B C 1
ATOM 3876 O O . TYR B 1 75 ? 18.859 27.141 13.75 1 97.88 75 TYR B O 1
ATOM 3884 N N . GLY B 1 76 ? 17.453 25.406 13.648 1 97.06 76 GLY B N 1
ATOM 3885 C CA . GLY B 1 76 ? 17.297 25.344 15.094 1 97.06 76 GLY B CA 1
ATOM 3886 C C . GLY B 1 76 ? 18.25 24.391 15.766 1 97.06 76 GLY B C 1
ATOM 3887 O O . GLY B 1 76 ? 19.219 23.938 15.148 1 97.06 76 GLY B O 1
ATOM 3888 N N . GLU B 1 77 ? 17.984 24.141 17 1 94.94 77 GLU B N 1
ATOM 3889 C CA . GLU B 1 77 ? 18.859 23.312 17.844 1 94.94 77 GLU B CA 1
ATOM 3890 C C . GLU B 1 77 ? 18.875 21.859 17.375 1 94.94 77 GLU B C 1
ATOM 3892 O O . GLU B 1 77 ? 17.844 21.312 16.984 1 94.94 77 GLU B O 1
ATOM 3897 N N . ASP B 1 78 ? 20.047 21.234 17.344 1 96.69 78 ASP B N 1
ATOM 3898 C CA . ASP B 1 78 ? 20.219 19.797 17.141 1 96.69 78 ASP B CA 1
ATOM 3899 C C . ASP B 1 78 ? 20.219 19.047 18.469 1 96.69 78 ASP B C 1
ATOM 3901 O O . ASP B 1 78 ? 21.219 19.062 19.188 1 96.69 78 ASP B O 1
ATOM 3905 N N . GLN B 1 79 ? 19.188 18.375 18.75 1 96 79 GLN B N 1
ATOM 3906 C CA . GLN B 1 79 ? 19.031 17.734 20.047 1 96 79 GLN B CA 1
ATOM 3907 C C . GLN B 1 79 ? 19.531 16.297 20.016 1 96 79 GLN B C 1
ATOM 3909 O O . GLN B 1 79 ? 19.375 15.555 21 1 96 79 GLN B O 1
ATOM 3914 N N . ASN B 1 80 ? 20.125 15.883 18.906 1 97.31 80 ASN B N 1
ATOM 3915 C CA . ASN B 1 80 ? 20.641 14.523 18.781 1 97.31 80 ASN B CA 1
ATOM 3916 C C . ASN B 1 80 ? 21.875 14.305 19.656 1 97.31 80 ASN B C 1
ATOM 3918 O O . ASN B 1 80 ? 22.625 15.25 19.906 1 97.31 80 ASN B O 1
ATOM 3922 N N . ALA B 1 81 ? 22.062 13.055 20.172 1 96.81 81 ALA B N 1
ATOM 3923 C CA . ALA B 1 81 ? 23.328 12.68 20.781 1 96.81 81 ALA B CA 1
ATOM 3924 C C . ALA B 1 81 ? 24.5 12.906 19.828 1 96.81 81 ALA B C 1
ATOM 3926 O O . ALA B 1 81 ? 24.312 12.883 18.609 1 96.81 81 ALA B O 1
ATOM 3927 N N . SER B 1 82 ? 25.609 13.117 20.344 1 96.56 82 SER B N 1
ATOM 3928 C CA . SER B 1 82 ? 26.781 13.492 19.562 1 96.56 82 SER B CA 1
ATOM 3929 C C . SER B 1 82 ? 27.062 12.477 18.469 1 96.56 82 SER B C 1
ATOM 3931 O O . SER B 1 82 ? 27.469 12.852 17.359 1 96.56 82 SER B O 1
ATOM 3933 N N . GLN B 1 83 ? 26.844 11.203 18.75 1 95.31 83 GLN B N 1
ATOM 3934 C CA . GLN B 1 83 ? 27.156 10.148 17.797 1 95.31 83 GLN B CA 1
ATOM 3935 C C . GLN B 1 83 ? 26.219 10.195 16.578 1 95.31 83 GLN B C 1
ATOM 3937 O O . GLN B 1 83 ? 26.516 9.625 15.539 1 95.31 83 GLN B O 1
ATOM 3942 N N . TYR B 1 84 ? 25.109 10.875 16.719 1 95.88 84 TYR B N 1
ATOM 3943 C CA . TYR B 1 84 ? 24.125 10.922 15.633 1 95.88 84 TYR B CA 1
ATOM 3944 C C . TYR B 1 84 ? 24.141 12.273 14.938 1 95.88 84 TYR B C 1
ATOM 3946 O O . TYR B 1 84 ? 23.406 12.5 13.977 1 95.88 84 TYR B O 1
ATOM 3954 N N . LYS B 1 85 ? 24.938 13.203 15.445 1 96.69 85 LYS B N 1
ATOM 3955 C CA . LYS B 1 85 ? 25.031 14.508 14.805 1 96.69 85 LYS B CA 1
ATOM 3956 C C . LYS B 1 85 ? 25.781 14.422 13.477 1 96.69 85 LYS B C 1
ATOM 3958 O O . LYS B 1 85 ? 26.75 13.672 13.352 1 96.69 85 LYS B O 1
ATOM 3963 N N . ARG B 1 86 ? 25.281 15.203 12.531 1 94.94 86 ARG B N 1
ATOM 3964 C CA . ARG B 1 86 ? 25.844 15.203 11.18 1 94.94 86 ARG B CA 1
ATOM 3965 C C . ARG B 1 86 ? 26.75 16.406 10.969 1 94.94 86 ARG B C 1
ATOM 3967 O O . ARG B 1 86 ? 26.578 17.453 11.609 1 94.94 86 ARG B O 1
ATOM 3974 N N . ASN B 1 87 ? 27.766 16.172 10.102 1 96.12 87 ASN B N 1
ATOM 3975 C CA . ASN B 1 87 ? 28.641 17.297 9.766 1 96.12 87 ASN B CA 1
ATOM 3976 C C . ASN B 1 87 ? 28.031 18.172 8.68 1 96.12 87 ASN B C 1
ATOM 3978 O O . ASN B 1 87 ? 26.922 17.922 8.219 1 96.12 87 ASN B O 1
ATOM 3982 N N . GLU B 1 88 ? 28.75 19.156 8.281 1 95.56 88 GLU B N 1
ATOM 3983 C CA . GLU B 1 88 ? 28.234 20.156 7.355 1 95.56 88 GLU B CA 1
ATOM 3984 C C . GLU B 1 88 ? 27.875 19.531 6.008 1 95.56 88 GLU B C 1
ATOM 3986 O O . GLU B 1 88 ? 26.828 19.812 5.438 1 95.56 88 GLU B O 1
ATOM 3991 N N . ALA B 1 89 ? 28.781 18.719 5.52 1 97.31 89 ALA B N 1
ATOM 3992 C CA . ALA B 1 89 ? 28.562 18.062 4.227 1 97.31 89 ALA B CA 1
ATOM 3993 C C . ALA B 1 89 ? 27.359 17.141 4.273 1 97.31 89 ALA B C 1
ATOM 3995 O O . ALA B 1 89 ? 26.578 17.094 3.32 1 97.31 89 ALA B O 1
ATOM 3996 N N . GLN B 1 90 ? 27.219 16.391 5.359 1 97 90 GLN B N 1
ATOM 3997 C CA . GLN B 1 90 ? 26.094 15.492 5.551 1 97 90 GLN B CA 1
ATOM 3998 C C . GLN B 1 90 ? 24.781 16.266 5.637 1 97 90 GLN B C 1
ATOM 4000 O O . GLN B 1 90 ? 23.766 15.859 5.062 1 97 90 GLN B O 1
ATOM 4005 N N . ASN B 1 91 ? 24.781 17.359 6.34 1 96.81 91 ASN B N 1
ATOM 4006 C CA . ASN B 1 91 ? 23.594 18.203 6.469 1 96.81 91 ASN B CA 1
ATOM 4007 C C . ASN B 1 91 ? 23.172 18.781 5.125 1 96.81 91 ASN B C 1
ATOM 4009 O O . ASN B 1 91 ? 21.984 18.891 4.836 1 96.81 91 ASN B O 1
ATOM 4013 N N . ARG B 1 92 ? 24.172 19.203 4.383 1 97.5 92 ARG B N 1
ATOM 4014 C CA . ARG B 1 92 ? 23.875 19.734 3.053 1 97.5 92 ARG B CA 1
ATOM 4015 C C . ARG B 1 92 ? 23.234 18.672 2.168 1 97.5 92 ARG B C 1
ATOM 4017 O O . ARG B 1 92 ? 22.297 18.969 1.415 1 97.5 92 ARG B O 1
ATOM 4024 N N . ALA B 1 93 ? 23.734 17.453 2.238 1 97.94 93 ALA B N 1
ATOM 4025 C CA . ALA B 1 93 ? 23.172 16.344 1.471 1 97.94 93 ALA B CA 1
ATOM 4026 C C . ALA B 1 93 ? 21.734 16.062 1.891 1 97.94 93 ALA B C 1
ATOM 4028 O O . ALA B 1 93 ? 20.875 15.789 1.049 1 97.94 93 ALA B O 1
ATOM 4029 N N . VAL B 1 94 ? 21.516 16.125 3.162 1 97.94 94 VAL B N 1
ATOM 4030 C CA . VAL B 1 94 ? 20.188 15.922 3.715 1 97.94 94 VAL B CA 1
ATOM 4031 C C . VAL B 1 94 ? 19.234 17 3.217 1 97.94 94 VAL B C 1
ATOM 4033 O O . VAL B 1 94 ? 18.109 16.719 2.809 1 97.94 94 VAL B O 1
ATOM 4036 N N . LEU B 1 95 ? 19.656 18.234 3.254 1 98.5 95 LEU B N 1
ATOM 4037 C CA . LEU B 1 95 ? 18.859 19.344 2.77 1 98.5 95 LEU B CA 1
ATOM 4038 C C . LEU B 1 95 ? 18.5 19.156 1.297 1 98.5 95 LEU B C 1
ATOM 4040 O O . LEU B 1 95 ? 17.359 19.344 0.9 1 98.5 95 LEU B O 1
ATOM 4044 N N . LYS B 1 96 ? 19.516 18.859 0.555 1 98.75 96 LYS B N 1
ATOM 4045 C CA . LYS B 1 96 ? 19.312 18.641 -0.875 1 98.75 96 LYS B CA 1
ATOM 4046 C C . LYS B 1 96 ? 18.266 17.562 -1.128 1 98.75 96 LYS B C 1
ATOM 4048 O O . LYS B 1 96 ? 17.359 17.75 -1.942 1 98.75 96 LYS B O 1
ATOM 4053 N N . GLU B 1 97 ? 18.375 16.469 -0.493 1 98.62 97 GLU B N 1
ATOM 4054 C CA . GLU B 1 97 ? 17.438 15.367 -0.684 1 98.62 97 GLU B CA 1
ATOM 4055 C C . GLU B 1 97 ? 16.031 15.75 -0.218 1 98.62 97 GLU B C 1
ATOM 4057 O O . GLU B 1 97 ? 15.039 15.344 -0.822 1 98.62 97 GLU B O 1
ATOM 4062 N N . SER B 1 98 ? 15.945 16.5 0.858 1 98.69 98 SER B N 1
ATOM 4063 C CA . SER B 1 98 ? 14.656 16.953 1.364 1 98.69 98 SER B CA 1
ATOM 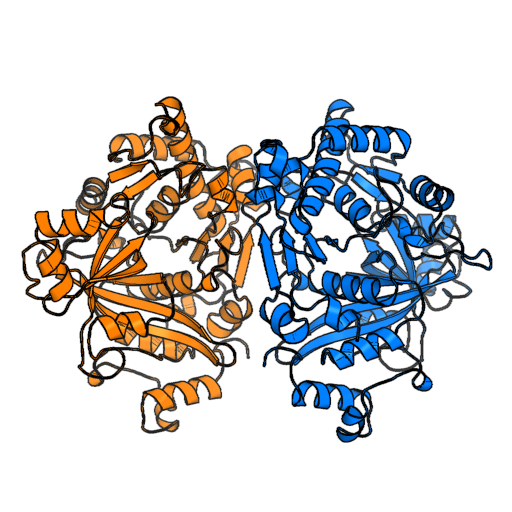4064 C C . SER B 1 98 ? 13.938 17.828 0.342 1 98.69 98 SER B C 1
ATOM 4066 O O . SER B 1 98 ? 12.727 17.703 0.146 1 98.69 98 SER B O 1
ATOM 4068 N N . LEU B 1 99 ? 14.688 18.703 -0.29 1 98.88 99 LEU B N 1
ATOM 4069 C CA . LEU B 1 99 ? 14.117 19.562 -1.316 1 98.88 99 LEU B CA 1
ATOM 4070 C C . LEU B 1 99 ? 13.75 18.766 -2.559 1 98.88 99 LEU B C 1
ATOM 4072 O O . LEU B 1 99 ? 12.727 19.047 -3.197 1 98.88 99 LEU B O 1
ATOM 4076 N N . LEU B 1 100 ? 14.562 17.781 -2.912 1 98.88 100 LEU B N 1
ATOM 4077 C CA . LEU B 1 100 ? 14.266 16.891 -4.031 1 98.88 100 LEU B CA 1
ATOM 4078 C C . LEU B 1 100 ? 12.977 16.109 -3.787 1 98.88 100 LEU B C 1
ATOM 4080 O O . LEU B 1 100 ? 12.195 15.891 -4.715 1 98.88 100 LEU B O 1
ATOM 4084 N N . MET B 1 101 ? 12.805 15.672 -2.555 1 98.88 101 MET B N 1
ATOM 4085 C CA . MET B 1 101 ? 11.562 14.992 -2.215 1 98.88 101 MET B CA 1
ATOM 4086 C C . MET B 1 101 ? 10.359 15.891 -2.504 1 98.88 101 MET B C 1
ATOM 4088 O O . MET B 1 101 ? 9.367 15.43 -3.074 1 98.88 101 MET B O 1
ATOM 4092 N N . ALA B 1 102 ? 10.422 17.141 -2.096 1 98.88 102 ALA B N 1
ATOM 4093 C CA . ALA B 1 102 ? 9.336 18.078 -2.346 1 98.88 102 ALA B CA 1
ATOM 4094 C C . ALA B 1 102 ? 9.062 18.219 -3.84 1 98.88 102 ALA B C 1
ATOM 4096 O O . ALA B 1 102 ? 7.906 18.172 -4.273 1 98.88 102 ALA B O 1
ATOM 4097 N N . MET B 1 103 ? 10.125 18.391 -4.602 1 98.75 103 MET B N 1
ATOM 4098 C CA . MET B 1 103 ? 10.016 18.578 -6.043 1 98.75 103 MET B CA 1
ATOM 4099 C C . MET B 1 103 ? 9.422 17.344 -6.711 1 98.75 103 MET B C 1
ATOM 4101 O O . MET B 1 103 ? 8.508 17.453 -7.535 1 98.75 103 MET B O 1
ATOM 4105 N N . CYS B 1 104 ? 9.922 16.203 -6.332 1 98.81 104 CYS B N 1
ATOM 4106 C CA . CYS B 1 104 ? 9.492 14.969 -6.969 1 98.81 104 CYS B CA 1
ATOM 4107 C C . CYS B 1 104 ? 8.039 14.656 -6.637 1 98.81 104 CYS B C 1
ATOM 4109 O O . CYS B 1 104 ? 7.277 14.234 -7.508 1 98.81 104 CYS B O 1
ATOM 4111 N N . ILE B 1 105 ? 7.633 14.828 -5.375 1 98.88 105 ILE B N 1
ATOM 4112 C CA . ILE B 1 105 ? 6.254 14.562 -4.984 1 98.88 105 ILE B CA 1
ATOM 4113 C C . ILE B 1 105 ? 5.316 15.508 -5.727 1 98.88 105 ILE B C 1
ATOM 4115 O O . ILE B 1 105 ? 4.273 15.094 -6.234 1 98.88 105 ILE B O 1
ATOM 4119 N N . ARG B 1 106 ? 5.688 16.766 -5.805 1 98.75 106 ARG B N 1
ATOM 4120 C CA . ARG B 1 106 ? 4.902 17.734 -6.559 1 98.75 106 ARG B CA 1
ATOM 4121 C C . ARG B 1 106 ? 4.758 17.312 -8.016 1 98.75 106 ARG B C 1
ATOM 4123 O O . ARG B 1 106 ? 3.658 17.344 -8.57 1 98.75 106 ARG B O 1
ATOM 4130 N N . ASP B 1 107 ? 5.898 16.938 -8.641 1 98.62 107 ASP B N 1
ATOM 4131 C CA . ASP B 1 107 ? 5.883 16.516 -10.039 1 98.62 107 ASP B CA 1
ATOM 4132 C C . ASP B 1 107 ? 5.039 15.266 -10.234 1 98.62 107 ASP B C 1
ATOM 4134 O O . ASP B 1 107 ? 4.387 15.102 -11.266 1 98.62 107 ASP B O 1
ATOM 4138 N N . MET B 1 108 ? 5.121 14.359 -9.281 1 98.56 108 MET B N 1
ATOM 4139 C CA . MET B 1 108 ? 4.293 13.164 -9.352 1 98.56 108 MET B CA 1
ATOM 4140 C C . MET B 1 108 ? 2.811 13.516 -9.281 1 98.56 108 MET B C 1
ATOM 4142 O O . MET B 1 108 ? 1.981 12.867 -9.922 1 98.56 108 MET B O 1
ATOM 4146 N N . MET B 1 109 ? 2.479 14.5 -8.516 1 98.62 109 MET B N 1
ATOM 4147 C CA . MET B 1 109 ? 1.082 14.906 -8.391 1 98.62 109 MET B CA 1
ATOM 4148 C C . MET B 1 109 ? 0.581 15.555 -9.672 1 98.62 109 MET B C 1
ATOM 4150 O O . MET B 1 109 ? -0.419 15.117 -10.242 1 98.62 109 MET B O 1
ATOM 4154 N N . GLN B 1 110 ? 1.342 16.547 -10.164 1 97.62 110 GLN B N 1
ATOM 4155 C CA . GLN B 1 110 ? 0.755 17.453 -11.141 1 97.62 110 GLN B CA 1
ATOM 4156 C C . GLN B 1 110 ? 1.485 17.375 -12.477 1 97.62 110 GLN B C 1
ATOM 4158 O O . GLN B 1 110 ? 1.028 17.938 -13.477 1 97.62 110 GLN B O 1
ATOM 4163 N N . GLY B 1 111 ? 2.6 16.734 -12.531 1 97.69 111 GLY B N 1
ATOM 4164 C CA . GLY B 1 111 ? 3.402 16.703 -13.742 1 97.69 111 GLY B CA 1
ATOM 4165 C C . GLY B 1 111 ? 4.414 17.828 -13.82 1 97.69 111 GLY B C 1
ATOM 4166 O O . GLY B 1 111 ? 4.418 18.719 -12.969 1 97.69 111 GLY B O 1
ATOM 4167 N N . ASN B 1 112 ? 5.305 17.75 -14.664 1 97.69 112 ASN B N 1
ATOM 4168 C CA . ASN B 1 112 ? 6.34 18.75 -14.938 1 97.69 112 ASN B CA 1
ATOM 4169 C C . ASN B 1 112 ? 6.789 18.703 -16.391 1 97.69 112 ASN B C 1
ATOM 4171 O O . ASN B 1 112 ? 7.477 17.766 -16.812 1 97.69 112 ASN B O 1
ATOM 4175 N N . LYS B 1 113 ? 6.5 19.703 -17.141 1 96.5 113 LYS B N 1
ATOM 4176 C CA . LYS B 1 113 ? 6.781 19.75 -18.578 1 96.5 113 LYS B CA 1
ATOM 4177 C C . LYS B 1 113 ? 8.281 19.672 -18.844 1 96.5 113 LYS B C 1
ATOM 4179 O O . LYS B 1 113 ? 8.703 19.188 -19.891 1 96.5 113 LYS B O 1
ATOM 4184 N N . THR B 1 114 ? 9.07 20.188 -17.906 1 97.25 114 THR B N 1
ATOM 4185 C CA . THR B 1 114 ? 10.516 20.172 -18.078 1 97.25 114 THR B CA 1
ATOM 4186 C C . THR B 1 114 ? 11.031 18.734 -18.203 1 97.25 114 THR B C 1
ATOM 4188 O O . THR B 1 114 ? 12 18.484 -18.922 1 97.25 114 THR B O 1
ATOM 4191 N N . LEU B 1 115 ? 10.414 17.781 -17.5 1 97.56 115 LEU B N 1
ATOM 4192 C CA . LEU B 1 115 ? 10.812 16.375 -17.594 1 97.56 115 LEU B CA 1
ATOM 4193 C C . LEU B 1 115 ? 10.539 15.828 -18.984 1 97.56 115 LEU B C 1
ATOM 4195 O O . LEU B 1 115 ? 11.305 15 -19.484 1 97.56 115 LEU B O 1
ATOM 4199 N N . ALA B 1 116 ? 9.438 16.281 -19.625 1 96.88 116 ALA B N 1
ATOM 4200 C CA . ALA B 1 116 ? 9.148 15.867 -20.984 1 96.88 116 ALA B CA 1
ATOM 4201 C C . ALA B 1 116 ? 10.25 16.312 -21.938 1 96.88 116 ALA B C 1
ATOM 4203 O O . ALA B 1 116 ? 10.633 15.562 -22.859 1 96.88 116 ALA B O 1
ATOM 4204 N N . ASP B 1 117 ? 10.711 17.469 -21.781 1 96.5 117 ASP B N 1
ATOM 4205 C CA . ASP B 1 117 ? 11.789 18.016 -22.594 1 96.5 117 ASP B CA 1
ATOM 4206 C C . ASP B 1 117 ? 13.062 17.188 -22.453 1 96.5 117 ASP B C 1
ATOM 4208 O O . ASP B 1 117 ? 13.875 17.141 -23.375 1 96.5 117 ASP B O 1
ATOM 4212 N N . LYS B 1 118 ? 13.219 16.516 -21.281 1 95.19 118 LYS B N 1
ATOM 4213 C CA . LYS B 1 118 ? 14.367 15.656 -21.016 1 95.19 118 LYS B CA 1
ATOM 4214 C C . LYS B 1 118 ? 14.148 14.258 -21.578 1 95.19 118 LYS B C 1
ATOM 4216 O O . LYS B 1 118 ? 14.984 13.367 -21.406 1 95.19 118 LYS B O 1
ATOM 4221 N N . GLY B 1 119 ? 13.016 14.078 -22.219 1 95.38 119 GLY B N 1
ATOM 4222 C CA . GLY B 1 119 ? 12.695 12.781 -22.797 1 95.38 119 GLY B CA 1
ATOM 4223 C C . GLY B 1 119 ? 11.992 11.852 -21.812 1 95.38 119 GLY B C 1
ATOM 4224 O O . GLY B 1 119 ? 11.766 10.68 -22.125 1 95.38 119 GLY B O 1
ATOM 4225 N N . LEU B 1 120 ? 11.688 12.336 -20.625 1 96.19 120 LEU B N 1
ATOM 4226 C CA . LEU B 1 120 ? 10.992 11.57 -19.594 1 96.19 120 LEU B CA 1
ATOM 4227 C C . LEU B 1 120 ? 9.492 11.844 -19.641 1 96.19 120 LEU B C 1
ATOM 4229 O O . LEU B 1 120 ? 8.914 12.328 -18.656 1 96.19 120 LEU B O 1
ATOM 4233 N N . VAL B 1 121 ? 8.836 11.461 -20.734 1 96.56 121 VAL B N 1
ATOM 4234 C CA . VAL B 1 121 ? 7.465 11.844 -21.047 1 96.56 121 VAL B CA 1
ATOM 4235 C C . VAL B 1 121 ? 6.5 11.195 -20.062 1 96.56 121 VAL B C 1
ATOM 4237 O O . VAL B 1 121 ? 5.582 11.852 -19.562 1 96.56 121 VAL B O 1
ATOM 4240 N N . GLU B 1 122 ? 6.691 9.953 -19.781 1 94.31 122 GLU B N 1
ATOM 4241 C CA . GLU B 1 122 ? 5.797 9.273 -18.844 1 94.31 122 GLU B CA 1
ATOM 4242 C C . GLU B 1 122 ? 5.824 9.93 -17.469 1 94.31 122 GLU B C 1
ATOM 4244 O O . GLU B 1 122 ? 4.773 10.227 -16.906 1 94.31 122 GLU B O 1
ATOM 4249 N N . GLU B 1 123 ? 7.051 10.164 -16.969 1 95.38 123 GLU B N 1
ATOM 4250 C CA . GLU B 1 123 ? 7.211 10.75 -15.633 1 95.38 123 GLU B CA 1
ATOM 4251 C C . GLU B 1 123 ? 6.734 12.203 -15.609 1 95.38 123 GLU B C 1
ATOM 4253 O O . GLU B 1 123 ? 6.445 12.75 -14.547 1 95.38 123 GLU B O 1
ATOM 4258 N N . SER B 1 124 ? 6.645 12.82 -16.781 1 97.38 124 SER B N 1
ATOM 4259 C CA . SER B 1 124 ? 6.27 14.227 -16.875 1 97.38 124 SER B CA 1
ATOM 4260 C C . SER B 1 124 ? 4.766 14.414 -16.688 1 97.38 124 SER B C 1
ATOM 4262 O O . SER B 1 124 ? 4.301 15.516 -16.406 1 97.38 124 SER B O 1
ATOM 4264 N N . LEU B 1 125 ? 3.941 13.469 -16.875 1 96.56 125 LEU B N 1
ATOM 4265 C CA . LEU B 1 125 ? 2.488 13.586 -16.938 1 96.56 125 LEU B CA 1
ATOM 4266 C C . LEU B 1 125 ? 1.896 13.828 -15.562 1 96.56 125 LEU B C 1
ATOM 4268 O O . LEU B 1 125 ? 0.876 14.508 -15.43 1 96.56 125 LEU B O 1
ATOM 4272 N N . GLY B 1 126 ? 2.566 13.266 -14.492 1 95.5 126 GLY B N 1
ATOM 4273 C CA . GLY B 1 126 ? 1.966 13.297 -13.172 1 95.5 126 GLY B CA 1
ATOM 4274 C C . GLY B 1 126 ? 0.743 12.406 -13.047 1 95.5 126 GLY B C 1
ATOM 4275 O O . GLY B 1 126 ? 0.367 11.727 -14.008 1 95.5 126 GLY B O 1
ATOM 4276 N N . TYR B 1 127 ? 0.017 12.461 -11.93 1 97.25 127 TYR B N 1
ATOM 4277 C CA . TYR B 1 127 ? -1.084 11.539 -11.664 1 97.25 127 TYR B CA 1
ATOM 4278 C C . TYR B 1 127 ? -2.4 12.289 -11.516 1 97.25 127 TYR B C 1
ATOM 4280 O O . TYR B 1 127 ? -3.365 11.758 -10.961 1 97.25 127 TYR B O 1
ATOM 4288 N N . ASN B 1 128 ? -2.459 13.555 -11.945 1 97.81 128 ASN B N 1
ATOM 4289 C CA . ASN B 1 128 ? -3.668 14.367 -11.828 1 97.81 128 ASN B CA 1
ATOM 4290 C C . ASN B 1 128 ? -4.184 14.406 -10.398 1 97.81 128 ASN B C 1
ATOM 4292 O O . ASN B 1 128 ? -5.387 14.297 -10.156 1 97.81 128 ASN B O 1
ATOM 4296 N N . ALA B 1 129 ? -3.293 14.547 -9.477 1 98.69 129 ALA B N 1
ATOM 4297 C CA . ALA B 1 129 ? -3.633 14.469 -8.062 1 98.69 129 ALA B CA 1
ATOM 4298 C C . ALA B 1 129 ? -3.852 15.859 -7.473 1 98.69 129 ALA B C 1
ATOM 4300 O O . ALA B 1 129 ? -3.031 16.766 -7.672 1 98.69 129 ALA B O 1
ATOM 4301 N N . ILE B 1 130 ? -4.969 16.016 -6.715 1 98.5 130 ILE B N 1
ATOM 4302 C CA . ILE B 1 130 ? -5.234 17.266 -6.023 1 98.5 130 ILE B CA 1
ATOM 4303 C C . ILE B 1 130 ? -4.938 17.094 -4.531 1 98.5 130 ILE B C 1
ATOM 4305 O O . ILE B 1 130 ? -4.961 18.078 -3.779 1 98.5 130 ILE B O 1
ATOM 4309 N N . ALA B 1 131 ? -4.672 15.922 -4.094 1 98.81 131 ALA B N 1
ATOM 4310 C CA . ALA B 1 131 ? -4.191 15.562 -2.762 1 98.81 131 ALA B CA 1
ATOM 4311 C C . ALA B 1 131 ? -3.26 14.352 -2.822 1 98.81 131 ALA B C 1
ATOM 4313 O O . ALA B 1 131 ? -3.361 13.531 -3.73 1 98.81 131 ALA B O 1
ATOM 4314 N N . ALA B 1 132 ? -2.375 14.281 -1.919 1 98.81 132 ALA B N 1
ATOM 4315 C CA . ALA B 1 132 ? -1.432 13.172 -1.83 1 98.81 132 ALA B CA 1
ATOM 4316 C C . ALA B 1 132 ? -1.112 12.836 -0.375 1 98.81 132 ALA B C 1
ATOM 4318 O O . ALA B 1 132 ? -1.563 13.531 0.541 1 98.81 132 ALA B O 1
ATOM 4319 N N . GLY B 1 133 ? -0.472 11.789 -0.148 1 98.62 133 GLY B N 1
ATOM 4320 C CA . GLY B 1 133 ? 0.12 11.406 1.123 1 98.62 133 GLY B CA 1
ATOM 4321 C C . GLY B 1 133 ? 1.477 10.742 0.973 1 98.62 133 GLY B C 1
ATOM 4322 O O . GLY B 1 133 ? 1.779 10.164 -0.074 1 98.62 133 GLY B O 1
ATOM 4323 N N . PHE B 1 134 ? 2.256 10.898 1.936 1 98.62 134 PHE B N 1
ATOM 4324 C CA . PHE B 1 134 ? 3.576 10.289 1.97 1 98.62 134 PHE B CA 1
ATOM 4325 C C . PHE B 1 134 ? 3.74 9.422 3.213 1 98.62 134 PHE B C 1
ATOM 4327 O O . PHE B 1 134 ? 3.564 9.898 4.336 1 98.62 134 PHE B O 1
ATOM 4334 N N . GLN B 1 135 ? 4.094 8.156 3.018 1 97.94 135 GLN B N 1
ATOM 4335 C CA . GLN B 1 135 ? 4.23 7.211 4.117 1 97.94 135 GLN B CA 1
ATOM 4336 C C . GLN B 1 135 ? 5.395 7.586 5.027 1 97.94 135 GLN B C 1
ATOM 4338 O O . GLN B 1 135 ? 5.199 7.848 6.219 1 97.94 135 GLN B O 1
ATOM 4343 N N . GLY B 1 136 ? 6.586 7.637 4.477 1 97 136 GLY B N 1
ATOM 4344 C CA . GLY B 1 136 ? 7.793 7.945 5.227 1 97 136 GLY B CA 1
ATOM 4345 C C . GLY B 1 136 ? 8.164 6.867 6.227 1 97 136 GLY B C 1
ATOM 4346 O O . GLY B 1 136 ? 8.977 5.992 5.926 1 97 136 GLY B O 1
ATOM 4347 N N . GLN B 1 137 ? 7.469 6.895 7.461 1 93.69 137 GLN B N 1
ATOM 4348 C CA . GLN B 1 137 ? 7.801 5.969 8.539 1 93.69 137 GLN B CA 1
ATOM 4349 C C . GLN B 1 137 ? 7.105 4.625 8.336 1 93.69 137 GLN B C 1
ATOM 4351 O O . GLN B 1 137 ? 5.98 4.57 7.84 1 93.69 137 GLN B O 1
ATOM 4356 N N . ARG B 1 138 ? 7.871 3.529 8.562 1 91.31 138 ARG B N 1
ATOM 4357 C CA . ARG B 1 138 ? 9.258 3.539 9.023 1 91.31 138 ARG B CA 1
ATOM 4358 C C . ARG B 1 138 ? 10.203 3.133 7.898 1 91.31 138 ARG B C 1
ATOM 4360 O O . ARG B 1 138 ? 11.422 3.299 8.016 1 91.31 138 ARG B O 1
ATOM 4367 N N . HIS B 1 139 ? 9.617 2.848 6.84 1 95.56 139 HIS B N 1
ATOM 4368 C CA . HIS B 1 139 ? 10.469 2.152 5.879 1 95.56 139 HIS B CA 1
ATOM 4369 C C . HIS B 1 139 ? 11.398 3.123 5.164 1 95.56 139 HIS B C 1
ATOM 4371 O O . HIS B 1 139 ? 12.609 2.885 5.078 1 95.56 139 HIS B O 1
ATOM 4377 N N . TRP B 1 140 ? 10.875 4.23 4.738 1 97.81 140 TRP B N 1
ATOM 4378 C CA . TRP B 1 140 ? 11.703 5.254 4.109 1 97.81 140 TRP B CA 1
ATOM 4379 C C . TRP B 1 140 ? 12.648 5.887 5.125 1 97.81 140 TRP B C 1
ATOM 4381 O O . TRP B 1 140 ? 13.859 5.945 4.898 1 97.81 140 TRP B O 1
ATOM 4391 N N . THR B 1 141 ? 12.148 6.281 6.266 1 97.38 141 THR B N 1
ATOM 4392 C CA . THR B 1 141 ? 12.867 7.125 7.215 1 97.38 141 THR B CA 1
ATOM 4393 C C . THR B 1 141 ? 13.93 6.32 7.957 1 97.38 141 THR B C 1
ATOM 4395 O O . THR B 1 141 ? 14.797 6.891 8.617 1 97.38 141 THR B O 1
ATOM 4398 N N . ASP B 1 142 ? 13.875 5.02 7.859 1 96.06 142 ASP B N 1
ATOM 4399 C CA . ASP B 1 142 ? 14.93 4.195 8.445 1 96.06 142 ASP B CA 1
ATOM 4400 C C . ASP B 1 142 ? 16.234 4.34 7.664 1 96.06 142 ASP B C 1
ATOM 4402 O O . ASP B 1 142 ? 17.312 3.994 8.164 1 96.06 142 ASP B O 1
ATOM 4406 N N . GLN B 1 143 ? 16.078 4.859 6.461 1 95.94 143 GLN B N 1
ATOM 4407 C CA . GLN B 1 143 ? 17.297 4.918 5.648 1 95.94 143 GLN B CA 1
ATOM 4408 C C . GLN B 1 143 ? 17.469 6.301 5.023 1 95.94 143 GLN B C 1
ATOM 4410 O O . GLN B 1 143 ? 18.594 6.715 4.734 1 95.94 143 GLN B O 1
ATOM 4415 N N . TYR B 1 144 ? 16.453 7.027 4.777 1 98 144 TYR B N 1
ATOM 4416 C CA . TYR B 1 144 ? 16.484 8.297 4.059 1 98 144 TYR B CA 1
ATOM 4417 C C . TYR B 1 144 ? 15.883 9.414 4.902 1 98 144 TYR B C 1
ATOM 4419 O O . TYR B 1 144 ? 15.219 9.156 5.91 1 98 144 TYR B O 1
ATOM 4427 N N . PRO B 1 145 ? 16.109 10.695 4.5 1 98.06 145 PRO B N 1
ATOM 4428 C CA . PRO B 1 145 ? 15.602 11.828 5.277 1 98.06 145 PRO B CA 1
ATOM 4429 C C . PRO B 1 145 ? 14.078 11.789 5.438 1 98.06 145 PRO B C 1
ATOM 4431 O O . PRO B 1 145 ? 13.367 11.391 4.512 1 98.06 145 PRO B O 1
ATOM 4434 N N . ASN B 1 146 ? 13.625 12.234 6.605 1 98.25 146 ASN B N 1
ATOM 4435 C CA . ASN B 1 146 ? 12.188 12.281 6.824 1 98.25 146 ASN B CA 1
ATOM 4436 C C . ASN B 1 146 ? 11.5 13.227 5.844 1 98.25 146 ASN B C 1
ATOM 4438 O O . ASN B 1 146 ? 12.164 13.969 5.121 1 98.25 146 ASN B O 1
ATOM 4442 N N . GLY B 1 147 ? 10.211 13.148 5.703 1 97.94 147 GLY B N 1
ATOM 4443 C CA . GLY B 1 147 ? 9.445 13.922 4.73 1 97.94 147 GLY B CA 1
ATOM 4444 C C . GLY B 1 147 ? 9.016 15.281 5.25 1 97.94 147 GLY B C 1
ATOM 4445 O O . GLY B 1 147 ? 8.266 15.992 4.582 1 97.94 147 GLY B O 1
ATOM 4446 N N . ASP B 1 148 ? 9.453 15.742 6.402 1 98.56 148 ASP B N 1
ATOM 4447 C CA . ASP B 1 148 ? 8.945 16.922 7.074 1 98.56 148 ASP B CA 1
ATOM 4448 C C . ASP B 1 148 ? 9.18 18.188 6.23 1 98.56 148 ASP B C 1
ATOM 4450 O O . ASP B 1 148 ? 8.258 18.969 6.016 1 98.56 148 ASP B O 1
ATOM 4454 N N . THR B 1 149 ? 10.414 18.375 5.77 1 98.81 149 THR B N 1
ATOM 4455 C CA . THR B 1 149 ? 10.703 19.547 4.957 1 98.81 149 THR B CA 1
ATOM 4456 C C . THR B 1 149 ? 9.844 19.562 3.693 1 98.81 149 THR B C 1
ATOM 4458 O O . THR B 1 149 ? 9.258 20.594 3.348 1 98.81 149 THR B O 1
ATOM 4461 N N . ALA B 1 150 ? 9.781 18.422 3.039 1 98.81 150 ALA B N 1
ATOM 4462 C CA . ALA B 1 150 ? 9.016 18.328 1.802 1 98.81 150 ALA B CA 1
ATOM 4463 C C . ALA B 1 150 ? 7.535 18.609 2.053 1 98.81 150 ALA B C 1
ATOM 4465 O O . ALA B 1 150 ? 6.918 19.406 1.341 1 98.81 150 ALA B O 1
ATOM 4466 N N . GLU B 1 151 ? 6.977 17.969 3.041 1 98.81 151 GLU B N 1
ATOM 4467 C CA . GLU B 1 151 ? 5.559 18.125 3.348 1 98.81 151 GLU B CA 1
ATOM 4468 C C . GLU B 1 151 ? 5.25 19.562 3.801 1 98.81 151 GLU B C 1
ATOM 4470 O O . GLU B 1 151 ? 4.238 20.141 3.398 1 98.81 151 GLU B O 1
ATOM 4475 N N . ALA B 1 152 ? 6.09 20.094 4.656 1 98.88 152 ALA B N 1
ATOM 4476 C CA . ALA B 1 152 ? 5.871 21.453 5.129 1 98.88 152 ALA B CA 1
ATOM 4477 C C . ALA B 1 152 ? 5.836 22.438 3.961 1 98.88 152 ALA B C 1
ATOM 4479 O O . ALA B 1 152 ? 4.945 23.281 3.883 1 98.88 152 ALA B O 1
ATOM 4480 N N . LEU B 1 153 ? 6.805 22.344 3.094 1 98.88 153 LEU B N 1
ATOM 4481 C CA . LEU B 1 153 ? 6.887 23.266 1.967 1 98.88 153 LEU B CA 1
ATOM 4482 C C . LEU B 1 153 ? 5.711 23.062 1.017 1 98.88 153 LEU B C 1
ATOM 4484 O O . LEU B 1 153 ? 5.109 24.031 0.555 1 98.88 153 LEU B O 1
ATOM 4488 N N . LEU B 1 154 ? 5.375 21.828 0.704 1 98.88 154 LEU B N 1
ATOM 4489 C CA . LEU B 1 154 ? 4.277 21.547 -0.216 1 98.88 154 LEU B CA 1
ATOM 4490 C C . LEU B 1 154 ? 2.949 22.016 0.363 1 98.88 154 LEU B C 1
ATOM 4492 O O . LEU B 1 154 ? 2.121 22.578 -0.355 1 98.88 154 LEU B O 1
ATOM 4496 N N . ASN B 1 155 ? 2.768 21.859 1.636 1 98.94 155 ASN B N 1
ATOM 4497 C CA . ASN B 1 155 ? 1.516 22.219 2.289 1 98.94 155 ASN B CA 1
ATOM 4498 C C . ASN B 1 155 ? 1.406 23.734 2.471 1 98.94 155 ASN B C 1
ATOM 4500 O O . ASN B 1 155 ? 0.331 24.25 2.781 1 98.94 155 ASN B O 1
ATOM 4504 N N . SER B 1 156 ? 2.484 24.469 2.293 1 98.88 156 SER B N 1
ATOM 4505 C CA . SER B 1 156 ? 2.51 25.906 2.521 1 98.88 156 SER B CA 1
ATOM 4506 C C . SER B 1 156 ? 2.105 26.672 1.267 1 98.88 156 SER B C 1
ATOM 4508 O O . SER B 1 156 ? 2.135 26.125 0.163 1 98.88 156 SER B O 1
ATOM 4510 N N . SER B 1 157 ? 1.816 27.922 1.452 1 98.81 157 SER B N 1
ATOM 4511 C CA . SER B 1 157 ? 1.365 28.781 0.353 1 98.81 157 SER B CA 1
ATOM 4512 C C . SER B 1 157 ? 2.541 29.469 -0.333 1 98.81 157 SER B C 1
ATOM 4514 O O . SER B 1 157 ? 2.35 30.406 -1.111 1 98.81 157 SER B O 1
ATOM 4516 N N . PHE B 1 158 ? 3.762 29.125 0.022 1 98.69 158 PHE B N 1
ATOM 4517 C CA . PHE B 1 158 ? 4.953 29.734 -0.565 1 98.69 158 PHE B CA 1
ATOM 4518 C C . PHE B 1 158 ? 6.137 28.781 -0.49 1 98.69 158 PHE B C 1
ATOM 4520 O O . PHE B 1 158 ? 6.203 27.922 0.401 1 98.69 158 PHE B O 1
ATOM 4527 N N . ASP B 1 159 ? 6.996 28.828 -1.395 1 98.25 159 ASP B N 1
ATOM 4528 C CA . ASP B 1 159 ? 8.273 28.125 -1.459 1 98.25 159 ASP B CA 1
ATOM 4529 C C . ASP B 1 159 ? 9.258 28.875 -2.361 1 98.25 159 ASP B C 1
ATOM 4531 O O . ASP B 1 159 ? 9.234 30.094 -2.447 1 98.25 159 ASP B O 1
ATOM 4535 N N . TRP B 1 160 ? 10.18 28.188 -2.982 1 98.44 160 TRP B N 1
ATOM 4536 C CA . TRP B 1 160 ? 11.211 28.812 -3.799 1 98.44 160 TRP B CA 1
ATOM 4537 C C . TRP B 1 160 ? 10.609 29.438 -5.055 1 98.44 160 TRP B C 1
ATOM 4539 O O . TRP B 1 160 ? 11.266 30.234 -5.738 1 98.44 160 TRP B O 1
ATOM 4549 N N . ASN B 1 161 ? 9.375 29.219 -5.328 1 96.75 161 ASN B N 1
ATOM 4550 C CA . ASN B 1 161 ? 8.68 29.812 -6.465 1 96.75 161 ASN B CA 1
ATOM 4551 C C . ASN B 1 161 ? 7.855 31.016 -6.043 1 96.75 161 ASN B C 1
ATOM 4553 O O . ASN B 1 161 ? 7.133 31.594 -6.859 1 96.75 161 ASN B O 1
ATOM 4557 N N . GLY B 1 162 ? 7.965 31.438 -4.832 1 97.75 162 GLY B N 1
ATOM 4558 C CA . GLY B 1 162 ? 7.164 32.531 -4.32 1 97.75 162 GLY B CA 1
ATOM 4559 C C . GLY B 1 162 ? 5.836 32.094 -3.738 1 97.75 162 GLY B C 1
ATOM 4560 O O . GLY B 1 162 ? 5.695 30.938 -3.307 1 97.75 162 GLY B O 1
ATOM 4561 N N . VAL B 1 163 ? 4.945 33.062 -3.543 1 98.5 163 VAL B N 1
ATOM 4562 C CA . VAL B 1 163 ? 3.605 32.781 -3.045 1 98.5 163 VAL B CA 1
ATOM 4563 C C . VAL B 1 163 ? 2.82 32 -4.109 1 98.5 163 VAL B C 1
ATOM 4565 O O . VAL B 1 163 ? 2.779 32.406 -5.273 1 98.5 163 VAL B O 1
ATOM 4568 N N . ARG B 1 164 ? 2.244 30.922 -3.797 1 97.94 164 ARG B N 1
ATOM 4569 C CA . ARG B 1 164 ? 1.514 30.047 -4.711 1 97.94 164 ARG B CA 1
ATOM 4570 C C . ARG B 1 164 ? 0.443 29.25 -3.969 1 97.94 164 ARG B C 1
ATOM 4572 O O . ARG B 1 164 ? 0.396 29.266 -2.738 1 97.94 164 ARG B O 1
ATOM 4579 N N . GLU B 1 165 ? -0.462 28.609 -4.707 1 98.25 165 GLU B N 1
ATOM 4580 C CA . GLU B 1 165 ? -1.475 27.734 -4.113 1 98.25 165 GLU B CA 1
ATOM 4581 C C . GLU B 1 165 ? -0.833 26.578 -3.367 1 98.25 165 GLU B C 1
ATOM 4583 O O . GLU B 1 165 ? 0.092 25.938 -3.875 1 98.25 165 GLU B O 1
ATOM 4588 N N . PRO B 1 166 ? -1.213 26.359 -2.121 1 98.69 166 PRO B N 1
ATOM 4589 C CA . PRO B 1 166 ? -0.657 25.219 -1.4 1 98.69 166 PRO B CA 1
ATOM 4590 C C . PRO B 1 166 ? -1.144 23.875 -1.954 1 98.69 166 PRO B C 1
ATOM 4592 O O . PRO B 1 166 ? -2.244 23.797 -2.504 1 98.69 166 PRO B O 1
ATOM 4595 N N . PHE B 1 167 ? -0.322 22.891 -1.894 1 98.56 167 PHE B N 1
ATOM 4596 C CA . PHE B 1 167 ? -0.73 21.516 -2.141 1 98.56 167 PHE B CA 1
ATOM 4597 C C . PHE B 1 167 ? -1.304 20.891 -0.875 1 98.56 167 PHE B C 1
ATOM 4599 O O . PHE B 1 167 ? -1.256 21.484 0.2 1 98.56 167 PHE B O 1
ATOM 4606 N N . VAL B 1 168 ? -1.946 19.781 -1.031 1 98.81 168 VAL B N 1
ATOM 4607 C CA . VAL B 1 168 ? -2.445 18.984 0.079 1 98.81 168 VAL B CA 1
ATOM 4608 C C . VAL B 1 168 ? -1.681 17.656 0.146 1 98.81 168 VAL B C 1
ATOM 4610 O O . VAL B 1 168 ? -1.89 16.766 -0.683 1 98.81 168 VAL B O 1
ATOM 4613 N N . VAL B 1 169 ? -0.794 17.562 1.095 1 98.88 169 VAL B N 1
ATOM 4614 C CA . VAL B 1 169 ? 0.006 16.359 1.262 1 98.88 169 VAL B CA 1
ATOM 4615 C C . VAL B 1 169 ? -0.1 15.859 2.701 1 98.88 169 VAL B C 1
ATOM 4617 O O . VAL B 1 169 ? 0.376 16.516 3.629 1 98.88 169 VAL B O 1
ATOM 4620 N N . ALA B 1 170 ? -0.697 14.742 2.857 1 98.56 170 ALA B N 1
ATOM 4621 C CA . ALA B 1 170 ? -0.944 14.188 4.188 1 98.56 170 ALA B CA 1
ATOM 4622 C C . ALA B 1 170 ? 0.288 13.453 4.715 1 98.56 170 ALA B C 1
ATOM 4624 O O . ALA B 1 170 ? 0.846 12.594 4.031 1 98.56 170 ALA B O 1
ATOM 4625 N N . THR B 1 171 ? 0.678 13.781 5.93 1 97.81 171 THR B N 1
ATOM 4626 C CA . THR B 1 171 ? 1.767 13.102 6.621 1 97.81 171 THR B CA 1
ATOM 4627 C C . THR B 1 171 ? 1.394 11.656 6.926 1 97.81 171 THR B C 1
ATOM 4629 O O . THR B 1 171 ? 0.244 11.359 7.258 1 97.81 171 THR B O 1
ATOM 4632 N N . GLU B 1 172 ? 2.422 10.75 6.742 1 97.12 172 GLU B N 1
ATOM 4633 C CA . GLU B 1 172 ? 2.297 9.336 7.074 1 97.12 172 GLU B CA 1
ATOM 4634 C C . GLU B 1 172 ? 1.235 8.656 6.215 1 97.12 172 GLU B C 1
ATOM 4636 O O . GLU B 1 172 ? 0.702 7.609 6.59 1 97.12 172 GLU B O 1
ATOM 4641 N N . ASN B 1 173 ? 0.93 9.328 5.094 1 97.94 173 ASN B N 1
ATOM 4642 C CA . ASN B 1 173 ? -0.054 8.805 4.152 1 97.94 173 ASN B CA 1
ATOM 4643 C C . ASN B 1 173 ? -1.405 8.578 4.824 1 97.94 173 ASN B C 1
ATOM 4645 O O . ASN B 1 173 ? -2.145 7.664 4.445 1 97.94 173 ASN B O 1
ATOM 4649 N N . ASP B 1 174 ? -1.7 9.32 5.918 1 97.75 174 ASP B N 1
ATOM 4650 C CA . ASP B 1 174 ? -3.037 9.281 6.5 1 97.75 174 ASP B CA 1
ATOM 4651 C C . ASP B 1 174 ? -4.059 9.93 5.57 1 97.75 174 ASP B C 1
ATOM 4653 O O . ASP B 1 174 ? -4.375 11.117 5.715 1 97.75 174 ASP B O 1
ATOM 4657 N N . SER B 1 175 ? -4.59 9.133 4.699 1 98 175 SER B N 1
ATOM 4658 C CA . SER B 1 175 ? -5.434 9.633 3.617 1 98 175 SER B CA 1
ATOM 4659 C C . SER B 1 175 ? -6.719 10.25 4.156 1 98 175 SER B C 1
ATOM 4661 O O . SER B 1 175 ? -7.289 11.148 3.539 1 98 175 SER B O 1
ATOM 4663 N N . LEU B 1 176 ? -7.199 9.797 5.324 1 98.19 176 LEU B N 1
ATOM 4664 C CA . LEU B 1 176 ? -8.43 10.344 5.887 1 98.19 176 LEU B CA 1
ATOM 4665 C C . LEU B 1 176 ? -8.211 11.766 6.402 1 98.19 176 LEU B C 1
ATOM 4667 O O . LEU B 1 176 ? -9.086 12.617 6.277 1 98.19 176 LEU B O 1
ATOM 4671 N N . ASN B 1 177 ? -7.047 11.969 7.012 1 98.25 177 ASN B N 1
ATOM 4672 C CA . ASN B 1 177 ? -6.684 13.344 7.344 1 98.25 177 ASN B CA 1
ATOM 4673 C C . ASN B 1 177 ? -6.426 14.172 6.09 1 98.25 177 ASN B C 1
ATOM 4675 O O . ASN B 1 177 ? -6.699 15.375 6.066 1 98.25 177 ASN B O 1
ATOM 4679 N N . GLY B 1 178 ? -5.84 13.516 5.062 1 98.62 178 GLY B N 1
ATOM 4680 C CA . GLY B 1 178 ? -5.652 14.164 3.775 1 98.62 178 GLY B CA 1
ATOM 4681 C C . GLY B 1 178 ? -6.945 14.68 3.178 1 98.62 178 GLY B C 1
ATOM 4682 O O . GLY B 1 178 ? -6.984 15.789 2.631 1 98.62 178 GLY B O 1
ATOM 4683 N N . VAL B 1 179 ? -7.988 13.906 3.295 1 98.69 179 VAL B N 1
ATOM 4684 C CA . VAL B 1 179 ? -9.297 14.305 2.779 1 98.69 179 VAL B CA 1
ATOM 4685 C C . VAL B 1 179 ? -9.82 15.5 3.574 1 98.69 179 VAL B C 1
ATOM 4687 O O . VAL B 1 179 ? -10.391 16.438 3.002 1 98.69 179 VAL B O 1
ATOM 4690 N N . ALA B 1 180 ? -9.625 15.453 4.891 1 98.62 180 ALA B N 1
ATOM 4691 C CA . ALA B 1 180 ? -10.016 16.594 5.703 1 98.62 180 ALA B CA 1
ATOM 4692 C C . ALA B 1 180 ? -9.266 17.859 5.266 1 98.62 180 ALA B C 1
ATOM 4694 O O . ALA B 1 180 ? -9.852 18.938 5.191 1 98.62 180 ALA B O 1
ATOM 4695 N N . MET B 1 181 ? -7.973 17.75 4.996 1 98.88 181 MET B N 1
ATOM 4696 C CA . MET B 1 181 ? -7.188 18.859 4.48 1 98.88 181 MET B CA 1
ATOM 4697 C C . MET B 1 181 ? -7.762 19.359 3.158 1 98.88 181 MET B C 1
ATOM 4699 O O . MET B 1 181 ? -7.875 20.562 2.945 1 98.88 181 MET B O 1
ATOM 4703 N N . LEU B 1 182 ? -8.062 18.406 2.309 1 98.81 182 LEU B N 1
ATOM 4704 C CA . LEU B 1 182 ? -8.594 18.734 0.993 1 98.81 182 LEU B CA 1
ATOM 4705 C C . LEU B 1 182 ? -9.898 19.516 1.12 1 98.81 182 LEU B C 1
ATOM 4707 O O . LEU B 1 182 ? -10.102 20.516 0.43 1 98.81 182 LEU B O 1
ATOM 4711 N N . PHE B 1 183 ? -10.82 19.047 2.031 1 98.75 183 PHE B N 1
ATOM 4712 C CA . PHE B 1 183 ? -12.078 19.75 2.277 1 98.75 183 PHE B CA 1
ATOM 4713 C C . PHE B 1 183 ? -11.82 21.188 2.727 1 98.75 183 PHE B C 1
ATOM 4715 O O . PHE B 1 183 ? -12.391 22.125 2.174 1 98.75 183 PHE B O 1
ATOM 4722 N N . GLY B 1 184 ? -10.953 21.312 3.707 1 98.69 184 GLY B N 1
ATOM 4723 C CA . GLY B 1 184 ? -10.648 22.641 4.219 1 98.69 184 GLY B CA 1
ATOM 4724 C C . GLY B 1 184 ? -10.07 23.562 3.166 1 98.69 184 GLY B C 1
ATOM 4725 O O . GLY B 1 184 ? -10.453 24.734 3.084 1 98.69 184 GLY B O 1
ATOM 4726 N N . HIS B 1 185 ? -9.164 23.031 2.389 1 98.62 185 HIS B N 1
ATOM 4727 C CA . HIS B 1 185 ? -8.547 23.812 1.328 1 98.62 185 HIS B CA 1
ATOM 4728 C C . HIS B 1 185 ? -9.578 24.266 0.304 1 98.62 185 HIS B C 1
ATOM 4730 O O . HIS B 1 185 ? -9.578 25.422 -0.114 1 98.62 185 HIS B O 1
ATOM 4736 N N . GLN B 1 186 ? -10.438 23.391 -0.081 1 97.69 186 GLN B N 1
ATOM 4737 C CA . GLN B 1 186 ? -11.438 23.719 -1.094 1 97.69 186 GLN B CA 1
ATOM 4738 C C . GLN B 1 186 ? -12.438 24.75 -0.574 1 97.69 186 GLN B C 1
ATOM 4740 O O . GLN B 1 186 ? -12.938 25.578 -1.337 1 97.69 186 GLN B O 1
ATOM 4745 N N . LEU B 1 187 ? -12.727 24.688 0.687 1 97.75 187 LEU B N 1
ATOM 4746 C CA . LEU B 1 187 ? -13.734 25.562 1.278 1 97.75 187 LEU B CA 1
ATOM 4747 C C . LEU B 1 187 ? -13.164 26.953 1.516 1 97.75 187 LEU B C 1
ATOM 4749 O O . LEU B 1 187 ? -13.891 27.953 1.415 1 97.75 187 LEU B O 1
ATOM 4753 N N . THR B 1 188 ? -11.844 27.078 1.846 1 97.81 188 THR B N 1
ATOM 4754 C CA . THR B 1 188 ? -11.328 28.344 2.334 1 97.81 188 THR B CA 1
ATOM 4755 C C . THR B 1 188 ? -10.273 28.906 1.38 1 97.81 188 THR B C 1
ATOM 4757 O O . THR B 1 188 ? -9.93 30.094 1.449 1 97.81 188 THR B O 1
ATOM 4760 N N . GLY B 1 189 ? -9.672 28.016 0.552 1 97.62 189 GLY B N 1
ATOM 4761 C CA . GLY B 1 189 ? -8.57 28.422 -0.304 1 97.62 189 GLY B CA 1
ATOM 4762 C C . GLY B 1 189 ? -7.266 28.594 0.448 1 97.62 189 GLY B C 1
ATOM 4763 O O . GLY B 1 189 ? -6.301 29.141 -0.096 1 97.62 189 GLY B O 1
ATOM 4764 N N . THR B 1 190 ? -7.195 28.25 1.693 1 98.69 190 THR B N 1
ATOM 4765 C CA . THR B 1 190 ? -6.02 28.484 2.525 1 98.69 190 THR B CA 1
ATOM 4766 C C . THR B 1 190 ? -5.254 27.188 2.758 1 98.69 190 THR B C 1
ATOM 4768 O O . THR B 1 190 ? -5.773 26.094 2.49 1 98.69 190 THR B O 1
ATOM 4771 N N . ALA B 1 191 ? -3.986 27.297 3.162 1 98.81 191 ALA B N 1
ATOM 4772 C CA . ALA B 1 191 ? -3.213 26.156 3.619 1 98.81 191 ALA B CA 1
ATOM 4773 C C . ALA B 1 191 ? -3.885 25.484 4.812 1 98.81 191 ALA B C 1
ATOM 4775 O O . ALA B 1 191 ? -4.684 26.094 5.516 1 98.81 191 ALA B O 1
ATOM 4776 N N . GLN B 1 192 ? -3.691 24.234 4.957 1 98.88 192 GLN B N 1
ATOM 4777 C CA . GLN B 1 192 ? -4.219 23.438 6.055 1 98.88 192 GLN B CA 1
ATOM 4778 C C . GLN B 1 192 ? -3.104 22.969 6.98 1 98.88 192 GLN B C 1
ATOM 4780 O O . GLN B 1 192 ? -1.985 22.703 6.535 1 98.88 192 GLN B O 1
ATOM 4785 N N . ILE B 1 193 ? -3.357 22.859 8.25 1 98.75 193 ILE B N 1
ATOM 4786 C CA . ILE B 1 193 ? -2.355 22.453 9.234 1 98.75 193 ILE B CA 1
ATOM 4787 C C . ILE B 1 193 ? -2.621 21.016 9.672 1 98.75 193 ILE B C 1
ATOM 4789 O O . ILE B 1 193 ? -3.596 20.734 10.383 1 98.75 193 ILE B O 1
ATOM 4793 N N . PHE B 1 194 ? -1.804 20.094 9.227 1 98.38 194 PHE B N 1
ATOM 4794 C CA . PHE B 1 194 ? -1.817 18.719 9.711 1 98.38 194 PHE B CA 1
ATOM 4795 C C . PHE B 1 194 ? -1.22 18.641 11.109 1 98.38 194 PHE B C 1
ATOM 4797 O O . PHE B 1 194 ? -0.132 19.156 11.359 1 98.38 194 PHE B O 1
ATOM 4804 N N . ALA B 1 195 ? -1.881 17.984 12.047 1 97.5 195 ALA B N 1
ATOM 4805 C CA . ALA B 1 195 ? -1.323 17.875 13.391 1 97.5 195 ALA B CA 1
ATOM 4806 C C . ALA B 1 195 ? -1.754 16.578 14.07 1 97.5 195 ALA B C 1
ATOM 4808 O O . ALA B 1 195 ? -2.752 15.977 13.68 1 97.5 195 ALA B O 1
ATOM 4809 N N . ASP B 1 196 ? -0.981 16.172 15.07 1 96.19 196 ASP B N 1
ATOM 4810 C CA . ASP B 1 196 ? -1.401 15.195 16.062 1 96.19 196 ASP B CA 1
ATOM 4811 C C . ASP B 1 196 ? -2.229 15.844 17.172 1 96.19 196 ASP B C 1
ATOM 4813 O O . ASP B 1 196 ? -1.915 16.953 17.609 1 96.19 196 ASP B O 1
ATOM 4817 N N . VAL B 1 197 ? -3.283 15.164 17.453 1 95.88 197 VAL B N 1
ATOM 4818 C CA . VAL B 1 197 ? -3.928 15.453 18.719 1 95.88 197 VAL B CA 1
ATOM 4819 C C . VAL B 1 197 ? -3.182 14.75 19.859 1 95.88 197 VAL B C 1
ATOM 4821 O O . VAL B 1 197 ? -3.525 13.625 20.234 1 95.88 197 VAL B O 1
ATOM 4824 N N . ARG B 1 198 ? -2.287 15.469 20.453 1 94.62 198 ARG B N 1
ATOM 4825 C CA . ARG B 1 198 ? -1.228 14.805 21.203 1 94.62 198 ARG B CA 1
ATOM 4826 C C . ARG B 1 198 ? -1.605 14.656 22.688 1 94.62 198 ARG B C 1
ATOM 4828 O O . ARG B 1 198 ? -1.454 13.578 23.266 1 94.62 198 ARG B O 1
ATOM 4835 N N . THR B 1 199 ? -2.014 15.828 23.312 1 94.56 199 THR B N 1
ATOM 4836 C CA . THR B 1 199 ? -2.178 15.805 24.766 1 94.56 199 THR B CA 1
ATOM 4837 C C . THR B 1 199 ? -3.23 16.828 25.203 1 94.56 199 THR B C 1
ATOM 4839 O O . THR B 1 199 ? -3.279 17.938 24.688 1 94.56 199 THR B O 1
ATOM 4842 N N . TYR B 1 200 ? -3.965 16.453 26.156 1 96.44 200 TYR B N 1
ATOM 4843 C CA . TYR B 1 200 ? -4.82 17.359 26.922 1 96.44 200 TYR B CA 1
ATOM 4844 C C . TYR B 1 200 ? -4.094 17.875 28.156 1 96.44 200 TYR B C 1
ATOM 4846 O O . TYR B 1 200 ? -3.594 17.094 28.969 1 96.44 200 TYR B O 1
ATOM 4854 N N . TRP B 1 201 ? -4.016 19.203 28.297 1 97.56 201 TRP B N 1
ATOM 4855 C CA . TRP B 1 201 ? -3.508 19.859 29.484 1 97.56 201 TRP B CA 1
ATOM 4856 C C . TRP B 1 201 ? -4.641 20.516 30.266 1 97.56 201 TRP B C 1
ATOM 4858 O O . TRP B 1 201 ? -5.195 21.531 29.844 1 97.56 201 TRP B O 1
ATOM 4868 N N . SER B 1 202 ? -4.926 19.984 31.391 1 97.69 202 SER B N 1
ATOM 4869 C CA . SER B 1 202 ? -5.945 20.578 32.25 1 97.69 202 SER B CA 1
ATOM 4870 C C . SER B 1 202 ? -5.426 21.828 32.938 1 97.69 202 SER B C 1
ATOM 4872 O O . SER B 1 202 ? -4.215 21.984 33.125 1 97.69 202 SER B O 1
ATOM 4874 N N . PRO B 1 203 ? -6.395 22.672 33.344 1 97.75 203 PRO B N 1
ATOM 4875 C CA . PRO B 1 203 ? -5.949 23.828 34.125 1 97.75 203 PRO B CA 1
ATOM 4876 C C . PRO B 1 203 ? -5.148 23.438 35.344 1 97.75 203 PRO B C 1
ATOM 4878 O O . PRO B 1 203 ? -4.133 24.062 35.656 1 97.75 203 PRO B O 1
ATOM 4881 N N . GLU B 1 204 ? -5.547 22.406 36.062 1 97.69 204 GLU B N 1
ATOM 4882 C CA . GLU B 1 204 ? -4.871 21.953 37.25 1 97.69 204 GLU B CA 1
ATOM 4883 C C . GLU B 1 204 ? -3.467 21.438 36.938 1 97.69 204 GLU B C 1
ATOM 4885 O O . GLU B 1 204 ? -2.518 21.734 37.688 1 97.69 204 GLU B O 1
ATOM 4890 N N . ALA B 1 205 ? -3.357 20.656 35.906 1 97.38 205 ALA B N 1
ATOM 4891 C CA . ALA B 1 205 ? -2.057 20.125 35.531 1 97.38 205 ALA B CA 1
ATOM 4892 C C . ALA B 1 205 ? -1.089 21.234 35.125 1 97.38 205 ALA B C 1
ATOM 4894 O O . ALA B 1 205 ? 0.091 21.188 35.5 1 97.38 205 ALA B O 1
ATOM 4895 N N . VAL B 1 206 ? -1.555 22.203 34.375 1 97.69 206 VAL B N 1
ATOM 4896 C CA . VAL B 1 206 ? -0.71 23.312 33.938 1 97.69 206 VAL B CA 1
ATOM 4897 C C . VAL B 1 206 ? -0.227 24.094 35.156 1 97.69 206 VAL B C 1
ATOM 4899 O O . VAL B 1 206 ? 0.956 24.438 35.25 1 97.69 206 VAL B O 1
ATOM 4902 N N . GLU B 1 207 ? -1.157 24.391 36.031 1 97.44 207 GLU B N 1
ATOM 4903 C CA . GLU B 1 207 ? -0.788 25.125 37.219 1 97.44 207 GLU B CA 1
ATOM 4904 C C . GLU B 1 207 ? 0.242 24.359 38.031 1 97.44 207 GLU B C 1
ATOM 4906 O O . GLU B 1 207 ? 1.178 24.938 38.594 1 97.44 207 GLU B O 1
ATOM 4911 N N . ARG B 1 208 ? 0.048 23.125 38.125 1 97.31 208 ARG B N 1
ATOM 4912 C CA . ARG B 1 208 ? 0.959 22.281 38.906 1 97.31 208 ARG B CA 1
ATOM 4913 C C . ARG B 1 208 ? 2.359 22.297 38.281 1 97.31 208 ARG B C 1
ATOM 4915 O O . ARG B 1 208 ? 3.352 22.406 39.031 1 97.31 208 ARG B O 1
ATOM 4922 N N . VAL B 1 209 ? 2.479 22.266 37 1 95.62 209 VAL B N 1
ATOM 4923 C CA . VAL B 1 209 ? 3.76 22.062 36.344 1 95.62 209 VAL B CA 1
ATOM 4924 C C . VAL B 1 209 ? 4.434 23.422 36.094 1 95.62 209 VAL B C 1
ATOM 4926 O O . VAL B 1 209 ? 5.664 23.516 36.156 1 95.62 209 VAL B O 1
ATOM 4929 N N . THR B 1 210 ? 3.68 24.484 35.906 1 96.44 210 THR B N 1
ATOM 4930 C CA . THR B 1 210 ? 4.266 25.766 35.5 1 96.44 210 THR B CA 1
ATOM 4931 C C . THR B 1 210 ? 4.152 26.797 36.625 1 96.44 210 THR B C 1
ATOM 4933 O O . THR B 1 210 ? 4.816 27.828 36.562 1 96.44 210 THR B O 1
ATOM 4936 N N . GLY B 1 211 ? 3.258 26.609 37.625 1 96.81 211 GLY B N 1
ATOM 4937 C CA . GLY B 1 211 ? 3.016 27.562 38.688 1 96.81 211 GLY B CA 1
ATOM 4938 C C . GLY B 1 211 ? 2.066 28.672 38.312 1 96.81 211 GLY B C 1
ATOM 4939 O O . GLY B 1 211 ? 1.822 29.594 39.094 1 96.81 211 GLY B O 1
ATOM 4940 N N . GLN B 1 212 ? 1.568 28.656 37.125 1 96.12 212 GLN B N 1
ATOM 4941 C CA . GLN B 1 212 ? 0.673 29.688 36.625 1 96.12 212 GLN B CA 1
ATOM 4942 C C . GLN B 1 212 ? -0.634 29.094 36.094 1 96.12 212 GLN B C 1
ATOM 4944 O O . GLN B 1 212 ? -0.638 28.016 35.5 1 96.12 212 GLN B O 1
ATOM 4949 N N . ALA B 1 213 ? -1.663 29.828 36.312 1 96.69 213 ALA B N 1
ATOM 4950 C CA . ALA B 1 213 ? -2.975 29.344 35.875 1 96.69 213 ALA B CA 1
ATOM 4951 C C . ALA B 1 213 ? -3.236 29.734 34.406 1 96.69 213 ALA B C 1
ATOM 4953 O O . ALA B 1 213 ? -2.809 30.797 33.969 1 96.69 213 ALA B O 1
ATOM 4954 N N . LEU B 1 214 ? -3.992 28.844 33.719 1 97.69 214 LEU B N 1
ATOM 4955 C CA . LEU B 1 214 ? -4.496 29.203 32.406 1 97.69 214 LEU B CA 1
ATOM 4956 C C . LEU B 1 214 ? -5.551 30.297 32.5 1 97.69 214 LEU B C 1
ATOM 4958 O O . LEU B 1 214 ? -6.254 30.406 33.5 1 97.69 214 LEU B O 1
ATOM 4962 N N . SER B 1 215 ? -5.641 31.125 31.516 1 96.62 215 SER B N 1
ATOM 4963 C CA . SER B 1 215 ? -6.609 32.219 31.5 1 96.62 215 SER B CA 1
ATOM 4964 C C . SER B 1 215 ? -7.145 32.469 30.094 1 96.62 215 SER B C 1
ATOM 4966 O O . SER B 1 215 ? -6.652 31.891 29.125 1 96.62 215 SER B O 1
ATOM 4968 N N . GLY B 1 216 ? -8.164 33.375 30.031 1 96.25 216 GLY B N 1
ATOM 4969 C CA . GLY B 1 216 ? -8.734 33.719 28.75 1 96.25 216 GLY B CA 1
ATOM 4970 C C . GLY B 1 216 ? -9.359 32.531 28.031 1 96.25 216 GLY B C 1
ATOM 4971 O O . GLY B 1 216 ? -10.102 31.75 28.641 1 96.25 216 GLY B O 1
ATOM 4972 N N . LEU B 1 217 ? -9.062 32.375 26.734 1 96.62 217 LEU B N 1
ATOM 4973 C CA . LEU B 1 217 ? -9.602 31.297 25.922 1 96.62 217 LEU B CA 1
ATOM 4974 C C . LEU B 1 217 ? -9.102 29.953 26.406 1 96.62 217 LEU B C 1
ATOM 4976 O O . LEU B 1 217 ? -9.742 28.922 26.172 1 96.62 217 LEU B O 1
ATOM 4980 N N . ALA B 1 218 ? -8.023 29.953 27.156 1 97.69 218 ALA B N 1
ATOM 4981 C CA . ALA B 1 218 ? -7.383 28.719 27.594 1 97.69 218 ALA B CA 1
ATOM 4982 C C . ALA B 1 218 ? -7.879 28.297 28.969 1 97.69 218 ALA B C 1
ATOM 4984 O O . ALA B 1 218 ? -7.48 27.25 29.484 1 97.69 218 ALA B O 1
ATOM 4985 N N . GLU B 1 219 ? -8.75 29.047 29.578 1 97.31 219 GLU B N 1
ATOM 4986 C CA . GLU B 1 219 ? -9.07 28.922 31 1 97.31 219 GLU B CA 1
ATOM 4987 C C . GLU B 1 219 ? -9.57 27.531 31.344 1 97.31 219 GLU B C 1
ATOM 4989 O O . GLU B 1 219 ? -9.383 27.062 32.469 1 97.31 219 GLU B O 1
ATOM 4994 N N . HIS B 1 220 ? -10.18 26.812 30.406 1 97.62 220 HIS B N 1
ATOM 4995 C CA . HIS B 1 220 ? -10.789 25.516 30.703 1 97.62 220 HIS B CA 1
ATOM 4996 C C . HIS B 1 220 ? -9.891 24.359 30.266 1 97.62 220 HIS B C 1
ATOM 4998 O O . HIS B 1 220 ? -10.32 23.203 30.266 1 97.62 220 HIS B O 1
ATOM 5004 N N . GLY B 1 221 ? -8.656 24.641 29.875 1 98.12 221 GLY B N 1
ATOM 5005 C CA . GLY B 1 221 ? -7.738 23.625 29.375 1 98.12 221 GLY B CA 1
ATOM 5006 C C . GLY B 1 221 ? -7.445 23.781 27.891 1 98.12 221 GLY B C 1
ATOM 5007 O O . GLY B 1 221 ? -8.125 24.531 27.188 1 98.12 221 GLY B O 1
ATOM 5008 N N . ILE B 1 222 ? -6.457 23.047 27.484 1 98.44 222 ILE B N 1
ATOM 5009 C CA . ILE B 1 222 ? -6.02 23.172 26.094 1 98.44 222 ILE B CA 1
ATOM 5010 C C . ILE B 1 222 ? -5.578 21.812 25.562 1 98.44 222 ILE B C 1
ATOM 5012 O O . ILE B 1 222 ? -5.301 20.891 26.344 1 98.44 222 ILE B O 1
ATOM 5016 N N . ILE B 1 223 ? -5.66 21.656 24.281 1 98.31 223 ILE B N 1
ATOM 5017 C CA . ILE B 1 223 ? -5.125 20.5 23.578 1 98.31 223 ILE B CA 1
ATOM 5018 C C . ILE B 1 223 ? -3.83 20.875 22.859 1 98.31 223 ILE B C 1
ATOM 5020 O O . ILE B 1 223 ? -3.779 21.875 22.156 1 98.31 223 ILE B O 1
ATOM 5024 N N . HIS B 1 224 ? -2.771 20.125 23.141 1 97.88 224 HIS B N 1
ATOM 5025 C CA . HIS B 1 224 ? -1.501 20.266 22.453 1 97.88 224 HIS B CA 1
ATOM 5026 C C . HIS B 1 224 ? -1.549 19.609 21.078 1 97.88 224 HIS B C 1
ATOM 5028 O O . HIS B 1 224 ? -1.533 18.375 20.969 1 97.88 224 HIS B O 1
ATOM 5034 N N . LEU B 1 225 ? -1.698 20.422 20.047 1 98.19 225 LEU B N 1
ATOM 5035 C CA . LEU B 1 225 ? -1.59 19.938 18.672 1 98.19 225 LEU B CA 1
ATOM 5036 C C . LEU B 1 225 ? -0.158 20.062 18.172 1 98.19 225 LEU B C 1
ATOM 5038 O O . LEU B 1 225 ? 0.378 21.172 18.078 1 98.19 225 LEU B O 1
ATOM 5042 N N . ILE B 1 226 ? 0.457 18.891 17.875 1 97.12 226 ILE B N 1
ATOM 5043 C CA . ILE B 1 226 ? 1.867 18.875 17.5 1 97.12 226 ILE B CA 1
ATOM 5044 C C . ILE B 1 226 ? 2.145 17.688 16.578 1 97.12 226 ILE B C 1
ATOM 5046 O O . ILE B 1 226 ? 1.562 16.625 16.734 1 97.12 226 ILE B O 1
ATOM 5050 N N . ASN B 1 227 ? 2.91 17.938 15.492 1 94.56 227 ASN B N 1
ATOM 5051 C CA . ASN B 1 227 ? 3.389 16.906 14.57 1 94.56 227 ASN B CA 1
ATOM 5052 C C . ASN B 1 227 ? 4.836 17.156 14.164 1 94.56 227 ASN B C 1
ATOM 5054 O O . ASN B 1 227 ? 5.379 18.234 14.406 1 94.56 227 ASN B O 1
ATOM 5058 N N . SER B 1 228 ? 5.605 16.172 13.625 1 92.06 228 SER B N 1
ATOM 5059 C CA . SER B 1 228 ? 7.051 16.172 13.445 1 92.06 228 SER B CA 1
ATOM 5060 C C . SER B 1 228 ? 7.5 17.328 12.555 1 92.06 228 SER B C 1
ATOM 5062 O O . SER B 1 228 ? 8.68 17.688 12.539 1 92.06 228 SER B O 1
ATOM 5064 N N . GLY B 1 229 ? 6.703 17.906 11.758 1 94.44 229 GLY B N 1
ATOM 5065 C CA . GLY B 1 229 ? 7.164 19.047 10.984 1 94.44 229 GLY B CA 1
ATOM 5066 C C . GLY B 1 229 ? 6.512 19.141 9.617 1 94.44 229 GLY B C 1
ATOM 5067 O O . GLY B 1 229 ? 7.07 19.734 8.695 1 94.44 229 GLY B O 1
ATOM 5068 N N . SER B 1 230 ? 5.543 18.531 9.5 1 96.5 230 SER B N 1
ATOM 5069 C CA . SER B 1 230 ? 4.91 18.484 8.188 1 96.5 230 SER B CA 1
ATOM 5070 C C . SER B 1 230 ? 3.893 19.609 8.023 1 96.5 230 SER B C 1
ATOM 5072 O O . SER B 1 230 ? 3.4 19.844 6.914 1 96.5 230 SER B O 1
ATOM 5074 N N . ALA B 1 231 ? 3.586 20.312 9.086 1 98.44 231 ALA B N 1
ATOM 5075 C CA . ALA B 1 231 ? 2.553 21.344 9.055 1 98.44 231 ALA B CA 1
ATOM 5076 C C . ALA B 1 231 ? 2.939 22.469 8.102 1 98.44 231 ALA B C 1
ATOM 5078 O O . ALA B 1 231 ? 4.113 22.844 8 1 98.44 231 ALA B O 1
ATOM 5079 N N . ALA B 1 232 ? 1.959 23.078 7.449 1 98.81 232 ALA B N 1
ATOM 5080 C CA . ALA B 1 232 ? 2.188 24.25 6.617 1 98.81 232 ALA B CA 1
ATOM 5081 C C . ALA B 1 232 ? 2.812 25.391 7.43 1 98.81 232 ALA B C 1
ATOM 5083 O O . ALA B 1 232 ? 2.383 25.656 8.555 1 98.81 232 ALA B O 1
ATOM 5084 N N . LEU B 1 233 ? 3.748 26.047 6.852 1 98.88 233 LEU B N 1
ATOM 5085 C CA . LEU B 1 233 ? 4.418 27.156 7.535 1 98.88 233 LEU B CA 1
ATOM 5086 C C . LEU B 1 233 ? 3.457 28.312 7.77 1 98.88 233 LEU B C 1
ATOM 5088 O O . LEU B 1 233 ? 3.648 29.109 8.695 1 98.88 233 LEU B O 1
ATOM 5092 N N . ASP B 1 234 ? 2.4 28.375 6.988 1 98.88 234 ASP B N 1
ATOM 5093 C CA . ASP B 1 234 ? 1.307 29.312 7.227 1 98.88 234 ASP B CA 1
ATOM 5094 C C . ASP B 1 234 ? 0.79 29.203 8.656 1 98.88 234 ASP B C 1
ATOM 5096 O O . ASP B 1 234 ? 0.252 30.156 9.211 1 98.88 234 ASP B O 1
ATOM 5100 N N . GLY B 1 235 ? 0.959 28.062 9.211 1 98.75 235 GLY B N 1
ATOM 5101 C CA . GLY B 1 235 ? 0.434 27.766 10.531 1 98.75 235 GLY B CA 1
ATOM 5102 C C . GLY B 1 235 ? 1.057 28.594 11.633 1 98.75 235 GLY B C 1
ATOM 5103 O O . GLY B 1 235 ? 0.521 28.688 12.734 1 98.75 235 GLY B O 1
ATOM 5104 N N . ALA B 1 236 ? 2.207 29.219 11.352 1 98.75 236 ALA B N 1
ATOM 5105 C CA . ALA B 1 236 ? 2.779 30.156 12.312 1 98.75 236 ALA B CA 1
ATOM 5106 C C . ALA B 1 236 ? 1.855 31.344 12.523 1 98.75 236 ALA B C 1
ATOM 5108 O O . ALA B 1 236 ? 1.979 32.062 13.523 1 98.75 236 ALA B O 1
ATOM 5109 N N . CYS B 1 237 ? 0.989 31.578 11.57 1 98.81 237 CYS B N 1
ATOM 5110 C CA . CYS B 1 237 ? -0.028 32.625 11.609 1 98.81 237 CYS B CA 1
ATOM 5111 C C . CYS B 1 237 ? 0.61 34 11.742 1 98.81 237 CYS B C 1
ATOM 5113 O O . CYS B 1 237 ? 0.21 34.812 12.602 1 98.81 237 CYS B O 1
ATOM 5115 N N . LYS B 1 238 ? 1.636 34.25 10.898 1 98.81 238 LYS B N 1
ATOM 5116 C CA . LYS B 1 23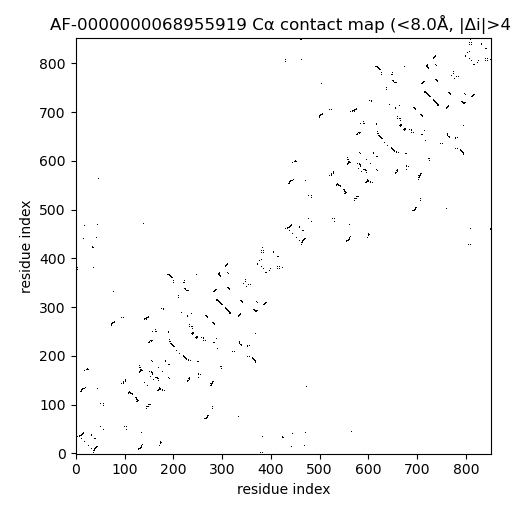8 ? 2.289 35.562 10.852 1 98.81 238 LYS B CA 1
ATOM 5117 C C . LYS B 1 238 ? 1.671 36.469 9.773 1 98.81 238 LYS B C 1
ATOM 5119 O O . LYS B 1 238 ? 2.234 37.5 9.414 1 98.81 238 LYS B O 1
ATOM 5124 N N . GLN B 1 239 ? 0.601 36.031 9.18 1 98.69 239 GLN B N 1
ATOM 5125 C CA . GLN B 1 239 ? -0.231 36.844 8.297 1 98.69 239 GLN B CA 1
ATOM 5126 C C . GLN B 1 239 ? -1.248 37.656 9.086 1 98.69 239 GLN B C 1
ATOM 5128 O O . GLN B 1 239 ? -1.606 37.281 10.211 1 98.69 239 GLN B O 1
ATOM 5133 N N . ARG B 1 240 ? -1.667 38.781 8.516 1 98.44 240 ARG B N 1
ATOM 5134 C CA . ARG B 1 240 ? -2.574 39.656 9.242 1 98.44 240 ARG B CA 1
ATOM 5135 C C . ARG B 1 240 ? -3.85 39.906 8.445 1 98.44 240 ARG B C 1
ATOM 5137 O O . ARG B 1 240 ? -3.797 40.094 7.227 1 98.44 240 ARG B O 1
ATOM 5144 N N . ASP B 1 241 ? -4.949 39.844 9.133 1 96.44 241 ASP B N 1
ATOM 5145 C CA . ASP B 1 241 ? -6.211 40.188 8.484 1 96.44 241 ASP B CA 1
ATOM 5146 C C . ASP B 1 241 ? -6.406 41.688 8.445 1 96.44 241 ASP B C 1
ATOM 5148 O O . ASP B 1 241 ? -5.477 42.469 8.727 1 96.44 241 ASP B O 1
ATOM 5152 N N . SER B 1 242 ? -7.605 42.125 7.996 1 95.69 242 SER B N 1
ATOM 5153 C CA . SER B 1 242 ? -7.875 43.562 7.793 1 95.69 242 SER B CA 1
ATOM 5154 C C . SER B 1 242 ? -7.82 44.312 9.109 1 95.69 242 SER B C 1
ATOM 5156 O O . SER B 1 242 ? -7.586 45.531 9.117 1 95.69 242 SER B O 1
ATOM 5158 N N . GLU B 1 243 ? -7.957 43.656 10.188 1 96.81 243 GLU B N 1
ATOM 5159 C CA . GLU B 1 243 ? -7.934 44.312 11.508 1 96.81 243 GLU B CA 1
ATOM 5160 C C . GLU B 1 243 ? -6.559 44.156 12.156 1 96.81 243 GLU B C 1
ATOM 5162 O O . GLU B 1 243 ? -6.383 44.5 13.328 1 96.81 243 GLU B O 1
ATOM 5167 N N . GLY B 1 244 ? -5.625 43.594 11.477 1 96.62 244 GLY B N 1
ATOM 5168 C CA . GLY B 1 244 ? -4.266 43.438 11.977 1 96.62 244 GLY B CA 1
ATOM 5169 C C . GLY B 1 244 ? -4.09 42.219 12.867 1 96.62 244 GLY B C 1
ATOM 5170 O O . GLY B 1 244 ? -3.051 42.062 13.516 1 96.62 244 GLY B O 1
ATOM 5171 N N . LYS B 1 245 ? -5.055 41.375 12.93 1 97.56 245 LYS B N 1
ATOM 5172 C CA . LYS B 1 245 ? -5.004 40.188 13.758 1 97.56 245 LYS B CA 1
ATOM 5173 C C . LYS B 1 245 ? -4.34 39.031 13.008 1 97.56 245 LYS B C 1
ATOM 5175 O O . LYS B 1 245 ? -4.391 38.969 11.781 1 97.56 245 LYS B O 1
ATOM 5180 N N . PRO B 1 246 ? -3.721 38.125 13.797 1 98.31 246 PRO B N 1
ATOM 5181 C CA . PRO B 1 246 ? -3.09 37 13.148 1 98.31 246 PRO B CA 1
ATOM 5182 C C . PRO B 1 246 ? -4.094 36.094 12.414 1 98.31 246 PRO B C 1
ATOM 5184 O O . PRO B 1 246 ? -5.219 35.906 12.883 1 98.31 246 PRO B O 1
ATOM 5187 N N . THR B 1 247 ? -3.65 35.531 11.25 1 98.62 247 THR B N 1
ATOM 5188 C CA . THR B 1 247 ? -4.547 34.719 10.445 1 98.62 247 THR B CA 1
ATOM 5189 C C . THR B 1 247 ? -3.766 33.906 9.414 1 98.62 247 THR B C 1
ATOM 5191 O O . THR B 1 247 ? -2.533 33.875 9.453 1 98.62 247 THR B O 1
ATOM 5194 N N . MET B 1 248 ? -4.402 33.156 8.625 1 98.81 248 MET B N 1
ATOM 5195 C CA . MET B 1 248 ? -3.967 32.5 7.391 1 98.81 248 MET B CA 1
ATOM 5196 C C . MET B 1 248 ? -4.855 32.906 6.223 1 98.81 248 MET B C 1
ATOM 5198 O O . MET B 1 248 ? -6.082 32.906 6.336 1 98.81 248 MET B O 1
ATOM 5202 N N . LYS B 1 249 ? -4.289 33.375 5.148 1 98.62 249 LYS B N 1
ATOM 5203 C CA . LYS B 1 249 ? -5.043 33.906 4.012 1 98.62 249 LYS B CA 1
ATOM 5204 C C . LYS B 1 249 ? -4.953 32.969 2.814 1 98.62 249 LYS B C 1
ATOM 5206 O O . LYS B 1 249 ? -4.039 32.125 2.734 1 98.62 249 LYS B O 1
ATOM 5211 N N . PRO B 1 250 ? -5.98 33 1.918 1 98.31 250 PRO B N 1
ATOM 5212 C CA . PRO B 1 250 ? -5.75 32.375 0.621 1 98.31 250 PRO B CA 1
ATOM 5213 C C . PRO B 1 250 ? -4.508 32.906 -0.089 1 98.31 250 PRO B C 1
ATOM 5215 O O . PRO B 1 250 ? -4.188 34.094 0.029 1 98.31 250 PRO B O 1
ATOM 5218 N N . HIS B 1 251 ? -3.891 32.062 -0.835 1 97.81 251 HIS B N 1
ATOM 5219 C CA . HIS B 1 251 ? -2.57 32.375 -1.366 1 97.81 251 HIS B CA 1
ATOM 5220 C C . HIS B 1 251 ? -2.592 33.656 -2.162 1 97.81 251 HIS B C 1
ATOM 5222 O O . HIS B 1 251 ? -1.61 34.406 -2.164 1 97.81 251 HIS B O 1
ATOM 5228 N N . TRP B 1 252 ? -3.701 34.031 -2.852 1 98.06 252 TRP B N 1
ATOM 5229 C CA . TRP B 1 252 ? -3.75 35.188 -3.719 1 98.06 252 TRP B CA 1
ATOM 5230 C C . TRP B 1 252 ? -3.857 36.469 -2.896 1 98.06 252 TRP B C 1
ATOM 5232 O O . TRP B 1 252 ? -3.816 37.562 -3.447 1 98.06 252 TRP B O 1
ATOM 5242 N N . GLU B 1 253 ? -3.99 36.344 -1.605 1 98.44 253 GLU B N 1
ATOM 5243 C CA . GLU B 1 253 ? -4.062 37.5 -0.731 1 98.44 253 GLU B CA 1
ATOM 5244 C C . GLU B 1 253 ? -2.805 37.625 0.125 1 98.44 253 GLU B C 1
ATOM 5246 O O . GLU B 1 253 ? -2.67 38.594 0.902 1 98.44 253 GLU B O 1
ATOM 5251 N N . ILE B 1 254 ? -1.892 36.781 0.019 1 98.69 254 ILE B N 1
ATOM 5252 C CA . ILE B 1 254 ? -0.688 36.75 0.843 1 98.69 254 ILE B CA 1
ATOM 5253 C C . ILE B 1 254 ? 0.379 37.656 0.208 1 98.69 254 ILE B C 1
ATOM 5255 O O . ILE B 1 254 ? 0.686 37.5 -0.978 1 98.69 254 ILE B O 1
ATOM 5259 N N . SER B 1 255 ? 0.918 38.594 0.972 1 98.12 255 SER B N 1
ATOM 5260 C CA . SER B 1 255 ? 2.031 39.406 0.5 1 98.12 255 SER B CA 1
ATOM 5261 C C . SER B 1 255 ? 3.365 38.688 0.71 1 98.12 255 SER B C 1
ATOM 5263 O O . SER B 1 255 ? 3.465 37.781 1.524 1 98.12 255 SER B O 1
ATOM 5265 N N . GLN B 1 256 ? 4.363 39.188 -0.046 1 97.75 256 GLN B N 1
ATOM 5266 C CA . GLN B 1 256 ? 5.699 38.656 0.144 1 97.75 256 GLN B CA 1
ATOM 5267 C C . GLN B 1 256 ? 6.188 38.844 1.574 1 97.75 256 GLN B C 1
ATOM 5269 O O . GLN B 1 256 ? 6.871 38 2.141 1 97.75 256 GLN B O 1
ATOM 5274 N N . GLN B 1 257 ? 5.871 39.969 2.109 1 98.06 257 GLN B N 1
ATOM 5275 C CA . GLN B 1 257 ? 6.262 40.281 3.479 1 98.06 257 GLN B CA 1
ATOM 5276 C C . GLN B 1 257 ? 5.672 39.281 4.469 1 98.06 257 GLN B C 1
ATOM 5278 O O . GLN B 1 257 ? 6.336 38.875 5.426 1 98.06 257 GLN B O 1
ATOM 5283 N N . GLU B 1 258 ? 4.461 38.938 4.273 1 98.69 258 GLU B N 1
ATOM 5284 C CA . GLU B 1 258 ? 3.805 37.969 5.141 1 98.69 258 GLU B CA 1
ATOM 5285 C C . GLU B 1 258 ? 4.43 36.594 4.992 1 98.69 258 GLU B C 1
ATOM 5287 O O . GLU B 1 258 ? 4.598 35.875 5.98 1 98.69 258 GLU B O 1
ATOM 5292 N N . ALA B 1 259 ? 4.73 36.188 3.746 1 98.56 259 ALA B N 1
ATOM 5293 C CA . ALA B 1 259 ? 5.434 34.938 3.512 1 98.56 259 ALA B CA 1
ATOM 5294 C C . ALA B 1 259 ? 6.781 34.906 4.227 1 98.56 259 ALA B C 1
ATOM 5296 O O . ALA B 1 259 ? 7.137 33.938 4.879 1 98.56 259 ALA B O 1
ATOM 5297 N N . ASP B 1 260 ? 7.539 36.031 4.141 1 98.5 260 ASP B N 1
ATOM 5298 C CA . ASP B 1 260 ? 8.844 36.156 4.785 1 98.5 260 ASP B CA 1
ATOM 5299 C C . ASP B 1 260 ? 8.711 36.094 6.305 1 98.5 260 ASP B C 1
ATOM 5301 O O . ASP B 1 260 ? 9.586 35.531 6.977 1 98.5 260 ASP B O 1
ATOM 5305 N N . ALA B 1 261 ? 7.652 36.625 6.801 1 98.75 261 ALA B N 1
ATOM 5306 C CA . ALA B 1 261 ? 7.426 36.594 8.242 1 98.75 261 ALA B CA 1
ATOM 5307 C C . ALA B 1 261 ? 7.188 35.188 8.734 1 98.75 261 ALA B C 1
ATOM 5309 O O . ALA B 1 261 ? 7.641 34.812 9.82 1 98.75 261 ALA B O 1
ATOM 5310 N N . CYS B 1 262 ? 6.422 34.406 7.98 1 98.81 262 CYS B N 1
ATOM 5311 C CA . CYS B 1 262 ? 6.215 33.031 8.328 1 98.81 262 CYS B CA 1
ATOM 5312 C C . CYS B 1 262 ? 7.527 32.25 8.289 1 98.81 262 CYS B C 1
ATOM 5314 O O . CYS B 1 262 ? 7.793 31.422 9.164 1 98.81 262 CYS B O 1
ATOM 5316 N N . LEU B 1 263 ? 8.336 32.469 7.242 1 98.75 263 LEU B N 1
ATOM 5317 C CA . LEU B 1 263 ? 9.641 31.828 7.133 1 98.75 263 LEU B CA 1
ATOM 5318 C C . LEU B 1 263 ? 10.531 32.188 8.312 1 98.75 263 LEU B C 1
ATOM 5320 O O . LEU B 1 263 ? 11.219 31.328 8.875 1 98.75 263 LEU B O 1
ATOM 5324 N N . ALA B 1 264 ? 10.5 33.469 8.695 1 98.5 264 ALA B N 1
ATOM 5325 C CA . ALA B 1 264 ? 11.328 33.969 9.789 1 98.5 264 ALA B CA 1
ATOM 5326 C C . ALA B 1 264 ? 10.891 33.375 11.125 1 98.5 264 ALA B C 1
ATOM 5328 O O . ALA B 1 264 ? 11.695 33.219 12.039 1 98.5 264 ALA B O 1
ATOM 5329 N N . ALA B 1 265 ? 9.625 33.031 11.195 1 98.62 265 ALA B N 1
ATOM 5330 C CA . ALA B 1 265 ? 9.07 32.469 12.43 1 98.62 265 ALA B CA 1
ATOM 5331 C C . ALA B 1 265 ? 9.328 30.953 12.508 1 98.62 265 ALA B C 1
ATOM 5333 O O . ALA B 1 265 ? 8.984 30.312 13.5 1 98.62 265 ALA B O 1
ATOM 5334 N N . THR B 1 266 ? 9.945 30.359 11.5 1 98.69 266 THR B N 1
ATOM 5335 C CA . THR B 1 266 ? 10.148 28.922 11.406 1 98.69 266 THR B CA 1
ATOM 5336 C C . THR B 1 266 ? 11.633 28.578 11.539 1 98.69 266 THR B C 1
ATOM 5338 O O . THR B 1 266 ? 12.477 29.219 10.898 1 98.69 266 THR B O 1
ATOM 5341 N N . GLU B 1 267 ? 11.93 27.625 12.383 1 98.62 267 GLU B N 1
ATOM 5342 C CA . GLU B 1 267 ? 13.266 27.031 12.445 1 98.62 267 GLU B CA 1
ATOM 5343 C C . GLU B 1 267 ? 13.25 25.594 11.922 1 98.62 267 GLU B C 1
ATOM 5345 O O . GLU B 1 267 ? 12.266 24.875 12.094 1 98.62 267 GLU B O 1
ATOM 5350 N N . TRP B 1 268 ? 14.297 25.219 11.266 1 98.62 268 TRP B N 1
ATOM 5351 C CA . TRP B 1 268 ? 14.492 23.859 10.789 1 98.62 268 TRP B CA 1
ATOM 5352 C C . TRP B 1 268 ? 15.469 23.109 11.688 1 98.62 268 TRP B C 1
ATOM 5354 O O . TRP B 1 268 ? 16.688 23.281 11.57 1 98.62 268 TRP B O 1
ATOM 5364 N N . CYS B 1 269 ? 14.984 22.25 12.539 1 98.19 269 CYS B N 1
ATOM 5365 C CA . CYS B 1 269 ? 15.797 21.484 13.477 1 98.19 269 CYS B CA 1
ATOM 5366 C C . CYS B 1 269 ? 16.156 20.125 12.906 1 98.19 269 CYS B C 1
ATOM 5368 O O . CYS B 1 269 ? 15.32 19.453 12.305 1 98.19 269 CYS B O 1
ATOM 5370 N N . PRO B 1 270 ? 17.422 19.688 13.055 1 97.69 270 PRO B N 1
ATOM 5371 C CA . PRO B 1 270 ? 17.75 18.328 12.641 1 97.69 270 PRO B CA 1
ATOM 5372 C C . PRO B 1 270 ? 16.828 17.281 13.289 1 97.69 270 PRO B C 1
ATOM 5374 O O . PRO B 1 270 ? 16.562 17.359 14.492 1 97.69 270 PRO B O 1
ATOM 5377 N N . ALA B 1 271 ? 16.328 16.422 12.422 1 97.06 271 ALA B N 1
ATOM 5378 C CA . ALA B 1 271 ? 15.391 15.398 12.898 1 97.06 271 ALA B CA 1
ATOM 5379 C C . ALA B 1 271 ? 16.031 14.523 13.969 1 97.06 271 ALA B C 1
ATOM 5381 O O . ALA B 1 271 ? 17.219 14.188 13.875 1 97.06 271 ALA B O 1
ATOM 5382 N N . ILE B 1 272 ? 15.25 14.125 14.969 1 95.75 272 ILE B N 1
ATOM 5383 C CA . ILE B 1 272 ? 15.727 13.297 16.062 1 95.75 272 ILE B CA 1
ATOM 5384 C C . ILE B 1 272 ? 15.977 11.875 15.578 1 95.75 272 ILE B C 1
ATOM 5386 O O . ILE B 1 272 ? 15.062 11.227 15.055 1 95.75 272 ILE B O 1
ATOM 5390 N N . HIS B 1 273 ? 17.094 11.359 15.82 1 95.31 273 HIS B N 1
ATOM 5391 C CA . HIS B 1 273 ? 17.578 10.086 15.281 1 95.31 273 HIS B CA 1
ATOM 5392 C C . HIS B 1 273 ? 16.672 8.938 15.711 1 95.31 273 HIS B C 1
ATOM 5394 O O . HIS B 1 273 ? 16.406 8.016 14.93 1 95.31 273 HIS B O 1
ATOM 5400 N N . GLU B 1 274 ? 16.188 8.977 16.938 1 91.88 274 GLU B N 1
ATOM 5401 C CA . GLU B 1 274 ? 15.367 7.891 17.484 1 91.88 274 GLU B CA 1
ATOM 5402 C C . GLU B 1 274 ? 14.055 7.75 16.719 1 91.88 274 GLU B C 1
ATOM 5404 O O . GLU B 1 274 ? 13.523 6.645 16.594 1 91.88 274 GLU B O 1
ATOM 5409 N N . TYR B 1 275 ? 13.664 8.891 16.141 1 91.06 275 TYR B N 1
ATOM 5410 C CA . TYR B 1 275 ? 12.438 8.867 15.344 1 91.06 275 TYR B CA 1
ATOM 5411 C C . TYR B 1 275 ? 12.742 8.641 13.867 1 91.06 275 TYR B C 1
ATOM 5413 O O . TYR B 1 275 ? 11.992 7.949 13.172 1 91.06 275 TYR B O 1
ATOM 5421 N N . PHE B 1 276 ? 13.812 9.266 13.453 1 95.81 276 PHE B N 1
ATOM 5422 C CA . PHE B 1 276 ? 14.156 9.32 12.031 1 95.81 276 PHE B CA 1
ATOM 5423 C C . PHE B 1 276 ? 15.625 8.984 11.82 1 95.81 276 PHE B C 1
ATOM 5425 O O . PHE B 1 276 ? 16.453 9.875 11.641 1 95.81 276 PHE B O 1
ATOM 5432 N N . ARG B 1 277 ? 15.984 7.82 11.688 1 94.38 277 ARG B N 1
ATOM 5433 C CA . ARG B 1 277 ? 17.359 7.344 11.547 1 94.38 277 ARG B CA 1
ATOM 5434 C C . ARG B 1 277 ? 18.031 7.949 10.32 1 94.38 277 ARG B C 1
ATOM 5436 O O . ARG B 1 277 ? 19.234 8.164 10.305 1 94.38 277 ARG B O 1
ATOM 5443 N N . GLY B 1 278 ? 17.219 8.102 9.25 1 96.38 278 GLY B N 1
ATOM 5444 C CA . GLY B 1 278 ? 17.75 8.625 8 1 96.38 278 GLY B CA 1
ATOM 5445 C C . GLY B 1 278 ? 18 10.117 8.039 1 96.38 278 GLY B C 1
ATOM 5446 O O . GLY B 1 278 ? 18.547 10.695 7.09 1 96.38 278 GLY B O 1
ATOM 5447 N N . GLY B 1 279 ? 17.625 10.758 9.125 1 97 279 GLY B N 1
ATOM 5448 C CA . GLY B 1 279 ? 17.828 12.188 9.281 1 97 279 GLY B CA 1
ATOM 5449 C C . GLY B 1 279 ? 16.672 13.016 8.734 1 97 279 GLY B C 1
ATOM 5450 O O . GLY B 1 279 ? 15.516 12.609 8.828 1 97 279 GLY B O 1
ATOM 5451 N N . GLY B 1 280 ? 17.094 14.297 8.281 1 97.62 280 GLY B N 1
ATOM 5452 C CA . GLY B 1 280 ? 16.109 15.266 7.844 1 97.62 280 GLY B CA 1
ATOM 5453 C C . GLY B 1 280 ? 15.984 16.453 8.773 1 97.62 280 GLY B C 1
ATOM 5454 O O . GLY B 1 280 ? 16.797 16.609 9.695 1 97.62 280 GLY B O 1
ATOM 5455 N N . TYR B 1 281 ? 15.055 17.297 8.445 1 98.31 281 TYR B N 1
ATOM 5456 C CA . TYR B 1 281 ? 14.758 18.469 9.273 1 98.31 281 TYR B CA 1
ATOM 5457 C C . TYR B 1 281 ? 13.273 18.516 9.609 1 98.31 281 TYR B C 1
ATOM 5459 O O . TYR B 1 281 ? 12.43 18.156 8.789 1 98.31 281 TYR B O 1
ATOM 5467 N N . SER B 1 282 ? 13.008 18.922 10.797 1 98.06 282 SER B N 1
ATOM 5468 C CA . SER B 1 282 ? 11.648 19.203 11.227 1 98.06 282 SER B CA 1
ATOM 5469 C C . SER B 1 282 ? 11.406 20.703 11.352 1 98.06 282 SER B C 1
ATOM 5471 O O . SER B 1 282 ? 12.234 21.438 11.906 1 98.06 282 SER B O 1
ATOM 5473 N N . SER B 1 283 ? 10.344 21.141 10.766 1 98.38 283 SER B N 1
ATOM 5474 C CA . SER B 1 283 ? 9.992 22.547 10.977 1 98.38 283 SER B CA 1
ATOM 5475 C C . SER B 1 283 ? 9.5 22.781 12.398 1 98.38 283 SER B C 1
ATOM 5477 O O . SER B 1 283 ? 8.797 21.953 12.969 1 98.38 283 SER B O 1
ATOM 5479 N N . ARG B 1 284 ? 9.969 23.828 12.969 1 98.12 284 ARG B N 1
ATOM 5480 C CA . ARG B 1 284 ? 9.508 24.234 14.289 1 98.12 284 ARG B CA 1
ATOM 5481 C C . ARG B 1 284 ? 8.938 25.656 14.258 1 98.12 284 ARG B C 1
ATOM 5483 O O . ARG B 1 284 ? 9.625 26.594 13.852 1 98.12 284 ARG B O 1
ATOM 5490 N N . PHE B 1 285 ? 7.742 25.828 14.586 1 98.31 285 PHE B N 1
ATOM 5491 C CA . PHE B 1 285 ? 7.125 27.141 14.82 1 98.31 285 PHE B CA 1
ATOM 5492 C C . PHE B 1 285 ? 6.031 27.031 15.875 1 98.31 285 PHE B C 1
ATOM 5494 O O . PHE B 1 285 ? 5.602 25.938 16.234 1 98.31 285 PHE B O 1
ATOM 5501 N N . LEU B 1 286 ? 5.719 28.141 16.469 1 98.38 286 LEU B N 1
ATOM 5502 C CA . LEU B 1 286 ? 4.605 28.266 17.406 1 98.38 286 LEU B CA 1
ATOM 5503 C C . LEU B 1 286 ? 3.479 29.094 16.781 1 98.38 286 LEU B C 1
ATOM 5505 O O . LEU B 1 286 ? 3.695 30.219 16.359 1 98.38 286 LEU B O 1
ATOM 5509 N N . THR B 1 287 ? 2.309 28.484 16.688 1 98.69 287 THR B N 1
ATOM 5510 C CA . THR B 1 287 ? 1.153 29.188 16.156 1 98.69 287 THR B CA 1
ATOM 5511 C C . THR B 1 287 ? 0.776 30.359 17.062 1 98.69 287 THR B C 1
ATOM 5513 O O . THR B 1 287 ? 0.653 30.203 18.281 1 98.69 287 THR B O 1
ATOM 5516 N N . GLU B 1 288 ? 0.586 31.531 16.469 1 98.44 288 GLU B N 1
ATOM 5517 C CA . GLU B 1 288 ? 0.125 32.656 17.25 1 98.44 288 GLU B CA 1
ATOM 5518 C C . GLU B 1 288 ? -1.242 32.406 17.875 1 98.44 288 GLU B C 1
ATOM 5520 O O . GLU B 1 288 ? -2.025 31.609 17.344 1 98.44 288 GLU B O 1
ATOM 5525 N N . GLY B 1 289 ? -1.465 33.125 19.031 1 97.88 289 GLY B N 1
ATOM 5526 C CA . GLY B 1 289 ? -2.713 32.906 19.75 1 97.88 289 GLY B CA 1
ATOM 5527 C C . GLY B 1 289 ? -3.836 33.812 19.25 1 97.88 289 GLY B C 1
ATOM 5528 O O . GLY B 1 289 ? -3.588 34.844 18.641 1 97.88 289 GLY B O 1
ATOM 5529 N N . GLY B 1 290 ? -5.07 33.312 19.516 1 97.81 290 GLY B N 1
ATOM 5530 C CA . GLY B 1 290 ? -6.262 34.094 19.234 1 97.81 290 GLY B CA 1
ATOM 5531 C C . GLY B 1 290 ? -6.824 33.875 17.844 1 97.81 290 GLY B C 1
ATOM 5532 O O . GLY B 1 290 ? -7.711 34.594 17.391 1 97.81 290 GLY B O 1
ATOM 5533 N N . VAL B 1 291 ? -6.348 32.938 17.125 1 98.62 291 VAL B N 1
ATOM 5534 C CA . VAL B 1 291 ? -6.785 32.656 15.758 1 98.62 291 VAL B CA 1
ATOM 5535 C C . VAL B 1 291 ? -7.938 31.656 15.781 1 98.62 291 VAL B C 1
ATOM 5537 O O . VAL B 1 291 ? -7.82 30.578 16.359 1 98.62 291 VAL B O 1
ATOM 5540 N N . PRO B 1 292 ? -9.086 32 15.203 1 98.75 292 PRO B N 1
ATOM 5541 C CA . PRO B 1 292 ? -10.156 31 15.102 1 98.75 292 PRO B CA 1
ATOM 5542 C C . PRO B 1 292 ? -9.812 29.859 14.148 1 98.75 292 PRO B C 1
ATOM 5544 O O . PRO B 1 292 ? -9.336 30.094 13.039 1 98.75 292 PRO B O 1
ATOM 5547 N N . PHE B 1 293 ? -10.008 28.625 14.594 1 98.88 293 PHE B N 1
ATOM 5548 C CA . PHE B 1 293 ? -9.758 27.438 13.789 1 98.88 293 PHE B CA 1
ATOM 5549 C C . PHE B 1 293 ? -10.93 26.469 13.875 1 98.88 293 PHE B C 1
ATOM 5551 O O . PHE B 1 293 ? -11.672 26.469 14.867 1 98.88 293 PHE B O 1
ATOM 5558 N N . THR B 1 294 ? -11.148 25.734 12.867 1 98.88 294 THR B N 1
ATOM 5559 C CA . THR B 1 294 ? -11.984 24.531 12.859 1 98.88 294 THR B CA 1
ATOM 5560 C C . THR B 1 294 ? -11.141 23.281 12.703 1 98.88 294 THR B C 1
ATOM 5562 O O . THR B 1 294 ? -10.461 23.109 11.688 1 98.88 294 THR B O 1
ATOM 5565 N N . MET B 1 295 ? -11.086 22.469 13.711 1 98.81 295 MET B N 1
ATOM 5566 C CA . MET B 1 295 ? -10.406 21.172 13.625 1 98.81 295 MET B CA 1
ATOM 5567 C C . MET B 1 295 ? -11.336 20.109 13.055 1 98.81 295 MET B C 1
ATOM 5569 O O . MET B 1 295 ? -12.5 20.016 13.445 1 98.81 295 MET B O 1
ATOM 5573 N N . THR B 1 296 ? -10.844 19.328 12.086 1 98.81 296 THR B N 1
ATOM 5574 C CA . THR B 1 296 ? -11.68 18.312 11.453 1 98.81 296 THR B CA 1
ATOM 5575 C C . THR B 1 296 ? -10.93 17 11.32 1 98.81 296 THR B C 1
ATOM 5577 O O . THR B 1 296 ? -9.695 16.969 11.359 1 98.81 296 THR B O 1
ATOM 5580 N N . ARG B 1 297 ? -11.703 15.938 11.211 1 98.44 297 ARG B N 1
ATOM 5581 C CA . ARG B 1 297 ? -11.164 14.594 10.992 1 98.44 297 ARG B CA 1
ATOM 5582 C C . ARG B 1 297 ? -12.203 13.695 10.328 1 98.44 297 ARG B C 1
ATOM 5584 O O . ARG B 1 297 ? -13.352 13.641 10.758 1 98.44 297 ARG B O 1
ATOM 5591 N N . VAL B 1 298 ? -11.789 13.039 9.242 1 97.94 298 VAL B N 1
ATOM 5592 C CA . VAL B 1 298 ? -12.594 11.992 8.617 1 97.94 298 VAL B CA 1
ATOM 5593 C C . VAL B 1 298 ? -12.172 10.625 9.156 1 97.94 298 VAL B C 1
ATOM 5595 O O . VAL B 1 298 ? -10.977 10.352 9.312 1 97.94 298 VAL B O 1
ATOM 5598 N N . ASN B 1 299 ? -13.117 9.789 9.523 1 95.81 299 ASN B N 1
ATOM 5599 C CA . ASN B 1 299 ? -12.898 8.406 9.93 1 95.81 299 ASN B CA 1
ATOM 5600 C C . ASN B 1 299 ? -13.75 7.438 9.109 1 95.81 299 ASN B C 1
ATOM 5602 O O . ASN B 1 299 ? -14.766 7.836 8.539 1 95.81 299 ASN B O 1
ATOM 5606 N N . ILE B 1 300 ? -13.305 6.223 9 1 94 300 ILE B N 1
ATOM 5607 C CA . ILE B 1 300 ? -14.117 5.152 8.438 1 94 300 ILE B CA 1
ATOM 5608 C C . ILE B 1 300 ? -14.516 4.176 9.547 1 94 300 ILE B C 1
ATOM 5610 O O . ILE B 1 300 ? -13.656 3.639 10.25 1 94 300 ILE B O 1
ATOM 5614 N N . ILE B 1 301 ? -15.742 3.984 9.703 1 90.31 301 ILE B N 1
ATOM 5615 C CA . ILE B 1 301 ? -16.281 3.064 10.703 1 90.31 301 ILE B CA 1
ATOM 5616 C C . ILE B 1 301 ? -16.797 1.806 10.016 1 90.31 301 ILE B C 1
ATOM 5618 O O . ILE B 1 301 ? -17.594 1.89 9.07 1 90.31 301 ILE B O 1
ATOM 5622 N N . LYS B 1 302 ? -16.344 0.614 10.492 1 85.69 302 LYS B N 1
ATOM 5623 C CA . LYS B 1 302 ? -16.797 -0.651 9.938 1 85.69 302 LYS B CA 1
ATOM 5624 C C . LYS B 1 302 ? -18.328 -0.74 9.969 1 85.69 302 LYS B C 1
ATOM 5626 O O . LYS B 1 302 ? -18.953 -0.488 11 1 85.69 302 LYS B O 1
ATOM 5631 N N . GLY B 1 303 ? -18.875 -1.055 8.828 1 80 303 GLY B N 1
ATOM 5632 C CA . GLY B 1 303 ? -20.312 -1.227 8.742 1 80 303 GLY B CA 1
ATOM 5633 C C . GLY B 1 303 ? -21.062 0.072 8.492 1 80 303 GLY B C 1
ATOM 5634 O O . GLY B 1 303 ? -22.219 0.06 8.047 1 80 303 GLY B O 1
ATOM 5635 N N . LEU B 1 304 ? -20.438 1.231 8.734 1 84.44 304 LEU B N 1
ATOM 5636 C CA . LEU B 1 304 ? -21.109 2.521 8.594 1 84.44 304 LEU B CA 1
ATOM 5637 C C . LEU B 1 304 ? -20.531 3.305 7.418 1 84.44 304 LEU B C 1
ATOM 5639 O O . LEU B 1 304 ? -21.281 3.916 6.648 1 84.44 304 LEU B O 1
ATOM 5643 N N . GLY B 1 305 ? -19.266 3.246 7.238 1 90.75 305 GL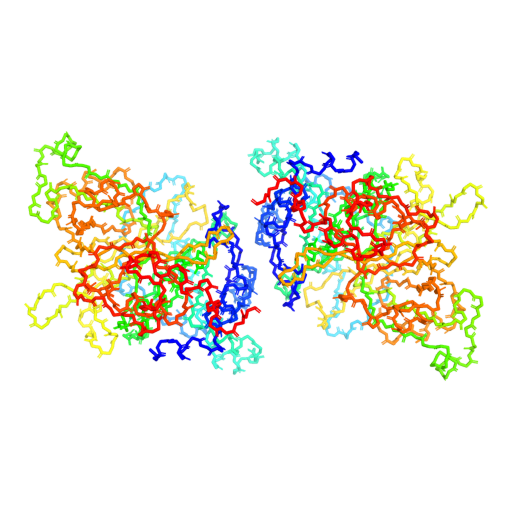Y B N 1
ATOM 5644 C CA . GLY B 1 305 ? -18.609 4.086 6.25 1 90.75 305 GLY B CA 1
ATOM 5645 C C . GLY B 1 305 ? -17.938 5.309 6.852 1 90.75 305 GLY B C 1
ATOM 5646 O O . GLY B 1 305 ? -17.562 5.305 8.031 1 90.75 305 GLY B O 1
ATOM 5647 N N . PRO B 1 306 ? -17.781 6.312 6.035 1 95.25 306 PRO B N 1
ATOM 5648 C CA . PRO B 1 306 ? -17.078 7.504 6.527 1 95.25 306 PRO B CA 1
ATOM 5649 C C . PRO B 1 306 ? -17.938 8.352 7.461 1 95.25 306 PRO B C 1
ATOM 5651 O O . PRO B 1 306 ? -19.156 8.422 7.285 1 95.25 306 PRO B O 1
ATOM 5654 N N . VAL B 1 307 ? -17.344 8.984 8.422 1 95.38 307 VAL B N 1
ATOM 5655 C CA . VAL B 1 307 ? -17.953 9.984 9.297 1 95.38 307 VAL B CA 1
ATOM 5656 C C . VAL B 1 307 ? -17 11.172 9.453 1 95.38 307 VAL B C 1
ATOM 5658 O O . VAL B 1 307 ? -15.789 11.031 9.281 1 95.38 307 VAL B O 1
ATOM 5661 N N . LEU B 1 308 ? -17.562 12.297 9.766 1 97.31 308 LEU B N 1
ATOM 5662 C CA . LEU B 1 308 ? -16.781 13.516 9.938 1 97.31 308 LEU B CA 1
ATOM 5663 C C . LEU B 1 308 ? -16.938 14.062 11.352 1 97.31 308 LEU B C 1
ATOM 5665 O O . LEU B 1 308 ? -18.031 14.07 11.906 1 97.31 308 LEU B O 1
ATOM 5669 N N . GLN B 1 309 ? -15.844 14.453 11.93 1 97.88 309 GLN B N 1
ATOM 5670 C CA . GLN B 1 309 ? -15.82 15.156 13.203 1 97.88 309 GLN B CA 1
ATOM 5671 C C . GLN B 1 309 ? -15.359 16.594 13.031 1 97.88 309 GLN B C 1
ATOM 5673 O O . GLN B 1 309 ? -14.461 16.875 12.234 1 97.88 309 GLN B O 1
ATOM 5678 N N . ILE B 1 310 ? -16.016 17.5 13.773 1 98.38 310 ILE B N 1
ATOM 5679 C CA . ILE B 1 310 ? -15.75 18.938 13.672 1 98.38 310 ILE B CA 1
ATOM 5680 C C . ILE B 1 310 ? -15.656 19.531 15.07 1 98.38 310 ILE B C 1
ATOM 5682 O O . ILE B 1 310 ? -16.531 19.312 15.914 1 98.38 310 ILE B O 1
ATOM 5686 N N . ALA B 1 311 ? -14.609 20.297 15.336 1 98.56 311 ALA B N 1
ATOM 5687 C CA . ALA B 1 311 ? -14.453 21.047 16.578 1 98.56 311 ALA B CA 1
ATOM 5688 C C . ALA B 1 311 ? -13.945 22.453 16.312 1 98.56 311 ALA B C 1
ATOM 5690 O O . ALA B 1 311 ? -12.758 22.656 16.047 1 98.56 311 ALA B O 1
ATOM 5691 N N . GLU B 1 312 ? -14.812 23.453 16.406 1 98.75 312 GLU B N 1
ATOM 5692 C CA . GLU B 1 312 ? -14.383 24.844 16.297 1 98.75 312 GLU B CA 1
ATOM 5693 C C . GLU B 1 312 ? -13.727 25.312 17.594 1 98.75 312 GLU B C 1
ATOM 5695 O O . GLU B 1 312 ? -14.117 24.875 18.688 1 98.75 312 GLU B O 1
ATOM 5700 N N . GLY B 1 313 ? -12.75 26.109 17.484 1 98.69 313 GLY B N 1
ATOM 5701 C CA . GLY B 1 313 ? -12.039 26.672 18.625 1 98.69 313 GLY B CA 1
ATOM 5702 C C . GLY B 1 313 ? -11.039 27.734 18.219 1 98.69 313 GLY B C 1
ATOM 5703 O O . GLY B 1 313 ? -11.266 28.484 17.266 1 98.69 313 GLY B O 1
ATOM 5704 N N . TRP B 1 314 ? -10.047 27.922 19.094 1 98.75 314 TRP B N 1
ATOM 5705 C CA . TRP B 1 314 ? -9.039 28.953 18.859 1 98.75 314 TRP B CA 1
ATOM 5706 C C . TRP B 1 314 ? -7.648 28.438 19.219 1 98.75 314 TRP B C 1
ATOM 5708 O O . TRP B 1 314 ? -7.492 27.625 20.141 1 98.75 314 TRP B O 1
ATOM 5718 N N . SER B 1 315 ? -6.672 28.891 18.438 1 98.81 315 SER B N 1
ATOM 5719 C CA . SER B 1 315 ? -5.336 28.828 19.031 1 98.81 315 SER B CA 1
ATOM 5720 C C . SER B 1 315 ? -5.211 29.797 20.203 1 98.81 315 SER B C 1
ATOM 5722 O O . SER B 1 315 ? -5.902 30.812 20.266 1 98.81 315 SER B O 1
ATOM 5724 N N . VAL B 1 316 ? -4.27 29.484 21.156 1 98.38 316 VAL B N 1
ATOM 5725 C CA . VAL B 1 316 ? -4.105 30.344 22.312 1 98.38 316 VAL B CA 1
ATOM 5726 C C . VAL B 1 316 ? -2.623 30.641 22.531 1 98.38 316 VAL B C 1
ATOM 5728 O O . VAL B 1 316 ? -1.766 29.828 22.203 1 98.38 316 VAL B O 1
ATOM 5731 N N . GLU B 1 317 ? -2.41 31.797 23.031 1 96.75 317 GLU B N 1
ATOM 5732 C CA . GLU B 1 317 ? -1.06 32.188 23.422 1 96.75 317 GLU B CA 1
ATOM 5733 C C . GLU B 1 317 ? -0.794 31.922 24.891 1 96.75 317 GLU B C 1
ATOM 5735 O O . GLU B 1 317 ? -1.57 32.344 25.766 1 96.75 317 GLU B O 1
ATOM 5740 N N . LEU B 1 318 ? 0.237 31.234 25.094 1 97.62 318 LEU B N 1
ATOM 5741 C CA . LEU B 1 318 ? 0.686 31.016 26.453 1 97.62 318 LEU B CA 1
ATOM 5742 C C . LEU B 1 318 ? 1.898 31.875 26.781 1 97.62 318 LEU B C 1
ATOM 5744 O O . LEU B 1 318 ? 2.721 32.156 25.906 1 97.62 318 LEU B O 1
ATOM 5748 N N . PRO B 1 319 ? 1.95 32.344 28.078 1 96.69 319 PRO B N 1
ATOM 5749 C CA . PRO B 1 319 ? 3.209 32.969 28.453 1 96.69 319 PRO B CA 1
ATOM 5750 C C . PRO B 1 319 ? 4.434 32.125 28.094 1 96.69 319 PRO B C 1
ATOM 5752 O O . PRO B 1 319 ? 4.395 30.906 28.219 1 96.69 319 PRO B O 1
ATOM 5755 N N . LYS B 1 320 ? 5.492 32.812 27.688 1 96.62 320 LYS B N 1
ATOM 5756 C CA . LYS B 1 320 ? 6.676 32.156 27.156 1 96.62 320 LYS B CA 1
ATOM 5757 C C . LYS B 1 320 ? 7.168 31.047 28.109 1 96.62 320 LYS B C 1
ATOM 5759 O O . LYS B 1 320 ? 7.512 29.953 27.672 1 96.62 320 LYS B O 1
ATOM 5764 N N . ALA B 1 321 ? 7.27 31.391 29.375 1 96.69 321 ALA B N 1
ATOM 5765 C CA . ALA B 1 321 ? 7.773 30.438 30.359 1 96.69 321 ALA B CA 1
ATOM 5766 C C . ALA B 1 321 ? 6.875 29.203 30.422 1 96.69 321 ALA B C 1
ATOM 5768 O O . ALA B 1 321 ? 7.359 28.078 30.562 1 96.69 321 ALA B O 1
ATOM 5769 N N . MET B 1 322 ? 5.574 29.391 30.422 1 97.06 322 MET B N 1
ATOM 5770 C CA . MET B 1 322 ? 4.605 28.312 30.422 1 97.06 322 MET B CA 1
ATOM 5771 C C . MET B 1 322 ? 4.746 27.453 29.156 1 97.06 322 MET B C 1
ATOM 5773 O O . MET B 1 322 ? 4.82 26.219 29.25 1 97.06 322 MET B O 1
ATOM 5777 N N . HIS B 1 323 ? 4.793 28.078 27.969 1 97.25 323 HIS B N 1
ATOM 5778 C CA . HIS B 1 323 ? 4.977 27.391 26.703 1 97.25 323 HIS B CA 1
ATOM 5779 C C . HIS B 1 323 ? 6.23 26.516 26.734 1 97.25 323 HIS B C 1
ATOM 5781 O O . HIS B 1 323 ? 6.184 25.344 26.359 1 97.25 323 HIS B O 1
ATOM 5787 N N . ASP B 1 324 ? 7.332 27.125 27.141 1 96.44 324 ASP B N 1
ATOM 5788 C CA . ASP B 1 324 ? 8.609 26.422 27.109 1 96.44 324 ASP B CA 1
ATOM 5789 C C . ASP B 1 324 ? 8.562 25.156 27.969 1 96.44 324 ASP B C 1
ATOM 5791 O O . ASP B 1 324 ? 9.062 24.109 27.562 1 96.44 324 ASP B O 1
ATOM 5795 N N . GLN B 1 325 ? 7.953 25.25 29.109 1 96.44 325 GLN B N 1
ATOM 5796 C CA . GLN B 1 325 ? 7.879 24.109 30.016 1 96.44 325 GLN B CA 1
ATOM 5797 C C . GLN B 1 325 ? 6.988 23 29.438 1 96.44 325 GLN B C 1
ATOM 5799 O O . GLN B 1 325 ? 7.332 21.828 29.516 1 96.44 325 GLN B O 1
ATOM 5804 N N . LEU B 1 326 ? 5.836 23.406 28.906 1 96.94 326 LEU B N 1
ATOM 5805 C CA . LEU B 1 326 ? 4.906 22.422 28.375 1 96.94 326 LEU B CA 1
ATOM 5806 C C . LEU B 1 326 ? 5.461 21.797 27.094 1 96.94 326 LEU B C 1
ATOM 5808 O O . LEU B 1 326 ? 5.348 20.594 26.891 1 96.94 326 LEU B O 1
ATOM 5812 N N . ASP B 1 327 ? 6.051 22.609 26.266 1 94.88 327 ASP B N 1
ATOM 5813 C CA . ASP B 1 327 ? 6.59 22.156 25 1 94.88 327 ASP B CA 1
ATOM 5814 C C . ASP B 1 327 ? 7.738 21.172 25.188 1 94.88 327 ASP B C 1
ATOM 5816 O O . ASP B 1 327 ? 7.945 20.281 24.375 1 94.88 327 ASP B O 1
ATOM 5820 N N . ALA B 1 328 ? 8.516 21.328 26.219 1 93.25 328 ALA B N 1
ATOM 5821 C CA . ALA B 1 328 ? 9.664 20.484 26.516 1 93.25 328 ALA B CA 1
ATOM 5822 C C . ALA B 1 328 ? 9.227 19.078 26.938 1 93.25 328 ALA B C 1
ATOM 5824 O O . ALA B 1 328 ? 10.039 18.156 26.984 1 93.25 328 ALA B O 1
ATOM 5825 N N . ARG B 1 329 ? 7.941 18.906 27.234 1 91.06 329 ARG B N 1
ATOM 5826 C CA . ARG B 1 329 ? 7.438 17.594 27.641 1 91.06 329 ARG B CA 1
ATOM 5827 C C . ARG B 1 329 ? 7.188 16.703 26.438 1 91.06 329 ARG B C 1
ATOM 5829 O O . ARG B 1 329 ? 6.938 15.5 26.578 1 91.06 329 ARG B O 1
ATOM 5836 N N . THR B 1 330 ? 7.164 17.172 25.281 1 90.06 330 THR B N 1
ATOM 5837 C CA . THR B 1 330 ? 7.105 16.422 24.031 1 90.06 330 THR B CA 1
ATOM 5838 C C . THR B 1 330 ? 8.344 16.688 23.188 1 90.06 330 THR B C 1
ATOM 5840 O O . THR B 1 330 ? 9.469 16.672 23.688 1 90.06 330 THR B O 1
ATOM 5843 N N . ASN B 1 331 ? 8.211 16.766 21.922 1 92 331 ASN B N 1
ATOM 5844 C CA . ASN B 1 331 ? 9.352 17.125 21.094 1 92 331 ASN B CA 1
ATOM 5845 C C . ASN B 1 331 ? 9.312 18.609 20.719 1 92 331 ASN B C 1
ATOM 5847 O O . ASN B 1 331 ? 8.633 18.984 19.766 1 92 331 ASN B O 1
ATOM 5851 N N . SER B 1 332 ? 10.141 19.391 21.328 1 93.62 332 SER B N 1
ATOM 5852 C CA . SER B 1 332 ? 10.102 20.844 21.203 1 93.62 332 SER B CA 1
ATOM 5853 C C . SER B 1 332 ? 10.625 21.312 19.859 1 93.62 332 SER B C 1
ATOM 5855 O O . SER B 1 332 ? 10.578 22.5 19.531 1 93.62 332 SER B O 1
ATOM 5857 N N . THR B 1 333 ? 11.117 20.375 19.031 1 96.31 333 THR B N 1
ATOM 5858 C CA . THR B 1 333 ? 11.656 20.75 17.734 1 96.31 333 THR B CA 1
ATOM 5859 C C . THR B 1 333 ? 10.578 20.688 16.656 1 96.31 333 THR B C 1
ATOM 5861 O O . THR B 1 333 ? 10.867 20.797 15.469 1 96.31 333 THR B O 1
ATOM 5864 N N . TRP B 1 334 ? 9.375 20.484 17.062 1 97.56 334 TRP B N 1
ATOM 5865 C CA . TRP B 1 334 ? 8.273 20.328 16.109 1 97.56 334 TRP B CA 1
ATOM 5866 C C . TRP B 1 334 ? 7.305 21.5 16.203 1 97.56 334 TRP B C 1
ATOM 5868 O O . TRP B 1 334 ? 7.359 22.281 17.156 1 97.56 334 TRP B O 1
ATOM 5878 N N . PRO B 1 335 ? 6.465 21.688 15.172 1 98.06 335 PRO B N 1
ATOM 5879 C CA . PRO B 1 335 ? 5.508 22.797 15.219 1 98.06 335 PRO B CA 1
ATOM 5880 C C . PRO B 1 335 ? 4.398 22.578 16.25 1 98.06 335 PRO B C 1
ATOM 5882 O O . PRO B 1 335 ? 3.846 21.469 16.328 1 98.06 335 PRO B O 1
ATOM 5885 N N . THR B 1 336 ? 4.07 23.641 16.984 1 98.12 336 THR B N 1
ATOM 5886 C CA . THR B 1 336 ? 3.129 23.531 18.094 1 98.12 336 THR B CA 1
ATOM 5887 C C . THR B 1 336 ? 1.955 24.5 17.906 1 98.12 336 THR B C 1
ATOM 5889 O O . THR B 1 336 ? 2.148 25.656 17.562 1 98.12 336 THR B O 1
ATOM 5892 N N . THR B 1 337 ? 0.807 24.031 18.047 1 98.56 337 THR B N 1
ATOM 5893 C CA . THR B 1 337 ? -0.401 24.844 18.219 1 98.56 337 THR B CA 1
ATOM 5894 C C . THR B 1 337 ? -1.133 24.453 19.5 1 98.56 337 THR B C 1
ATOM 5896 O O . THR B 1 337 ? -1.493 23.297 19.688 1 98.56 337 THR B O 1
ATOM 5899 N N . TRP B 1 338 ? -1.255 25.453 20.422 1 98.69 338 TRP B N 1
ATOM 5900 C CA . TRP B 1 338 ? -2.143 25.266 21.562 1 98.69 338 TRP B CA 1
ATOM 5901 C C . TRP B 1 338 ? -3.588 25.578 21.188 1 98.69 338 TRP B C 1
ATOM 5903 O O . TRP B 1 338 ? -3.898 26.703 20.766 1 98.69 338 TRP B O 1
ATOM 5913 N N . PHE B 1 339 ? -4.465 24.609 21.297 1 98.81 339 PHE B N 1
ATOM 5914 C CA . PHE B 1 339 ? -5.824 24.734 20.781 1 98.81 339 PHE B CA 1
ATOM 5915 C C . PHE B 1 339 ? -6.844 24.641 21.922 1 98.81 339 PHE B C 1
ATOM 5917 O O . PHE B 1 339 ? -6.793 23.734 22.734 1 98.81 339 PHE B O 1
ATOM 5924 N N . ALA B 1 340 ? -7.715 25.594 22.016 1 98.75 340 ALA B N 1
ATOM 5925 C CA . ALA B 1 340 ? -8.852 25.609 22.938 1 98.75 340 ALA B CA 1
ATOM 5926 C C . ALA B 1 340 ? -10.164 25.438 22.172 1 98.75 340 ALA B C 1
ATOM 5928 O O . ALA B 1 340 ? -10.672 26.391 21.578 1 98.75 340 ALA B O 1
ATOM 5929 N N . PRO B 1 341 ? -10.75 24.25 22.281 1 98.56 341 PRO B N 1
ATOM 5930 C CA . PRO B 1 341 ? -12.031 24.062 21.594 1 98.56 341 PRO B CA 1
ATOM 5931 C C . PRO B 1 341 ? -13.172 24.844 22.25 1 98.56 341 PRO B C 1
ATOM 5933 O O . PRO B 1 341 ? -13.172 25.047 23.453 1 98.56 341 PRO B O 1
ATOM 5936 N N . ARG B 1 342 ? -14.07 25.297 21.375 1 98 342 ARG B N 1
ATOM 5937 C CA . ARG B 1 342 ? -15.305 25.875 21.891 1 98 342 ARG B CA 1
ATOM 5938 C C . ARG B 1 342 ? -16.156 24.828 22.609 1 98 342 ARG B C 1
ATOM 5940 O O . ARG B 1 342 ? -16.484 23.781 22.031 1 98 342 ARG B O 1
ATOM 5947 N N . LEU B 1 343 ? -16.531 25.125 23.844 1 97.62 343 LEU B N 1
ATOM 5948 C CA . LEU B 1 343 ? -17.297 24.172 24.641 1 97.62 343 LEU B CA 1
ATOM 5949 C C . LEU B 1 343 ? -18.781 24.547 24.656 1 97.62 343 LEU B C 1
ATOM 5951 O O . LEU B 1 343 ? -19.141 25.719 24.703 1 97.62 343 LEU B O 1
ATOM 5955 N N . THR B 1 344 ? -19.656 23.562 24.609 1 95.19 344 THR B N 1
ATOM 5956 C CA . THR B 1 344 ? -21.094 23.781 24.594 1 95.19 344 THR B CA 1
ATOM 5957 C C . THR B 1 344 ? -21.734 23.297 25.891 1 95.19 344 THR B C 1
ATOM 5959 O O . THR B 1 344 ? -22.891 23.625 26.188 1 95.19 344 THR B O 1
ATOM 5962 N N . GLY B 1 345 ? -21 22.5 26.656 1 94.38 345 GLY B N 1
ATOM 5963 C CA . GLY B 1 345 ? -21.531 21.922 27.875 1 94.38 345 GLY B CA 1
ATOM 5964 C C . GLY B 1 345 ? -22.297 20.641 27.656 1 94.38 345 GLY B C 1
ATOM 5965 O O . GLY B 1 345 ? -22.859 20.062 28.594 1 94.38 345 GLY B O 1
ATOM 5966 N N . LYS B 1 346 ? -22.266 20.141 26.484 1 93.31 346 LYS B N 1
ATOM 5967 C CA . LYS B 1 346 ? -23.047 18.953 26.156 1 93.31 346 LYS B CA 1
ATOM 5968 C C . LYS B 1 346 ? -22.219 17.953 25.359 1 93.31 346 LYS B C 1
ATOM 5970 O O . LYS B 1 346 ? -21.391 18.328 24.531 1 93.31 346 LYS B O 1
ATOM 5975 N N . GLY B 1 347 ? -22.391 16.672 25.766 1 92.75 347 GLY B N 1
ATOM 5976 C CA . GLY B 1 347 ? -21.812 15.602 24.953 1 92.75 347 GLY B CA 1
ATOM 5977 C C . GLY B 1 347 ? -20.297 15.672 24.875 1 92.75 347 GLY B C 1
ATOM 5978 O O . GLY B 1 347 ? -19.625 15.859 25.875 1 92.75 347 GLY B O 1
ATOM 5979 N N . PRO B 1 348 ? -19.766 15.43 23.625 1 93.88 348 PRO B N 1
ATOM 5980 C CA . PRO B 1 348 ? -18.328 15.43 23.438 1 93.88 348 PRO B CA 1
ATOM 5981 C C . PRO B 1 348 ? -17.688 16.797 23.703 1 93.88 348 PRO B C 1
ATOM 5983 O O . PRO B 1 348 ? -16.469 16.906 23.781 1 93.88 348 PRO B O 1
ATOM 5986 N N . PHE B 1 349 ? -18.547 17.781 23.922 1 97.44 349 PHE B N 1
ATOM 5987 C CA . PHE B 1 349 ? -18.016 19.125 24.125 1 97.44 349 PHE B CA 1
ATOM 5988 C C . PHE B 1 349 ? -18.375 19.641 25.516 1 97.44 349 PHE B C 1
ATOM 5990 O O . PHE B 1 349 ? -18.562 20.844 25.703 1 97.44 349 PHE B O 1
ATOM 5997 N N . THR B 1 350 ? -18.594 18.75 26.469 1 96.19 350 THR B N 1
ATOM 5998 C CA . THR B 1 350 ? -18.844 19.109 27.859 1 96.19 350 THR B CA 1
ATOM 5999 C C . THR B 1 350 ? -17.641 19.828 28.453 1 96.19 350 THR B C 1
ATOM 6001 O O . THR B 1 350 ? -17.797 20.828 29.172 1 96.19 350 THR B O 1
ATOM 6004 N N . ASP B 1 351 ? -16.469 19.375 28.188 1 96.56 351 ASP B N 1
ATOM 6005 C CA . ASP B 1 351 ? -15.172 19.938 28.594 1 96.56 351 ASP B CA 1
ATOM 6006 C C . ASP B 1 351 ? -14.078 19.547 27.609 1 96.56 351 ASP B C 1
ATOM 6008 O O . ASP B 1 351 ? -14.328 18.844 26.641 1 96.56 351 ASP B O 1
ATOM 6012 N N . VAL B 1 352 ? -12.922 20.094 27.766 1 97.69 352 VAL B N 1
ATOM 6013 C CA . VAL B 1 352 ? -11.828 19.906 26.812 1 97.69 352 VAL B CA 1
ATOM 6014 C C . VAL B 1 352 ? -11.414 18.438 26.766 1 97.69 352 VAL B C 1
ATOM 6016 O O . VAL B 1 352 ? -11.117 17.891 25.703 1 97.69 352 VAL B O 1
ATOM 6019 N N . TYR B 1 353 ? -11.359 17.766 27.844 1 95.62 353 TYR B N 1
ATOM 6020 C CA . TYR B 1 353 ? -11.039 16.344 27.906 1 95.62 353 TYR B CA 1
ATOM 6021 C C . TYR B 1 353 ? -12.008 15.539 27.062 1 95.62 353 TYR B C 1
ATOM 6023 O O . TYR B 1 353 ? -11.602 14.617 26.344 1 95.62 353 TYR B O 1
ATOM 6031 N N . SER B 1 354 ? -13.258 15.828 27.219 1 94.81 354 SER B N 1
ATOM 6032 C CA . SER B 1 354 ? -14.281 15.094 26.484 1 94.81 354 SER B CA 1
ATOM 6033 C C . SER B 1 354 ? -14.078 15.242 24.969 1 94.81 354 SER B C 1
ATOM 6035 O O . SER B 1 354 ? -14.352 14.305 24.219 1 94.81 354 SER B O 1
ATOM 6037 N N . VAL B 1 355 ? -13.672 16.422 24.547 1 95.38 355 VAL B N 1
ATOM 6038 C CA . VAL B 1 355 ? -13.383 16.625 23.125 1 95.38 355 VAL B CA 1
ATOM 6039 C C . VAL B 1 355 ? -12.32 15.625 22.656 1 95.38 355 VAL B C 1
ATOM 6041 O O . VAL B 1 355 ? -12.523 14.906 21.688 1 95.38 355 VAL B O 1
ATOM 6044 N N . MET B 1 356 ? -11.219 15.539 23.344 1 94.69 356 MET B N 1
ATOM 6045 C CA . MET B 1 356 ? -10.125 14.656 22.953 1 94.69 356 MET B CA 1
ATOM 6046 C C . MET B 1 356 ? -10.539 13.195 23.094 1 94.69 356 MET B C 1
ATOM 6048 O O . MET B 1 356 ? -10.219 12.367 22.234 1 94.69 356 MET B O 1
ATOM 6052 N N . ALA B 1 357 ? -11.234 12.883 24.188 1 92 357 ALA B N 1
ATOM 6053 C CA . ALA B 1 357 ? -11.633 11.508 24.469 1 92 357 ALA B CA 1
ATOM 6054 C C . ALA B 1 357 ? -12.539 10.969 23.359 1 92 357 ALA B C 1
ATOM 6056 O O . ALA B 1 357 ? -12.539 9.766 23.094 1 92 357 ALA B O 1
ATOM 6057 N N . ASN B 1 358 ? -13.281 11.844 22.75 1 93.06 358 ASN B N 1
ATOM 6058 C CA . ASN B 1 358 ? -14.242 11.414 21.734 1 93.06 358 ASN B CA 1
ATOM 6059 C C . ASN B 1 358 ? -13.688 11.602 20.328 1 93.06 358 ASN B C 1
ATOM 6061 O O . ASN B 1 358 ? -14.352 11.281 19.344 1 93.06 358 ASN B O 1
ATOM 6065 N N . TRP B 1 359 ? -12.492 12.117 20.25 1 94.19 359 TRP B N 1
ATOM 6066 C CA . TRP B 1 359 ? -11.852 12.297 18.953 1 94.19 359 TRP B CA 1
ATOM 6067 C C . TRP B 1 359 ? -11.391 10.961 18.391 1 94.19 359 TRP B C 1
ATOM 6069 O O . TRP B 1 359 ? -10.773 10.164 19.094 1 94.19 359 TRP B O 1
ATOM 6079 N N . GLY B 1 360 ? -11.672 10.617 17.219 1 89.94 360 GLY B N 1
ATOM 6080 C CA . GLY B 1 360 ? -11.617 9.273 16.672 1 89.94 360 GLY B CA 1
ATOM 6081 C C . GLY B 1 360 ? -10.234 8.875 16.188 1 89.94 360 GLY B C 1
ATOM 6082 O O . GLY B 1 360 ? -10.016 7.734 15.773 1 89.94 360 GLY B O 1
ATOM 6083 N N . ALA B 1 361 ? -9.258 9.781 16.172 1 91.56 361 ALA B N 1
ATOM 6084 C CA . ALA B 1 361 ? -7.914 9.516 15.656 1 91.56 361 ALA B CA 1
ATOM 6085 C C . ALA B 1 361 ? -6.871 10.352 16.391 1 91.56 361 ALA B C 1
ATOM 6087 O O . ALA B 1 361 ? -7.219 11.266 17.156 1 91.56 361 ALA B O 1
ATOM 6088 N N . ASN B 1 362 ? -5.668 10.008 16.125 1 92.5 362 ASN B N 1
ATOM 6089 C CA . ASN B 1 362 ? -4.609 10.805 16.734 1 92.5 362 ASN B CA 1
ATOM 6090 C C . ASN B 1 362 ? -4.262 12.016 15.867 1 92.5 362 ASN B C 1
ATOM 6092 O O . ASN B 1 362 ? -3.445 12.852 16.266 1 92.5 362 ASN B O 1
ATOM 6096 N N . HIS B 1 363 ? -4.848 12.094 14.727 1 96.88 363 HIS B N 1
ATOM 6097 C CA . HIS B 1 363 ? -4.586 13.203 13.82 1 96.88 363 HIS B CA 1
ATOM 6098 C C . HIS B 1 363 ? -5.812 14.102 13.688 1 96.88 363 HIS B C 1
ATOM 6100 O O . HIS B 1 363 ? -6.945 13.648 13.875 1 96.88 363 HIS B O 1
ATOM 6106 N N . GLY B 1 364 ? -5.598 15.328 13.359 1 97.75 364 GLY B N 1
ATOM 6107 C CA . GLY B 1 364 ? -6.59 16.312 12.977 1 97.75 364 GLY B CA 1
ATOM 6108 C C . GLY B 1 364 ? -6.027 17.406 12.094 1 97.75 364 GLY B C 1
ATOM 6109 O O . GLY B 1 364 ? -4.812 17.531 11.93 1 97.75 364 GLY B O 1
ATOM 6110 N N . VAL B 1 365 ? -6.977 18.141 11.484 1 98.75 365 VAL B N 1
ATOM 6111 C CA . VAL B 1 365 ? -6.598 19.234 10.602 1 98.75 365 VAL B CA 1
ATOM 6112 C C . VAL B 1 365 ? -7.156 20.547 11.141 1 98.75 365 VAL B C 1
ATOM 6114 O O . VAL B 1 365 ? -8.328 20.625 11.531 1 98.75 365 VAL B O 1
ATOM 6117 N N . LEU B 1 366 ? -6.348 21.531 11.227 1 98.81 366 LEU B N 1
ATOM 6118 C CA . LEU B 1 366 ? -6.832 22.875 11.539 1 98.81 366 LEU B CA 1
ATOM 6119 C C . LEU B 1 366 ? -7.051 23.688 10.266 1 98.81 366 LEU B C 1
ATOM 6121 O O . LEU B 1 366 ? -6.133 23.844 9.461 1 98.81 366 LEU B O 1
ATOM 6125 N N . THR B 1 367 ? -8.219 24.109 10.109 1 98.88 367 THR B N 1
ATOM 6126 C CA . THR B 1 367 ? -8.609 25.031 9.047 1 98.88 367 THR B CA 1
ATOM 6127 C C . THR B 1 367 ? -8.93 26.406 9.602 1 98.88 367 THR B C 1
ATOM 6129 O O . THR B 1 367 ? -9.602 26.531 10.633 1 98.88 367 THR B O 1
ATOM 6132 N N . ILE B 1 368 ? -8.477 27.422 8.969 1 98.81 368 ILE B N 1
ATOM 6133 C CA . ILE B 1 368 ? -8.648 28.797 9.438 1 98.81 368 ILE B CA 1
ATOM 6134 C C . ILE B 1 368 ? -10.133 29.141 9.492 1 98.81 368 ILE B C 1
ATOM 6136 O O . ILE B 1 368 ? -10.891 28.797 8.578 1 98.81 368 ILE B O 1
ATOM 6140 N N . GLY B 1 369 ? -10.531 29.766 10.609 1 98.44 369 GLY B N 1
ATOM 6141 C CA . GLY B 1 369 ? -11.883 30.297 10.742 1 98.44 369 GLY B CA 1
ATOM 6142 C C . GLY B 1 369 ? -12.852 29.312 11.367 1 98.44 369 GLY B C 1
ATOM 6143 O O . GLY B 1 369 ? -12.531 28.125 11.531 1 98.44 369 GLY B O 1
ATOM 6144 N N . HIS B 1 370 ? -13.945 29.828 11.875 1 98.25 370 HIS B N 1
ATOM 6145 C CA . HIS B 1 370 ? -15.07 29 12.289 1 98.25 370 HIS B CA 1
ATOM 6146 C C . HIS B 1 370 ? -15.969 28.656 11.109 1 98.25 370 HIS B C 1
ATOM 6148 O O . HIS B 1 370 ? -17.047 29.234 10.945 1 98.25 370 HIS B O 1
ATOM 6154 N N . VAL B 1 371 ? -15.539 27.625 10.398 1 98.19 371 VAL B N 1
ATOM 6155 C CA . VAL B 1 371 ? -16.156 27.266 9.133 1 98.19 371 VAL B CA 1
ATOM 6156 C C . VAL B 1 371 ? -16.828 25.891 9.258 1 98.19 371 VAL B C 1
ATOM 6158 O O . VAL B 1 371 ? -16.953 25.172 8.273 1 98.19 371 VAL B O 1
ATOM 6161 N N . GLY B 1 372 ? -17.219 25.5 10.406 1 98.19 372 GLY B N 1
ATOM 6162 C CA . GLY B 1 372 ? -17.844 24.219 10.656 1 98.19 372 GLY B CA 1
ATOM 6163 C C . GLY B 1 372 ? -19.125 24.016 9.867 1 98.19 372 GLY B C 1
ATOM 6164 O O . GLY B 1 372 ? -19.391 22.922 9.391 1 98.19 372 GLY B O 1
ATOM 6165 N N . ALA B 1 373 ? -19.875 25.062 9.766 1 96.94 373 ALA B N 1
ATOM 6166 C CA . ALA B 1 373 ? -21.125 24.984 9.023 1 96.94 373 ALA B CA 1
ATOM 6167 C C . ALA B 1 373 ? -20.875 24.609 7.566 1 96.94 373 ALA B C 1
ATOM 6169 O O . ALA B 1 373 ? -21.641 23.844 6.973 1 96.94 373 ALA B O 1
ATOM 6170 N N . ASP B 1 374 ? -19.891 25.188 6.984 1 97.56 374 ASP B N 1
ATOM 6171 C CA . ASP B 1 374 ? -19.531 24.859 5.605 1 97.56 374 ASP B CA 1
ATOM 6172 C C . ASP B 1 374 ? -19.109 23.406 5.473 1 97.56 374 ASP B C 1
ATOM 6174 O O . ASP B 1 374 ? -19.453 22.734 4.484 1 97.56 374 ASP B O 1
ATOM 6178 N N . PHE B 1 375 ? -18.391 22.906 6.461 1 98.12 375 PHE B N 1
ATOM 6179 C CA . PHE B 1 375 ? -18.016 21.5 6.465 1 98.12 375 PHE B CA 1
ATOM 6180 C C . PHE B 1 375 ? -19.234 20.594 6.531 1 98.12 375 PHE B C 1
ATOM 6182 O O . PHE B 1 375 ? -19.297 19.578 5.855 1 98.12 375 PHE B O 1
ATOM 6189 N N . ILE B 1 376 ? -20.141 20.953 7.402 1 95.25 376 ILE B N 1
ATOM 6190 C CA . ILE B 1 376 ? -21.359 20.172 7.559 1 95.25 376 ILE B CA 1
ATOM 6191 C C . ILE B 1 376 ? -22.125 20.109 6.23 1 95.25 376 ILE B C 1
ATOM 6193 O O . ILE B 1 376 ? -22.594 19.047 5.816 1 95.25 376 ILE B O 1
ATOM 6197 N N . THR B 1 377 ? -22.219 21.234 5.566 1 95 377 THR B N 1
ATOM 6198 C CA . THR B 1 377 ? -22.906 21.312 4.277 1 95 377 THR B CA 1
ATOM 6199 C C . THR B 1 377 ? -22.188 20.438 3.246 1 95 377 THR B C 1
ATOM 6201 O O . THR B 1 377 ? -22.844 19.688 2.512 1 95 377 THR B O 1
ATOM 6204 N N . LEU B 1 378 ? -20.891 20.562 3.184 1 95.94 378 LEU B N 1
ATOM 6205 C CA . LEU B 1 378 ? -20.109 19.766 2.246 1 95.94 378 LEU B CA 1
ATOM 6206 C C . LEU B 1 378 ? -20.297 18.281 2.523 1 95.94 378 LEU B C 1
ATOM 6208 O O . LEU B 1 378 ? -20.469 17.484 1.594 1 95.94 378 LEU B O 1
ATOM 6212 N N . ALA B 1 379 ? -20.219 17.906 3.787 1 95.19 379 ALA B N 1
ATOM 6213 C CA . ALA B 1 379 ? -20.391 16.516 4.184 1 95.19 379 ALA B CA 1
ATOM 6214 C C . ALA B 1 379 ? -21.766 15.984 3.744 1 95.19 379 ALA B C 1
ATOM 6216 O O . ALA B 1 379 ? -21.875 14.844 3.297 1 95.19 379 ALA B O 1
ATOM 6217 N N . ALA B 1 380 ? -22.75 16.766 3.928 1 92.38 380 ALA B N 1
ATOM 6218 C CA . ALA B 1 380 ? -24.094 16.375 3.512 1 92.38 380 ALA B CA 1
ATOM 6219 C C . ALA B 1 380 ? -24.141 16.109 2.012 1 92.38 380 ALA B C 1
ATOM 6221 O O . ALA B 1 380 ? -24.766 15.133 1.57 1 92.38 380 ALA B O 1
ATOM 6222 N N . MET B 1 381 ? -23.547 16.969 1.264 1 92.38 381 MET B N 1
ATOM 6223 C CA . MET B 1 381 ? -23.516 16.781 -0.184 1 92.38 381 MET B CA 1
ATOM 6224 C C . MET B 1 381 ? -22.828 15.477 -0.555 1 92.38 381 MET B C 1
ATOM 6226 O O . MET B 1 381 ? -23.203 14.812 -1.519 1 92.38 381 MET B O 1
ATOM 6230 N N . LEU B 1 382 ? -21.844 15.125 0.195 1 95.12 382 LEU B N 1
ATOM 6231 C CA . LEU B 1 382 ? -21.047 13.93 -0.085 1 95.12 382 LEU B CA 1
ATOM 6232 C C . LEU B 1 382 ? -21.641 12.711 0.609 1 95.12 382 LEU B C 1
ATOM 6234 O O . LEU B 1 382 ? -21.125 11.594 0.464 1 95.12 382 LEU B O 1
ATOM 6238 N N . ARG B 1 383 ? -22.688 12.93 1.412 1 94 383 ARG B N 1
ATOM 6239 C CA . ARG B 1 383 ? -23.375 11.867 2.145 1 94 383 ARG B CA 1
ATOM 6240 C C . ARG B 1 383 ? -22.469 11.266 3.217 1 94 383 ARG B C 1
ATOM 6242 O O . ARG B 1 383 ? -22.391 10.047 3.354 1 94 383 ARG B O 1
ATOM 6249 N N . ILE B 1 384 ? -21.75 12.055 3.875 1 95 384 ILE B N 1
ATOM 6250 C CA . ILE B 1 384 ? -20.922 11.68 5.02 1 95 384 ILE B CA 1
ATOM 6251 C C . ILE B 1 384 ? -21.531 12.234 6.301 1 95 384 ILE B C 1
ATOM 6253 O O . ILE B 1 384 ? -21.547 13.453 6.516 1 95 384 ILE B O 1
ATOM 6257 N N . PRO B 1 385 ? -22 11.406 7.129 1 94.19 385 PRO B N 1
ATOM 6258 C CA . PRO B 1 385 ? -22.594 11.914 8.367 1 94.19 385 PRO B CA 1
ATOM 6259 C C . PRO B 1 385 ? -21.594 12.578 9.289 1 94.19 385 PRO B C 1
ATOM 6261 O O . PRO B 1 385 ? -20.422 12.18 9.328 1 94.19 385 PRO B O 1
ATOM 6264 N N . VAL B 1 386 ? -22.047 13.586 10.008 1 94.81 386 VAL B N 1
ATOM 6265 C CA . VAL B 1 386 ? -21.25 14.273 11.008 1 94.81 386 VAL B CA 1
ATOM 6266 C C . VAL B 1 386 ? -21.578 13.734 12.398 1 94.81 386 VAL B C 1
ATOM 6268 O O . VAL B 1 386 ? -22.703 13.93 12.898 1 94.81 386 VAL B O 1
ATOM 6271 N N . CYS B 1 387 ? -20.625 13.148 13.023 1 92.94 387 CYS B N 1
ATOM 6272 C CA . CYS B 1 387 ? -20.953 12.414 14.242 1 92.94 387 CYS B CA 1
ATOM 6273 C C . CYS B 1 387 ? -20.562 13.227 15.477 1 92.94 387 CYS B C 1
ATOM 6275 O O . CYS B 1 387 ? -20.891 12.844 16.609 1 92.94 387 CYS B O 1
ATOM 6277 N N . MET B 1 388 ? -19.844 14.281 15.312 1 93.62 388 MET B N 1
ATOM 6278 C CA . MET B 1 388 ? -19.375 15.141 16.391 1 93.62 388 MET B CA 1
ATOM 6279 C C . MET B 1 388 ? -19.141 16.562 15.898 1 93.62 388 MET B C 1
ATOM 6281 O O . MET B 1 388 ? -18.391 16.781 14.953 1 93.62 388 MET B O 1
ATOM 6285 N N . HIS B 1 389 ? -19.891 17.531 16.469 1 95.94 389 HIS B N 1
ATOM 6286 C CA . HIS B 1 389 ? -19.594 18.922 16.141 1 95.94 389 HIS B CA 1
ATOM 6287 C C . HIS B 1 389 ? -20.078 19.859 17.25 1 95.94 389 HIS B C 1
ATOM 6289 O O . HIS B 1 389 ? -20.906 19.469 18.078 1 95.94 389 HIS B O 1
ATOM 6295 N N . ASN B 1 390 ? -19.516 21.031 17.312 1 97.25 390 ASN B N 1
ATOM 6296 C CA . ASN B 1 390 ? -19.922 22.062 18.266 1 97.25 390 ASN B CA 1
ATOM 6297 C C . ASN B 1 390 ? -20.375 23.328 17.547 1 97.25 390 ASN B C 1
ATOM 6299 O O . ASN B 1 390 ? -20.156 24.438 18.047 1 97.25 390 ASN B O 1
ATOM 6303 N N . VAL B 1 391 ? -20.875 23.203 16.359 1 95.5 391 VAL B N 1
ATOM 6304 C CA . VAL B 1 391 ? -21.391 24.312 15.562 1 95.5 391 VAL B CA 1
ATOM 6305 C C . VAL B 1 391 ? -22.781 24.703 16.062 1 95.5 391 VAL B C 1
ATOM 6307 O O . VAL B 1 391 ? -23.594 23.828 16.391 1 95.5 391 VAL B O 1
ATOM 6310 N N . GLU B 1 392 ? -23.016 25.969 16.141 1 92.75 392 GLU B N 1
ATOM 6311 C CA . GLU B 1 392 ? -24.328 26.438 16.562 1 92.75 392 GLU B CA 1
ATOM 6312 C C . GLU B 1 392 ? -25.422 25.969 15.602 1 92.75 392 GLU B C 1
ATOM 6314 O O . GLU B 1 392 ? -25.25 26.047 14.383 1 92.75 392 GLU B O 1
ATOM 6319 N N . GLU B 1 393 ? -26.469 25.562 16.203 1 86.81 393 GLU B N 1
ATOM 6320 C CA . GLU B 1 393 ? -27.562 24.969 15.43 1 86.81 393 GLU B CA 1
ATOM 6321 C C . GLU B 1 393 ? -28.078 25.953 14.375 1 86.81 393 GLU B C 1
ATOM 6323 O O . GLU B 1 393 ? -28.422 25.547 13.273 1 86.81 393 GLU B O 1
ATOM 6328 N N . ALA B 1 394 ? -28.172 27.125 14.703 1 88.94 394 ALA B N 1
ATOM 6329 C CA . ALA B 1 394 ? -28.75 28.141 13.828 1 88.94 394 ALA B CA 1
ATOM 6330 C C . ALA B 1 394 ? -27.891 28.328 12.57 1 88.94 394 ALA B C 1
ATOM 6332 O O . ALA B 1 394 ? -28.375 28.859 11.562 1 88.94 394 ALA B O 1
ATOM 6333 N N . LYS B 1 395 ? -26.703 27.828 12.586 1 90 395 LYS B N 1
ATOM 6334 C CA . LYS B 1 395 ? -25.781 28.031 11.469 1 90 395 LYS B CA 1
ATOM 6335 C C . LYS B 1 395 ? -25.766 26.812 10.547 1 90 395 LYS B C 1
ATOM 6337 O O . LYS B 1 395 ? -25.219 26.875 9.445 1 90 395 LYS B O 1
ATOM 6342 N N . ILE B 1 396 ? -26.391 25.766 10.93 1 87.81 396 ILE B N 1
ATOM 6343 C CA . ILE B 1 396 ? -26.266 24.5 10.219 1 87.81 396 ILE B CA 1
ATOM 6344 C C . ILE B 1 396 ? -27.234 24.469 9.047 1 87.81 396 ILE B C 1
ATOM 6346 O O . ILE B 1 396 ? -28.422 24.781 9.203 1 87.81 396 ILE B O 1
ATOM 6350 N N . TYR B 1 397 ? -26.688 24.219 7.91 1 83.31 397 TYR B N 1
ATOM 6351 C CA . TYR B 1 397 ? -27.5 24.031 6.715 1 83.31 397 TYR B CA 1
ATOM 6352 C C . TYR B 1 397 ? -27.328 22.609 6.172 1 83.31 397 TYR B C 1
ATOM 6354 O O . TYR B 1 397 ? -26.203 22.125 6.023 1 83.31 397 TYR B O 1
ATOM 6362 N N . ARG B 1 398 ? -28.5 21.938 5.902 1 85 398 ARG B N 1
ATOM 6363 C CA . ARG B 1 398 ? -28.578 20.641 5.227 1 85 398 ARG B CA 1
ATOM 6364 C C . ARG B 1 398 ? -29.641 20.656 4.137 1 85 398 ARG B C 1
ATOM 6366 O O . ARG B 1 398 ? -30.547 21.5 4.156 1 85 398 ARG B O 1
ATOM 6373 N N . PRO B 1 399 ? -29.469 19.75 3.203 1 79.31 399 PRO B N 1
ATOM 6374 C CA . PRO B 1 399 ? -30.516 19.656 2.186 1 79.31 399 PRO B CA 1
ATOM 6375 C C . PRO B 1 399 ? -31.906 19.438 2.785 1 79.31 399 PRO B C 1
ATOM 6377 O O . PRO B 1 399 ? -32.031 18.797 3.826 1 79.31 399 PRO B O 1
ATOM 6380 N N . SER B 1 400 ? -32.875 19.922 2.092 1 78.12 400 SER B N 1
ATOM 6381 C CA . SER B 1 400 ? -34.25 19.844 2.57 1 78.12 400 SER B CA 1
ATOM 6382 C C . SER B 1 400 ? -34.688 18.391 2.744 1 78.12 400 SER B C 1
ATOM 6384 O O . SER B 1 400 ? -35.469 18.078 3.633 1 78.12 400 SER B O 1
ATOM 6386 N N . ALA B 1 401 ? -34.156 17.594 1.952 1 81.12 401 ALA B N 1
ATOM 6387 C CA . ALA B 1 401 ? -34.531 16.188 1.987 1 81.12 401 ALA B CA 1
ATOM 6388 C C . ALA B 1 401 ? -34.125 15.547 3.322 1 81.12 401 ALA B C 1
ATOM 6390 O O . ALA B 1 401 ? -34.719 14.523 3.715 1 81.12 401 ALA B O 1
ATOM 6391 N N . TRP B 1 402 ? -33.156 16.078 4.012 1 83.38 402 TRP B N 1
ATOM 6392 C CA . TRP B 1 402 ? -32.75 15.547 5.305 1 83.38 402 TRP B CA 1
ATOM 6393 C C . TRP B 1 402 ? -33.875 15.609 6.32 1 83.38 402 TRP B C 1
ATOM 6395 O O . TRP B 1 402 ? -33.969 14.75 7.199 1 83.38 402 TRP B O 1
ATOM 6405 N N . ALA B 1 403 ? -34.719 16.625 6.18 1 75.62 403 ALA B N 1
ATOM 6406 C CA . ALA B 1 403 ? -35.781 16.844 7.137 1 75.62 403 ALA B CA 1
ATOM 6407 C C . ALA B 1 403 ? -36.781 15.688 7.117 1 75.62 403 ALA B C 1
ATOM 6409 O O . ALA B 1 403 ? -37.5 15.438 8.102 1 75.62 403 ALA B O 1
ATOM 6410 N N . ALA B 1 404 ? -36.844 15.031 6.078 1 78.69 404 ALA B N 1
ATOM 6411 C CA . ALA B 1 404 ? -37.75 13.898 5.934 1 78.69 404 ALA B CA 1
ATOM 6412 C C . ALA B 1 404 ? -37.25 12.688 6.711 1 78.69 404 ALA B C 1
ATOM 6414 O O . ALA B 1 404 ? -37.969 11.688 6.836 1 78.69 404 ALA B O 1
ATOM 6415 N N . HIS B 1 405 ? -36.125 12.742 7.23 1 79.19 405 HIS B N 1
ATOM 6416 C CA . HIS B 1 405 ? -35.531 11.57 7.863 1 79.19 405 HIS B CA 1
ATOM 6417 C C . HIS B 1 405 ? -35.562 11.703 9.383 1 79.19 405 HIS B C 1
ATOM 6419 O O . HIS B 1 405 ? -34.719 11.109 10.07 1 79.19 405 HIS B O 1
ATOM 6425 N N . GLY B 1 406 ? -36.375 12.5 9.961 1 72.75 406 GLY B N 1
ATOM 6426 C CA . GLY B 1 406 ? -36.562 12.602 11.398 1 72.75 406 GLY B CA 1
ATOM 6427 C C . GLY B 1 406 ? -36.312 14 11.93 1 72.75 406 GLY B C 1
ATOM 6428 O O . GLY B 1 406 ? -35.812 14.867 11.203 1 72.75 406 GLY B O 1
ATOM 6429 N N . MET B 1 407 ? -36.625 14.148 13.281 1 72 407 MET B N 1
ATOM 6430 C CA . MET B 1 407 ? -36.562 15.484 13.867 1 72 407 MET B CA 1
ATOM 6431 C C . MET B 1 407 ? -35.25 15.664 14.633 1 72 407 MET B C 1
ATOM 6433 O O . MET B 1 407 ? -34.844 16.797 14.93 1 72 407 MET B O 1
ATOM 6437 N N . ASP B 1 408 ? -34.688 14.578 15.031 1 76.12 408 ASP B N 1
ATOM 6438 C CA . ASP B 1 408 ? -33.406 14.672 15.703 1 76.12 408 ASP B CA 1
ATOM 6439 C C . ASP B 1 408 ? -32.281 14.859 14.688 1 76.12 408 ASP B C 1
ATOM 6441 O O . ASP B 1 408 ? -32 13.969 13.891 1 76.12 408 ASP B O 1
ATOM 6445 N N . ILE B 1 409 ? -31.594 15.836 14.727 1 73.38 409 ILE B N 1
ATOM 6446 C CA . ILE B 1 409 ? -30.703 16.312 13.68 1 73.38 409 ILE B CA 1
ATOM 6447 C C . ILE B 1 409 ? -29.594 15.289 13.43 1 73.38 409 ILE B C 1
ATOM 6449 O O . ILE B 1 409 ? -29.281 14.984 12.281 1 73.38 409 ILE B O 1
ATOM 6453 N N . GLU B 1 410 ? -29.031 14.766 14.461 1 80.31 410 GLU B N 1
ATOM 6454 C CA . GLU B 1 410 ? -27.938 13.812 14.281 1 80.31 410 GLU B CA 1
ATOM 6455 C C . GLU B 1 410 ? -28.453 12.516 13.656 1 80.31 410 GLU B C 1
ATOM 6457 O O . GLU B 1 410 ? -27.859 12.008 12.695 1 80.31 410 GLU B O 1
ATOM 6462 N N . GLY B 1 411 ? -29.484 11.953 14.234 1 82.69 411 GLY B N 1
ATOM 6463 C CA . GLY B 1 411 ? -30.062 10.75 13.664 1 82.69 411 GLY B CA 1
ATOM 6464 C C . GLY B 1 411 ? -30.516 10.922 12.227 1 82.69 411 GLY B C 1
ATOM 6465 O O . GLY B 1 411 ? -30.359 10.023 11.406 1 82.69 411 GLY B O 1
ATOM 6466 N N . GLN B 1 412 ? -31.047 12.109 12.062 1 78.12 412 GLN B N 1
ATOM 6467 C CA . GLN B 1 412 ? -31.469 12.477 10.719 1 78.12 412 GLN B CA 1
ATOM 6468 C C . GLN B 1 412 ? -30.312 12.391 9.734 1 78.12 412 GLN B C 1
ATOM 6470 O O . GLN B 1 412 ? -30.484 11.93 8.602 1 78.12 412 GLN B O 1
ATOM 6475 N N . ASP B 1 413 ? -29.312 12.812 10.102 1 85.81 413 ASP B N 1
ATOM 6476 C CA . ASP B 1 413 ? -28.094 12.828 9.281 1 85.81 413 ASP B CA 1
ATOM 6477 C C . ASP B 1 413 ? -27.672 11.414 8.922 1 85.81 413 ASP B C 1
ATOM 6479 O O . ASP B 1 413 ? -27.422 11.109 7.75 1 85.81 413 ASP B O 1
ATOM 6483 N N . TYR B 1 414 ? -27.688 10.484 9.82 1 88 414 TYR B N 1
ATOM 6484 C CA . TYR B 1 414 ? -27.281 9.102 9.594 1 88 414 TYR B CA 1
ATOM 6485 C C . TYR B 1 414 ? -28.266 8.383 8.68 1 88 414 TYR B C 1
ATOM 6487 O O . TYR B 1 414 ? -27.859 7.668 7.762 1 88 414 TYR B O 1
ATOM 6495 N N . ARG B 1 415 ? -29.469 8.57 8.984 1 82.31 415 ARG B N 1
ATOM 6496 C CA . ARG B 1 415 ? -30.5 7.895 8.195 1 82.31 415 ARG B CA 1
ATOM 6497 C C . ARG B 1 415 ? -30.469 8.367 6.746 1 82.31 415 ARG B C 1
ATOM 6499 O O . ARG B 1 415 ? -30.625 7.562 5.824 1 82.31 415 ARG B O 1
ATOM 6506 N N . ALA B 1 416 ? -30.344 9.664 6.605 1 80.5 416 ALA B N 1
ATOM 6507 C CA . ALA B 1 416 ? -30.297 10.211 5.254 1 80.5 416 ALA B CA 1
ATOM 6508 C C . ALA B 1 416 ? -29.078 9.672 4.496 1 80.5 416 ALA B C 1
ATOM 6510 O O . ALA B 1 416 ? -29.203 9.227 3.35 1 80.5 416 ALA B O 1
ATOM 6511 N N . CYS B 1 417 ? -28 9.695 5.09 1 86.56 417 CYS B N 1
ATOM 6512 C CA . CYS B 1 417 ? -26.766 9.219 4.453 1 86.56 417 CYS B CA 1
ATOM 6513 C C . CYS B 1 417 ? -26.859 7.734 4.129 1 86.56 417 CYS B C 1
ATOM 6515 O O . CYS B 1 417 ? -26.391 7.293 3.082 1 86.56 417 CYS B O 1
ATOM 6517 N N . GLN B 1 418 ? -27.406 6.965 4.965 1 85.31 418 GLN B N 1
ATOM 6518 C CA . GLN B 1 418 ? -27.609 5.539 4.73 1 85.31 418 GLN B CA 1
ATOM 6519 C C . GLN B 1 418 ? -28.547 5.297 3.561 1 85.31 418 GLN B C 1
ATOM 6521 O O . GLN B 1 418 ? -28.297 4.434 2.719 1 85.31 418 GLN B O 1
ATOM 6526 N N . ASN B 1 419 ? -29.641 6.137 3.619 1 77.5 419 ASN B N 1
ATOM 6527 C CA . ASN B 1 419 ? -30.672 5.973 2.6 1 77.5 419 ASN B CA 1
ATOM 6528 C C . ASN B 1 419 ? -30.141 6.32 1.21 1 77.5 419 ASN B C 1
ATOM 6530 O O . ASN B 1 419 ? -30.406 5.602 0.244 1 77.5 419 ASN B O 1
ATOM 6534 N N . TYR B 1 420 ? -29.453 7.316 1.09 1 79.94 420 TYR B N 1
ATOM 6535 C CA . TYR B 1 420 ? -29.016 7.812 -0.211 1 79.94 420 TYR B CA 1
ATOM 6536 C C . TYR B 1 420 ? -27.719 7.137 -0.644 1 79.94 420 TYR B C 1
ATOM 6538 O O . TYR B 1 420 ? -27.438 7.051 -1.839 1 79.94 420 TYR B O 1
ATOM 6546 N N . GLY B 1 421 ? -26.922 6.656 0.255 1 84.81 421 GLY B N 1
ATOM 6547 C CA . GLY B 1 421 ? -25.641 6.039 -0.056 1 84.81 421 GLY B CA 1
ATOM 6548 C C . GLY B 1 421 ? -24.625 7.023 -0.596 1 84.81 421 GLY B C 1
ATOM 6549 O O . GLY B 1 421 ? -24.891 8.227 -0.682 1 84.81 421 GLY B O 1
ATOM 6550 N N . PRO B 1 422 ? -23.516 6.477 -1.046 1 86.19 422 PRO B N 1
ATOM 6551 C CA . PRO B 1 422 ? -22.453 7.355 -1.551 1 86.19 422 PRO B CA 1
ATOM 6552 C C . PRO B 1 422 ? -22.875 8.125 -2.801 1 86.19 422 PRO B C 1
ATOM 6554 O O . PRO B 1 422 ? -23.672 7.633 -3.596 1 86.19 422 PRO B O 1
ATOM 6557 N N . LEU B 1 423 ? -22.359 9.281 -2.949 1 84.81 423 LEU B N 1
ATOM 6558 C CA . LEU B 1 423 ? -22.75 10.227 -3.992 1 84.81 423 LEU B CA 1
ATOM 6559 C C . LEU B 1 423 ? -22.5 9.641 -5.375 1 84.81 423 LEU B C 1
ATOM 6561 O O . LEU B 1 423 ? -23.266 9.891 -6.312 1 84.81 423 LEU B O 1
ATOM 6565 N N . TYR B 1 424 ? -21.516 8.953 -5.66 1 82.44 424 TYR B N 1
ATOM 6566 C CA . TYR B 1 424 ? -21.109 8.594 -7.016 1 82.44 424 TYR B CA 1
ATOM 6567 C C . TYR B 1 424 ? -21.359 7.117 -7.285 1 82.44 424 TYR B C 1
ATOM 6569 O O . TYR B 1 424 ? -21.812 6.746 -8.375 1 82.44 424 TYR B O 1
ATOM 6577 N N . LYS B 1 425 ? -20.875 6.215 -6.398 1 73.12 425 LYS B N 1
ATOM 6578 C CA . LYS B 1 425 ? -21.016 4.797 -6.711 1 73.12 425 LYS B CA 1
ATOM 6579 C C . LYS B 1 425 ? -21.5 4.012 -5.496 1 73.12 425 LYS B C 1
ATOM 6581 O O . LYS B 1 425 ? -20.844 3.998 -4.457 1 73.12 425 LYS B O 1
ATOM 6586 N N . ARG B 1 426 ? -22.781 3.475 -5.652 1 69.44 426 ARG B N 1
ATOM 6587 C CA . ARG B 1 426 ? -23.219 2.564 -4.602 1 69.44 426 ARG B CA 1
ATOM 6588 C C . ARG B 1 426 ? -22.688 1.156 -4.832 1 69.44 426 ARG B C 1
ATOM 6590 O O . ARG B 1 426 ? -22.5 0.735 -5.977 1 69.44 426 ARG B O 1
#

Sequence (852 aa):
GLAVASMKGKSYLSVGGVSMGIAGSIVDHNFFESWLGMKVQAGDMTELRRRIDQKIYDEAELEMALAWADKNFRYGEDQNASQYKRNEAQNRAVLKESLLMAMCIRDMMQGNKTLADKGLVEESLGYNAIAAGFQGQRHWTDQYPNGDTAEALLNSSFDWNGVREPFVVATENDSLNGVAMLFGHQLTGTAQIFADVRTYWSPEAVERVTGQALSGLAEHGIIHLINSGSAALDGACKQRDSEGKPTMKPHWEISQQEADACLAATEWCPAIHEYFRGGGYSSRFLTEGGVPFTMTRVNIIKGLGPVLQIAEGWSVELPKAMHDQLDARTNSTWPTTWFAPRLTGKGPFTDVYSVMANWGANHGVLTIGHVGADFITLAAMLRIPVCMHNVEEAKIYRPSAWAAHGMDIEGQDYRACQNYGPLYKRGLAVASMKGKSYLSVGGVSMGIAGSIVDHNFFESWLGMKVQAGDMTELRRRIDQKIYDEAELEMALAWADKNFRYGEDQNASQYKRNEAQNRAVLKESLLMAMCIRDMMQGNKTLADKGLVEESLGYNAIAAGFQGQRHWTDQYPNGDTAEALLNSSFDWNGVREPFVVATENDSLNGVAMLFGHQLTGTAQIFADVRTYWSPEAVERVTGQALSGLAEHGIIHLINSGSAALDGACKQRDSEGKPTMKPHWEISQQEADACLAATEWCPAIHEYFRGGGYSSRFLTEGGVPFTMTRVNIIKGLGPVLQIAEGWSVELPKAMHDQLDARTNSTWPTTWFAPRLTGKGPFTDVYSVMANWGANHGVLTIGHVGADFITLAAMLRIPVCMHNVEEAKIYRPSAWAAHGMDIEGQDYRACQNYGPLYKR

Foldseek 3Di:
DVLLVVQAPAEEEEAAAFAPNFPLRHDDQCQSCQLRNYGYHYHYNVVLVCCVVVVLFDVVVLVLQLVQCVPQAAADDAPEDPVQDDDPVLVSVQVSSLVSSLRLVVCQAAFAVVSVVVVNVVSRRHRRHQAYEHQQPPPNLLAAAGNQSSLQCQLAQQGSVGGHQHGQYHYNNSVQQSVVQSLLCSLALWRKFKWFQDDKDAQVNLCVQQVDGDDDLCNGTWTKTWDQANTHLCQLQQDQDPVGDGFIHRSVPDDRVSVSSSSVQWHWYWGYCVGGVNIHTHIEHEHDWDFKKKKKGWDQDVPQGIAMAIWIWIFHDDDPSSCVRVCVVDPNRTYITITRTDADCDQCRVGPVSVSVPDPDRMIMIRTDPCVQVVQAVCQLSLHAYQYYDDDPVSHDHDPVLPVQDDPNRSSSSSSSVVVDGDRHD/DVLLVVQAPAEEEEAAAFAPNDPLRHDDQCQSCQLRNYGYHYHYNVVLVCCVVVVLFDVVVLVLQLVQCVPQAAADDAPEDPVLDDDPVLVSVQVSSLVSSLRLVVCQAAFAVVSVVVVNVVSRRHRRHQAYEHQQPPPNLLAAAGNQSSLQCQLAQQGSVGGHQHGQYHYNNSVQQSVVQSLLCSVALWRKFKWFQADKDAQVNLCVQQVDGDDDLCNGTWTKTWDQANTHLCQLQQDQDPVGDGFIHRSVPADRVSVSSSSVQWHWYWGYCVGGVNIHTHIEHEHDWDFKKKKKGWDQDVPQGIAMAIWIWIFHDDDPSSCVRVCVVDPNRTYITITRTDADCDQCRVGPVSVSVPDPDRMIMIRTDPCVQVVQAVCQLSLHAYQYYDDDPVSHDHDPVLPVQDDPNRSSSSSSSVVVDGDRHD

InterPro domains:
  IPR004216 L-fucose/L-arabinose isomerase, C-terminal [SSF50443] (191-425)
  IPR005763 L-fucose isomerase [PTHR37840] (1-425)
  IPR005763 L-fucose isomerase [TIGR01089] (1-425)
  IPR009015 L-fucose isomerase, N-terminal/central domain superfamily [SSF53743] (1-190)
  IPR012889 L-fucose isomerase, N-terminal-2 [PF07882] (10-189)
  IPR015888 L-fucose isomerase, C-terminal [PF02952] (225-389)
  IPR038392 L-fucose isomerase, domain 2 superfamily [G3DSA:3.40.275.10] (11-175)
  IPR038393 L-fucose isomerase, domain 3 superfamily [G3DSA:3.20.14.10] (176-426)

Solvent-accessible surface area (backbone atoms only — not comparable to full-atom values): 42127 Å² total; per-residue (Å²): 107,67,57,60,59,66,34,45,78,27,18,38,35,30,37,32,45,46,19,80,74,39,68,51,11,56,74,56,58,64,54,36,34,14,38,44,35,22,41,71,42,66,37,44,48,38,40,58,50,48,30,64,75,67,60,61,64,62,65,69,56,50,54,47,40,51,54,41,42,71,72,53,62,38,74,44,71,66,82,47,58,77,91,69,56,71,54,71,70,55,48,50,51,36,51,52,50,28,52,47,49,32,52,44,53,48,24,44,24,61,24,35,70,70,38,35,78,72,69,38,50,76,69,16,56,32,59,56,29,73,33,29,18,40,12,44,44,55,42,45,13,60,65,34,50,36,53,17,49,18,29,12,44,44,12,12,35,44,57,76,83,41,73,36,79,43,48,38,53,16,70,35,16,20,46,33,50,27,49,36,32,45,51,43,25,60,75,62,51,26,54,38,31,57,28,22,61,67,43,77,43,43,38,67,56,41,23,70,76,62,73,46,73,54,53,80,83,33,41,72,16,35,35,42,29,39,35,71,9,40,35,13,48,53,53,31,23,52,30,63,46,98,85,65,43,56,33,68,58,31,34,93,72,56,47,71,66,34,54,50,42,21,41,69,55,32,26,41,10,51,35,49,48,94,81,18,63,27,27,30,39,9,35,20,31,60,27,47,46,72,28,47,21,21,34,31,32,44,45,75,43,90,97,74,41,57,34,34,36,40,43,38,28,26,29,43,69,62,60,66,72,51,42,54,58,59,40,61,74,59,69,64,51,21,28,40,34,42,33,21,68,56,67,77,64,48,77,53,26,46,43,56,61,37,40,59,72,64,45,92,56,55,54,35,25,43,26,74,35,78,50,50,41,58,50,50,35,51,27,53,68,31,34,33,30,66,81,41,69,66,64,58,72,90,61,58,53,71,64,74,72,38,61,77,42,48,86,52,66,62,60,8,38,47,48,39,23,64,70,66,35,36,62,65,44,122,107,66,56,61,60,66,36,45,79,26,18,37,34,30,37,32,46,47,19,79,77,39,70,52,11,57,74,56,59,64,55,36,32,13,40,44,35,21,42,72,42,68,37,44,47,37,42,57,51,47,30,64,74,67,59,60,63,61,66,71,56,50,54,48,39,52,53,42,42,70,70,53,62,38,73,45,73,66,82,47,57,75,91,70,56,72,53,70,69,55,47,51,52,36,50,51,51,28,53,47,50,33,52,46,53,50,24,45,26,62,24,36,70,68,38,36,77,73,69,38,50,77,70,16,55,33,58,55,27,74,33,29,18,39,12,45,44,56,41,45,13,61,66,33,48,35,54,18,50,18,29,13,43,44,11,12,34,43,56,75,84,40,71,35,79,43,48,40,53,14,69,36,16,20,45,34,49,26,49,37,33,45,52,41,25,60,74,63,52,27,53,37,31,57,27,23,62,68,44,77,43,44,37,65,56,42,24,69,75,61,74,45,73,54,53,80,81,33,42,73,16,36,36,41,30,40,35,71,10,39,34,12,48,54,52,30,24,52,30,64,47,98,84,66,42,56,32,68,56,32,33,94,72,56,48,71,67,34,54,49,41,22,41,68,55,32,25,40,11,52,35,48,49,93,83,18,62,28,27,30,39,10,35,21,32,60,28,47,46,72,28,47,22,21,34,31,32,43,47,75,42,91,97,73,42,58,34,34,36,40,43,37,28,26,29,41,69,62,60,66,72,50,42,52,60,59,40,61,75,60,68,66,52,22,29,39,35,42,32,21,66,55,67,76,64,48,77,52,27,47,42,56,62,38,40,60,72,64,46,93,57,56,53,35,25,40,25,74,36,80,48,51,40,59,50,50,34,52,28,53,69,31,34,33,30,66,80,41,68,66,66,59,72,90,62,59,54,70,64,75,72,39,61,76,42,49,85,52,65,63,60,8,38,46,50,39,24,63,70,66,34,35,60,65,44,121

Nearest PDB structures (foldseek):
  1fui-assembly1_A  TM=9.970E-01  e=1.580E-84  Escherichia coli K-12
  6k1g-assembly1_D  TM=9.972E-01  e=2.705E-84  Raoultella planticola
  3a9r-assembly1_A  TM=9.932E-01  e=5.065E-70  Aeribacillus pallidus
  4c22-assembly1_B  TM=9.921E-01  e=1.666E-67  Streptococcus pneumoniae TIGR4
  4c21-assembly1_B  TM=9.918E-01  e=1.128E-66  Streptococcus pneumoniae TIGR4

Radius of gyration: 29.29 Å; Cα contacts (8 Å, |Δi|>4): 2050; chains: 2; bounding box: 67×89×78 Å

Organism: NCBI:txid436295

Secondary structure (DSSP, 8-state):
-HHHHHHTT-EEEEESS-STT-GGGS--HHHHHHHH--EEEEE-HHHHHHHHHTT-S-HHHHHHHHHHHHHH--B----S-GGG---HHHHHHHHHHHHHHHHHHHHHHH--HHHHHTT-HHHHS---EEEEEE--TTTTTTTS--SHHHHHHHHSSEETTEE-PPP-EEETT-HHHHHHHHHHHHHH-S--EEEEEEEEE-HHHHHHHHSS---GGGTT-EEEEE-SS-S-GGGG--EE-TTS-EE---GGG--HHHHHHHHHT-EEEEPPTTT-TT--EEEE-BPPSS-EEEEEEEEEETTTEEEEEEEEEEE----HHHHHHHHTTS-TTS-EEEEEEPP-SSGGGSSHHHHHHT-SSSEEEEEESS-HHHHHHHHHHHT--EEE----GGG----GGGGGG-SSHHHHHHHHHHHH--SS--/-HHHHHHTT-EEEEESS-STT-GGGS--HHHHHHHH--EEEEE-HHHHHHHHHTT-S-HHHHHHHHHHHHHH--B----S-GGG---HHHHHHHHHHHHHHHHHHHHHHH--HHHHHTT-HHHHS---EEEEEE--TTTTTTTS--SHHHHHHHHSSEETTEE-PPP-EEETT-HHHHHHHHHHHHHH-S--EEEEEEEEE-HHHHHHHHSS---GGGTT-EEEEE-SS-S-GGGG--EE-TTS-EE---GGG--HHHHHHHHHT-EEEEPPTTT-TT--EEEE-BPPSS-EEEEEEEEEETTTEEEEEEEEEEE----HHHHHHHHTTS-TTS-EEEEEEPP-SSGGGSSHHHHHHT-SSSEEEEEESS-HHHHHHHHHHHT--EEE----GGG----GGGGGG-SSHHHHHHHHHHHH--SS--

pLDDT: mean 95.46, std 5.17, range [68.81, 98.94]